Protein AF-0000000079782601 (afdb_homodimer)

InterPro domains:
  IPR001917 Aminotransferase, class-II, pyridoxal-phosphate binding site [PS00599] (278-287)
  IPR004839 Aminotransferase, class I/classII, large domain [PF00155] (82-426)
  IPR010961 Tetrapyrrole biosynthesis, 5-aminolevulinic acid synthase [TIGR01821] (34-437)
  IPR015421 Pyridoxal phosphate-dependent transferase, major domain [G3DSA:3.40.640.10] (96-330)
  IPR015422 Pyridoxal phosphate-dependent transferase, small domain [G3DSA:3.90.1150.10] (82-421)
  IPR015424 Pyridoxal phosphate-dependent transferase [SSF53383] (35-432)
  IPR050087 8-amino-7-oxononanoate synthase class-II [PTHR13693] (33-429)

Sequence (878 aa):
MVMGSSTPAACALYPCKSTVSPRPSLVNCSPGSFNYNAFFEEQIEKKRSTSTYRVFRQILRDAEHYPFAEDFSTGTRQIINVWCSNDYLGMSRHPMVRESARKAIERFGVGSGGTRNISGNTLLHEALEHELADLHNKEAGLLFTSCFVANEAVLYTLGTLIPGLKIFSDAGNHASIIHGIRTSRAPKFIYPESEITKLDELMTTKSSLDAPKLAACETVHSMNGSIGPIEEFLDVCEKHNALSFVDEVHAVGLYGDRGAGVAEERGCMHRIDAITGTLGKAFASIGGYLVGDRALVDMVRSYAGGLIFTTSLPPPVLAAARTSIAILKSNEGRQLREEQRRRVSIVRRRLQEAGFPAPDLQSHIIPILVGNPDICSSISEKLLSNHQIYLQSINYPTVAKGTERLRLAPSPFHTDEMTDHLVDALVKVWKSHKLPLEHMVMGSSTPAACALYPCKSTVSPRPSLVNCSPGSFNYNAFFEEQIEKKRSTSTYRVFRQILRDAEHYPFAEDFSTGTRQIINVWCSNDYLGMSRHPMVRESARKAIERFGVGSGGTRNISGNTLLHEALEHELADLHNKEAGLLFTSCFVANEAVLYTLGTLIPGLKIFSDAGNHASIIHGIRTSRAPKFIYPESEITKLDELMTTKSSLDAPKLAACETVHSMNGSIGPIEEFLDVCEKHNALSFVDEVHAVGLYGDRGAGVAEERGCMHRIDAITGTLGKAFASIGGYLVGDRALVDMVRSYAGGLIFTTSLPPPVLAAARTSIAILKSNEGRQLREEQRRRVSIVRRRLQEAGFPAPDLQSHIIPILVGNPDICSSISEKLLSNHQIYLQSINYPTVAKGTERLRLAPSPFHTDEMTDHLVDALVKVWKSHKLPLEH

Secondary structure (DSSP, 8-state):
-----------S------------------TTS--HHHHHHHHHHHHHHTT-PPPPP-EEE-TTSTTEEEE-TTSS-EEEEESS-S-TT-GGG-HHHHHHHHHHHHHH-S---SBIIIII-BHHHHHHHHHHHHHTT-SEEEEES-HHHHHHHHHHHHHHHSTT-EEEEETT--HHHHHHHHHHT--EEEE-TT-HHHHHHHHHHH--TTS-EEEEEESB-TTT-PBP-HHHHHHHHHHTTPEEEEE-TTTTTTSSTTS--HHHHTT-GGG-SEEEEESSSTT-SS-EEEEE-HHHHHHHHHH-HHHHTSBPPPHHHHHHHHHHHHHHHSHHHHHHHHHHHHHHHHHHHHHHHTT------SSS-EEEE---HHHHHHHHHHHHHHH-EE-EEE-TTTS-TT--EEEE---TT--HHHHHHHHHHHHHHHHHTT-----/-----------TTS----------------TTS--HHHHHHHHHHHHHHTT-------EEE-TTSTTEEEE-TTSS-EEEEESS-S-TT-GGG-HHHHHHHHHHHHHH-S---S-IIIII-BHHHHHHHHHHHHHTT-SEEEEES-HHHHHHHHHHHHHHHSTT-EEEEETT--HHHHHHHHHHT--EEEE-TT-HHHHHHHHHHH--TTS-EEEEEESB-TTT--B--HHHHHHHHHHTTPEEEEE-TTTTTTSSTTS--HHHHTT-GGG-SEEEEESSSTT-SS-EEEEE-HHHHHHHHHH-HHHHTSPPPPHHHHHHHHHHHHHHHSHHHHHHHHHHHHHHHHHHHHHHHTT------SSS-EEEE---HHHHHHHHHHHHHHH-EE-EEE-TTTS-TT--EEEE---TT--HHHHHHHHHHHHHHHHHTT-----

Radius of gyration: 26.86 Å; Cα contacts (8 Å, |Δi|>4): 1918; chains: 2; bounding box: 80×88×68 Å

Structure (mmCIF, N/CA/C/O backbone):
data_AF-0000000079782601-model_v1
#
loop_
_entity.id
_entity.type
_entity.pdbx_description
1 polymer '5-aminolevulinate synthase'
#
loop_
_atom_site.group_PDB
_atom_site.id
_atom_site.type_symbol
_atom_site.label_atom_id
_atom_site.label_alt_id
_atom_site.label_comp_id
_atom_site.label_asym_id
_atom_site.label_entity_id
_atom_site.label_seq_id
_atom_site.pdbx_PDB_ins_code
_atom_site.Cartn_x
_atom_site.Cartn_y
_atom_site.Cartn_z
_atom_site.occupancy
_atom_site.B_iso_or_equiv
_atom_site.auth_seq_id
_atom_site.auth_comp_id
_atom_site.auth_asym_id
_atom_site.auth_atom_id
_atom_site.pdbx_PDB_model_num
ATOM 1 N N . MET A 1 1 ? 49.188 -3.4 -18.781 1 21.83 1 MET A N 1
ATOM 2 C CA . MET A 1 1 ? 48.312 -2.812 -19.797 1 21.83 1 MET A CA 1
ATOM 3 C C . MET A 1 1 ? 46.844 -3.051 -19.469 1 21.83 1 MET A C 1
ATOM 5 O O . MET A 1 1 ? 46.312 -4.117 -19.766 1 21.83 1 MET A O 1
ATOM 9 N N . VAL A 1 2 ? 46.438 -2.686 -18.281 1 24.5 2 VAL A N 1
ATOM 10 C CA . VAL A 1 2 ? 45.344 -3.068 -17.391 1 24.5 2 VAL A CA 1
ATOM 11 C C . VAL A 1 2 ? 44.031 -2.574 -17.953 1 24.5 2 VAL A C 1
ATOM 13 O O . VAL A 1 2 ? 43.906 -1.412 -18.344 1 24.5 2 VAL A O 1
ATOM 16 N N . MET A 1 3 ? 43.188 -3.504 -18.594 1 23.62 3 MET A N 1
ATOM 17 C CA . MET A 1 3 ? 41.938 -3.398 -19.359 1 23.62 3 MET A CA 1
ATOM 18 C C . MET A 1 3 ? 40.906 -2.6 -18.578 1 23.62 3 MET A C 1
ATOM 20 O O . MET A 1 3 ? 40.688 -2.828 -17.391 1 23.62 3 MET A O 1
ATOM 24 N N . GLY A 1 4 ? 40.75 -1.316 -18.953 1 22.33 4 GLY A N 1
ATOM 25 C CA . GLY A 1 4 ? 39.969 -0.205 -18.484 1 22.33 4 GLY A CA 1
ATOM 26 C C . GLY A 1 4 ? 38.5 -0.554 -18.328 1 22.33 4 GLY A C 1
ATOM 27 O O . GLY A 1 4 ? 37.875 -1.079 -19.266 1 22.33 4 GLY A O 1
ATOM 28 N N . SER A 1 5 ? 38.031 -1.024 -17.125 1 23.8 5 SER A N 1
ATOM 29 C CA . SER A 1 5 ? 36.781 -1.533 -16.625 1 23.8 5 SER A CA 1
ATOM 30 C C . SER A 1 5 ? 35.656 -0.527 -16.859 1 23.8 5 SER A C 1
ATOM 32 O O . SER A 1 5 ? 35.656 0.574 -16.312 1 23.8 5 SER A O 1
ATOM 34 N N . SER A 1 6 ? 35.219 -0.315 -18.188 1 24.25 6 SER A N 1
ATOM 35 C CA . SER A 1 6 ? 34.188 0.639 -18.625 1 24.25 6 SER A CA 1
ATOM 36 C C . SER A 1 6 ? 32.906 0.492 -17.797 1 24.25 6 SER A C 1
ATOM 38 O O . SER A 1 6 ? 32.344 -0.592 -17.75 1 24.25 6 SER A O 1
ATOM 40 N N . THR A 1 7 ? 32.781 1.175 -16.734 1 23.38 7 THR A N 1
ATOM 41 C CA . THR A 1 7 ? 31.625 1.271 -15.859 1 23.38 7 THR A CA 1
ATOM 42 C C . THR A 1 7 ? 30.375 1.605 -16.656 1 23.38 7 THR A C 1
ATOM 44 O O . THR A 1 7 ? 30.359 2.562 -17.438 1 23.38 7 THR A O 1
ATOM 47 N N . PRO A 1 8 ? 29.484 0.658 -16.938 1 26.44 8 PRO A N 1
ATOM 48 C CA . PRO A 1 8 ? 28.297 0.945 -17.734 1 26.44 8 PRO A CA 1
ATOM 49 C C . PRO A 1 8 ? 27.578 2.211 -17.281 1 26.44 8 PRO A C 1
ATOM 51 O O . PRO A 1 8 ? 27.469 2.465 -16.078 1 26.44 8 PRO A O 1
ATOM 54 N N . ALA A 1 9 ? 27.609 3.291 -18.031 1 24.67 9 ALA A N 1
ATOM 55 C CA . ALA A 1 9 ? 27.094 4.656 -17.984 1 24.67 9 ALA A CA 1
ATOM 56 C C . ALA A 1 9 ? 25.594 4.664 -17.656 1 24.67 9 ALA A C 1
ATOM 58 O O . ALA A 1 9 ? 24.781 5.066 -18.484 1 24.67 9 ALA A O 1
ATOM 59 N N . ALA A 1 10 ? 24.953 3.643 -17.203 1 26.56 10 ALA A N 1
ATOM 60 C CA . ALA A 1 10 ? 23.531 3.836 -16.938 1 26.56 10 ALA A CA 1
ATOM 61 C C . ALA A 1 10 ? 23.312 4.965 -15.938 1 26.56 10 ALA A C 1
ATOM 63 O O . ALA A 1 10 ? 23.188 4.723 -14.734 1 26.56 10 ALA A O 1
ATOM 64 N N . CYS A 1 11 ? 24.047 6.035 -16.031 1 23.61 11 CYS A N 1
ATOM 65 C CA . CYS A 1 11 ? 23.703 7.16 -15.164 1 23.61 11 CYS A CA 1
ATOM 66 C C . CYS A 1 11 ? 22.219 7.48 -15.25 1 23.61 11 CYS A C 1
ATOM 68 O O . CYS A 1 11 ? 21.656 7.508 -16.344 1 23.61 11 CYS A O 1
ATOM 70 N N . ALA A 1 12 ? 21.5 7.578 -14.117 1 26.34 12 ALA A N 1
ATOM 71 C CA . ALA A 1 12 ? 20.156 7.914 -13.656 1 26.34 12 ALA A CA 1
ATOM 72 C C . ALA A 1 12 ? 19.641 9.164 -14.352 1 26.34 12 ALA A C 1
ATOM 74 O O . ALA A 1 12 ? 18.438 9.305 -14.562 1 26.34 12 ALA A O 1
ATOM 75 N N . LEU A 1 13 ? 20.406 10.367 -14.266 1 26.47 13 LEU A N 1
ATOM 76 C CA . LEU A 1 13 ? 19.844 11.711 -14.352 1 26.47 13 LEU A CA 1
ATOM 77 C C . LEU A 1 13 ? 19.625 12.117 -15.805 1 26.47 13 LEU A C 1
ATOM 79 O O . LEU A 1 13 ? 19.312 13.281 -16.094 1 26.47 13 LEU A O 1
ATOM 83 N N . TYR A 1 14 ? 20.203 11.445 -16.812 1 27.52 14 TYR A N 1
ATOM 84 C CA . TYR A 1 14 ? 20.172 12.242 -18.047 1 27.52 14 TYR A CA 1
ATOM 85 C C . TYR A 1 14 ? 18.812 12.172 -18.719 1 27.52 14 TYR A C 1
ATOM 87 O O . TYR A 1 14 ? 18.141 11.133 -18.672 1 27.52 14 TYR A O 1
ATOM 95 N N . PRO A 1 15 ? 18.266 13.367 -19.094 1 29.62 15 PRO A N 1
ATOM 96 C CA . PRO A 1 15 ? 16.984 13.625 -19.766 1 29.62 15 PRO A CA 1
ATOM 97 C C . PRO A 1 15 ? 16.797 12.781 -21.016 1 29.62 15 PRO A C 1
ATOM 99 O O . PRO A 1 15 ? 17.656 12.742 -21.891 1 29.62 15 PRO A O 1
ATOM 102 N N . CYS A 1 16 ? 16.344 11.656 -20.938 1 29.47 16 CYS A N 1
ATOM 103 C CA . CYS A 1 16 ? 16.078 10.984 -22.203 1 29.47 16 CYS A CA 1
ATOM 104 C C . CYS A 1 16 ? 15.102 11.797 -23.047 1 29.47 16 CYS A C 1
ATOM 106 O O . CYS A 1 16 ? 14 12.125 -22.594 1 29.47 16 CYS A O 1
ATOM 108 N N . LYS A 1 17 ? 15.508 12.617 -23.969 1 29.09 17 LYS A N 1
ATOM 109 C CA . LYS A 1 17 ? 14.656 13.219 -24.984 1 29.09 17 LYS A CA 1
ATOM 110 C C . LYS A 1 17 ? 13.805 12.164 -25.688 1 29.09 17 LYS A C 1
ATOM 112 O O . LYS A 1 17 ? 14.336 11.281 -26.359 1 29.09 17 LYS A O 1
ATOM 117 N N . SER A 1 18 ? 12.742 11.758 -25.047 1 30.86 18 SER A N 1
ATOM 118 C CA . SER A 1 18 ? 11.789 10.836 -25.641 1 30.86 18 SER A CA 1
ATOM 119 C C . SER A 1 18 ? 11.211 11.398 -26.938 1 30.86 18 SER A C 1
ATOM 121 O O . SER A 1 18 ? 10.523 12.422 -26.906 1 30.86 18 SER A O 1
ATOM 123 N N . THR A 1 19 ? 11.93 11.469 -28.016 1 28.77 19 THR A N 1
ATOM 124 C CA . THR A 1 19 ? 11.367 11.828 -29.312 1 28.77 19 THR A CA 1
ATOM 125 C C . THR A 1 19 ? 10.258 10.859 -29.719 1 28.77 19 THR A C 1
ATOM 127 O O . THR A 1 19 ? 10.094 10.547 -30.891 1 28.77 19 THR A O 1
ATOM 130 N N . VAL A 1 20 ? 9.75 10.07 -28.875 1 32.34 20 VAL A N 1
ATOM 131 C CA . VAL A 1 20 ? 8.805 9.211 -29.578 1 32.34 20 VAL A CA 1
ATOM 132 C C . VAL A 1 20 ? 7.676 10.055 -30.156 1 32.34 20 VAL A C 1
ATOM 134 O O . VAL A 1 20 ? 7.105 10.898 -29.469 1 32.34 20 VAL A O 1
ATOM 137 N N . SER A 1 21 ? 7.586 10.172 -31.453 1 30.14 21 SER A N 1
ATOM 138 C CA . SER A 1 21 ? 6.516 10.773 -32.25 1 30.14 21 SER A CA 1
ATOM 139 C C . SER A 1 21 ? 5.145 10.375 -31.719 1 30.14 21 SER A C 1
ATOM 141 O O . SER A 1 21 ? 4.941 9.227 -31.312 1 30.14 21 SER A O 1
ATOM 143 N N . PRO A 1 22 ? 4.285 11.273 -31.312 1 33.72 22 PRO A N 1
ATOM 144 C CA . PRO A 1 22 ? 2.893 10.984 -30.953 1 33.72 22 PRO A CA 1
ATOM 145 C C . PRO A 1 22 ? 2.242 9.977 -31.906 1 33.72 22 PRO A C 1
ATOM 147 O O . PRO A 1 22 ? 2.279 10.156 -33.125 1 33.72 22 PRO A O 1
ATOM 150 N N . ARG A 1 23 ? 2.422 8.781 -31.75 1 33.62 23 ARG A N 1
ATOM 151 C CA . ARG A 1 23 ? 1.577 7.996 -32.656 1 33.62 23 ARG A CA 1
ATOM 152 C C . ARG A 1 23 ? 0.14 8.508 -32.625 1 33.62 23 ARG A C 1
ATOM 154 O O . ARG A 1 23 ? -0.407 8.797 -31.562 1 33.62 23 ARG A O 1
ATOM 161 N N . PRO A 1 24 ? -0.387 8.938 -33.688 1 32.62 24 PRO A N 1
ATOM 162 C CA . PRO A 1 24 ? -1.81 9.281 -33.719 1 32.62 24 PRO A CA 1
ATOM 163 C C . PRO A 1 24 ? -2.693 8.219 -33.062 1 32.62 24 PRO A C 1
ATOM 165 O O . PRO A 1 24 ? -2.436 7.023 -33.219 1 32.62 24 PRO A O 1
ATOM 168 N N . SER A 1 25 ? -3.008 8.383 -31.812 1 36.97 25 SER A N 1
ATOM 169 C CA . SER A 1 25 ? -4.066 7.555 -31.25 1 36.97 25 SER A CA 1
ATOM 170 C C . SER A 1 25 ? -5.098 7.176 -32.312 1 36.97 25 SER A C 1
ATOM 172 O O . SER A 1 25 ? -5.867 8.023 -32.75 1 36.97 25 SER A O 1
ATOM 174 N N . LEU A 1 26 ? -4.684 6.488 -33.281 1 34.66 26 LEU A N 1
ATOM 175 C CA . LEU A 1 26 ? -5.656 6.02 -34.25 1 34.66 26 LEU A CA 1
ATOM 176 C C . LEU A 1 26 ? -6.883 5.426 -33.562 1 34.66 26 LEU A C 1
ATOM 178 O O . LEU A 1 26 ? -6.988 4.207 -33.438 1 34.66 26 LEU A O 1
ATOM 182 N N . VAL A 1 27 ? -7.16 5.652 -32.312 1 41 27 VAL A N 1
ATOM 183 C CA . VAL A 1 27 ? -8.438 4.98 -32.062 1 41 27 VAL A CA 1
ATOM 184 C C . VAL A 1 27 ? -9.469 5.441 -33.094 1 41 27 VAL A C 1
ATOM 186 O O . VAL A 1 27 ? -9.859 6.609 -33.125 1 41 27 VAL A O 1
ATOM 189 N N . ASN A 1 28 ? -9.336 5.023 -34.219 1 40.34 28 ASN A N 1
ATOM 190 C CA . ASN A 1 28 ? -10.43 5.074 -35.188 1 40.34 28 ASN A CA 1
ATOM 191 C C . ASN A 1 28 ? -11.773 4.82 -34.531 1 40.34 28 ASN A C 1
ATOM 193 O O . ASN A 1 28 ? -12.109 3.68 -34.219 1 40.34 28 ASN A O 1
ATOM 197 N N . CYS A 1 29 ? -12.188 5.762 -33.656 1 49.47 29 CYS A N 1
ATOM 198 C CA . CYS A 1 29 ? -13.539 5.621 -33.125 1 49.47 29 CYS A CA 1
ATOM 199 C C . CYS A 1 29 ? -14.547 5.43 -34.25 1 49.47 29 CYS A C 1
ATOM 201 O O . CYS A 1 29 ? -14.664 6.277 -35.125 1 49.47 29 CYS A O 1
ATOM 203 N N . SER A 1 30 ? -14.719 4.211 -34.594 1 57.91 30 SER A N 1
ATOM 204 C CA . SER A 1 30 ? -15.875 3.99 -35.438 1 57.91 30 SER A CA 1
ATOM 205 C C . SER A 1 30 ? -17.047 4.867 -35.031 1 57.91 30 SER A C 1
ATOM 207 O O . SER A 1 30 ? -17.219 5.16 -33.844 1 57.91 30 SER A O 1
ATOM 209 N N . PRO A 1 31 ? -17.703 5.523 -35.906 1 66.25 31 PRO A N 1
ATOM 210 C CA . PRO A 1 31 ? -18.891 6.316 -35.594 1 66.25 31 PRO A CA 1
ATOM 211 C C . PRO A 1 31 ? -19.875 5.566 -34.688 1 66.25 31 PRO A C 1
ATOM 213 O O . PRO A 1 31 ? -20.156 4.387 -34.938 1 66.25 31 PRO A O 1
ATOM 216 N N . GLY A 1 32 ? -20.125 5.988 -33.406 1 76.56 32 GLY A N 1
ATOM 217 C CA . GLY A 1 32 ? -21.094 5.418 -32.469 1 76.56 32 GLY A CA 1
ATOM 218 C C . GLY A 1 32 ? -20.453 4.746 -31.281 1 76.56 32 GLY A C 1
ATOM 219 O O . GLY A 1 32 ? -21.156 4.367 -30.344 1 76.56 32 GLY A O 1
ATOM 220 N N . SER A 1 33 ? -19.125 4.609 -31.281 1 87 33 SER A N 1
ATOM 221 C CA . SER A 1 33 ? -18.484 3.945 -30.141 1 87 33 SER A CA 1
ATOM 222 C C . SER A 1 33 ? -18.062 4.953 -29.078 1 87 33 SER A C 1
ATOM 224 O O . SER A 1 33 ? -17.844 6.129 -29.391 1 87 33 SER A O 1
ATOM 226 N N . PHE A 1 34 ? -18.094 4.551 -27.891 1 92.81 34 PHE A N 1
ATOM 227 C CA . PHE A 1 34 ? -17.656 5.398 -26.781 1 92.81 34 PHE A CA 1
ATOM 228 C C . PHE A 1 34 ? -16.203 5.805 -26.969 1 92.81 34 PHE A C 1
ATOM 230 O O . PHE A 1 34 ? -15.344 4.961 -27.266 1 92.81 34 PHE A O 1
ATOM 237 N N . ASN A 1 35 ? -15.898 7.047 -26.938 1 94.75 35 ASN A N 1
ATOM 238 C CA . ASN A 1 35 ? -14.547 7.566 -27.078 1 94.75 35 ASN A CA 1
ATOM 239 C C . ASN A 1 35 ? -13.859 7.738 -25.734 1 94.75 35 ASN A C 1
ATOM 241 O O . ASN A 1 35 ? -13.961 8.797 -25.109 1 94.75 35 ASN A O 1
ATOM 245 N N . TYR A 1 36 ? -13.102 6.781 -25.281 1 96.75 36 TYR A N 1
ATOM 246 C CA . TYR A 1 36 ? -12.477 6.75 -23.969 1 96.75 36 TYR A CA 1
ATOM 247 C C . TYR A 1 36 ? -11.484 7.895 -23.797 1 96.75 36 TYR A C 1
ATOM 249 O O . TYR A 1 36 ? -11.492 8.586 -22.781 1 96.75 36 TYR A O 1
ATOM 257 N N . ASN A 1 37 ? -10.609 8.125 -24.766 1 96.19 37 ASN A N 1
ATOM 258 C CA . ASN A 1 37 ? -9.594 9.172 -24.688 1 96.19 37 ASN A CA 1
ATOM 259 C C . ASN A 1 37 ? -10.227 10.555 -24.531 1 96.19 37 ASN A C 1
ATOM 261 O O . ASN A 1 37 ? -9.734 11.383 -23.766 1 96.19 37 ASN A O 1
ATOM 265 N N . ALA A 1 38 ? -11.281 10.766 -25.281 1 96.19 38 ALA A N 1
ATOM 266 C CA . ALA A 1 38 ? -11.992 12.039 -25.156 1 96.19 38 ALA A CA 1
ATOM 267 C C . ALA A 1 38 ? -12.547 12.211 -23.75 1 96.19 38 ALA A C 1
ATOM 269 O O . ALA A 1 38 ? -12.492 13.305 -23.188 1 96.19 38 ALA A O 1
ATOM 270 N N . PHE A 1 39 ? -13.141 11.172 -23.266 1 96.94 39 PHE A N 1
ATOM 271 C CA . PHE A 1 39 ? -13.664 11.227 -21.906 1 96.94 39 PHE A CA 1
ATOM 272 C C . PHE A 1 39 ? -12.555 11.539 -20.906 1 96.94 39 PHE A C 1
ATOM 274 O O . PHE A 1 39 ? -12.719 12.391 -20.031 1 96.94 39 PHE A O 1
ATOM 281 N N . PHE A 1 40 ? -11.398 10.828 -21 1 98.06 40 PHE A N 1
ATOM 282 C CA . PHE A 1 40 ? -10.273 11.055 -20.109 1 98.06 40 PHE A CA 1
ATOM 283 C C . PHE A 1 40 ? -9.812 12.508 -20.172 1 98.06 40 PHE A C 1
ATOM 285 O O . PHE A 1 40 ? -9.602 13.141 -19.141 1 98.06 40 PHE A O 1
ATOM 292 N N . GLU A 1 41 ? -9.625 13.023 -21.344 1 97.69 41 GLU A N 1
ATOM 293 C CA . GLU A 1 41 ? -9.195 14.406 -21.531 1 97.69 41 GLU A CA 1
ATOM 294 C C . GLU A 1 41 ? -10.195 15.383 -20.906 1 97.69 41 GLU A C 1
ATOM 296 O O . GLU A 1 41 ? -9.797 16.406 -20.344 1 97.69 41 GLU A O 1
ATOM 301 N N . GLU A 1 42 ? -11.477 15.062 -21.062 1 97.81 42 GLU A N 1
ATOM 302 C CA . GLU A 1 42 ? -12.516 15.898 -20.469 1 97.81 42 GLU A CA 1
ATOM 303 C C . GLU A 1 42 ? -12.398 15.938 -18.953 1 97.81 42 GLU A C 1
ATOM 305 O O . GLU A 1 42 ? -12.562 16.984 -18.344 1 97.81 42 GLU A O 1
ATOM 310 N N . GLN A 1 43 ? -12.156 14.773 -18.359 1 97.38 43 GLN A N 1
ATOM 311 C CA . GLN A 1 43 ? -12 14.703 -16.906 1 97.38 43 GLN A CA 1
ATOM 312 C C . GLN A 1 43 ? -10.789 15.516 -16.453 1 97.38 43 GLN A C 1
ATOM 314 O O . GLN A 1 43 ? -10.844 16.172 -15.414 1 97.38 43 GLN A O 1
ATOM 319 N N . ILE A 1 44 ? -9.688 15.453 -17.219 1 96.88 44 ILE A N 1
ATOM 320 C CA . ILE A 1 44 ? -8.477 16.203 -16.922 1 96.88 44 ILE A CA 1
ATOM 321 C C . ILE A 1 44 ? -8.758 17.703 -17.031 1 96.88 44 ILE A C 1
ATOM 323 O O . ILE A 1 44 ? -8.336 18.484 -16.172 1 96.88 44 ILE A O 1
ATOM 327 N N . GLU A 1 45 ? -9.445 18.078 -18.047 1 96.94 45 GLU A N 1
ATOM 328 C CA . GLU A 1 45 ? -9.781 19.484 -18.266 1 96.94 45 GLU A CA 1
ATOM 329 C C . GLU A 1 45 ? -10.641 20.031 -17.125 1 96.94 45 GLU A C 1
ATOM 331 O O . GLU A 1 45 ? -10.523 21.203 -16.75 1 96.94 45 GLU A O 1
ATOM 336 N N . LYS A 1 46 ? -11.531 19.219 -16.625 1 95.69 46 LYS A N 1
ATOM 337 C CA . LYS A 1 46 ? -12.328 19.625 -15.477 1 95.69 46 LYS A CA 1
ATOM 338 C C . LYS A 1 46 ? -11.43 20 -14.297 1 95.69 46 LYS A C 1
ATOM 340 O O . LYS A 1 46 ? -11.703 20.969 -13.586 1 95.69 46 LYS A O 1
ATOM 345 N N . LYS A 1 47 ? -10.375 19.219 -14.086 1 93.19 47 LYS A N 1
ATOM 346 C CA . LYS A 1 47 ? -9.43 19.516 -13.016 1 93.19 47 LYS A CA 1
ATOM 347 C C . LYS A 1 47 ? -8.68 20.812 -13.297 1 93.19 47 LYS A C 1
ATOM 349 O O . LYS A 1 47 ? -8.461 21.625 -12.391 1 93.19 47 LYS A O 1
ATOM 354 N N . ARG A 1 48 ? -8.281 21.031 -14.508 1 92.75 48 ARG A N 1
ATOM 355 C CA . ARG A 1 48 ? -7.543 22.234 -14.898 1 92.75 48 ARG A CA 1
ATOM 356 C C . ARG A 1 48 ? -8.414 23.469 -14.781 1 92.75 48 ARG A C 1
ATOM 358 O O . ARG A 1 48 ? -7.977 24.5 -14.242 1 92.75 48 ARG A O 1
ATOM 365 N N . SER A 1 49 ? -9.625 23.375 -15.211 1 92.88 49 SER A N 1
ATOM 366 C CA . SER A 1 49 ? -10.531 24.516 -15.258 1 92.88 49 SER A CA 1
ATOM 367 C C . SER A 1 49 ? -10.93 24.953 -13.852 1 92.88 49 SER A C 1
ATOM 369 O O . SER A 1 49 ? -11.281 26.125 -13.633 1 92.88 49 SER A O 1
ATOM 371 N N . THR A 1 50 ? -10.812 24.031 -12.906 1 87.56 50 THR A N 1
ATOM 372 C CA . THR A 1 50 ? -11.18 24.359 -11.531 1 87.56 50 THR A CA 1
ATOM 373 C C . THR A 1 50 ? -9.93 24.562 -10.672 1 87.56 50 THR A C 1
ATOM 375 O O . THR A 1 50 ? -10.016 24.594 -9.445 1 87.56 50 THR A O 1
ATOM 378 N N . SER A 1 51 ? -8.742 24.562 -11.242 1 87.44 51 SER A N 1
ATOM 379 C CA . SER A 1 51 ? -7.457 24.781 -10.594 1 87.44 51 SER A CA 1
ATOM 380 C C . SER A 1 51 ? -7.195 23.734 -9.516 1 87.44 51 SER A C 1
ATOM 382 O O . SER A 1 51 ? -6.711 24.062 -8.43 1 87.44 51 SER A O 1
ATOM 384 N N . THR A 1 52 ? -7.68 22.5 -9.852 1 88.12 52 THR A N 1
ATOM 385 C CA . THR A 1 52 ? -7.449 21.422 -8.906 1 88.12 52 THR A CA 1
ATOM 386 C C . THR A 1 52 ? -6.516 20.375 -9.5 1 88.12 52 THR A C 1
ATOM 388 O O . THR A 1 52 ? -6.277 19.328 -8.898 1 88.12 52 THR A O 1
ATOM 391 N N . TYR A 1 53 ? -6.062 20.688 -10.703 1 91.5 53 TYR A N 1
ATOM 392 C CA . TYR A 1 53 ? -5.043 19.828 -11.289 1 91.5 53 TYR A CA 1
ATOM 393 C C . TYR A 1 53 ? -3.73 19.938 -10.516 1 91.5 53 TYR A C 1
ATOM 395 O O . TYR A 1 53 ? -3.189 21.031 -10.352 1 91.5 53 TYR A O 1
ATOM 403 N N . ARG A 1 54 ? -3.197 18.812 -10.055 1 89.06 54 ARG A N 1
ATOM 404 C CA . ARG A 1 54 ? -2 18.812 -9.219 1 89.06 54 ARG A CA 1
ATOM 405 C C . ARG A 1 54 ? -0.743 18.656 -10.07 1 89.06 54 ARG A C 1
ATOM 407 O O . ARG A 1 54 ? -0.656 17.75 -10.898 1 89.06 54 ARG A O 1
ATOM 414 N N . VAL A 1 55 ? 0.145 19.562 -9.859 1 87.88 55 VAL A N 1
ATOM 415 C CA . VAL A 1 55 ? 1.447 19.5 -10.516 1 87.88 55 VAL A CA 1
ATOM 416 C C . VAL A 1 55 ? 2.502 19.016 -9.523 1 87.88 55 VAL A C 1
ATOM 418 O O . VAL A 1 55 ? 2.734 19.656 -8.5 1 87.88 55 VAL A O 1
ATOM 421 N N . PHE A 1 56 ? 3.094 17.891 -9.852 1 91.62 56 PHE A N 1
ATOM 422 C CA . PHE A 1 56 ? 4.102 17.328 -8.961 1 91.62 56 PHE A CA 1
ATOM 423 C C . PHE A 1 56 ? 5.426 18.078 -9.102 1 91.62 56 PHE A C 1
ATOM 425 O O . PHE A 1 56 ? 5.883 18.328 -10.219 1 91.62 56 PHE A O 1
ATOM 432 N N . ARG A 1 57 ? 6.008 18.391 -7.938 1 92.38 57 ARG A N 1
ATOM 433 C CA . ARG A 1 57 ? 7.336 19 -7.945 1 92.38 57 ARG A CA 1
ATOM 434 C C . ARG A 1 57 ? 8.422 17.938 -8.102 1 92.38 57 ARG A C 1
ATOM 436 O O . ARG A 1 57 ? 8.305 16.828 -7.574 1 92.38 57 ARG A O 1
ATOM 443 N N . GLN A 1 58 ? 9.422 18.312 -8.812 1 93.56 58 GLN A N 1
ATOM 444 C CA . GLN A 1 58 ? 10.547 17.422 -9.055 1 93.56 58 GLN A CA 1
ATOM 445 C C . GLN A 1 58 ? 11.711 17.734 -8.117 1 93.56 58 GLN A C 1
ATOM 447 O O . GLN A 1 58 ? 12.602 18.516 -8.469 1 93.56 58 GLN A O 1
ATOM 452 N N . ILE A 1 59 ? 11.742 17.062 -7.043 1 93.38 59 ILE A N 1
ATOM 453 C CA . ILE A 1 59 ? 12.766 17.422 -6.074 1 93.38 59 ILE A CA 1
ATOM 454 C C . ILE A 1 59 ? 13.625 16.203 -5.754 1 93.38 59 ILE A C 1
ATOM 456 O O . ILE A 1 59 ? 13.211 15.062 -5.996 1 93.38 59 ILE A O 1
ATOM 460 N N . LEU A 1 60 ? 14.82 16.422 -5.289 1 95 60 LEU A N 1
ATOM 461 C CA . LEU A 1 60 ? 15.719 15.43 -4.703 1 95 60 LEU A CA 1
ATOM 462 C C . LEU A 1 60 ? 16.172 15.859 -3.309 1 95 60 LEU A C 1
ATOM 464 O O . LEU A 1 60 ? 16.984 16.781 -3.17 1 95 60 LEU A O 1
ATOM 468 N N . ARG A 1 61 ? 15.656 15.18 -2.387 1 93.75 61 ARG A N 1
ATOM 469 C CA . ARG A 1 61 ? 16 15.508 -1.008 1 93.75 61 ARG A CA 1
ATOM 470 C C . ARG A 1 61 ? 17.484 15.305 -0.756 1 93.75 61 ARG A C 1
ATOM 472 O O . ARG A 1 61 ? 18.125 14.461 -1.39 1 93.75 61 ARG A O 1
ATOM 479 N N . ASP A 1 62 ? 18.031 16.047 0.132 1 92.94 62 ASP A N 1
ATOM 480 C CA . ASP A 1 62 ? 19.422 15.953 0.543 1 92.94 62 ASP A CA 1
ATOM 481 C C . ASP A 1 62 ? 19.547 15.453 1.98 1 92.94 62 ASP A C 1
ATOM 483 O O . ASP A 1 62 ? 19.391 16.219 2.928 1 92.94 62 ASP A O 1
ATOM 487 N N . ALA A 1 63 ? 19.922 14.219 2.105 1 93 63 ALA A N 1
ATOM 488 C CA . ALA A 1 63 ? 19.969 13.594 3.424 1 93 63 ALA A CA 1
ATOM 489 C C . ALA A 1 63 ? 21.031 14.25 4.305 1 93 63 ALA A C 1
ATOM 491 O O . ALA A 1 63 ? 20.938 14.211 5.535 1 93 63 ALA A O 1
ATOM 492 N N . GLU A 1 64 ? 21.953 14.898 3.748 1 94.62 64 GLU A N 1
ATOM 493 C CA . GLU A 1 64 ? 23.047 15.508 4.5 1 94.62 64 GLU A CA 1
ATOM 494 C C . GLU A 1 64 ? 22.688 16.922 4.945 1 94.62 64 GLU A C 1
ATOM 496 O O . GLU A 1 64 ? 23.219 17.422 5.941 1 94.62 64 GLU A O 1
ATOM 501 N N . HIS A 1 65 ? 21.828 17.562 4.207 1 95.81 65 HIS A N 1
ATOM 502 C CA . HIS A 1 65 ? 21.484 18.938 4.512 1 95.81 65 HIS A CA 1
ATOM 503 C C . HIS A 1 65 ? 19.984 19.125 4.684 1 95.81 65 HIS A C 1
ATOM 505 O O . HIS A 1 65 ? 19.406 20.047 4.113 1 95.81 65 HIS A O 1
ATOM 511 N N . TYR A 1 66 ? 19.375 18.266 5.391 1 94.19 66 TYR A N 1
ATOM 512 C CA . TYR A 1 66 ? 17.969 18.422 5.715 1 94.19 66 TYR A CA 1
ATOM 513 C C . TYR A 1 66 ? 17.703 19.734 6.445 1 94.19 66 TYR A C 1
ATOM 515 O O . TYR A 1 66 ? 18.469 20.125 7.332 1 94.19 66 TYR A O 1
ATOM 523 N N . PRO A 1 67 ? 16.688 20.484 5.988 1 96.94 67 PRO A N 1
ATOM 524 C CA . PRO A 1 67 ? 15.508 20.172 5.168 1 96.94 67 PRO A CA 1
ATOM 525 C C . PRO A 1 67 ? 15.648 20.656 3.729 1 96.94 67 PRO A C 1
ATOM 527 O O . PRO A 1 67 ? 14.648 20.906 3.059 1 96.94 67 PRO A O 1
ATOM 530 N N . PHE A 1 68 ? 16.891 20.797 3.244 1 97.38 68 PHE A N 1
ATOM 531 C CA . PHE A 1 68 ? 17.109 21.281 1.888 1 97.38 68 PHE A CA 1
ATOM 532 C C . PHE A 1 68 ? 16.953 20.141 0.875 1 97.38 68 PHE A C 1
ATOM 534 O O . PHE A 1 68 ? 17.078 18.969 1.226 1 97.38 68 PHE A O 1
ATOM 541 N N . ALA A 1 69 ? 16.609 20.516 -0.364 1 96.88 69 ALA A N 1
ATOM 542 C CA . ALA A 1 69 ? 16.516 19.609 -1.511 1 96.88 69 ALA A CA 1
ATOM 543 C C . ALA A 1 69 ? 16.922 20.312 -2.799 1 96.88 69 ALA A C 1
ATOM 545 O O . ALA A 1 69 ? 16.969 21.547 -2.85 1 96.88 69 ALA A O 1
ATOM 546 N N . GLU A 1 70 ? 17.281 19.578 -3.773 1 96.81 70 GLU A N 1
ATOM 547 C CA . GLU A 1 70 ? 17.422 20.094 -5.129 1 96.81 70 GLU A CA 1
ATOM 548 C C . GLU A 1 70 ? 16.078 20.094 -5.863 1 96.81 70 GLU A C 1
ATOM 550 O O . GLU A 1 70 ? 15.32 19.125 -5.766 1 96.81 70 GLU A O 1
ATOM 555 N N . ASP A 1 71 ? 15.758 21.125 -6.484 1 95.62 71 ASP A N 1
ATOM 556 C CA . ASP A 1 71 ? 14.516 21.25 -7.246 1 95.62 71 ASP A CA 1
ATOM 557 C C . ASP A 1 71 ? 14.805 21.406 -8.734 1 95.62 71 ASP A C 1
ATOM 559 O O . ASP A 1 71 ? 15.75 22.094 -9.125 1 95.62 71 ASP A O 1
ATOM 563 N N . PHE A 1 72 ? 14.047 20.719 -9.531 1 93.5 72 PHE A N 1
ATOM 564 C CA . PHE A 1 72 ? 14.18 20.75 -10.984 1 93.5 72 PHE A CA 1
ATOM 565 C C . PHE A 1 72 ? 12.867 21.141 -11.641 1 93.5 72 PHE A C 1
ATOM 567 O O . PHE A 1 72 ? 12.719 21.047 -12.859 1 93.5 72 PHE A O 1
ATOM 574 N N . SER A 1 73 ? 11.922 21.562 -10.93 1 89.12 73 SER A N 1
ATOM 575 C CA . SER A 1 73 ? 10.555 21.797 -11.391 1 89.12 73 SER A CA 1
ATOM 576 C C . SER A 1 73 ? 10.477 23.016 -12.305 1 89.12 73 SER A C 1
ATOM 578 O O . SER A 1 73 ? 9.555 23.125 -13.109 1 89.12 73 SER A O 1
ATOM 580 N N . THR A 1 74 ? 11.438 23.906 -12.211 1 83.94 74 THR A N 1
ATOM 581 C CA . THR A 1 74 ? 11.383 25.156 -12.961 1 83.94 74 THR A CA 1
ATOM 582 C C . THR A 1 74 ? 12.234 25.062 -14.227 1 83.94 74 THR A C 1
ATOM 584 O O . THR A 1 74 ? 12.383 26.047 -14.953 1 83.94 74 THR A O 1
ATOM 587 N N . GLY A 1 75 ? 12.773 23.938 -14.516 1 84.25 75 GLY A N 1
ATOM 588 C CA . GLY A 1 75 ? 13.648 23.766 -15.672 1 84.25 75 GLY A CA 1
ATOM 589 C C . GLY A 1 75 ? 15.117 23.984 -15.344 1 84.25 75 GLY A C 1
ATOM 590 O O . GLY A 1 75 ? 15.992 23.609 -16.125 1 84.25 75 GLY A O 1
ATOM 591 N N . THR A 1 76 ? 15.336 24.688 -14.234 1 89.19 76 THR A N 1
ATOM 592 C CA . THR A 1 76 ? 16.703 24.906 -13.766 1 89.19 76 THR A CA 1
ATOM 593 C C . THR A 1 76 ? 16.906 24.297 -12.375 1 89.19 76 THR A C 1
ATOM 595 O O . THR A 1 76 ? 16.016 24.391 -11.523 1 89.19 76 THR A O 1
ATOM 598 N N . ARG A 1 77 ? 18.062 23.797 -12.188 1 93.94 77 ARG A N 1
ATOM 599 C CA . ARG A 1 77 ? 18.406 23.234 -10.883 1 93.94 77 ARG A CA 1
ATOM 600 C C . ARG A 1 77 ? 18.562 24.328 -9.836 1 93.94 77 ARG A C 1
ATOM 602 O O . ARG A 1 77 ? 19.219 25.344 -10.094 1 93.94 77 ARG A O 1
ATOM 609 N N . GLN A 1 78 ? 17.969 24.188 -8.68 1 96.56 78 GLN A N 1
ATOM 610 C CA . GLN A 1 78 ? 18.141 25.094 -7.555 1 96.56 78 GLN A CA 1
ATOM 611 C C . GLN A 1 78 ? 18.031 24.344 -6.227 1 96.56 78 GLN A C 1
ATOM 613 O O . GLN A 1 78 ? 17.438 23.281 -6.156 1 96.56 78 GLN A O 1
ATOM 618 N N . ILE A 1 79 ? 18.703 24.891 -5.25 1 97.69 79 ILE A N 1
ATOM 619 C CA . ILE A 1 79 ? 18.562 24.375 -3.893 1 97.69 79 ILE A CA 1
ATOM 620 C C . ILE A 1 79 ? 17.406 25.062 -3.186 1 97.69 79 ILE A C 1
ATOM 622 O O . ILE A 1 79 ? 17.312 26.281 -3.172 1 97.69 79 ILE A O 1
ATOM 626 N N . ILE A 1 80 ? 16.516 24.281 -2.637 1 97.62 80 ILE A N 1
ATOM 627 C CA . ILE A 1 80 ? 15.328 24.859 -2.006 1 97.62 80 ILE A CA 1
ATOM 628 C C . ILE A 1 80 ? 15.242 24.391 -0.555 1 97.62 80 ILE A C 1
ATOM 630 O O . ILE A 1 80 ? 15.812 23.344 -0.195 1 97.62 80 ILE A O 1
ATOM 634 N N . ASN A 1 81 ? 14.578 25.172 0.265 1 98.25 81 ASN A N 1
ATOM 635 C CA . ASN A 1 81 ? 14.203 24.812 1.629 1 98.25 81 ASN A CA 1
ATOM 636 C C . ASN A 1 81 ? 12.781 24.266 1.696 1 98.25 81 ASN A C 1
ATOM 638 O O . ASN A 1 81 ? 11.828 24.969 1.359 1 98.25 81 ASN A O 1
ATOM 642 N N . VAL A 1 82 ? 12.617 23.016 2.143 1 97.88 82 VAL A N 1
ATOM 643 C CA . VAL A 1 82 ? 11.32 22.344 2.146 1 97.88 82 VAL A CA 1
ATOM 644 C C . VAL A 1 82 ? 10.633 22.562 3.496 1 97.88 82 VAL A C 1
ATOM 646 O O . VAL A 1 82 ? 11.164 22.141 4.535 1 97.88 82 VAL A O 1
ATOM 649 N N . TRP A 1 83 ? 9.438 23.141 3.475 1 98.19 83 TRP A N 1
ATOM 650 C CA . TRP A 1 83 ? 8.734 23.5 4.703 1 98.19 83 TRP A CA 1
ATOM 651 C C . TRP A 1 83 ? 7.465 22.672 4.867 1 98.19 83 TRP A C 1
ATOM 653 O O . TRP A 1 83 ? 6.699 22.891 5.812 1 98.19 83 TRP A O 1
ATOM 663 N N . CYS A 1 84 ? 7.227 21.688 3.965 1 96.56 84 CYS A N 1
ATOM 664 C CA . CYS A 1 84 ? 5.945 20.984 3.988 1 96.56 84 CYS A CA 1
ATOM 665 C C . CYS A 1 84 ? 6.148 19.484 4.098 1 96.56 84 CYS A C 1
ATOM 667 O O . CYS A 1 84 ? 5.199 18.703 3.928 1 96.56 84 CYS A O 1
ATOM 669 N N . SER A 1 85 ? 7.34 18.953 4.391 1 96.31 85 SER A N 1
ATOM 670 C CA . SER A 1 85 ? 7.617 17.531 4.469 1 96.31 85 SER A CA 1
ATOM 671 C C . SER A 1 85 ? 6.98 16.906 5.707 1 96.31 85 SER A C 1
ATOM 673 O O . SER A 1 85 ? 6.973 17.516 6.777 1 96.31 85 SER A O 1
ATOM 675 N N . ASN A 1 86 ? 6.5 15.602 5.535 1 97.06 86 ASN A N 1
ATOM 676 C CA . ASN A 1 86 ? 5.973 14.859 6.676 1 97.06 86 ASN A CA 1
ATOM 677 C C . ASN A 1 86 ? 7.078 14.102 7.406 1 97.06 86 ASN A C 1
ATOM 679 O O . ASN A 1 86 ? 6.809 13.383 8.367 1 97.06 86 ASN A O 1
ATOM 683 N N . ASP A 1 87 ? 8.312 14.203 6.902 1 97.31 87 ASP A N 1
ATOM 684 C CA . ASP A 1 87 ? 9.453 13.742 7.695 1 97.31 87 ASP A CA 1
ATOM 685 C C . ASP A 1 87 ? 9.695 14.664 8.891 1 97.31 87 ASP A C 1
ATOM 687 O O . ASP A 1 87 ? 10.742 15.312 8.977 1 97.31 87 ASP A O 1
ATOM 691 N N . TYR A 1 88 ? 8.805 14.609 9.812 1 97.81 88 TYR A N 1
ATOM 692 C CA . TYR A 1 88 ? 8.586 15.633 10.828 1 97.81 88 TYR A CA 1
ATOM 693 C C . TYR A 1 88 ? 9.82 15.812 11.703 1 97.81 88 TYR A C 1
ATOM 695 O O . TYR A 1 88 ? 10.094 16.906 12.18 1 97.81 88 TYR A O 1
ATOM 703 N N . LEU A 1 89 ? 10.508 14.734 11.945 1 98.5 89 LEU A N 1
ATOM 704 C CA . LEU A 1 89 ? 11.609 14.797 12.906 1 98.5 89 LEU A CA 1
ATOM 705 C C . LEU A 1 89 ? 12.945 14.508 12.227 1 98.5 89 LEU A C 1
ATOM 707 O O . LEU A 1 89 ? 13.969 14.359 12.898 1 98.5 89 LEU A O 1
ATOM 711 N N . GLY A 1 90 ? 12.922 14.375 10.898 1 97.88 90 GLY A N 1
ATOM 712 C CA . GLY A 1 90 ? 14.133 14.141 10.133 1 97.88 90 GLY A CA 1
ATOM 713 C C . GLY A 1 90 ? 14.711 12.758 10.336 1 97.88 90 GLY A C 1
ATOM 714 O O . GLY A 1 90 ? 15.922 12.555 10.195 1 97.88 90 GLY A O 1
ATOM 715 N N . MET A 1 91 ? 13.906 11.797 10.672 1 98.5 91 MET A N 1
ATOM 716 C CA . MET A 1 91 ? 14.406 10.453 10.969 1 98.5 91 MET A CA 1
ATOM 717 C C . MET A 1 91 ? 14.875 9.758 9.695 1 98.5 91 MET A C 1
ATOM 719 O O . MET A 1 91 ? 15.703 8.852 9.75 1 98.5 91 MET A O 1
ATOM 723 N N . SER A 1 92 ? 14.398 10.164 8.531 1 97.5 92 SER A N 1
ATOM 724 C CA . SER A 1 92 ? 14.781 9.531 7.277 1 97.5 92 SER A CA 1
ATOM 725 C C . SER A 1 92 ? 16.281 9.633 7.043 1 97.5 92 SER A C 1
ATOM 727 O O . SER A 1 92 ? 16.875 8.789 6.352 1 97.5 92 SER A O 1
ATOM 729 N N . ARG A 1 93 ? 16.906 10.633 7.594 1 97.12 93 ARG A N 1
ATOM 730 C CA . ARG A 1 93 ? 18.328 10.867 7.344 1 97.12 93 ARG A CA 1
ATOM 731 C C . ARG A 1 93 ? 19.156 10.516 8.57 1 97.12 93 ARG A C 1
ATOM 733 O O . ARG A 1 93 ? 20.375 10.711 8.578 1 97.12 93 ARG A O 1
ATOM 740 N N . HIS A 1 94 ? 18.484 10.141 9.656 1 98.38 94 HIS A N 1
ATOM 741 C CA . HIS A 1 94 ? 19.219 9.805 10.875 1 98.38 94 HIS A CA 1
ATOM 742 C C . HIS A 1 94 ? 20.266 8.727 10.617 1 98.38 94 HIS A C 1
ATOM 744 O O . HIS A 1 94 ? 19.969 7.703 10 1 98.38 94 HIS A O 1
ATOM 750 N N . PRO A 1 95 ? 21.484 8.922 11.102 1 98.19 95 PRO A N 1
ATOM 751 C CA . PRO A 1 95 ? 22.562 7.996 10.758 1 98.19 95 PRO A CA 1
ATOM 752 C C . PRO A 1 95 ? 22.266 6.559 11.164 1 98.19 95 PRO A C 1
ATOM 754 O O . PRO A 1 95 ? 22.516 5.629 10.398 1 98.19 95 PRO A O 1
ATOM 757 N N . MET A 1 96 ? 21.703 6.352 12.328 1 98.62 96 MET A N 1
ATOM 758 C CA . MET A 1 96 ? 21.422 5 12.812 1 98.62 96 MET A CA 1
ATOM 759 C C . MET A 1 96 ? 20.312 4.355 12 1 98.62 96 MET A C 1
ATOM 761 O O . MET A 1 96 ? 20.312 3.143 11.781 1 98.62 96 MET A O 1
ATOM 765 N N . VAL A 1 97 ? 19.297 5.129 11.586 1 98.75 97 VAL A N 1
ATOM 766 C CA . VAL A 1 97 ? 18.203 4.633 10.766 1 98.75 97 VAL A CA 1
ATOM 767 C C . VAL A 1 97 ? 18.719 4.215 9.391 1 98.75 97 VAL A C 1
ATOM 769 O O . VAL A 1 97 ? 18.406 3.127 8.906 1 98.75 97 VAL A O 1
ATOM 772 N N . ARG A 1 98 ? 19.547 5.066 8.789 1 98.56 98 ARG A N 1
ATOM 773 C CA . ARG A 1 98 ? 20.156 4.766 7.492 1 98.56 98 ARG A CA 1
ATOM 774 C C . ARG A 1 98 ? 21.016 3.514 7.566 1 98.56 98 ARG A C 1
ATOM 776 O O . ARG A 1 98 ? 20.969 2.66 6.68 1 98.56 98 ARG A O 1
ATOM 783 N N . GLU A 1 99 ? 21.781 3.439 8.602 1 98.69 99 GLU A N 1
ATOM 784 C CA . GLU A 1 99 ? 22.672 2.303 8.766 1 98.69 99 GLU A CA 1
ATOM 785 C C . GLU A 1 99 ? 21.906 0.997 8.898 1 98.69 99 GLU A C 1
ATOM 787 O O . GLU A 1 99 ? 22.281 -0.023 8.32 1 98.69 99 GLU A O 1
ATOM 792 N N . SER A 1 100 ? 20.859 1.015 9.68 1 98.62 100 SER A N 1
ATOM 793 C CA . SER A 1 100 ? 20.031 -0.182 9.859 1 98.62 100 SER A CA 1
ATOM 794 C C . SER A 1 100 ? 19.453 -0.654 8.531 1 98.62 100 SER A C 1
ATOM 796 O O . SER A 1 100 ? 19.391 -1.856 8.266 1 98.62 100 SER A O 1
ATOM 798 N N . ALA A 1 101 ? 19 0.26 7.746 1 98.62 101 ALA A N 1
ATOM 799 C CA . ALA A 1 101 ? 18.453 -0.075 6.43 1 98.62 101 ALA A CA 1
ATOM 800 C C . ALA A 1 101 ? 19.531 -0.666 5.527 1 98.62 101 ALA A C 1
ATOM 802 O O . ALA A 1 101 ? 19.297 -1.66 4.836 1 98.62 101 ALA A O 1
ATOM 803 N N . ARG A 1 102 ? 20.688 -0.038 5.504 1 98.56 102 ARG A N 1
ATOM 804 C CA . ARG A 1 102 ? 21.797 -0.505 4.668 1 98.56 102 ARG A CA 1
ATOM 805 C C . ARG A 1 102 ? 22.219 -1.913 5.062 1 98.56 102 ARG A C 1
ATOM 807 O O . ARG A 1 102 ? 22.453 -2.762 4.199 1 98.56 102 ARG A O 1
ATOM 814 N N . LYS A 1 103 ? 22.297 -2.15 6.348 1 98.56 103 LYS A N 1
ATOM 815 C CA . LYS A 1 103 ? 22.688 -3.473 6.832 1 98.56 103 LYS A CA 1
ATOM 816 C C . LYS A 1 103 ? 21.656 -4.527 6.441 1 98.56 103 LYS A C 1
ATOM 818 O O . LYS A 1 103 ? 22.016 -5.66 6.117 1 98.56 103 LYS A O 1
ATOM 823 N N . ALA A 1 104 ? 20.422 -4.176 6.516 1 98.31 104 ALA A N 1
ATOM 824 C CA . ALA A 1 104 ? 19.359 -5.102 6.117 1 98.31 104 ALA A CA 1
ATOM 825 C C . ALA A 1 104 ? 19.469 -5.453 4.637 1 98.31 104 ALA A C 1
ATOM 827 O O . ALA A 1 104 ? 19.25 -6.598 4.246 1 98.31 104 ALA A O 1
ATOM 828 N N . ILE A 1 105 ? 19.781 -4.418 3.818 1 98.38 105 ILE A N 1
ATOM 829 C CA . ILE A 1 105 ? 19.969 -4.664 2.395 1 98.38 105 ILE A CA 1
ATOM 830 C C . ILE A 1 105 ? 21.078 -5.684 2.191 1 98.38 105 ILE A C 1
ATOM 832 O O . ILE A 1 105 ? 20.953 -6.613 1.394 1 98.38 105 ILE A O 1
ATOM 836 N N . GLU A 1 106 ? 22.125 -5.523 2.893 1 97.81 106 GLU A N 1
ATOM 837 C CA . GLU A 1 106 ? 23.297 -6.391 2.752 1 97.81 106 GLU A CA 1
ATOM 838 C C . GLU A 1 106 ? 22.969 -7.824 3.166 1 97.81 106 GLU A C 1
ATOM 840 O O . GLU A 1 106 ? 23.391 -8.781 2.514 1 97.81 106 GLU A O 1
ATOM 845 N N . ARG A 1 107 ? 22.219 -7.941 4.152 1 97.44 107 ARG A N 1
ATOM 846 C CA . ARG A 1 107 ? 22 -9.258 4.734 1 97.44 107 ARG A CA 1
ATOM 847 C C . ARG A 1 107 ? 20.828 -9.961 4.07 1 97.44 107 ARG A C 1
ATOM 849 O O . ARG A 1 107 ? 20.859 -11.172 3.844 1 97.44 107 ARG A O 1
ATOM 856 N N . PHE A 1 108 ? 19.766 -9.227 3.775 1 97.19 108 PHE A N 1
ATOM 857 C CA . PHE A 1 108 ? 18.5 -9.883 3.449 1 97.19 108 PHE A CA 1
ATOM 858 C C . PHE A 1 108 ? 18.062 -9.516 2.037 1 97.19 108 PHE A C 1
ATOM 860 O O . PHE A 1 108 ? 17.125 -10.117 1.502 1 97.19 108 PHE A O 1
ATOM 867 N N . GLY A 1 109 ? 18.672 -8.531 1.396 1 97.62 109 GLY A N 1
ATOM 868 C CA . GLY A 1 109 ? 18.234 -8.078 0.085 1 97.62 109 GLY A CA 1
ATOM 869 C C . GLY A 1 109 ? 17.266 -6.914 0.148 1 97.62 109 GLY A C 1
ATOM 870 O O . GLY A 1 109 ? 17 -6.383 1.228 1 97.62 109 GLY A O 1
ATOM 871 N N . VAL A 1 110 ? 16.719 -6.492 -1.021 1 98.19 110 VAL A N 1
ATOM 872 C CA . VAL A 1 110 ? 15.961 -5.246 -1.112 1 98.19 110 VAL A CA 1
ATOM 873 C C . VAL A 1 110 ? 14.461 -5.547 -1.096 1 98.19 110 VAL A C 1
ATOM 875 O O . VAL A 1 110 ? 13.641 -4.629 -1.042 1 98.19 110 VAL A O 1
ATOM 878 N N . GLY A 1 111 ? 14.039 -6.809 -1.163 1 97 111 GLY A N 1
ATOM 879 C CA . GLY A 1 111 ? 12.633 -7.172 -1.208 1 97 111 GLY A CA 1
ATOM 880 C C . GLY A 1 111 ? 12.289 -8.344 -0.306 1 97 111 GLY A C 1
ATOM 881 O O . GLY A 1 111 ? 13.172 -9.094 0.111 1 97 111 GLY A O 1
ATOM 882 N N . SER A 1 112 ? 10.977 -8.461 -0.01 1 94.75 112 SER A N 1
ATOM 883 C CA . SER A 1 112 ? 10.523 -9.539 0.859 1 94.75 112 SER A CA 1
ATOM 884 C C . SER A 1 112 ? 10.32 -10.836 0.074 1 94.75 112 SER A C 1
ATOM 886 O O . SER A 1 112 ? 10.328 -11.922 0.649 1 94.75 112 SER A O 1
ATOM 888 N N . GLY A 1 113 ? 10 -10.672 -1.204 1 91.31 113 GLY A N 1
ATOM 889 C CA . GLY A 1 113 ? 9.883 -11.836 -2.068 1 91.31 113 GLY A CA 1
ATOM 890 C C . GLY A 1 113 ? 8.492 -12.43 -2.078 1 91.31 113 GLY A C 1
ATOM 891 O O . GLY A 1 113 ? 8.266 -13.5 -2.654 1 91.31 113 GLY A O 1
ATOM 892 N N . GLY A 1 114 ? 7.512 -11.805 -1.4 1 94.62 114 GLY A N 1
ATOM 893 C CA . GLY A 1 114 ? 6.16 -12.344 -1.441 1 94.62 114 GLY A CA 1
ATOM 894 C C . GLY A 1 114 ? 5.254 -11.758 -0.374 1 94.62 114 GLY A C 1
ATOM 895 O O . GLY A 1 114 ? 5.605 -10.766 0.274 1 94.62 114 GLY A O 1
ATOM 896 N N . THR A 1 115 ? 4.059 -12.344 -0.365 1 94.94 115 THR A N 1
ATOM 897 C CA . THR A 1 115 ? 3.113 -12 0.691 1 94.94 115 THR A CA 1
ATOM 898 C C . THR A 1 115 ? 3.557 -12.586 2.027 1 94.94 115 THR A C 1
ATOM 900 O O . THR A 1 115 ? 4.48 -13.406 2.076 1 94.94 115 THR A O 1
ATOM 903 N N . ARG A 1 116 ? 2.91 -12.188 3.096 1 95.31 116 ARG A N 1
ATOM 904 C CA . ARG A 1 116 ? 3.236 -12.75 4.402 1 95.31 116 ARG A CA 1
ATOM 905 C C . ARG A 1 116 ? 3.111 -14.266 4.395 1 95.31 116 ARG A C 1
ATOM 907 O O . ARG A 1 116 ? 3.809 -14.961 5.141 1 95.31 116 ARG A O 1
ATOM 914 N N . ASN A 1 117 ? 2.191 -14.758 3.572 1 90.56 117 ASN A N 1
ATOM 915 C CA . ASN A 1 117 ? 1.919 -16.188 3.557 1 90.56 117 ASN A CA 1
ATOM 916 C C . ASN A 1 117 ? 2.859 -16.922 2.609 1 90.56 117 ASN A C 1
ATOM 918 O O . ASN A 1 117 ? 3.031 -18.141 2.723 1 90.56 117 ASN A O 1
ATOM 922 N N . ILE A 1 118 ? 3.393 -16.266 1.637 1 90.81 118 ILE A N 1
ATOM 923 C CA . ILE A 1 118 ? 4.242 -16.906 0.638 1 90.81 118 ILE A CA 1
ATOM 924 C C . ILE A 1 118 ? 5.66 -16.344 0.73 1 90.81 118 ILE A C 1
ATOM 926 O O . ILE A 1 118 ? 6.059 -15.508 -0.092 1 90.81 118 ILE A O 1
ATOM 930 N N . SER A 1 119 ? 6.34 -16.734 1.697 1 90.06 119 SER A N 1
ATOM 931 C CA . SER A 1 119 ? 7.762 -16.516 1.925 1 90.06 119 SER A CA 1
ATOM 932 C C . SER A 1 119 ? 8.047 -15.039 2.193 1 90.06 119 SER A C 1
ATOM 934 O O . SER A 1 119 ? 9.195 -14.594 2.105 1 90.06 119 SER A O 1
ATOM 936 N N . GLY A 1 120 ? 7.055 -14.234 2.453 1 93.75 120 GLY A N 1
ATOM 937 C CA . GLY A 1 120 ? 7.266 -12.805 2.645 1 93.75 120 GLY A CA 1
ATOM 938 C C . GLY A 1 120 ? 7.238 -12.391 4.105 1 93.75 120 GLY A C 1
ATOM 939 O O . GLY A 1 120 ? 7.508 -11.234 4.43 1 93.75 120 GLY A O 1
ATOM 940 N N . ASN A 1 121 ? 6.875 -13.289 4.98 1 95 121 ASN A N 1
ATOM 941 C CA . ASN A 1 121 ? 6.965 -12.984 6.406 1 95 121 ASN A CA 1
ATOM 942 C C . ASN A 1 121 ? 8.352 -13.297 6.961 1 95 121 ASN A C 1
ATOM 944 O O . ASN A 1 121 ? 8.914 -14.359 6.688 1 95 121 ASN A O 1
ATOM 948 N N . THR A 1 122 ? 8.906 -12.367 7.703 1 95.56 122 THR A N 1
ATOM 949 C CA . THR A 1 122 ? 10.219 -12.547 8.32 1 95.56 122 THR A CA 1
ATOM 950 C C . THR A 1 122 ? 10.164 -12.18 9.805 1 95.56 122 THR A C 1
ATOM 952 O O . THR A 1 122 ? 9.188 -11.594 10.273 1 95.56 122 THR A O 1
ATOM 955 N N . LEU A 1 123 ? 11.234 -12.508 10.477 1 95.75 123 LEU A N 1
ATOM 956 C CA . LEU A 1 123 ? 11.367 -12.125 11.883 1 95.75 123 LEU A CA 1
ATOM 957 C C . LEU A 1 123 ? 11.383 -10.609 12.031 1 95.75 123 LEU A C 1
ATOM 959 O O . LEU A 1 123 ? 11 -10.086 13.078 1 95.75 123 LEU A O 1
ATOM 963 N N . LEU A 1 124 ? 11.812 -9.953 11 1 97.56 124 LEU A N 1
ATOM 964 C CA . LEU A 1 124 ? 11.812 -8.5 11.047 1 97.56 124 LEU A CA 1
ATOM 965 C C . LEU A 1 124 ? 10.391 -7.953 11.148 1 97.56 124 LEU A C 1
ATOM 967 O O . LEU A 1 124 ? 10.148 -6.961 11.836 1 97.56 124 LEU A O 1
ATOM 971 N N . HIS A 1 125 ? 9.453 -8.594 10.422 1 98.25 125 HIS A N 1
ATOM 972 C CA . HIS A 1 125 ? 8.047 -8.211 10.516 1 98.25 125 HIS A CA 1
ATOM 973 C C . HIS A 1 125 ? 7.527 -8.383 11.938 1 98.25 125 HIS A C 1
ATOM 975 O O . HIS A 1 125 ? 6.922 -7.465 12.5 1 98.25 125 HIS A O 1
ATOM 981 N N . GLU A 1 126 ? 7.777 -9.516 12.461 1 97.12 126 GLU A N 1
ATOM 982 C CA . GLU A 1 126 ? 7.266 -9.844 13.789 1 97.12 126 GLU A CA 1
ATOM 983 C C . GLU A 1 126 ? 7.879 -8.93 14.852 1 97.12 126 GLU A C 1
ATOM 985 O O . GLU A 1 126 ? 7.18 -8.477 15.766 1 97.12 126 GLU A O 1
ATOM 990 N N . ALA A 1 127 ? 9.156 -8.695 14.711 1 97.81 127 ALA A N 1
ATOM 991 C CA . ALA A 1 127 ? 9.828 -7.805 15.648 1 97.81 127 ALA A CA 1
ATOM 992 C C . ALA A 1 127 ? 9.227 -6.402 15.602 1 97.81 127 ALA A C 1
ATOM 994 O O . ALA A 1 127 ? 9.023 -5.773 16.641 1 97.81 127 ALA A O 1
ATOM 995 N N . LEU A 1 128 ? 8.969 -5.914 14.414 1 98.62 128 LEU A N 1
ATOM 996 C CA . LEU A 1 128 ? 8.391 -4.582 14.273 1 98.62 128 LEU A CA 1
ATOM 997 C C . LEU A 1 128 ? 6.965 -4.555 14.812 1 98.62 128 LEU A C 1
ATOM 999 O O . LEU A 1 128 ? 6.555 -3.58 15.453 1 98.62 128 LEU A O 1
ATOM 1003 N N . GLU A 1 129 ? 6.188 -5.59 14.516 1 98.69 129 GLU A N 1
ATOM 1004 C CA . GLU A 1 129 ? 4.832 -5.672 15.047 1 98.69 129 GLU A CA 1
ATOM 1005 C C . GLU A 1 129 ? 4.836 -5.676 16.578 1 98.69 129 GLU A C 1
ATOM 1007 O O . GLU A 1 129 ? 3.998 -5.027 17.203 1 98.69 129 GLU A O 1
ATOM 1012 N N . HIS A 1 130 ? 5.777 -6.359 17.141 1 98.38 130 HIS A N 1
ATOM 1013 C CA . HIS A 1 130 ? 5.926 -6.367 18.594 1 98.38 130 HIS A CA 1
ATOM 1014 C C . HIS A 1 130 ? 6.297 -4.984 19.125 1 98.38 130 HIS A C 1
ATOM 1016 O O . HIS A 1 130 ? 5.762 -4.535 20.141 1 98.38 130 HIS A O 1
ATOM 1022 N N . GLU A 1 131 ? 7.211 -4.352 18.453 1 98.56 131 GLU A N 1
ATOM 1023 C CA . GLU A 1 131 ? 7.641 -3.012 18.844 1 98.56 131 GLU A CA 1
ATOM 1024 C C . GLU A 1 131 ? 6.477 -2.025 18.797 1 98.56 131 GLU A C 1
ATOM 1026 O O . GLU A 1 131 ? 6.34 -1.176 19.672 1 98.56 131 GLU A O 1
ATOM 1031 N N . LEU A 1 132 ? 5.676 -2.156 17.812 1 98.88 132 LEU A N 1
ATOM 1032 C CA . LEU A 1 132 ? 4.527 -1.273 17.656 1 98.88 132 LEU A CA 1
ATOM 1033 C C . LEU A 1 132 ? 3.492 -1.529 18.75 1 98.88 132 LEU A C 1
ATOM 1035 O O . LEU A 1 132 ? 2.918 -0.587 19.297 1 98.88 132 LEU A O 1
ATOM 1039 N N . ALA A 1 133 ? 3.23 -2.797 19.016 1 98.81 133 ALA A N 1
ATOM 1040 C CA . ALA A 1 133 ? 2.324 -3.131 20.109 1 98.81 133 ALA A CA 1
ATOM 1041 C C . ALA A 1 133 ? 2.832 -2.57 21.438 1 98.81 133 ALA A C 1
ATOM 1043 O O . ALA A 1 133 ? 2.061 -2.008 22.219 1 98.81 133 ALA A O 1
ATOM 1044 N N . ASP A 1 134 ? 4.109 -2.697 21.641 1 98.69 134 ASP A N 1
ATOM 1045 C CA . ASP A 1 134 ? 4.738 -2.172 22.859 1 98.69 134 ASP A CA 1
ATOM 1046 C C . ASP A 1 134 ? 4.609 -0.652 22.922 1 98.69 134 ASP A C 1
ATOM 1048 O O . ASP A 1 134 ? 4.254 -0.1 23.969 1 98.69 134 ASP A O 1
ATOM 1052 N N . LEU A 1 135 ? 4.859 0.002 21.844 1 98.81 135 LEU A N 1
ATOM 1053 C CA . LEU A 1 135 ? 4.789 1.458 21.781 1 98.81 135 LEU A CA 1
ATOM 1054 C C . LEU A 1 135 ? 3.424 1.955 22.25 1 98.81 135 LEU A C 1
ATOM 1056 O O . LEU A 1 135 ? 3.338 2.949 22.969 1 98.81 135 LEU A O 1
ATOM 1060 N N . HIS A 1 136 ? 2.369 1.246 21.859 1 98.81 136 HIS A N 1
ATOM 1061 C CA . HIS A 1 136 ? 1.007 1.696 22.125 1 98.81 136 HIS A CA 1
ATOM 1062 C C . HIS A 1 136 ? 0.411 0.973 23.328 1 98.81 136 HIS A C 1
ATOM 1064 O O . HIS A 1 136 ? -0.77 1.146 23.625 1 98.81 136 HIS A O 1
ATOM 1070 N N . ASN A 1 137 ? 1.212 0.159 23.953 1 98.06 137 ASN A N 1
ATOM 1071 C CA . ASN A 1 137 ? 0.733 -0.648 25.062 1 98.06 137 ASN A CA 1
ATOM 1072 C C . ASN A 1 137 ? -0.499 -1.462 24.688 1 98.06 137 ASN A C 1
ATOM 1074 O O . ASN A 1 137 ? -1.531 -1.386 25.344 1 98.06 137 ASN A O 1
ATOM 1078 N N . LYS A 1 138 ? -0.418 -2.146 23.609 1 98.56 138 LYS A N 1
ATOM 1079 C CA . LYS A 1 138 ? -1.457 -3.045 23.109 1 98.56 138 LYS A CA 1
ATOM 1080 C C . LYS A 1 138 ? -0.946 -4.48 23.031 1 98.56 138 LYS A C 1
ATOM 1082 O O . LYS A 1 138 ? 0.255 -4.727 23.156 1 98.56 138 LYS A O 1
ATOM 1087 N N . GLU A 1 139 ? -1.825 -5.441 22.828 1 98.25 139 GLU A N 1
ATOM 1088 C CA . GLU A 1 139 ? -1.467 -6.855 22.859 1 98.25 139 GLU A CA 1
ATOM 1089 C C . GLU A 1 139 ? -0.785 -7.277 21.562 1 98.25 139 GLU A C 1
ATOM 1091 O O . GLU A 1 139 ? 0.077 -8.156 21.562 1 98.25 139 GLU A O 1
ATOM 1096 N N . ALA A 1 140 ? -1.188 -6.668 20.469 1 98.62 140 ALA A N 1
ATOM 1097 C CA . ALA A 1 140 ? -0.695 -7.145 19.172 1 98.62 140 ALA A CA 1
ATOM 1098 C C . ALA A 1 140 ? -0.662 -6.012 18.156 1 98.62 140 ALA A C 1
ATOM 1100 O O . ALA A 1 140 ? -1.387 -5.023 18.281 1 98.62 140 ALA A O 1
ATOM 1101 N N . GLY A 1 141 ? 0.203 -6.141 17.188 1 98.81 141 GLY A N 1
ATOM 1102 C CA . GLY A 1 141 ? 0.312 -5.254 16.031 1 98.81 141 GLY A CA 1
ATOM 1103 C C . GLY A 1 141 ? 0.295 -5.988 14.703 1 98.81 141 GLY A C 1
ATOM 1104 O O . GLY A 1 141 ? 0.595 -7.184 14.648 1 98.81 141 GLY A O 1
ATOM 1105 N N . LEU A 1 142 ? -0.108 -5.309 13.68 1 98.81 142 LEU A N 1
ATOM 1106 C CA . LEU A 1 142 ? -0.182 -5.84 12.328 1 98.81 142 LEU A CA 1
ATOM 1107 C C . LEU A 1 142 ? 0.287 -4.801 11.312 1 98.81 142 LEU A C 1
ATOM 1109 O O . LEU A 1 142 ? -0.205 -3.672 11.297 1 98.81 142 LEU A O 1
ATOM 1113 N N . LEU A 1 143 ? 1.181 -5.234 10.445 1 98.62 143 LEU A N 1
ATOM 1114 C CA . LEU A 1 143 ? 1.776 -4.328 9.477 1 98.62 143 LEU A CA 1
ATOM 1115 C C . LEU A 1 143 ? 1.006 -4.359 8.156 1 98.62 143 LEU A C 1
ATOM 1117 O O . LEU A 1 143 ? 0.511 -5.414 7.75 1 98.62 143 LEU A O 1
ATOM 1121 N N . PHE A 1 144 ? 0.896 -3.236 7.523 1 98.38 144 PHE A N 1
ATOM 1122 C CA . PHE A 1 144 ? 0.362 -3.045 6.18 1 98.38 144 PHE A CA 1
ATOM 1123 C C . PHE A 1 144 ? 1.338 -2.254 5.316 1 98.38 144 PHE A C 1
ATOM 1125 O O . PHE A 1 144 ? 2.32 -1.708 5.824 1 98.38 144 PHE A O 1
ATOM 1132 N N . THR A 1 145 ? 1.066 -2.127 4.035 1 97.25 145 THR A N 1
ATOM 1133 C CA . THR A 1 145 ? 1.988 -1.482 3.107 1 97.25 145 THR A CA 1
ATOM 1134 C C . THR A 1 145 ? 1.904 0.036 3.229 1 97.25 145 THR A C 1
ATOM 1136 O O . THR A 1 145 ? 2.807 0.75 2.789 1 97.25 145 THR A O 1
ATOM 1139 N N . SER A 1 146 ? 0.82 0.542 3.721 1 97.25 146 SER A N 1
ATOM 1140 C CA . SER A 1 146 ? 0.606 1.947 4.047 1 97.25 146 SER A CA 1
ATOM 1141 C C . SER A 1 146 ? -0.518 2.111 5.066 1 97.25 146 SER A C 1
ATOM 1143 O O . SER A 1 146 ? -1.261 1.167 5.336 1 97.25 146 SER A O 1
ATOM 1145 N N . CYS A 1 147 ? -0.557 3.273 5.633 1 96.56 147 CYS A N 1
ATOM 1146 C CA . CYS A 1 147 ? -1.69 3.484 6.527 1 96.56 147 CYS A CA 1
ATOM 1147 C C . CYS A 1 147 ? -2.984 3.645 5.738 1 96.56 147 CYS A C 1
ATOM 1149 O O . CYS A 1 147 ? -4.062 3.318 6.234 1 96.56 147 CYS A O 1
ATOM 1151 N N . PHE A 1 148 ? -2.898 4.152 4.496 1 97.75 148 PHE A N 1
ATOM 1152 C CA . PHE A 1 148 ? -4.086 4.133 3.652 1 97.75 148 PHE A CA 1
ATOM 1153 C C . PHE A 1 148 ? -4.688 2.734 3.59 1 97.75 148 PHE A C 1
ATOM 1155 O O . PHE A 1 148 ? -5.879 2.553 3.832 1 97.75 148 PHE A O 1
ATOM 1162 N N . VAL A 1 149 ? -3.814 1.754 3.326 1 98.19 149 VAL A N 1
ATOM 1163 C CA . VAL A 1 149 ? -4.258 0.368 3.207 1 98.19 149 VAL A CA 1
ATOM 1164 C C . VAL A 1 149 ? -4.715 -0.146 4.57 1 98.19 149 VAL A C 1
ATOM 1166 O O . VAL A 1 149 ? -5.703 -0.88 4.664 1 98.19 149 VAL A O 1
ATOM 1169 N N . ALA A 1 150 ? -3.994 0.194 5.633 1 98.62 150 ALA A N 1
ATOM 1170 C CA . ALA A 1 150 ? -4.398 -0.241 6.965 1 98.62 150 ALA A CA 1
ATOM 1171 C C . ALA A 1 150 ? -5.824 0.206 7.277 1 98.62 150 ALA A C 1
ATOM 1173 O O . ALA A 1 150 ? -6.68 -0.614 7.625 1 98.62 150 ALA A O 1
ATOM 1174 N N . ASN A 1 151 ? -6.113 1.511 7.117 1 98.75 151 ASN A N 1
ATOM 1175 C CA . ASN A 1 151 ? -7.438 2.055 7.398 1 98.75 151 ASN A CA 1
ATOM 1176 C C . ASN A 1 151 ? -8.508 1.411 6.516 1 98.75 151 ASN A C 1
ATOM 1178 O O . ASN A 1 151 ? -9.531 0.949 7.016 1 98.75 151 ASN A O 1
ATOM 1182 N N . GLU A 1 152 ? -8.211 1.401 5.242 1 98.31 152 GLU A N 1
ATOM 1183 C CA . GLU A 1 152 ? -9.18 0.864 4.289 1 98.31 152 GLU A CA 1
ATOM 1184 C C . GLU A 1 152 ? -9.469 -0.606 4.57 1 98.31 152 GLU A C 1
ATOM 1186 O O . GLU A 1 152 ? -10.633 -1.008 4.652 1 98.31 152 GLU A O 1
ATOM 1191 N N . ALA A 1 153 ? -8.461 -1.427 4.703 1 98.38 153 ALA A N 1
ATOM 1192 C CA . ALA A 1 153 ? -8.617 -2.871 4.859 1 98.38 153 ALA A CA 1
ATOM 1193 C C . ALA A 1 153 ? -9.312 -3.211 6.176 1 98.38 153 ALA A C 1
ATOM 1195 O O . ALA A 1 153 ? -10.18 -4.082 6.219 1 98.38 153 ALA A O 1
ATOM 1196 N N . VAL A 1 154 ? -8.953 -2.537 7.262 1 98.81 154 VAL A N 1
ATOM 1197 C CA . VAL A 1 154 ? -9.516 -2.838 8.57 1 98.81 154 VAL A CA 1
ATOM 1198 C C . VAL A 1 154 ? -11 -2.461 8.594 1 98.81 154 VAL A C 1
ATOM 1200 O O . VAL A 1 154 ? -11.844 -3.268 8.984 1 98.81 154 VAL A O 1
ATOM 1203 N N . LEU A 1 155 ? -11.328 -1.271 8.156 1 98.88 155 LEU A N 1
ATOM 1204 C CA . LEU A 1 155 ? -12.703 -0.79 8.234 1 98.88 155 LEU A CA 1
ATOM 1205 C C . LEU A 1 155 ? -13.594 -1.541 7.246 1 98.88 155 LEU A C 1
ATOM 1207 O O . LEU A 1 155 ? -14.75 -1.836 7.551 1 98.88 155 LEU A O 1
ATOM 1211 N N . TYR A 1 156 ? -13.07 -1.807 6.047 1 98.69 156 TYR A N 1
ATOM 1212 C CA . TYR A 1 156 ? -13.805 -2.637 5.098 1 98.69 156 TYR A CA 1
ATOM 1213 C C . TYR A 1 156 ? -14.117 -4 5.695 1 98.69 156 TYR A C 1
ATOM 1215 O O . TYR A 1 156 ? -15.258 -4.477 5.613 1 98.69 156 TYR A O 1
ATOM 1223 N N . THR A 1 157 ? -13.109 -4.645 6.285 1 98.69 157 THR A N 1
ATOM 1224 C CA . THR A 1 157 ? -13.242 -5.988 6.84 1 98.69 157 THR A CA 1
ATOM 1225 C C . THR A 1 157 ? -14.242 -5.996 7.996 1 98.69 157 THR A C 1
ATOM 1227 O O . THR A 1 157 ? -15.141 -6.836 8.047 1 98.69 157 THR A O 1
ATOM 1230 N N . LEU A 1 158 ? -14.117 -5.047 8.922 1 98.75 158 LEU A N 1
ATOM 1231 C CA . LEU A 1 158 ? -15.047 -4.965 10.039 1 98.75 158 LEU A CA 1
ATOM 1232 C C . LEU A 1 158 ? -16.469 -4.684 9.555 1 98.75 158 LEU A C 1
ATOM 1234 O O . LEU A 1 158 ? -17.422 -5.316 10.016 1 98.75 158 LEU A O 1
ATOM 1238 N N . GLY A 1 159 ? -16.594 -3.777 8.617 1 98.56 159 GLY A N 1
ATOM 1239 C CA . GLY A 1 159 ? -17.906 -3.396 8.109 1 98.56 159 GLY A CA 1
ATOM 1240 C C . GLY A 1 159 ? -18.609 -4.52 7.375 1 98.56 159 GLY A C 1
ATOM 1241 O O . GLY A 1 159 ? -19.844 -4.586 7.363 1 98.56 159 GLY A O 1
ATOM 1242 N N . THR A 1 160 ? -17.844 -5.367 6.789 1 97.88 160 THR A N 1
ATOM 1243 C CA . THR A 1 160 ? -18.438 -6.445 6.004 1 97.88 160 THR A CA 1
ATOM 1244 C C . THR A 1 160 ? -18.672 -7.68 6.871 1 97.88 160 THR A C 1
ATOM 1246 O O . THR A 1 160 ? -19.609 -8.445 6.621 1 97.88 160 THR A O 1
ATOM 1249 N N . LEU A 1 161 ? -17.922 -7.93 7.883 1 97.81 161 LEU A N 1
ATOM 1250 C CA . LEU A 1 161 ? -17.953 -9.188 8.617 1 97.81 161 LEU A CA 1
ATOM 1251 C C . LEU A 1 161 ? -18.922 -9.102 9.789 1 97.81 161 LEU A C 1
ATOM 1253 O O . LEU A 1 161 ? -19.609 -10.086 10.117 1 97.81 161 LEU A O 1
ATOM 1257 N N . ILE A 1 162 ? -18.906 -7.957 10.531 1 97.94 162 ILE A N 1
ATOM 1258 C CA . ILE A 1 162 ? -19.781 -7.824 11.695 1 97.94 162 ILE A CA 1
ATOM 1259 C C . ILE A 1 162 ? -21.203 -7.562 11.242 1 97.94 162 ILE A C 1
ATOM 1261 O O . ILE A 1 162 ? -21.5 -6.512 10.672 1 97.94 162 ILE A O 1
ATOM 1265 N N . PRO A 1 163 ? -22.078 -8.461 11.555 1 96.62 163 PRO A N 1
ATOM 1266 C CA . PRO A 1 163 ? -23.453 -8.297 11.086 1 96.62 163 PRO A CA 1
ATOM 1267 C C . PRO A 1 163 ? -24.141 -7.09 11.711 1 96.62 163 PRO A C 1
ATOM 1269 O O . PRO A 1 163 ? -24.156 -6.941 12.93 1 96.62 163 PRO A O 1
ATOM 1272 N N . GLY A 1 164 ? -24.656 -6.207 10.898 1 96.75 164 GLY A N 1
ATOM 1273 C CA . GLY A 1 164 ? -25.453 -5.09 11.375 1 96.75 164 GLY A CA 1
ATOM 1274 C C . GLY A 1 164 ? -24.609 -3.943 11.914 1 96.75 164 GLY A C 1
ATOM 1275 O O . GLY A 1 164 ? -25.141 -3.016 12.523 1 96.75 164 GLY A O 1
ATOM 1276 N N . LEU A 1 165 ? -23.328 -4 11.688 1 98.5 165 LEU A N 1
ATOM 1277 C CA . LEU A 1 165 ? -22.453 -2.957 12.203 1 98.5 165 LEU A CA 1
ATOM 1278 C C . LEU A 1 165 ? -22.859 -1.588 11.672 1 98.5 165 LEU A C 1
ATOM 1280 O O . LEU A 1 165 ? -23.047 -1.418 10.461 1 98.5 165 LEU A O 1
ATOM 1284 N N . LYS A 1 166 ? -23.047 -0.64 12.609 1 98.75 166 LYS A N 1
ATOM 1285 C CA . LYS A 1 166 ? -23.234 0.769 12.273 1 98.75 166 LYS A CA 1
ATOM 1286 C C . LYS A 1 166 ? -21.953 1.563 12.531 1 98.75 166 LYS A C 1
ATOM 1288 O O . LYS A 1 166 ? -21.375 1.476 13.617 1 98.75 166 LYS A O 1
ATOM 1293 N N . ILE A 1 167 ? -21.531 2.359 11.539 1 98.94 167 ILE A N 1
ATOM 1294 C CA . ILE A 1 167 ? -20.281 3.088 11.672 1 98.94 167 ILE A CA 1
ATOM 1295 C C . ILE A 1 167 ? -20.562 4.582 11.805 1 98.94 167 ILE A C 1
ATOM 1297 O O . ILE A 1 167 ? -21.266 5.16 10.977 1 98.94 167 ILE A O 1
ATOM 1301 N N . PHE A 1 168 ? -20.109 5.176 12.836 1 98.94 168 PHE A N 1
ATOM 1302 C CA . PHE A 1 168 ? -20.172 6.609 13.102 1 98.94 168 PHE A CA 1
ATOM 1303 C C . PHE A 1 168 ? -18.812 7.266 12.836 1 98.94 168 PHE A C 1
ATOM 1305 O O . PHE A 1 168 ? -17.828 6.961 13.516 1 98.94 168 PHE A O 1
ATOM 1312 N N . SER A 1 169 ? -18.766 8.141 11.867 1 98.81 169 SER A N 1
ATOM 1313 C CA . SER A 1 169 ? -17.5 8.664 11.375 1 98.81 169 SER A CA 1
ATOM 1314 C C . SER A 1 169 ? -17.438 10.18 11.477 1 98.81 169 SER A C 1
ATOM 1316 O O . SER A 1 169 ? -18.406 10.867 11.117 1 98.81 169 SER A O 1
ATOM 1318 N N . ASP A 1 170 ? -16.328 10.688 11.984 1 98.62 170 ASP A N 1
ATOM 1319 C CA . ASP A 1 170 ? -16.047 12.117 11.969 1 98.62 170 ASP A CA 1
ATOM 1320 C C . ASP A 1 170 ? -15.938 12.648 10.539 1 98.62 170 ASP A C 1
ATOM 1322 O O . ASP A 1 170 ? -15.336 12.008 9.68 1 98.62 170 ASP A O 1
ATOM 1326 N N . ALA A 1 171 ? -16.5 13.82 10.297 1 97.19 171 ALA A N 1
ATOM 1327 C CA . ALA A 1 171 ? -16.516 14.391 8.953 1 97.19 171 ALA A CA 1
ATOM 1328 C C . ALA A 1 171 ? -15.109 14.758 8.484 1 97.19 171 ALA A C 1
ATOM 1330 O O . ALA A 1 171 ? -14.844 14.812 7.281 1 97.19 171 ALA A O 1
ATOM 1331 N N . GLY A 1 172 ? -14.219 14.984 9.398 1 95.94 172 GLY A N 1
ATOM 1332 C CA . GLY A 1 172 ? -12.867 15.391 9.07 1 95.94 172 GLY A CA 1
ATOM 1333 C C . GLY A 1 172 ? -11.922 14.219 8.867 1 95.94 172 GLY A C 1
ATOM 1334 O O . GLY A 1 172 ? -10.727 14.406 8.648 1 95.94 172 GLY A O 1
ATOM 1335 N N . ASN A 1 173 ? -12.477 12.984 8.836 1 97.31 173 ASN A N 1
ATOM 1336 C CA . ASN A 1 173 ? -11.625 11.797 8.727 1 97.31 173 ASN A CA 1
ATOM 1337 C C . ASN A 1 173 ? -10.914 11.75 7.379 1 97.31 173 ASN A C 1
ATOM 1339 O O . ASN A 1 173 ? -11.453 12.203 6.367 1 97.31 173 ASN A O 1
ATOM 1343 N N . HIS A 1 174 ? -9.711 11.219 7.398 1 96.75 174 HIS A N 1
ATOM 1344 C CA . HIS A 1 174 ? -8.859 11.039 6.227 1 96.75 174 HIS A CA 1
ATOM 1345 C C . HIS A 1 174 ? -9.562 10.211 5.16 1 96.75 174 HIS A C 1
ATOM 1347 O O . HIS A 1 174 ? -10.383 9.344 5.48 1 96.75 174 HIS A O 1
ATOM 1353 N N . ALA A 1 175 ? -9.203 10.414 3.938 1 95.75 175 ALA A N 1
ATOM 1354 C CA . ALA A 1 175 ? -9.773 9.766 2.762 1 95.75 175 ALA A CA 1
ATOM 1355 C C . ALA A 1 175 ? -9.711 8.25 2.889 1 95.75 175 ALA A C 1
ATOM 1357 O O . ALA A 1 175 ? -10.602 7.539 2.418 1 95.75 175 ALA A O 1
ATOM 1358 N N . SER A 1 176 ? -8.656 7.684 3.467 1 97.62 176 SER A N 1
ATOM 1359 C CA . SER A 1 176 ? -8.492 6.242 3.609 1 97.62 176 SER A CA 1
ATOM 1360 C C . SER A 1 176 ? -9.562 5.656 4.527 1 97.62 176 SER A C 1
ATOM 1362 O O . SER A 1 176 ? -10.047 4.547 4.297 1 97.62 176 SER A O 1
ATOM 1364 N N . ILE A 1 177 ? -9.898 6.367 5.605 1 98.56 177 ILE A N 1
ATOM 1365 C CA . ILE A 1 177 ? -10.969 5.953 6.512 1 98.56 177 ILE A CA 1
ATOM 1366 C C . ILE A 1 177 ? -12.312 6.008 5.789 1 98.56 177 ILE A C 1
ATOM 1368 O O . ILE A 1 177 ? -13.078 5.043 5.812 1 98.56 177 ILE A O 1
ATOM 1372 N N . ILE A 1 178 ? -12.555 7.094 5.145 1 97.88 178 ILE A N 1
ATOM 1373 C CA . ILE A 1 178 ? -13.797 7.293 4.398 1 97.88 178 ILE A CA 1
ATOM 1374 C C . ILE A 1 178 ? -13.961 6.18 3.369 1 97.88 178 ILE A C 1
ATOM 1376 O O . ILE A 1 178 ? -15.047 5.598 3.246 1 97.88 178 ILE A O 1
ATOM 1380 N N . HIS A 1 179 ? -12.898 5.879 2.66 1 97.81 179 HIS A N 1
ATOM 1381 C CA . HIS A 1 179 ? -12.938 4.863 1.613 1 97.81 179 HIS A CA 1
ATOM 1382 C C . HIS A 1 179 ? -13.289 3.494 2.188 1 97.81 179 HIS A C 1
ATOM 1384 O O . HIS A 1 179 ? -14.109 2.771 1.618 1 97.81 179 HIS A O 1
ATOM 1390 N N . GLY A 1 180 ? -12.625 3.08 3.27 1 98.5 180 GLY A N 1
ATOM 1391 C CA . GLY A 1 180 ? -12.93 1.807 3.902 1 98.5 180 GLY A CA 1
ATOM 1392 C C . GLY A 1 180 ? -14.375 1.691 4.344 1 98.5 180 GLY A C 1
ATOM 1393 O O . GLY A 1 180 ? -15.016 0.658 4.137 1 98.5 180 GLY A O 1
ATOM 1394 N N . ILE A 1 181 ? -14.898 2.764 4.918 1 98.69 181 ILE A N 1
ATOM 1395 C CA . ILE A 1 181 ? -16.281 2.787 5.398 1 98.69 181 ILE A CA 1
ATOM 1396 C C . ILE A 1 181 ? -17.234 2.713 4.211 1 98.69 181 ILE A C 1
ATOM 1398 O O . ILE A 1 181 ? -18.156 1.887 4.195 1 98.69 181 ILE A O 1
ATOM 1402 N N . ARG A 1 182 ? -17 3.541 3.205 1 98 182 ARG A N 1
ATOM 1403 C CA . ARG A 1 182 ? -17.875 3.631 2.043 1 98 182 ARG A CA 1
ATOM 1404 C C . ARG A 1 182 ? -17.938 2.301 1.3 1 98 182 ARG A C 1
ATOM 1406 O O . ARG A 1 182 ? -19.016 1.856 0.904 1 98 182 ARG A O 1
ATOM 1413 N N . THR A 1 183 ? -16.875 1.657 1.12 1 97.81 183 THR A N 1
ATOM 1414 C CA . THR A 1 183 ? -16.812 0.456 0.294 1 97.81 183 THR A CA 1
ATOM 1415 C C . THR A 1 183 ? -17.328 -0.756 1.067 1 97.81 183 THR A C 1
ATOM 1417 O O . THR A 1 183 ? -17.703 -1.768 0.471 1 97.81 183 THR A O 1
ATOM 1420 N N . SER A 1 184 ? -17.344 -0.722 2.408 1 97.69 184 SER A N 1
ATOM 1421 C CA . SER A 1 184 ? -17.891 -1.814 3.205 1 97.69 184 SER A CA 1
ATOM 1422 C C . SER A 1 184 ? -19.406 -1.895 3.064 1 97.69 184 SER A C 1
ATOM 1424 O O . SER A 1 184 ? -20.016 -2.932 3.35 1 97.69 184 SER A O 1
ATOM 1426 N N . ARG A 1 185 ? -20 -0.734 2.775 1 96.69 185 ARG A N 1
ATOM 1427 C CA . ARG A 1 185 ? -21.438 -0.584 2.6 1 96.69 185 ARG A CA 1
ATOM 1428 C C . ARG A 1 185 ? -22.172 -0.727 3.93 1 96.69 185 ARG A C 1
ATOM 1430 O O . ARG A 1 185 ? -23.406 -0.8 3.963 1 96.69 185 ARG A O 1
ATOM 1437 N N . ALA A 1 186 ? -21.484 -0.826 5.039 1 98 186 ALA A N 1
ATOM 1438 C CA . ALA A 1 186 ? -22.141 -0.74 6.34 1 98 186 ALA A CA 1
ATOM 1439 C C . ALA A 1 186 ? -22.891 0.579 6.488 1 98 186 ALA A C 1
ATOM 1441 O O . ALA A 1 186 ? -22.484 1.603 5.941 1 98 186 ALA A O 1
ATOM 1442 N N . PRO A 1 187 ? -24.047 0.513 7.211 1 98.38 187 PRO A N 1
ATOM 1443 C CA . PRO A 1 187 ? -24.672 1.802 7.508 1 98.38 187 PRO A CA 1
ATOM 1444 C C . PRO A 1 187 ? -23.719 2.785 8.18 1 98.38 187 PRO A C 1
ATOM 1446 O O . PRO A 1 187 ? -22.953 2.398 9.062 1 98.38 187 PRO A O 1
ATOM 1449 N N . LYS A 1 188 ? -23.703 3.965 7.672 1 98.69 188 LYS A N 1
ATOM 1450 C CA . LYS A 1 188 ? -22.781 4.961 8.203 1 98.69 188 LYS A CA 1
ATOM 1451 C C . LYS A 1 188 ? -23.5 6.246 8.586 1 98.69 188 LYS A C 1
ATOM 1453 O O . LYS A 1 188 ? -24.484 6.625 7.934 1 98.69 188 LYS A O 1
ATOM 1458 N N . PHE A 1 189 ? -23.094 6.891 9.594 1 98.81 189 PHE A N 1
ATOM 1459 C CA . PHE A 1 189 ? -23.578 8.164 10.109 1 98.81 189 PHE A CA 1
ATOM 1460 C C . PHE A 1 189 ? -22.422 9.133 10.328 1 98.81 189 PHE A C 1
ATOM 1462 O O . PHE A 1 189 ? -21.516 8.852 11.102 1 98.81 189 PHE A O 1
ATOM 1469 N N . ILE A 1 190 ? -22.516 10.266 9.672 1 98.69 190 ILE A N 1
ATOM 1470 C CA . ILE A 1 190 ? -21.422 11.234 9.711 1 98.69 190 ILE A CA 1
ATOM 1471 C C . ILE A 1 190 ? -21.766 12.367 10.68 1 98.69 190 ILE A C 1
ATOM 1473 O O . ILE A 1 190 ? -22.844 12.961 10.594 1 98.69 190 ILE A O 1
ATOM 1477 N N . TYR A 1 191 ? -20.922 12.641 11.617 1 98.56 191 TYR A N 1
ATOM 1478 C CA . TYR A 1 191 ? -21.078 13.789 12.492 1 98.56 191 TYR A CA 1
ATOM 1479 C C . TYR A 1 191 ? -20.047 14.859 12.188 1 98.56 191 TYR A C 1
ATOM 1481 O O . TYR A 1 191 ? -18.969 14.547 11.672 1 98.56 191 TYR A O 1
ATOM 1489 N N . PRO A 1 192 ? -20.328 16.156 12.484 1 97.75 192 PRO A N 1
ATOM 1490 C CA . PRO A 1 192 ? -19.375 17.234 12.188 1 97.75 192 PRO A CA 1
ATOM 1491 C C . PRO A 1 192 ? -18.047 17.047 12.914 1 97.75 192 PRO A C 1
ATOM 1493 O O . PRO A 1 192 ? -18.016 16.516 14.023 1 97.75 192 PRO A O 1
ATOM 1496 N N . GLU A 1 193 ? -17 17.516 12.273 1 96.44 193 GLU A N 1
ATOM 1497 C CA . GLU A 1 193 ? -15.641 17.344 12.789 1 96.44 193 GLU A CA 1
ATOM 1498 C C . GLU A 1 193 ? -15.555 17.719 14.258 1 96.44 193 GLU A C 1
ATOM 1500 O O . GLU A 1 193 ? -15.867 18.859 14.633 1 96.44 193 GLU A O 1
ATOM 1505 N N . SER A 1 194 ? -15.203 16.797 15.062 1 96.38 194 SER A N 1
ATOM 1506 C CA . SER A 1 194 ? -14.867 16.969 16.469 1 96.38 194 SER A CA 1
ATOM 1507 C C . SER A 1 194 ? -16.094 17.359 17.281 1 96.38 194 SER A C 1
ATOM 1509 O O . SER A 1 194 ? -15.977 17.875 18.406 1 96.38 194 SER A O 1
ATOM 1511 N N . GLU A 1 195 ? -17.281 17.188 16.75 1 97.94 195 GLU A N 1
ATOM 1512 C CA . GLU A 1 195 ? -18.5 17.484 17.484 1 97.94 195 GLU A CA 1
ATOM 1513 C C . GLU A 1 195 ? -19.031 16.234 18.203 1 97.94 195 GLU A C 1
ATOM 1515 O O . GLU A 1 195 ? -20.031 15.648 17.766 1 97.94 195 GLU A O 1
ATOM 1520 N N . ILE A 1 196 ? -18.594 16.047 19.344 1 98.5 196 ILE A N 1
ATOM 1521 C CA . ILE A 1 196 ? -18.828 14.805 20.078 1 98.5 196 ILE A CA 1
ATOM 1522 C C . ILE A 1 196 ? -20.266 14.758 20.562 1 98.5 196 ILE A C 1
ATOM 1524 O O . ILE A 1 196 ? -20.875 13.68 20.641 1 98.5 196 ILE A O 1
ATOM 1528 N N . THR A 1 197 ? -20.812 15.938 20.891 1 98.5 197 THR A N 1
ATOM 1529 C CA . THR A 1 197 ? -22.219 15.969 21.297 1 98.5 197 THR A CA 1
ATOM 1530 C C . THR A 1 197 ? -23.109 15.414 20.203 1 98.5 197 THR A C 1
ATOM 1532 O O . THR A 1 197 ? -24.062 14.688 20.484 1 98.5 197 THR A O 1
ATOM 1535 N N . LYS A 1 198 ? -22.797 15.758 19 1 98.69 198 LYS A N 1
ATOM 1536 C CA . LYS A 1 198 ? -23.562 15.242 17.859 1 98.69 198 LYS A CA 1
ATOM 1537 C C . LYS A 1 198 ? -23.344 13.742 17.688 1 98.69 198 LYS A C 1
ATOM 1539 O O . LYS A 1 198 ? -24.25 13.016 17.281 1 98.69 198 LYS A O 1
ATOM 1544 N N . LEU A 1 199 ? -22.156 13.273 17.906 1 98.81 199 LEU A N 1
ATOM 1545 C CA . LEU A 1 199 ? -21.875 11.844 17.891 1 98.81 199 LEU A CA 1
ATOM 1546 C C . LEU A 1 199 ? -22.781 11.109 18.891 1 98.81 199 LEU A C 1
ATOM 1548 O O . LEU A 1 199 ? -23.406 10.102 18.547 1 98.81 199 LEU A O 1
ATOM 1552 N N . ASP A 1 200 ? -22.828 11.648 20.094 1 98.75 200 ASP A N 1
ATOM 1553 C CA . ASP A 1 200 ? -23.656 11.055 21.141 1 98.75 200 ASP A CA 1
ATOM 1554 C C . ASP A 1 200 ? -25.125 11.016 20.719 1 98.75 200 ASP A C 1
ATOM 1556 O O . ASP A 1 200 ? -25.797 10.008 20.922 1 98.75 200 ASP A O 1
ATOM 1560 N N . GLU A 1 201 ? -25.562 12.086 20.188 1 98.62 201 GLU A N 1
ATOM 1561 C CA . GLU A 1 201 ? -26.938 12.195 19.719 1 98.62 201 GLU A CA 1
ATOM 1562 C C . GLU A 1 201 ? -27.25 11.156 18.641 1 98.62 201 GLU A C 1
ATOM 1564 O O . GLU A 1 201 ? -28.281 10.492 18.688 1 98.62 201 GLU A O 1
ATOM 1569 N N . LEU A 1 202 ? -26.375 11.07 17.672 1 98.62 202 LEU A N 1
ATOM 1570 C CA . LEU A 1 202 ? -26.562 10.125 16.578 1 98.62 202 LEU A CA 1
ATOM 1571 C C . LEU A 1 202 ? -26.609 8.695 17.094 1 98.62 202 LEU A C 1
ATOM 1573 O O . LEU A 1 202 ? -27.438 7.898 16.656 1 98.62 202 LEU A O 1
ATOM 1577 N N . MET A 1 203 ? -25.719 8.305 18.031 1 98.12 203 MET A N 1
ATOM 1578 C CA . MET A 1 203 ? -25.719 6.945 18.562 1 98.12 203 MET A CA 1
ATOM 1579 C C . MET A 1 203 ? -26.984 6.652 19.328 1 98.12 203 MET A C 1
ATOM 1581 O O . MET A 1 203 ? -27.516 5.535 19.281 1 98.12 203 MET A O 1
ATOM 1585 N N . THR A 1 204 ? -27.469 7.668 20.031 1 97.94 204 THR A N 1
ATOM 1586 C CA . THR A 1 204 ? -28.672 7.516 20.828 1 97.94 204 THR A CA 1
ATOM 1587 C C . THR A 1 204 ? -29.891 7.309 19.938 1 97.94 204 THR A C 1
ATOM 1589 O O . THR A 1 204 ? -30.766 6.5 20.25 1 97.94 204 THR A O 1
ATOM 1592 N N . THR A 1 205 ? -29.922 7.977 18.812 1 98.12 205 THR A N 1
ATOM 1593 C CA . THR A 1 205 ? -31.141 8.008 18 1 98.12 205 THR A CA 1
ATOM 1594 C C . THR A 1 205 ? -31.078 6.949 16.906 1 98.12 205 THR A C 1
ATOM 1596 O O . THR A 1 205 ? -32.125 6.477 16.438 1 98.12 205 THR A O 1
ATOM 1599 N N . LYS A 1 206 ? -29.875 6.57 16.484 1 97.81 206 LYS A N 1
ATOM 1600 C CA . LYS A 1 206 ? -29.766 5.719 15.297 1 97.81 206 LYS A CA 1
ATOM 1601 C C . LYS A 1 206 ? -29.328 4.305 15.68 1 97.81 206 LYS A C 1
ATOM 1603 O O . LYS A 1 206 ? -29.188 3.439 14.812 1 97.81 206 LYS A O 1
ATOM 1608 N N . SER A 1 207 ? -29.125 4.012 16.938 1 95.5 207 SER A N 1
ATOM 1609 C CA . SER A 1 207 ? -28.656 2.688 17.344 1 95.5 207 SER A CA 1
ATOM 1610 C C . SER A 1 207 ? -29.141 2.33 18.734 1 95.5 207 SER A C 1
ATOM 1612 O O . SER A 1 207 ? -29.922 3.07 19.344 1 95.5 207 SER A O 1
ATOM 1614 N N . SER A 1 208 ? -28.859 1.088 19.188 1 92.5 208 SER A N 1
ATOM 1615 C CA . SER A 1 208 ? -29.141 0.577 20.531 1 92.5 208 SER A CA 1
ATOM 1616 C C . SER A 1 208 ? -27.906 -0.062 21.156 1 92.5 208 SER A C 1
ATOM 1618 O O . SER A 1 208 ? -26.906 -0.282 20.469 1 92.5 208 SER A O 1
ATOM 1620 N N . LEU A 1 209 ? -28 -0.263 22.406 1 87.69 209 LEU A N 1
ATOM 1621 C CA . LEU A 1 209 ? -26.844 -0.772 23.141 1 87.69 209 LEU A CA 1
ATOM 1622 C C . LEU A 1 209 ? -26.453 -2.158 22.641 1 87.69 209 LEU A C 1
ATOM 1624 O O . LEU A 1 209 ? -25.266 -2.51 22.656 1 87.69 209 LEU A O 1
ATOM 1628 N N . ASP A 1 210 ? -27.359 -2.885 22.203 1 90.81 210 ASP A N 1
ATOM 1629 C CA . ASP A 1 210 ? -27.125 -4.273 21.828 1 90.81 210 ASP A CA 1
ATOM 1630 C C . ASP A 1 210 ? -26.656 -4.375 20.375 1 90.81 210 ASP A C 1
ATOM 1632 O O . ASP A 1 210 ? -26.141 -5.414 19.953 1 90.81 210 ASP A O 1
ATOM 1636 N N . ALA A 1 211 ? -26.75 -3.361 19.625 1 95.31 211 ALA A N 1
ATOM 1637 C CA . ALA A 1 211 ? -26.312 -3.359 18.234 1 95.31 211 ALA A CA 1
ATOM 1638 C C . ALA A 1 211 ? -24.828 -3.045 18.125 1 95.31 211 ALA A C 1
ATOM 1640 O O . ALA A 1 211 ? -24.312 -2.184 18.844 1 95.31 211 ALA A O 1
ATOM 1641 N N . PRO A 1 212 ? -24.094 -3.803 17.312 1 97.81 212 PRO A N 1
ATOM 1642 C CA . PRO A 1 212 ? -22.688 -3.463 17.109 1 97.81 212 PRO A CA 1
ATOM 1643 C C . PRO A 1 212 ? -22.484 -2.094 16.469 1 97.81 212 PRO A C 1
ATOM 1645 O O . PRO A 1 212 ? -23.219 -1.732 15.547 1 97.81 212 PRO A O 1
ATOM 1648 N N . LYS A 1 213 ? -21.562 -1.308 17.016 1 98.31 213 LYS A N 1
ATOM 1649 C CA . LYS A 1 213 ? -21.234 0.04 16.562 1 98.31 213 LYS A CA 1
ATOM 1650 C C . LYS A 1 213 ? -19.719 0.243 16.531 1 98.31 213 LYS A C 1
ATOM 1652 O O . LYS A 1 213 ? -18.984 -0.37 17.312 1 98.31 213 LYS A O 1
ATOM 1657 N N . LEU A 1 214 ? -19.281 1.043 15.602 1 98.81 214 LEU A N 1
ATOM 1658 C CA . LEU A 1 214 ? -17.891 1.498 15.523 1 98.81 214 LEU A CA 1
ATOM 1659 C C . LEU A 1 214 ? -17.828 3.006 15.305 1 98.81 214 LEU A C 1
ATOM 1661 O O . LEU A 1 214 ? -18.578 3.555 14.5 1 98.81 214 LEU A O 1
ATOM 1665 N N . ALA A 1 215 ? -17.094 3.678 16.094 1 98.94 215 ALA A N 1
ATOM 1666 C CA . ALA A 1 215 ? -16.828 5.102 15.898 1 98.94 215 ALA A CA 1
ATOM 1667 C C . ALA A 1 215 ? -15.391 5.348 15.477 1 98.94 215 ALA A C 1
ATOM 1669 O O . ALA A 1 215 ? -14.461 4.805 16.078 1 98.94 215 ALA A O 1
ATOM 1670 N N . ALA A 1 216 ? -15.211 6.145 14.414 1 98.88 216 ALA A N 1
ATOM 1671 C CA . ALA A 1 216 ? -13.883 6.395 13.859 1 98.88 216 ALA A CA 1
ATOM 1672 C C . ALA A 1 216 ? -13.539 7.879 13.914 1 98.88 216 ALA A C 1
ATOM 1674 O O . ALA A 1 216 ? -14.359 8.727 13.562 1 98.88 216 ALA A O 1
ATOM 1675 N N . CYS A 1 217 ? -12.312 8.234 14.344 1 98.56 217 CYS A N 1
ATOM 1676 C CA . CYS A 1 217 ? -11.82 9.609 14.312 1 98.56 217 CYS A CA 1
ATOM 1677 C C . CYS A 1 217 ? -10.305 9.641 14.188 1 98.56 217 CYS A C 1
ATOM 1679 O O . CYS A 1 217 ? -9.641 8.609 14.328 1 98.56 217 CYS A O 1
ATOM 1681 N N . GLU A 1 218 ? -9.797 10.758 13.852 1 97.62 218 GLU A N 1
ATOM 1682 C CA . GLU A 1 218 ? -8.375 11.078 13.875 1 97.62 218 GLU A CA 1
ATOM 1683 C C . GLU A 1 218 ? -8.031 11.984 15.055 1 97.62 218 GLU A C 1
ATOM 1685 O O . GLU A 1 218 ? -8.852 12.812 15.461 1 97.62 218 GLU A O 1
ATOM 1690 N N . THR A 1 219 ? -6.848 11.797 15.547 1 98.12 219 THR A N 1
ATOM 1691 C CA . THR A 1 219 ? -6.484 12.672 16.656 1 98.12 219 THR A CA 1
ATOM 1692 C C . THR A 1 219 ? -6 14.023 16.141 1 98.12 219 THR A C 1
ATOM 1694 O O . THR A 1 219 ? -6.371 15.07 16.688 1 98.12 219 THR A O 1
ATOM 1697 N N . VAL A 1 220 ? -5.117 14.023 15.148 1 97.94 220 VAL A N 1
ATOM 1698 C CA . VAL A 1 220 ? -4.633 15.25 14.531 1 97.94 220 VAL A CA 1
ATOM 1699 C C . VAL A 1 220 ? -5.121 15.328 13.086 1 97.94 220 VAL A C 1
ATOM 1701 O O . VAL A 1 220 ? -4.816 14.453 12.273 1 97.94 220 VAL A O 1
ATOM 1704 N N . HIS A 1 221 ? -5.891 16.328 12.789 1 94.62 221 HIS A N 1
ATOM 1705 C CA . HIS A 1 221 ? -6.348 16.547 11.422 1 94.62 221 HIS A CA 1
ATOM 1706 C C . HIS A 1 221 ? -5.266 17.203 10.578 1 94.62 221 HIS A C 1
ATOM 1708 O O . HIS A 1 221 ? -4.836 18.312 10.867 1 94.62 221 HIS A O 1
ATOM 1714 N N . SER A 1 222 ? -4.887 16.625 9.5 1 89.88 222 SER A N 1
ATOM 1715 C CA . SER A 1 222 ? -3.68 16.938 8.734 1 89.88 222 SER A CA 1
ATOM 1716 C C . SER A 1 222 ? -3.809 18.266 8.008 1 89.88 222 SER A C 1
ATOM 1718 O O . SER A 1 222 ? -2.805 18.875 7.645 1 89.88 222 SER A O 1
ATOM 1720 N N . MET A 1 223 ? -5.027 18.703 7.734 1 88.69 223 MET A N 1
ATOM 1721 C CA . MET A 1 223 ? -5.152 19.844 6.836 1 88.69 223 MET A CA 1
ATOM 1722 C C . MET A 1 223 ? -5.473 21.109 7.617 1 88.69 223 MET A C 1
ATOM 1724 O O . MET A 1 223 ? -5.152 22.219 7.172 1 88.69 223 MET A O 1
ATOM 1728 N N . ASN A 1 224 ? -6.074 20.906 8.797 1 89.5 224 ASN A N 1
ATOM 1729 C CA . ASN A 1 224 ? -6.406 22.109 9.547 1 89.5 224 ASN A CA 1
ATOM 1730 C C . ASN A 1 224 ? -5.664 22.156 10.883 1 89.5 224 ASN A C 1
ATOM 1732 O O . ASN A 1 224 ? -5.723 23.172 11.594 1 89.5 224 ASN A O 1
ATOM 1736 N N . GLY A 1 225 ? -5.008 21.094 11.195 1 93.56 225 GLY A N 1
ATOM 1737 C CA . GLY A 1 225 ? -4.102 21.094 12.328 1 93.56 225 GLY A CA 1
ATOM 1738 C C . GLY A 1 225 ? -4.816 20.953 13.664 1 93.56 225 GLY A C 1
ATOM 1739 O O . GLY A 1 225 ? -4.18 20.953 14.719 1 93.56 225 GLY A O 1
ATOM 1740 N N . SER A 1 226 ? -6.062 20.75 13.703 1 94.56 226 SER A N 1
ATOM 1741 C CA . SER A 1 226 ? -6.801 20.625 14.961 1 94.56 226 SER A CA 1
ATOM 1742 C C . SER A 1 226 ? -6.547 19.266 15.609 1 94.56 226 SER A C 1
ATOM 1744 O O . SER A 1 226 ? -6.301 18.281 14.922 1 94.56 226 SER A O 1
ATOM 1746 N N . ILE A 1 227 ? -6.516 19.297 16.859 1 97.12 227 ILE A N 1
ATOM 1747 C CA . ILE A 1 227 ? -6.469 18.062 17.656 1 97.12 227 ILE A CA 1
ATOM 1748 C C . ILE A 1 227 ? -7.844 17.781 18.25 1 97.12 227 ILE A C 1
ATOM 1750 O O . ILE A 1 227 ? -8.398 18.609 18.953 1 97.12 227 ILE A O 1
ATOM 1754 N N . GLY A 1 228 ? -8.406 16.672 17.969 1 95.06 228 GLY A N 1
ATOM 1755 C CA . GLY A 1 228 ? -9.742 16.312 18.422 1 95.06 228 GLY A CA 1
ATOM 1756 C C . GLY A 1 228 ? -9.812 16.016 19.906 1 95.06 228 GLY A C 1
ATOM 1757 O O . GLY A 1 228 ? -8.805 15.695 20.531 1 95.06 228 GLY A O 1
ATOM 1758 N N . PRO A 1 229 ? -11.031 16.172 20.469 1 97.31 229 PRO A N 1
ATOM 1759 C CA . PRO A 1 229 ? -11.258 15.836 21.875 1 97.31 229 PRO A CA 1
ATOM 1760 C C . PRO A 1 229 ? -11.375 14.328 22.109 1 97.31 229 PRO A C 1
ATOM 1762 O O . PRO A 1 229 ? -12.477 13.82 22.312 1 97.31 229 PRO A O 1
ATOM 1765 N N . ILE A 1 230 ? -10.273 13.641 22.203 1 98.19 230 ILE A N 1
ATOM 1766 C CA . ILE A 1 230 ? -10.211 12.188 22.172 1 98.19 230 ILE A CA 1
ATOM 1767 C C . ILE A 1 230 ? -10.82 11.617 23.453 1 98.19 230 ILE A C 1
ATOM 1769 O O . ILE A 1 230 ? -11.453 10.555 23.422 1 98.19 230 ILE A O 1
ATOM 1773 N N . GLU A 1 231 ? -10.656 12.289 24.641 1 98.38 231 GLU A N 1
ATOM 1774 C CA . GLU A 1 231 ? -11.219 11.805 25.891 1 98.38 231 GLU A CA 1
ATOM 1775 C C . GLU A 1 231 ? -12.742 11.773 25.828 1 98.38 231 GLU A C 1
ATOM 1777 O O . GLU A 1 231 ? -13.367 10.766 26.188 1 98.38 231 GLU A O 1
ATOM 1782 N N . GLU A 1 232 ? -13.297 12.875 25.375 1 98.62 232 GLU A N 1
ATOM 1783 C CA . GLU A 1 232 ? -14.75 12.953 25.234 1 98.62 232 GLU A CA 1
ATOM 1784 C C . GLU A 1 232 ? -15.266 11.938 24.219 1 98.62 232 GLU A C 1
ATOM 1786 O O . GLU A 1 232 ? -16.312 11.328 24.422 1 98.62 232 GLU A O 1
ATOM 1791 N N . PHE A 1 233 ? -14.547 11.82 23.156 1 98.75 233 PHE A N 1
ATOM 1792 C CA . PHE A 1 233 ? -14.875 10.82 22.141 1 98.75 233 PHE A CA 1
ATOM 1793 C C . PHE A 1 233 ? -14.953 9.43 22.75 1 98.75 233 PHE A C 1
ATOM 1795 O O . PHE A 1 233 ? -15.922 8.703 22.531 1 98.75 233 PHE A O 1
ATOM 1802 N N . LEU A 1 234 ? -13.969 9.023 23.484 1 98.81 234 LEU A N 1
ATOM 1803 C CA . LEU A 1 234 ? -13.898 7.699 24.109 1 98.81 234 LEU A CA 1
ATOM 1804 C C . LEU A 1 234 ? -15 7.527 25.141 1 98.81 234 LEU A C 1
ATOM 1806 O O . LEU A 1 234 ? -15.539 6.43 25.312 1 98.81 234 LEU A O 1
ATOM 1810 N N . ASP A 1 235 ? -15.328 8.617 25.922 1 98.75 235 ASP A N 1
ATOM 1811 C CA . ASP A 1 235 ? -16.453 8.57 26.859 1 98.75 235 ASP A CA 1
ATOM 1812 C C . ASP A 1 235 ? -17.734 8.141 26.141 1 98.75 235 ASP A C 1
ATOM 1814 O O . ASP A 1 235 ? -18.469 7.285 26.641 1 98.75 235 ASP A O 1
ATOM 1818 N N . VAL A 1 236 ? -17.984 8.727 25.016 1 98.75 236 VAL A N 1
ATOM 1819 C CA . VAL A 1 236 ? -19.203 8.43 24.25 1 98.75 236 VAL A CA 1
ATOM 1820 C C . VAL A 1 236 ? -19.141 7.004 23.719 1 98.75 236 VAL A C 1
ATOM 1822 O O . VAL A 1 236 ? -20.156 6.289 23.734 1 98.75 236 VAL A O 1
ATOM 1825 N N . CYS A 1 237 ? -18 6.562 23.188 1 98.5 237 CYS A N 1
ATOM 1826 C CA . CYS A 1 237 ? -17.859 5.191 22.719 1 98.5 237 CYS A CA 1
ATOM 1827 C C . CYS A 1 237 ? -18.188 4.191 23.812 1 98.5 237 CYS A C 1
ATOM 1829 O O . CYS A 1 237 ? -18.922 3.232 23.578 1 98.5 237 CYS A O 1
ATOM 1831 N N . GLU A 1 238 ? -17.656 4.434 24.984 1 97.62 238 GLU A N 1
ATOM 1832 C CA . GLU A 1 238 ? -17.875 3.547 26.125 1 97.62 238 GLU A CA 1
ATOM 1833 C C . GLU A 1 238 ? -19.344 3.568 26.547 1 97.62 238 GLU A C 1
ATOM 1835 O O . GLU A 1 238 ? -19.938 2.52 26.828 1 97.62 238 GLU A O 1
ATOM 1840 N N . LYS A 1 239 ? -19.906 4.758 26.609 1 97.31 239 LYS A N 1
ATOM 1841 C CA . LYS A 1 239 ? -21.312 4.918 26.969 1 97.31 239 LYS A CA 1
ATOM 1842 C C . LYS A 1 239 ? -22.219 4.082 26.078 1 97.31 239 LYS A C 1
ATOM 1844 O O . LYS A 1 239 ? -23.203 3.5 26.547 1 97.31 239 LYS A O 1
ATOM 1849 N N . HIS A 1 240 ? -21.891 3.965 24.844 1 97.81 240 HIS A N 1
ATOM 1850 C CA . HIS A 1 240 ? -22.781 3.34 23.875 1 97.81 240 HIS A CA 1
ATOM 1851 C C . HIS A 1 240 ? -22.266 1.965 23.453 1 97.81 240 HIS A C 1
ATOM 1853 O O . HIS A 1 240 ? -22.797 1.348 22.531 1 97.81 240 HIS A O 1
ATOM 1859 N N . ASN A 1 241 ? -21.172 1.441 24.031 1 97.56 241 ASN A N 1
ATOM 1860 C CA . ASN A 1 241 ? -20.531 0.176 23.672 1 97.56 241 ASN A CA 1
ATOM 1861 C C . ASN A 1 241 ? -20.109 0.164 22.203 1 97.56 241 ASN A C 1
ATOM 1863 O O . ASN A 1 241 ? -20.391 -0.791 21.469 1 97.56 241 ASN A O 1
ATOM 1867 N N . ALA A 1 242 ? -19.516 1.21 21.734 1 98.44 242 ALA A N 1
ATOM 1868 C CA . ALA A 1 242 ? -19 1.307 20.375 1 98.44 242 ALA A CA 1
ATOM 1869 C C . ALA A 1 242 ? -17.516 0.951 20.344 1 98.44 242 ALA A C 1
ATOM 1871 O O . ALA A 1 242 ? -16.75 1.337 21.234 1 98.44 242 ALA A O 1
ATOM 1872 N N . LEU A 1 243 ? -17.094 0.143 19.375 1 98.38 243 LEU A N 1
ATOM 1873 C CA . LEU A 1 243 ? -15.68 -0.046 19.078 1 98.38 243 LEU A CA 1
ATOM 1874 C C . LEU A 1 243 ? -15.016 1.277 18.703 1 98.38 243 LEU A C 1
ATOM 1876 O O . LEU A 1 243 ? -15.484 1.972 17.797 1 98.38 243 LEU A O 1
ATOM 1880 N N . SER A 1 244 ? -14.031 1.642 19.453 1 98.81 244 SER A N 1
ATOM 1881 C CA . SER A 1 244 ? -13.312 2.873 19.141 1 98.81 244 SER A CA 1
ATOM 1882 C C . SER A 1 244 ? -12.188 2.623 18.141 1 98.81 244 SER A C 1
ATOM 1884 O O . SER A 1 244 ? -11.336 1.758 18.359 1 98.81 244 SER A O 1
ATOM 1886 N N . PHE A 1 245 ? -12.203 3.311 17.031 1 98.88 245 PHE A N 1
ATOM 1887 C CA . PHE A 1 245 ? -11.188 3.301 15.977 1 98.88 245 PHE A CA 1
ATOM 1888 C C . PHE A 1 245 ? -10.516 4.66 15.867 1 98.88 245 PHE A C 1
ATOM 1890 O O . PHE A 1 245 ? -11.133 5.629 15.414 1 98.88 245 PHE A O 1
ATOM 1897 N N . VAL A 1 246 ? -9.219 4.727 16.219 1 98.88 246 VAL A N 1
ATOM 1898 C CA . VAL A 1 246 ? -8.539 6.016 16.312 1 98.88 246 VAL A CA 1
ATOM 1899 C C . VAL A 1 246 ? -7.309 6.02 15.414 1 98.88 246 VAL A C 1
ATOM 1901 O O . VAL A 1 246 ? -6.406 5.199 15.586 1 98.88 246 VAL A O 1
ATOM 1904 N N . ASP A 1 247 ? -7.281 6.949 14.5 1 98.75 247 ASP A N 1
ATOM 1905 C CA . ASP A 1 247 ? -6.148 7.156 13.602 1 98.75 247 ASP A CA 1
ATOM 1906 C C . ASP A 1 247 ? -5.16 8.164 14.188 1 98.75 247 ASP A C 1
ATOM 1908 O O . ASP A 1 247 ? -5.488 9.344 14.352 1 98.75 247 ASP A O 1
ATOM 1912 N N . GLU A 1 248 ? -3.961 7.695 14.406 1 98.56 248 GLU A N 1
ATOM 1913 C CA . GLU A 1 248 ? -2.914 8.531 14.977 1 98.56 248 GLU A CA 1
ATOM 1914 C C . GLU A 1 248 ? -1.831 8.844 13.953 1 98.56 248 GLU A C 1
ATOM 1916 O O . GLU A 1 248 ? -0.698 9.164 14.312 1 98.56 248 GLU A O 1
ATOM 1921 N N . VAL A 1 249 ? -2.111 8.82 12.711 1 97.75 249 VAL A N 1
ATOM 1922 C CA . VAL A 1 249 ? -1.169 8.883 11.602 1 97.75 249 VAL A CA 1
ATOM 1923 C C . VAL A 1 249 ? -0.32 10.148 11.711 1 97.75 249 VAL A C 1
ATOM 1925 O O . VAL A 1 249 ? 0.897 10.109 11.516 1 97.75 249 VAL A O 1
ATOM 1928 N N . HIS A 1 250 ? -0.871 11.312 12.016 1 97.81 250 HIS A N 1
ATOM 1929 C CA . HIS A 1 250 ? -0.137 12.57 12.086 1 97.81 250 HIS A CA 1
ATOM 1930 C C . HIS A 1 250 ? 0.344 12.852 13.5 1 97.81 250 HIS A C 1
ATOM 1932 O O . HIS A 1 250 ? 0.901 13.922 13.766 1 97.81 250 HIS A O 1
ATOM 1938 N N . ALA A 1 251 ? 0.175 11.867 14.422 1 98.62 251 ALA A N 1
ATOM 1939 C CA . ALA A 1 251 ? 0.525 12.109 15.812 1 98.62 251 ALA A CA 1
ATOM 1940 C C . ALA A 1 251 ? 1.695 11.227 16.25 1 98.62 251 ALA A C 1
ATOM 1942 O O . ALA A 1 251 ? 2.488 11.617 17.109 1 98.62 251 ALA A O 1
ATOM 1943 N N . VAL A 1 252 ? 1.78 10.039 15.68 1 98.62 252 VAL A N 1
ATOM 1944 C CA . VAL A 1 252 ? 2.785 9.078 16.141 1 98.62 252 VAL A CA 1
ATOM 1945 C C . VAL A 1 252 ? 4.184 9.641 15.875 1 98.62 252 VAL A C 1
ATOM 1947 O O . VAL A 1 252 ? 4.418 10.305 14.867 1 98.62 252 VAL A O 1
ATOM 1950 N N . GLY A 1 253 ? 5.078 9.367 16.781 1 98.62 253 GLY A N 1
ATOM 1951 C CA . GLY A 1 253 ? 6.426 9.914 16.75 1 98.62 253 GLY A CA 1
ATOM 1952 C C . GLY A 1 253 ? 6.523 11.297 17.359 1 98.62 253 GLY A C 1
ATOM 1953 O O . GLY A 1 253 ? 7.602 11.727 17.766 1 98.62 253 GLY A O 1
ATOM 1954 N N . LEU A 1 254 ? 5.395 12.055 17.516 1 98.56 254 LEU A N 1
ATOM 1955 C CA . LEU A 1 254 ? 5.434 13.492 17.797 1 98.56 254 LEU A CA 1
ATOM 1956 C C . LEU A 1 254 ? 4.848 13.797 19.172 1 98.56 254 LEU A C 1
ATOM 1958 O O . LEU A 1 254 ? 5.168 14.82 19.766 1 98.56 254 LEU A O 1
ATOM 1962 N N . TYR A 1 255 ? 3.939 13.047 19.641 1 98.56 255 TYR A N 1
ATOM 1963 C CA . TYR A 1 255 ? 3.244 13.305 20.906 1 98.56 255 TYR A CA 1
ATOM 1964 C C . TYR A 1 255 ? 3.432 12.148 21.875 1 98.56 255 TYR A C 1
ATOM 1966 O O . TYR A 1 255 ? 3.52 10.992 21.469 1 98.56 255 TYR A O 1
ATOM 1974 N N . GLY A 1 256 ? 3.404 12.445 23.156 1 98.31 256 GLY A N 1
ATOM 1975 C CA . GLY A 1 256 ? 3.615 11.43 24.172 1 98.31 256 GLY A CA 1
ATOM 1976 C C . GLY A 1 256 ? 5.078 11.227 24.516 1 98.31 256 GLY A C 1
ATOM 1977 O O . GLY A 1 256 ? 5.957 11.508 23.703 1 98.31 256 GLY A O 1
ATOM 1978 N N . ASP A 1 257 ? 5.316 10.703 25.656 1 98 257 ASP A N 1
ATOM 1979 C CA . ASP A 1 257 ? 6.676 10.516 26.156 1 98 257 ASP A CA 1
ATOM 1980 C C . ASP A 1 257 ? 7.449 9.531 25.281 1 98 257 ASP A C 1
ATOM 1982 O O . ASP A 1 257 ? 8.641 9.727 25.016 1 98 257 ASP A O 1
ATOM 1986 N N . ARG A 1 258 ? 6.766 8.523 24.828 1 98.38 258 ARG A N 1
ATOM 1987 C CA . ARG A 1 258 ? 7.418 7.496 24.016 1 98.38 258 ARG A CA 1
ATOM 1988 C C . ARG A 1 258 ? 7.137 7.715 22.531 1 98.38 258 ARG A C 1
ATOM 1990 O O . ARG A 1 258 ? 7.598 6.941 21.688 1 98.38 258 ARG A O 1
ATOM 1997 N N . GLY A 1 259 ? 6.395 8.773 22.219 1 98.69 259 GLY A N 1
ATOM 1998 C CA . GLY A 1 259 ? 6.094 9.07 20.828 1 98.69 259 GLY A CA 1
ATOM 1999 C C . GLY A 1 259 ? 4.961 8.227 20.266 1 98.69 259 GLY A C 1
ATOM 2000 O O . GLY A 1 259 ? 4.906 7.98 19.062 1 98.69 259 GLY A O 1
ATOM 2001 N N . ALA A 1 260 ? 4.059 7.762 21.109 1 98.88 260 ALA A N 1
ATOM 2002 C CA . ALA A 1 260 ? 2.992 6.875 20.656 1 98.88 260 ALA A CA 1
ATOM 2003 C C . ALA A 1 260 ? 1.834 7.672 20.062 1 98.88 260 ALA A C 1
ATOM 2005 O O . ALA A 1 260 ? 0.988 7.117 19.359 1 98.88 260 ALA A O 1
ATOM 2006 N N . GLY A 1 261 ? 1.741 8.969 20.359 1 98.69 261 GLY A N 1
ATOM 2007 C CA . GLY A 1 261 ? 0.688 9.789 19.781 1 98.69 261 GLY A CA 1
ATOM 2008 C C . GLY A 1 261 ? -0.06 10.602 20.828 1 98.69 261 GLY A C 1
ATOM 2009 O O . GLY A 1 261 ? 0.366 10.688 21.984 1 98.69 261 GLY A O 1
ATOM 2010 N N . VAL A 1 262 ? -1.097 11.242 20.422 1 98.62 262 VAL A N 1
ATOM 2011 C CA . VAL A 1 262 ? -1.896 12.141 21.25 1 98.62 262 VAL A CA 1
ATOM 2012 C C . VAL A 1 262 ? -2.543 11.352 22.391 1 98.62 262 VAL A C 1
ATOM 2014 O O . VAL A 1 262 ? -2.635 11.836 23.516 1 98.62 262 VAL A O 1
ATOM 2017 N N . ALA A 1 263 ? -2.977 10.148 22.078 1 98.56 263 ALA A N 1
ATOM 2018 C CA . ALA A 1 263 ? -3.627 9.328 23.109 1 98.56 263 ALA A CA 1
ATOM 2019 C C . ALA A 1 263 ? -2.674 9.039 24.266 1 98.56 263 ALA A C 1
ATOM 2021 O O . ALA A 1 263 ? -3.094 8.969 25.422 1 98.56 263 ALA A O 1
ATOM 2022 N N . GLU A 1 264 ? -1.444 8.789 23.938 1 98.56 264 GLU A N 1
ATOM 2023 C CA . GLU A 1 264 ? -0.447 8.625 24.984 1 98.56 264 GLU A CA 1
ATOM 2024 C C . GLU A 1 264 ? -0.292 9.906 25.797 1 98.56 264 GLU A C 1
ATOM 2026 O O . GLU A 1 264 ? -0.291 9.859 27.031 1 98.56 264 GLU A O 1
ATOM 2031 N N . GLU A 1 265 ? -0.142 10.961 25.109 1 98.12 265 GLU A N 1
ATOM 2032 C CA . GLU A 1 265 ? 0.064 12.258 25.75 1 98.12 265 GLU A CA 1
ATOM 2033 C C . GLU A 1 265 ? -1.079 12.586 26.719 1 98.12 265 GLU A C 1
ATOM 2035 O O . GLU A 1 265 ? -0.859 13.18 27.766 1 98.12 265 GLU A O 1
ATOM 2040 N N . ARG A 1 266 ? -2.268 12.18 26.344 1 98 266 ARG A N 1
ATOM 2041 C CA . ARG A 1 266 ? -3.461 12.5 27.109 1 98 266 ARG A CA 1
ATOM 2042 C C . ARG A 1 266 ? -3.771 11.391 28.125 1 98 266 ARG A C 1
ATOM 2044 O O . ARG A 1 266 ? -4.75 11.477 28.859 1 98 266 ARG A O 1
ATOM 2051 N N . GLY A 1 267 ? -3.049 10.367 28.109 1 98 267 GLY A N 1
ATOM 2052 C CA . GLY A 1 267 ? -3.172 9.305 29.094 1 98 267 GLY A CA 1
ATOM 2053 C C . GLY A 1 267 ? -4.383 8.414 28.875 1 98 267 GLY A C 1
ATOM 2054 O O . GLY A 1 267 ? -4.906 7.82 29.812 1 98 267 GLY A O 1
ATOM 2055 N N . CYS A 1 268 ? -4.863 8.258 27.609 1 97.75 268 CYS A N 1
ATOM 2056 C CA . CYS A 1 268 ? -6.09 7.504 27.406 1 97.75 268 CYS A CA 1
ATOM 2057 C C . CYS A 1 268 ? -5.887 6.414 26.359 1 97.75 268 CYS A C 1
ATOM 2059 O O . CYS A 1 268 ? -6.855 5.855 25.828 1 97.75 268 CYS A O 1
ATOM 2061 N N . MET A 1 269 ? -4.684 6.125 26.031 1 97.5 269 MET A N 1
ATOM 2062 C CA . MET A 1 269 ? -4.34 5.141 25 1 97.5 269 MET A CA 1
ATOM 2063 C C . MET A 1 269 ? -4.914 3.771 25.359 1 97.5 269 MET A C 1
ATOM 2065 O O . MET A 1 269 ? -5.367 3.043 24.469 1 97.5 269 MET A O 1
ATOM 2069 N N . HIS A 1 270 ? -4.969 3.377 26.641 1 97.25 270 HIS A N 1
ATOM 2070 C CA . HIS A 1 270 ? -5.441 2.08 27.109 1 97.25 270 HIS A CA 1
ATOM 2071 C C . HIS A 1 270 ? -6.934 1.906 26.844 1 97.25 270 HIS A C 1
ATOM 2073 O O . HIS A 1 270 ? -7.438 0.78 26.812 1 97.25 270 HIS A O 1
ATOM 2079 N N . ARG A 1 271 ? -7.652 3.021 26.594 1 98.12 271 ARG A N 1
ATOM 2080 C CA . ARG A 1 271 ? -9.102 3.004 26.422 1 98.12 271 ARG A CA 1
ATOM 2081 C C . ARG A 1 271 ? -9.469 2.705 24.969 1 98.12 271 ARG A C 1
ATOM 2083 O O . ARG A 1 271 ? -10.625 2.398 24.672 1 98.12 271 ARG A O 1
ATOM 2090 N N . ILE A 1 272 ? -8.531 2.756 24.047 1 98.81 272 ILE A N 1
ATOM 2091 C CA . ILE A 1 272 ? -8.812 2.672 22.625 1 98.81 272 ILE A CA 1
ATOM 2092 C C . ILE A 1 272 ? -8.766 1.215 22.172 1 98.81 272 ILE A C 1
ATOM 2094 O O . ILE A 1 272 ? -7.824 0.487 22.5 1 98.81 272 ILE A O 1
ATOM 2098 N N . ASP A 1 273 ? -9.727 0.758 21.359 1 98.62 273 ASP A N 1
ATOM 2099 C CA . ASP A 1 273 ? -9.797 -0.626 20.906 1 98.62 273 ASP A CA 1
ATOM 2100 C C . ASP A 1 273 ? -8.852 -0.865 19.734 1 98.62 273 ASP A C 1
ATOM 2102 O O . ASP A 1 273 ? -8.148 -1.877 19.688 1 98.62 273 ASP A O 1
ATOM 2106 N N . ALA A 1 274 ? -8.898 0.019 18.75 1 98.81 274 ALA A N 1
ATOM 2107 C CA . ALA A 1 274 ? -8.094 -0.094 17.531 1 98.81 274 ALA A CA 1
ATOM 2108 C C . ALA A 1 274 ? -7.375 1.218 17.234 1 98.81 274 ALA A C 1
ATOM 2110 O O . ALA A 1 274 ? -8.016 2.266 17.109 1 98.81 274 ALA A O 1
ATOM 2111 N N . ILE A 1 275 ? -6.059 1.158 17.156 1 98.94 275 ILE A N 1
ATOM 2112 C CA . ILE A 1 275 ? -5.25 2.316 16.781 1 98.94 275 ILE A CA 1
ATOM 2113 C C . ILE A 1 275 ? -4.512 2.043 15.477 1 98.94 275 ILE A C 1
ATOM 2115 O O . ILE A 1 275 ? -3.883 0.995 15.32 1 98.94 275 ILE A O 1
ATOM 2119 N N . THR A 1 276 ? -4.664 2.945 14.5 1 98.88 276 THR A N 1
ATOM 2120 C CA . THR A 1 276 ? -3.836 2.871 13.305 1 98.88 276 THR A CA 1
ATOM 2121 C C . THR A 1 276 ? -2.783 3.977 13.305 1 98.88 276 THR A C 1
ATOM 2123 O O . THR A 1 276 ? -2.988 5.035 13.898 1 98.88 276 THR A O 1
ATOM 2126 N N . GLY A 1 277 ? -1.68 3.697 12.727 1 98.62 277 GLY A N 1
ATOM 2127 C CA . GLY A 1 277 ? -0.573 4.621 12.539 1 98.62 277 GLY A CA 1
ATOM 2128 C C . GLY A 1 277 ? 0.226 4.355 11.281 1 98.62 277 GLY A C 1
ATOM 2129 O O . GLY A 1 277 ? -0.055 3.402 10.547 1 98.62 277 GLY A O 1
ATOM 2130 N N . THR A 1 278 ? 1.183 5.266 11.023 1 98.31 278 THR A N 1
ATOM 2131 C CA . THR A 1 278 ? 1.969 5.16 9.805 1 98.31 278 THR A CA 1
ATOM 2132 C C . THR A 1 278 ? 3.455 5.031 10.125 1 98.31 278 THR A C 1
ATOM 2134 O O . THR A 1 278 ? 3.891 5.387 11.219 1 98.31 278 THR A O 1
ATOM 2137 N N . LEU A 1 279 ? 4.172 4.469 9.203 1 98.56 279 LEU A N 1
ATOM 2138 C CA . LEU A 1 279 ? 5.629 4.395 9.25 1 98.56 279 LEU A CA 1
ATOM 2139 C C . LEU A 1 279 ? 6.254 5.371 8.258 1 98.56 279 LEU A C 1
ATOM 2141 O O . LEU A 1 279 ? 7.48 5.469 8.164 1 98.56 279 LEU A O 1
ATOM 2145 N N . GLY A 1 280 ? 5.406 6.145 7.57 1 97.44 280 GLY A N 1
ATOM 2146 C CA . GLY A 1 280 ? 5.906 6.902 6.438 1 97.44 280 GLY A CA 1
ATOM 2147 C C . GLY A 1 280 ? 6.035 8.391 6.723 1 97.44 280 GLY A C 1
ATOM 2148 O O . GLY A 1 280 ? 6.277 9.18 5.812 1 97.44 280 GLY A O 1
ATOM 2149 N N . LYS A 1 281 ? 5.824 8.82 7.941 1 97.38 281 LYS A N 1
ATOM 2150 C CA . LYS A 1 281 ? 5.918 10.227 8.312 1 97.38 281 LYS A CA 1
ATOM 2151 C C . LYS A 1 281 ? 6.996 10.445 9.375 1 97.38 281 LYS A C 1
ATOM 2153 O O . LYS A 1 281 ? 8.188 10.328 9.086 1 97.38 281 LYS A O 1
ATOM 2158 N N . ALA A 1 282 ? 6.656 10.539 10.609 1 98.25 282 ALA A N 1
ATOM 2159 C CA . ALA A 1 282 ? 7.656 10.773 11.648 1 98.25 282 ALA A CA 1
ATOM 2160 C C . ALA A 1 282 ? 8.609 9.586 11.781 1 98.25 282 ALA A C 1
ATOM 2162 O O . ALA A 1 282 ? 9.789 9.758 12.102 1 98.25 282 ALA A O 1
ATOM 2163 N N . PHE A 1 283 ? 8.156 8.391 11.398 1 98.06 283 PHE A N 1
ATOM 2164 C CA . PHE A 1 283 ? 8.961 7.184 11.531 1 98.06 283 PHE A CA 1
ATOM 2165 C C . PHE A 1 283 ? 9.805 6.953 10.289 1 98.06 283 PHE A C 1
ATOM 2167 O O . PHE A 1 283 ? 10.633 6.039 10.258 1 98.06 283 PHE A O 1
ATOM 2174 N N . ALA A 1 284 ? 9.672 7.684 9.219 1 90.06 284 ALA A N 1
ATOM 2175 C CA . ALA A 1 284 ? 10.609 8.023 8.148 1 90.06 284 ALA A CA 1
ATOM 2176 C C . ALA A 1 284 ? 10.609 6.953 7.062 1 90.06 284 ALA A C 1
ATOM 2178 O O . ALA A 1 284 ? 11.312 7.082 6.059 1 90.06 284 ALA A O 1
ATOM 2179 N N . SER A 1 285 ? 9.883 5.887 7.094 1 92.31 285 SER A N 1
ATOM 2180 C CA . SER A 1 285 ? 9.953 4.844 6.078 1 92.31 285 SER A CA 1
ATOM 2181 C C . SER A 1 285 ? 8.688 4.801 5.23 1 92.31 285 SER A C 1
ATOM 2183 O O . SER A 1 285 ? 8.289 5.812 4.648 1 92.31 285 SER A O 1
ATOM 2185 N N . ILE A 1 286 ? 8.109 3.723 4.996 1 97.38 286 ILE A N 1
ATOM 2186 C CA . ILE A 1 286 ? 6.805 3.498 4.379 1 97.38 286 ILE A CA 1
ATOM 2187 C C . ILE A 1 286 ? 6.086 2.354 5.094 1 97.38 286 ILE A C 1
ATOM 2189 O O . ILE A 1 286 ? 6.73 1.467 5.66 1 97.38 286 ILE A O 1
ATOM 2193 N N . GLY A 1 287 ? 4.801 2.412 5.062 1 98.06 287 GLY A N 1
ATOM 2194 C CA . GLY A 1 287 ? 4.02 1.391 5.742 1 98.06 287 GLY A CA 1
ATOM 2195 C C . GLY A 1 287 ? 2.961 1.966 6.664 1 98.06 287 GLY A C 1
ATOM 2196 O O . GLY A 1 287 ? 2.879 3.184 6.84 1 98.06 287 GLY A O 1
ATOM 2197 N N . GLY A 1 288 ? 2.143 1.18 7.148 1 98.5 288 GLY A N 1
ATOM 2198 C CA . GLY A 1 288 ? 1.134 1.462 8.156 1 98.5 288 GLY A CA 1
ATOM 2199 C C . GLY A 1 288 ? 0.864 0.287 9.078 1 98.5 288 GLY A C 1
ATOM 2200 O O . GLY A 1 288 ? 1.457 -0.782 8.914 1 98.5 288 GLY A O 1
ATOM 2201 N N . TYR A 1 289 ? 0.088 0.538 10.086 1 98.88 289 TYR A N 1
ATOM 2202 C CA . TYR A 1 289 ? -0.134 -0.568 11.016 1 98.88 289 TYR A CA 1
ATOM 2203 C C . TYR A 1 289 ? -1.448 -0.394 11.766 1 98.88 289 TYR A C 1
ATOM 2205 O O . TYR A 1 289 ? -2.02 0.699 11.789 1 98.88 289 TYR A O 1
ATOM 2213 N N . LEU A 1 290 ? -1.896 -1.48 12.273 1 98.88 290 LEU A N 1
ATOM 2214 C CA . LEU A 1 290 ? -2.963 -1.606 13.258 1 98.88 290 LEU A CA 1
ATOM 2215 C C . LEU A 1 290 ? -2.436 -2.205 14.555 1 98.88 290 LEU A C 1
ATOM 2217 O O . LEU A 1 290 ? -1.673 -3.174 14.531 1 98.88 290 LEU A O 1
ATOM 2221 N N . VAL A 1 291 ? -2.75 -1.62 15.656 1 98.88 291 VAL A N 1
ATOM 2222 C CA . VAL A 1 291 ? -2.496 -2.248 16.953 1 98.88 291 VAL A CA 1
ATOM 2223 C C . VAL A 1 291 ? -3.793 -2.324 17.75 1 98.88 291 VAL A C 1
ATOM 2225 O O . VAL A 1 291 ? -4.668 -1.466 17.609 1 98.88 291 VAL A O 1
ATOM 2228 N N . GLY A 1 292 ? -3.98 -3.334 18.578 1 98.69 292 GLY A N 1
ATOM 2229 C CA . GLY A 1 292 ? -5.16 -3.596 19.375 1 98.69 292 GLY A CA 1
ATOM 2230 C C . GLY A 1 292 ? -5.082 -4.902 20.141 1 98.69 292 GLY A C 1
ATOM 2231 O O . GLY A 1 292 ? -3.99 -5.426 20.375 1 98.69 292 GLY A O 1
ATOM 2232 N N . ASP A 1 293 ? -6.234 -5.316 20.578 1 97.5 293 ASP A N 1
ATOM 2233 C CA . ASP A 1 293 ? -6.301 -6.617 21.234 1 97.5 293 ASP A CA 1
ATOM 2234 C C . ASP A 1 293 ? -5.965 -7.746 20.266 1 97.5 293 ASP A C 1
ATOM 2236 O O . ASP A 1 293 ? -6.18 -7.617 19.062 1 97.5 293 ASP A O 1
ATOM 2240 N N . ARG A 1 294 ? -5.477 -8.781 20.844 1 97.81 294 ARG A N 1
ATOM 2241 C CA . ARG A 1 294 ? -5.012 -9.922 20.062 1 97.81 294 ARG A CA 1
ATOM 2242 C C . ARG A 1 294 ? -6.125 -10.453 19.172 1 97.81 294 ARG A C 1
ATOM 2244 O O . ARG A 1 294 ? -5.883 -10.781 18 1 97.81 294 ARG A O 1
ATOM 2251 N N . ALA A 1 295 ? -7.316 -10.57 19.656 1 98 295 ALA A N 1
ATOM 2252 C CA . ALA A 1 295 ? -8.43 -11.141 18.891 1 98 295 ALA A CA 1
ATOM 2253 C C . ALA A 1 295 ? -8.766 -10.281 17.688 1 98 295 ALA A C 1
ATOM 2255 O O . ALA A 1 295 ? -9 -10.797 16.594 1 98 295 ALA A O 1
ATOM 2256 N N . LEU A 1 296 ? -8.828 -8.969 17.844 1 98.44 296 LEU A N 1
ATOM 2257 C CA . LEU A 1 296 ? -9.086 -8.047 16.75 1 98.44 296 LEU A CA 1
ATOM 2258 C C . LEU A 1 296 ? -8 -8.156 15.672 1 98.44 296 LEU A C 1
ATOM 2260 O O . LEU A 1 296 ? -8.305 -8.305 14.492 1 98.44 296 LEU A O 1
ATOM 2264 N N . VAL A 1 297 ? -6.766 -8.086 16.109 1 98.69 297 VAL A N 1
ATOM 2265 C CA . VAL A 1 297 ? -5.629 -8.086 15.188 1 98.69 297 VAL A CA 1
ATOM 2266 C C . VAL A 1 297 ? -5.578 -9.406 14.422 1 98.69 297 VAL A C 1
ATOM 2268 O O . VAL A 1 297 ? -5.367 -9.414 13.211 1 98.69 297 VAL A O 1
ATOM 2271 N N . ASP A 1 298 ? -5.809 -10.484 15.109 1 98.25 298 ASP A N 1
ATOM 2272 C CA . ASP A 1 298 ? -5.77 -11.797 14.469 1 98.25 298 ASP A CA 1
ATOM 2273 C C . ASP A 1 298 ? -6.93 -11.961 13.492 1 98.25 298 ASP A C 1
ATOM 2275 O O . ASP A 1 298 ? -6.773 -12.578 12.43 1 98.25 298 ASP A O 1
ATOM 2279 N N . MET A 1 299 ? -8.07 -11.469 13.883 1 97.94 299 MET A N 1
ATOM 2280 C CA . MET A 1 299 ? -9.211 -11.516 12.977 1 97.94 299 MET A CA 1
ATOM 2281 C C . MET A 1 299 ? -8.93 -10.727 11.703 1 97.94 299 MET A C 1
ATOM 2283 O O . MET A 1 299 ? -9.141 -11.227 10.594 1 97.94 299 MET A O 1
ATOM 2287 N N . VAL A 1 300 ? -8.391 -9.516 11.828 1 98.31 300 VAL A N 1
ATOM 2288 C CA . VAL A 1 300 ? -8.078 -8.68 10.672 1 98.31 300 VAL A CA 1
ATOM 2289 C C . VAL A 1 300 ? -7.02 -9.367 9.812 1 98.31 300 VAL A C 1
ATOM 2291 O O . VAL A 1 300 ? -7.137 -9.414 8.586 1 98.31 300 VAL A O 1
ATOM 2294 N N . ARG A 1 301 ? -6.027 -9.883 10.414 1 97 301 ARG A N 1
ATOM 2295 C CA . ARG A 1 301 ? -4.953 -10.609 9.742 1 97 301 ARG A CA 1
ATOM 2296 C C . ARG A 1 301 ? -5.512 -11.742 8.891 1 97 301 ARG A C 1
ATOM 2298 O O . ARG A 1 301 ? -4.984 -12.039 7.816 1 97 301 ARG A O 1
ATOM 2305 N N . SER A 1 302 ? -6.562 -12.367 9.32 1 96.06 302 SER A N 1
ATOM 2306 C CA . SER A 1 302 ? -7.113 -13.578 8.727 1 96.06 302 SER A CA 1
ATOM 2307 C C . SER A 1 302 ? -8.07 -13.242 7.582 1 96.06 302 SER A C 1
ATOM 2309 O O . SER A 1 302 ? -8.312 -14.078 6.707 1 96.06 302 SER A O 1
ATOM 2311 N N . TYR A 1 303 ? -8.555 -11.953 7.586 1 96.81 303 TYR A N 1
ATOM 2312 C CA . TYR A 1 303 ? -9.664 -11.727 6.672 1 96.81 303 TYR A CA 1
ATOM 2313 C C . TYR A 1 303 ? -9.398 -10.516 5.781 1 96.81 303 TYR A C 1
ATOM 2315 O O . TYR A 1 303 ? -10.062 -10.336 4.758 1 96.81 303 TYR A O 1
ATOM 2323 N N . ALA A 1 304 ? -8.477 -9.68 6.109 1 96.94 304 ALA A N 1
ATOM 2324 C CA . ALA A 1 304 ? -8.266 -8.438 5.375 1 96.94 304 ALA A CA 1
ATOM 2325 C C . ALA A 1 304 ? -7.512 -8.695 4.074 1 96.94 304 ALA A C 1
ATOM 2327 O O . ALA A 1 304 ? -6.309 -8.953 4.086 1 96.94 304 ALA A O 1
ATOM 2328 N N . GLY A 1 305 ? -8.164 -8.547 2.957 1 93.94 305 GLY A N 1
ATOM 2329 C CA . GLY A 1 305 ? -7.578 -8.789 1.65 1 93.94 305 GLY A CA 1
ATOM 2330 C C . GLY A 1 305 ? -6.363 -7.918 1.375 1 93.94 305 GLY A C 1
ATOM 2331 O O . GLY A 1 305 ? -5.391 -8.375 0.766 1 93.94 305 GLY A O 1
ATOM 2332 N N . GLY A 1 306 ? -6.434 -6.637 1.816 1 93 306 GLY A N 1
ATOM 2333 C CA . GLY A 1 306 ? -5.34 -5.703 1.6 1 93 306 GLY A CA 1
ATOM 2334 C C . GLY A 1 306 ? -4.043 -6.137 2.252 1 93 306 GLY A C 1
ATOM 2335 O O . GLY A 1 306 ? -2.975 -5.617 1.929 1 93 306 GLY A O 1
ATOM 2336 N N . LEU A 1 307 ? -4.121 -7.121 3.113 1 94 307 LEU A N 1
ATOM 2337 C CA . LEU A 1 307 ? -2.951 -7.715 3.748 1 94 307 LEU A CA 1
ATOM 2338 C C . LEU A 1 307 ? -2.627 -9.07 3.129 1 94 307 LEU A C 1
ATOM 2340 O O . LEU A 1 307 ? -1.476 -9.344 2.781 1 94 307 LEU A O 1
ATOM 2344 N N . ILE A 1 308 ? -3.576 -9.875 2.934 1 92.88 308 ILE A N 1
ATOM 2345 C CA . ILE A 1 308 ? -3.426 -11.273 2.545 1 92.88 308 ILE A CA 1
ATOM 2346 C C . ILE A 1 308 ? -2.848 -11.359 1.135 1 92.88 308 ILE A C 1
ATOM 2348 O O . ILE A 1 308 ? -2.006 -12.219 0.854 1 92.88 308 ILE A O 1
ATOM 2352 N N . PHE A 1 309 ? -3.182 -10.43 0.26 1 93.31 309 PHE A N 1
ATOM 2353 C CA . PHE A 1 309 ? -2.912 -10.617 -1.161 1 93.31 309 PHE A CA 1
ATOM 2354 C C . PHE A 1 309 ? -1.921 -9.57 -1.662 1 93.31 309 PHE A C 1
ATOM 2356 O O . PHE A 1 309 ? -1.943 -9.195 -2.838 1 93.31 309 PHE A O 1
ATOM 2363 N N . THR A 1 310 ? -1.136 -9.039 -0.765 1 95.06 310 THR A N 1
ATOM 2364 C CA . THR A 1 310 ? -0.165 -8.016 -1.155 1 95.06 310 THR A CA 1
ATOM 2365 C C . THR A 1 310 ? 1.235 -8.398 -0.682 1 95.06 310 THR A C 1
ATOM 2367 O O . THR A 1 310 ? 1.404 -8.914 0.425 1 95.06 310 THR A O 1
ATOM 2370 N N . THR A 1 311 ? 2.178 -8.133 -1.565 1 95.56 311 THR A N 1
ATOM 2371 C CA . THR A 1 311 ? 3.57 -8.297 -1.163 1 95.56 311 THR A CA 1
ATOM 2372 C C . THR A 1 311 ? 3.859 -7.508 0.112 1 95.56 311 THR A C 1
ATOM 2374 O O . THR A 1 311 ? 3.41 -6.367 0.26 1 95.56 311 THR A O 1
ATOM 2377 N N . SER A 1 312 ? 4.551 -8.188 1.033 1 97.06 312 SER A N 1
ATOM 2378 C CA . SER A 1 312 ? 4.805 -7.559 2.324 1 97.06 312 SER A CA 1
ATOM 2379 C C . SER A 1 312 ? 5.949 -6.555 2.234 1 97.06 312 SER A C 1
ATOM 2381 O O . SER A 1 312 ? 6.613 -6.453 1.201 1 97.06 312 SER A O 1
ATOM 2383 N N . LEU A 1 313 ? 6.145 -5.746 3.287 1 98 313 LEU A N 1
ATOM 2384 C CA . LEU A 1 313 ? 7.172 -4.715 3.344 1 98 313 LEU A CA 1
ATOM 2385 C C . LEU A 1 313 ? 8.562 -5.328 3.238 1 98 313 LEU A C 1
ATOM 2387 O O . LEU A 1 313 ? 8.828 -6.391 3.803 1 98 313 LEU A O 1
ATOM 2391 N N . PRO A 1 314 ? 9.5 -4.645 2.59 1 97.81 314 PRO A N 1
ATOM 2392 C CA . PRO A 1 314 ? 10.859 -5.164 2.447 1 97.81 314 PRO A CA 1
ATOM 2393 C C . PRO A 1 314 ? 11.672 -5.059 3.736 1 97.81 314 PRO A C 1
ATOM 2395 O O . PRO A 1 314 ? 11.438 -4.152 4.539 1 97.81 314 PRO A O 1
ATOM 2398 N N . PRO A 1 315 ? 12.711 -5.875 3.869 1 97.5 315 PRO A N 1
ATOM 2399 C CA . PRO A 1 315 ? 13.547 -5.895 5.07 1 97.5 315 PRO A CA 1
ATOM 2400 C C . PRO A 1 315 ? 14.164 -4.531 5.379 1 97.5 315 PRO A C 1
ATOM 2402 O O . PRO A 1 315 ? 14.188 -4.109 6.539 1 97.5 315 PRO A O 1
ATOM 2405 N N . PRO A 1 316 ? 14.703 -3.758 4.406 1 98.19 316 PRO A N 1
ATOM 2406 C CA . PRO A 1 316 ? 15.289 -2.465 4.766 1 98.19 316 PRO A CA 1
ATOM 2407 C C . PRO A 1 316 ? 14.273 -1.493 5.355 1 98.19 316 PRO A C 1
ATOM 2409 O O . PRO A 1 316 ? 14.609 -0.702 6.238 1 98.19 316 PRO A O 1
ATOM 2412 N N . VAL A 1 317 ? 13.031 -1.514 4.863 1 98.31 317 VAL A N 1
ATOM 2413 C CA . VAL A 1 317 ? 11.953 -0.668 5.367 1 98.31 317 VAL A CA 1
ATOM 2414 C C . VAL A 1 317 ? 11.648 -1.034 6.816 1 98.31 317 VAL A C 1
ATOM 2416 O O . VAL A 1 317 ? 11.523 -0.155 7.672 1 98.31 317 VAL A O 1
ATOM 2419 N N . LEU A 1 318 ? 11.562 -2.342 7.062 1 98.5 318 LEU A N 1
ATOM 2420 C CA . LEU A 1 318 ? 11.266 -2.842 8.398 1 98.5 318 LEU A CA 1
ATOM 2421 C C . LEU A 1 318 ? 12.359 -2.443 9.383 1 98.5 318 LEU A C 1
ATOM 2423 O O . LEU A 1 318 ? 12.062 -1.991 10.492 1 98.5 318 LEU A O 1
ATOM 2427 N N . ALA A 1 319 ? 13.586 -2.621 8.969 1 98.56 319 ALA A N 1
ATOM 2428 C CA . ALA A 1 319 ? 14.727 -2.299 9.82 1 98.56 319 ALA A CA 1
ATOM 2429 C C . ALA A 1 319 ? 14.773 -0.806 10.133 1 98.56 319 ALA A C 1
ATOM 2431 O O . ALA A 1 319 ? 15 -0.412 11.281 1 98.56 319 ALA A O 1
ATOM 2432 N N . ALA A 1 320 ? 14.578 -0.008 9.125 1 98.75 320 ALA A N 1
ATOM 2433 C CA . ALA A 1 320 ? 14.594 1.442 9.305 1 98.75 320 ALA A CA 1
ATOM 2434 C C . ALA A 1 320 ? 13.5 1.891 10.266 1 98.75 320 ALA A C 1
ATOM 2436 O O . ALA A 1 320 ? 13.75 2.684 11.172 1 98.75 320 ALA A O 1
ATOM 2437 N N . ALA A 1 321 ? 12.305 1.392 10.062 1 98.69 321 ALA A N 1
ATOM 2438 C CA . ALA A 1 321 ? 11.164 1.778 10.891 1 98.69 321 ALA A CA 1
ATOM 2439 C C . ALA A 1 321 ? 11.383 1.382 12.344 1 98.69 321 ALA A C 1
ATOM 2441 O O . ALA A 1 321 ? 11.109 2.166 13.258 1 98.69 321 ALA A O 1
ATOM 2442 N N . ARG A 1 322 ? 11.844 0.2 12.562 1 98.69 322 ARG A N 1
ATOM 2443 C CA . ARG A 1 322 ? 12.055 -0.274 13.93 1 98.69 322 ARG A CA 1
ATOM 2444 C C . ARG A 1 322 ? 13.094 0.582 14.648 1 98.69 322 ARG A C 1
ATOM 2446 O O . ARG A 1 322 ? 12.914 0.934 15.812 1 98.69 322 ARG A O 1
ATOM 2453 N N . THR A 1 323 ? 14.172 0.863 13.945 1 98.81 323 THR A N 1
ATOM 2454 C CA . THR A 1 323 ? 15.219 1.7 14.523 1 98.81 323 THR A CA 1
ATOM 2455 C C . THR A 1 323 ? 14.688 3.102 14.82 1 98.81 323 THR A C 1
ATOM 2457 O O . THR A 1 323 ? 14.977 3.672 15.875 1 98.81 323 THR A O 1
ATOM 2460 N N . SER A 1 324 ? 13.938 3.643 13.898 1 98.81 324 SER A N 1
ATOM 2461 C CA . SER A 1 324 ? 13.344 4.965 14.094 1 98.81 324 SER A CA 1
ATOM 2462 C C . SER A 1 324 ? 12.461 5 15.336 1 98.81 324 SER A C 1
ATOM 2464 O O . SER A 1 324 ? 12.555 5.926 16.141 1 98.81 324 SER A O 1
ATOM 2466 N N . ILE A 1 325 ? 11.625 4 15.5 1 98.81 325 ILE A N 1
ATOM 2467 C CA . ILE A 1 325 ? 10.719 3.92 16.641 1 98.81 325 ILE A CA 1
ATOM 2468 C C . ILE A 1 325 ? 11.523 3.822 17.938 1 98.81 325 ILE A C 1
ATOM 2470 O O . ILE A 1 325 ? 11.211 4.492 18.922 1 98.81 325 ILE A O 1
ATOM 2474 N N . ALA A 1 326 ? 12.547 2.998 17.906 1 98.62 326 ALA A N 1
ATOM 2475 C CA . ALA A 1 326 ? 13.391 2.838 19.094 1 98.62 326 ALA A CA 1
ATOM 2476 C C . ALA A 1 326 ? 14.023 4.164 19.484 1 98.62 326 ALA A C 1
ATOM 2478 O O . ALA A 1 326 ? 14.062 4.508 20.672 1 98.62 326 ALA A O 1
ATOM 2479 N N . ILE A 1 327 ? 14.531 4.906 18.562 1 98.75 327 ILE A N 1
ATOM 2480 C CA . ILE A 1 327 ? 15.172 6.191 18.828 1 98.75 327 ILE A CA 1
ATOM 2481 C C . ILE A 1 327 ? 14.141 7.176 19.375 1 98.75 327 ILE A C 1
ATOM 2483 O O . ILE A 1 327 ? 14.398 7.867 20.359 1 98.75 327 ILE A O 1
ATOM 2487 N N . LEU A 1 328 ? 12.961 7.203 18.781 1 98.75 328 LEU A N 1
ATOM 2488 C CA . LEU A 1 328 ? 11.953 8.18 19.156 1 98.75 328 LEU A CA 1
ATOM 2489 C C . LEU A 1 328 ? 11.359 7.859 20.531 1 98.75 328 LEU A C 1
ATOM 2491 O O . LEU A 1 328 ? 10.805 8.734 21.203 1 98.75 328 LEU A O 1
ATOM 2495 N N . LYS A 1 329 ? 11.469 6.605 20.969 1 98.56 329 LYS A N 1
ATOM 2496 C CA . LYS A 1 329 ? 11.055 6.211 22.312 1 98.56 329 LYS A CA 1
ATOM 2497 C C . LYS A 1 329 ? 12.07 6.66 23.359 1 98.56 329 LYS A C 1
ATOM 2499 O O . LYS A 1 329 ? 11.758 6.711 24.547 1 98.56 329 LYS A O 1
ATOM 2504 N N . SER A 1 330 ? 13.219 7.031 22.938 1 98.5 330 SER A N 1
ATOM 2505 C CA . SER A 1 330 ? 14.328 7.297 23.844 1 98.5 330 SER A CA 1
ATOM 2506 C C . SER A 1 330 ? 14.406 8.773 24.203 1 98.5 330 SER A C 1
ATOM 2508 O O . SER A 1 330 ? 13.523 9.555 23.844 1 98.5 330 SER A O 1
ATOM 2510 N N . ASN A 1 331 ? 15.492 9.148 24.969 1 98.5 331 ASN A N 1
ATOM 2511 C CA . ASN A 1 331 ? 15.758 10.539 25.328 1 98.5 331 ASN A CA 1
ATOM 2512 C C . ASN A 1 331 ? 15.984 11.406 24.094 1 98.5 331 ASN A C 1
ATOM 2514 O O . ASN A 1 331 ? 15.555 12.562 24.047 1 98.5 331 ASN A O 1
ATOM 2518 N N . GLU A 1 332 ? 16.625 10.867 23.141 1 98.62 332 GLU A N 1
ATOM 2519 C CA . GLU A 1 332 ? 16.828 11.609 21.906 1 98.62 332 GLU A CA 1
ATOM 2520 C C . GLU A 1 332 ? 15.508 11.969 21.25 1 98.62 332 GLU A C 1
ATOM 2522 O O . GLU A 1 332 ? 15.344 13.078 20.734 1 98.62 332 GLU A O 1
ATOM 2527 N N . GLY A 1 333 ? 14.594 10.969 21.25 1 98.62 333 GLY A N 1
ATOM 2528 C CA . GLY A 1 333 ? 13.273 11.25 20.719 1 98.62 333 GLY A CA 1
ATOM 2529 C C . GLY A 1 333 ? 12.562 12.367 21.453 1 98.62 333 GLY A C 1
ATOM 2530 O O . GLY A 1 333 ? 11.922 13.219 20.828 1 98.62 333 GLY A O 1
ATOM 2531 N N . ARG A 1 334 ? 12.68 12.398 22.75 1 98.69 334 ARG A N 1
ATOM 2532 C CA . ARG A 1 334 ? 12.078 13.461 23.547 1 98.69 334 ARG A CA 1
ATOM 2533 C C . ARG A 1 334 ? 12.695 14.812 23.234 1 98.69 334 ARG A C 1
ATOM 2535 O O . ARG A 1 334 ? 11.984 15.82 23.141 1 98.69 334 ARG A O 1
ATOM 2542 N N . GLN A 1 335 ? 13.969 14.852 23.031 1 98.69 335 GLN A N 1
ATOM 2543 C CA . GLN A 1 335 ? 14.664 16.094 22.688 1 98.69 335 GLN A CA 1
ATOM 2544 C C . GLN A 1 335 ? 14.242 16.594 21.312 1 98.69 335 GLN A C 1
ATOM 2546 O O . GLN A 1 335 ? 14.031 17.781 21.125 1 98.69 335 GLN A O 1
ATOM 2551 N N . LEU A 1 336 ? 14.164 15.656 20.406 1 98.69 336 LEU A N 1
ATOM 2552 C CA . LEU A 1 336 ? 13.711 16.016 19.062 1 98.69 336 LEU A CA 1
ATOM 2553 C C . LEU A 1 336 ? 12.305 16.609 19.094 1 98.69 336 LEU A C 1
ATOM 2555 O O . LEU A 1 336 ? 12.031 17.609 18.438 1 98.69 336 LEU A O 1
ATOM 2559 N N . ARG A 1 337 ? 11.406 15.984 19.844 1 98.56 337 ARG A N 1
ATOM 2560 C CA . ARG A 1 337 ? 10.031 16.469 19.969 1 98.56 337 ARG A CA 1
ATOM 2561 C C . ARG A 1 337 ? 9.992 17.844 20.625 1 98.56 337 ARG A C 1
ATOM 2563 O O . ARG A 1 337 ? 9.211 18.703 20.219 1 98.56 337 ARG A O 1
ATOM 2570 N N . GLU A 1 338 ? 10.781 18.031 21.625 1 98.5 338 GLU A N 1
ATOM 2571 C CA . GLU A 1 338 ? 10.852 19.328 22.297 1 98.5 338 GLU A CA 1
ATOM 2572 C C . GLU A 1 338 ? 11.312 20.422 21.328 1 98.5 338 GLU A C 1
ATOM 2574 O O . GLU A 1 338 ? 10.727 21.516 21.297 1 98.5 338 GLU A O 1
ATOM 2579 N N . GLU A 1 339 ? 12.344 20.125 20.625 1 98.56 339 GLU A N 1
ATOM 2580 C CA . GLU A 1 339 ? 12.852 21.109 19.672 1 98.56 339 GLU A CA 1
ATOM 2581 C C . GLU A 1 339 ? 11.828 21.375 18.562 1 98.56 339 GLU A C 1
ATOM 2583 O O . GLU A 1 339 ? 11.68 22.516 18.125 1 98.56 339 GLU A O 1
ATOM 2588 N N . GLN A 1 340 ? 11.219 20.359 18.094 1 98.5 340 GLN A N 1
ATOM 2589 C CA . GLN A 1 340 ? 10.188 20.516 17.078 1 98.5 340 GLN A CA 1
ATOM 2590 C C . GLN A 1 340 ? 9.078 21.438 17.562 1 98.5 340 GLN A C 1
ATOM 2592 O O . GLN A 1 340 ? 8.633 22.328 16.844 1 98.5 340 GLN A O 1
ATOM 2597 N N . ARG A 1 341 ? 8.625 21.25 18.781 1 97.81 341 ARG A N 1
ATOM 2598 C CA . ARG A 1 341 ? 7.582 22.078 19.359 1 97.81 341 ARG A CA 1
ATOM 2599 C C . ARG A 1 341 ? 8.039 23.531 19.469 1 97.81 341 ARG A C 1
ATOM 2601 O O . ARG A 1 341 ? 7.266 24.453 19.203 1 97.81 341 ARG A O 1
ATOM 2608 N N . ARG A 1 342 ? 9.227 23.688 19.859 1 98.19 342 ARG A N 1
ATOM 2609 C CA . ARG A 1 342 ? 9.797 25.031 19.953 1 98.19 342 ARG A CA 1
ATOM 2610 C C . ARG A 1 342 ? 9.805 25.703 18.578 1 98.19 342 ARG A C 1
ATOM 2612 O O . ARG A 1 342 ? 9.422 26.875 18.453 1 98.19 342 ARG A O 1
ATOM 2619 N N . ARG A 1 343 ? 10.25 24.953 17.562 1 98.5 343 ARG A N 1
ATOM 2620 C CA . ARG A 1 343 ? 10.312 25.484 16.203 1 98.5 343 ARG A CA 1
ATOM 2621 C C . ARG A 1 343 ? 8.922 25.859 15.703 1 98.5 343 ARG A C 1
ATOM 2623 O O . ARG A 1 343 ? 8.734 26.922 15.102 1 98.5 343 ARG A O 1
ATOM 2630 N N . VAL A 1 344 ? 7.977 25.016 15.953 1 98.31 344 VAL A N 1
ATOM 2631 C CA . VAL A 1 344 ? 6.598 25.266 15.547 1 98.31 344 VAL A CA 1
ATOM 2632 C C . VAL A 1 344 ? 6.086 26.547 16.188 1 98.31 344 VAL A C 1
ATOM 2634 O O . VAL A 1 344 ? 5.469 27.391 15.531 1 98.31 344 VAL A O 1
ATOM 2637 N N . SER A 1 345 ? 6.336 26.672 17.438 1 97.88 345 SER A N 1
ATOM 2638 C CA . SER A 1 345 ? 5.898 27.859 18.188 1 97.88 345 SER A CA 1
ATOM 2639 C C . SER A 1 345 ? 6.531 29.125 17.625 1 97.88 345 SER A C 1
ATOM 2641 O O . SER A 1 345 ? 5.852 30.141 17.453 1 97.88 345 SER A O 1
ATOM 2643 N N . ILE A 1 346 ? 7.789 29.094 17.344 1 98.25 346 ILE A N 1
ATOM 2644 C CA . ILE A 1 346 ? 8.516 30.25 16.828 1 98.25 346 ILE A CA 1
ATOM 2645 C C . ILE A 1 346 ? 7.961 30.641 15.461 1 98.25 346 ILE A C 1
ATOM 2647 O O . ILE A 1 346 ? 7.676 31.812 15.211 1 98.25 346 ILE A O 1
ATOM 2651 N N . VAL A 1 347 ? 7.836 29.672 14.578 1 98.44 347 VAL A N 1
ATOM 2652 C CA . VAL A 1 347 ? 7.367 29.938 13.227 1 98.44 347 VAL A CA 1
ATOM 2653 C C . VAL A 1 347 ? 5.945 30.5 13.266 1 98.44 347 VAL A C 1
ATOM 2655 O O . VAL A 1 347 ? 5.637 31.484 12.586 1 98.44 347 VAL A O 1
ATOM 2658 N N . ARG A 1 348 ? 5.07 29.906 14.062 1 97.69 348 ARG A N 1
ATOM 2659 C CA . ARG A 1 348 ? 3.695 30.375 14.188 1 97.69 348 ARG A CA 1
ATOM 2660 C C . ARG A 1 348 ? 3.646 31.812 14.688 1 97.69 348 ARG A C 1
ATOM 2662 O O . ARG A 1 348 ? 2.93 32.625 14.125 1 97.69 348 ARG A O 1
ATOM 2669 N N . ARG A 1 349 ? 4.379 32.062 15.727 1 97.25 349 ARG A N 1
ATOM 2670 C CA . ARG A 1 349 ? 4.418 33.406 16.297 1 97.25 349 ARG A CA 1
ATOM 2671 C C . ARG A 1 349 ? 4.887 34.438 15.273 1 97.25 349 ARG A C 1
ATOM 2673 O O . ARG A 1 349 ? 4.293 35.5 15.141 1 97.25 349 ARG A O 1
ATOM 2680 N N . ARG A 1 350 ? 5.914 34.094 14.578 1 97.94 350 ARG A N 1
ATOM 2681 C CA . ARG A 1 350 ? 6.465 35 13.586 1 97.94 350 ARG A CA 1
ATOM 2682 C C . ARG A 1 350 ? 5.465 35.25 12.461 1 97.94 350 ARG A C 1
ATOM 2684 O O . ARG A 1 350 ? 5.371 36.375 11.945 1 97.94 350 ARG A O 1
ATOM 2691 N N . LEU A 1 351 ? 4.789 34.25 12.023 1 98.06 351 LEU A N 1
ATOM 2692 C CA . LEU A 1 351 ? 3.756 34.406 11.008 1 98.06 351 LEU A CA 1
ATOM 2693 C C . LEU A 1 351 ? 2.627 35.312 11.508 1 98.06 351 LEU A C 1
ATOM 2695 O O . LEU A 1 351 ? 2.15 36.188 10.773 1 98.06 351 LEU A O 1
ATOM 2699 N N . GLN A 1 352 ? 2.217 35.094 12.711 1 96.94 352 GLN A N 1
ATOM 2700 C CA . GLN A 1 352 ? 1.146 35.906 13.305 1 96.94 352 GLN A CA 1
ATOM 2701 C C . GLN A 1 352 ? 1.567 37.344 13.469 1 96.94 352 GLN A C 1
ATOM 2703 O O . GLN A 1 352 ? 0.785 38.25 13.203 1 96.94 352 GLN A O 1
ATOM 2708 N N . GLU A 1 353 ? 2.754 37.5 13.922 1 97.12 353 GLU A N 1
ATOM 2709 C CA . GLU A 1 353 ? 3.295 38.844 14.07 1 97.12 353 GLU A CA 1
ATOM 2710 C C . GLU A 1 353 ? 3.314 39.594 12.734 1 97.12 353 GLU A C 1
ATOM 2712 O O . GLU A 1 353 ? 3.129 40.812 12.695 1 97.12 353 GLU A O 1
ATOM 2717 N N . ALA A 1 354 ? 3.525 38.844 11.695 1 97.69 354 ALA A N 1
ATOM 2718 C CA . ALA A 1 354 ? 3.58 39.406 10.359 1 97.69 354 ALA A CA 1
ATOM 2719 C C . ALA A 1 354 ? 2.176 39.625 9.797 1 97.69 354 ALA A C 1
ATOM 2721 O O . ALA A 1 354 ? 2.014 40.219 8.734 1 97.69 354 ALA A O 1
ATOM 2722 N N . GLY A 1 355 ? 1.146 39.094 10.5 1 97.25 355 GLY A N 1
ATOM 2723 C CA . GLY A 1 355 ? -0.233 39.375 10.141 1 97.25 355 GLY A CA 1
ATOM 2724 C C . GLY A 1 355 ? -0.888 38.281 9.336 1 97.25 355 GLY A C 1
ATOM 2725 O O . GLY A 1 355 ? -2.014 38.438 8.852 1 97.25 355 GLY A O 1
ATOM 2726 N N . PHE A 1 356 ? -0.257 37.156 9.156 1 97.69 356 PHE A N 1
ATOM 2727 C CA . PHE A 1 356 ? -0.803 36.062 8.352 1 97.69 356 PHE A CA 1
ATOM 2728 C C . PHE A 1 356 ? -1.951 35.375 9.07 1 97.69 356 PHE A C 1
ATOM 2730 O O . PHE A 1 356 ? -1.98 35.344 10.305 1 97.69 356 PHE A O 1
ATOM 2737 N N . PRO A 1 357 ? -2.926 34.844 8.32 1 95.75 357 PRO A N 1
ATOM 2738 C CA . PRO A 1 357 ? -4.004 34.062 8.906 1 95.75 357 PRO A CA 1
ATOM 2739 C C . PRO A 1 357 ? -3.555 32.656 9.297 1 95.75 357 PRO A C 1
ATOM 2741 O O . PRO A 1 357 ? -4.039 31.672 8.742 1 95.75 357 PRO A O 1
ATOM 2744 N N . ALA A 1 358 ? -2.713 32.594 10.242 1 95.12 358 ALA A N 1
ATOM 2745 C CA . ALA A 1 358 ? -2.215 31.359 10.844 1 95.12 358 ALA A CA 1
ATOM 2746 C C . ALA A 1 358 ? -2.797 31.156 12.242 1 95.12 358 ALA A C 1
ATOM 2748 O O . ALA A 1 358 ? -2.242 31.641 13.234 1 95.12 358 ALA A O 1
ATOM 2749 N N . PRO A 1 359 ? -3.846 30.391 12.336 1 91.75 359 PRO A N 1
ATOM 2750 C CA . PRO A 1 359 ? -4.535 30.266 13.617 1 91.75 359 PRO A CA 1
ATOM 2751 C C . PRO A 1 359 ? -3.658 29.641 14.703 1 91.75 359 PRO A C 1
ATOM 2753 O O . PRO A 1 359 ? -2.711 28.922 14.398 1 91.75 359 PRO A O 1
ATOM 2756 N N . ASP A 1 360 ? -4.059 29.984 15.914 1 90.81 360 ASP A N 1
ATOM 2757 C CA . ASP A 1 360 ? -3.404 29.375 17.078 1 90.81 360 ASP A CA 1
ATOM 2758 C C . ASP A 1 360 ? -3.936 27.969 17.312 1 90.81 360 ASP A C 1
ATOM 2760 O O . ASP A 1 360 ? -5.09 27.797 17.719 1 90.81 360 ASP A O 1
ATOM 2764 N N . LEU A 1 361 ? -3.131 27.031 16.969 1 89.88 361 LEU A N 1
ATOM 2765 C CA . LEU A 1 361 ? -3.479 25.625 17.125 1 89.88 361 LEU A CA 1
ATOM 2766 C C . LEU A 1 361 ? -2.471 24.906 18.016 1 89.88 361 LEU A C 1
ATOM 2768 O O . LEU A 1 361 ? -1.372 25.422 18.25 1 89.88 361 LEU A O 1
ATOM 2772 N N . GLN A 1 362 ? -2.893 23.828 18.469 1 88.69 362 GLN A N 1
ATOM 2773 C CA . GLN A 1 362 ? -2.025 23.094 19.375 1 88.69 362 GLN A CA 1
ATOM 2774 C C . GLN A 1 362 ? -1.123 22.125 18.609 1 88.69 362 GLN A C 1
ATOM 2776 O O . GLN A 1 362 ? -0.108 21.672 19.141 1 88.69 362 GLN A O 1
ATOM 2781 N N . SER A 1 363 ? -1.425 21.828 17.406 1 96 363 SER A N 1
ATOM 2782 C CA . SER A 1 363 ? -0.66 20.812 16.703 1 96 363 SER A CA 1
ATOM 2783 C C . SER A 1 363 ? 0.578 21.406 16.031 1 96 363 SER A C 1
ATOM 2785 O O . SER A 1 363 ? 0.813 22.609 16.125 1 96 363 SER A O 1
ATOM 2787 N N . HIS A 1 364 ? 1.35 20.531 15.461 1 97.69 364 HIS A N 1
ATOM 2788 C CA . HIS A 1 364 ? 2.6 20.906 14.812 1 97.69 364 HIS A CA 1
ATOM 2789 C C . HIS A 1 364 ? 2.354 21.406 13.391 1 97.69 364 HIS A C 1
ATOM 2791 O O . HIS A 1 364 ? 3.273 21.906 12.734 1 97.69 364 HIS A O 1
ATOM 2797 N N . ILE A 1 365 ? 1.172 21.281 12.883 1 96.75 365 ILE A N 1
ATOM 2798 C CA . ILE A 1 365 ? 0.806 21.719 11.539 1 96.75 365 ILE A CA 1
ATOM 2799 C C . ILE A 1 365 ? 0.364 23.188 11.578 1 96.75 365 ILE A C 1
ATOM 2801 O O . ILE A 1 365 ? -0.463 23.562 12.406 1 96.75 365 ILE A O 1
ATOM 2805 N N . ILE A 1 366 ? 0.896 23.984 10.695 1 97.44 366 ILE A N 1
ATOM 2806 C CA . ILE A 1 366 ? 0.544 25.406 10.617 1 97.44 366 ILE A CA 1
ATOM 2807 C C . ILE A 1 366 ? -0.118 25.703 9.273 1 97.44 366 ILE A C 1
ATOM 2809 O O . ILE A 1 366 ? 0.565 25.969 8.281 1 97.44 366 ILE A O 1
ATOM 2813 N N . PRO A 1 367 ? -1.404 25.719 9.242 1 96.5 367 PRO A N 1
ATOM 2814 C CA . PRO A 1 367 ? -2.092 26.141 8.016 1 96.5 367 PRO A CA 1
ATOM 2815 C C . PRO A 1 367 ? -2.131 27.672 7.859 1 96.5 367 PRO A C 1
ATOM 2817 O O . PRO A 1 367 ? -2.275 28.391 8.844 1 96.5 367 PRO A O 1
ATOM 2820 N N . ILE A 1 368 ? -1.915 28.156 6.695 1 97 368 ILE A N 1
ATOM 2821 C CA . ILE A 1 368 ? -2.146 29.547 6.336 1 97 368 ILE A CA 1
ATOM 2822 C C . ILE A 1 368 ? -3.299 29.641 5.336 1 97 368 ILE A C 1
ATOM 2824 O O . ILE A 1 368 ? -3.148 29.266 4.172 1 97 368 ILE A O 1
ATOM 2828 N N . LEU A 1 369 ? -4.375 30.172 5.746 1 95.62 369 LEU A N 1
ATOM 2829 C CA . LEU A 1 369 ? -5.59 30.188 4.941 1 95.62 369 LEU A CA 1
ATOM 2830 C C . LEU A 1 369 ? -5.477 31.203 3.811 1 95.62 369 LEU A C 1
ATOM 2832 O O . LEU A 1 369 ? -5.082 32.344 4.039 1 95.62 369 LEU A O 1
ATOM 2836 N N . VAL A 1 370 ? -5.789 30.781 2.568 1 95.75 370 VAL A N 1
ATOM 2837 C CA . VAL A 1 370 ? -5.805 31.656 1.397 1 95.75 370 VAL A CA 1
ATOM 2838 C C . VAL A 1 370 ? -7.227 31.75 0.848 1 95.75 370 VAL A C 1
ATOM 2840 O O . VAL A 1 370 ? -7.699 32.844 0.532 1 95.75 370 VAL A O 1
ATOM 2843 N N . GLY A 1 371 ? -7.914 30.609 0.61 1 94.44 371 GLY A N 1
ATOM 2844 C CA . GLY A 1 371 ? -9.336 30.562 0.286 1 94.44 371 GLY A CA 1
ATOM 2845 C C . GLY A 1 371 ? -9.602 30.609 -1.205 1 94.44 371 GLY A C 1
ATOM 2846 O O . GLY A 1 371 ? -10.766 30.594 -1.631 1 94.44 371 GLY A O 1
ATOM 2847 N N . ASN A 1 372 ? -8.547 30.703 -1.967 1 94.06 372 ASN A N 1
ATOM 2848 C CA . ASN A 1 372 ? -8.641 30.703 -3.424 1 94.06 372 ASN A CA 1
ATOM 2849 C C . ASN A 1 372 ? -7.586 29.797 -4.055 1 94.06 372 ASN A C 1
ATOM 2851 O O . ASN A 1 372 ? -6.387 30 -3.859 1 94.06 372 ASN A O 1
ATOM 2855 N N . PRO A 1 373 ? -8.062 28.828 -4.867 1 93.38 373 PRO A N 1
ATOM 2856 C CA . PRO A 1 373 ? -7.113 27.828 -5.375 1 93.38 373 PRO A CA 1
ATOM 2857 C C . PRO A 1 373 ? -6.07 28.438 -6.309 1 93.38 373 PRO A C 1
ATOM 2859 O O . PRO A 1 373 ? -4.898 28.047 -6.27 1 93.38 373 PRO A O 1
ATOM 2862 N N . ASP A 1 374 ? -6.445 29.359 -7.168 1 94.06 374 ASP A N 1
ATOM 2863 C CA . ASP A 1 374 ? -5.516 29.969 -8.109 1 94.06 374 ASP A CA 1
ATOM 2864 C C . ASP A 1 374 ? -4.449 30.781 -7.371 1 94.06 374 ASP A C 1
ATOM 2866 O O . ASP A 1 374 ? -3.26 30.672 -7.68 1 94.06 374 ASP A O 1
ATOM 2870 N N . ILE A 1 375 ? -4.898 31.547 -6.43 1 95.75 375 ILE A N 1
ATOM 2871 C CA . ILE A 1 375 ? -3.988 32.406 -5.668 1 95.75 375 ILE A CA 1
ATOM 2872 C C . ILE A 1 375 ? -3.066 31.516 -4.816 1 95.75 375 ILE A C 1
ATOM 2874 O O . ILE A 1 375 ? -1.862 31.781 -4.738 1 95.75 375 ILE A O 1
ATOM 2878 N N . CYS A 1 376 ? -3.621 30.516 -4.18 1 95.81 376 CYS A N 1
ATOM 2879 C CA . CYS A 1 376 ? -2.85 29.609 -3.336 1 95.81 376 CYS A CA 1
ATOM 2880 C C . CYS A 1 376 ? -1.727 28.953 -4.125 1 95.81 376 CYS A C 1
ATOM 2882 O O . CYS A 1 376 ? -0.581 28.906 -3.676 1 95.81 376 CYS A O 1
ATOM 2884 N N . SER A 1 377 ? -2.074 28.453 -5.293 1 94.5 377 SER A N 1
ATOM 2885 C CA . SER A 1 377 ? -1.087 27.812 -6.164 1 94.5 377 SER A CA 1
ATOM 2886 C C . SER A 1 377 ? -0.027 28.812 -6.613 1 94.5 377 SER A C 1
ATOM 2888 O O . SER A 1 377 ? 1.16 28.484 -6.668 1 94.5 377 SER A O 1
ATOM 2890 N N . SER A 1 378 ? -0.469 29.969 -6.945 1 96.19 378 SER A N 1
ATOM 2891 C CA . SER A 1 378 ? 0.448 31.016 -7.402 1 96.19 378 SER A CA 1
ATOM 2892 C C . SER A 1 378 ? 1.441 31.391 -6.309 1 96.19 378 SER A C 1
ATOM 2894 O O . SER A 1 378 ? 2.623 31.609 -6.586 1 96.19 378 SER A O 1
ATOM 2896 N N . ILE A 1 379 ? 0.96 31.484 -5.105 1 97.62 379 ILE A N 1
ATOM 2897 C CA . ILE A 1 379 ? 1.838 31.812 -3.984 1 97.62 379 ILE A CA 1
ATOM 2898 C C . ILE A 1 379 ? 2.91 30.734 -3.842 1 97.62 379 ILE A C 1
ATOM 2900 O O . ILE A 1 379 ? 4.098 31.047 -3.717 1 97.62 379 ILE A O 1
ATOM 2904 N N . SER A 1 380 ? 2.484 29.5 -3.834 1 96.31 380 SER A N 1
ATOM 2905 C CA . SER A 1 380 ? 3.418 28.375 -3.74 1 96.31 380 SER A CA 1
ATOM 2906 C C . SER A 1 380 ? 4.457 28.422 -4.852 1 96.31 380 SER A C 1
ATOM 2908 O O . SER A 1 380 ? 5.652 28.234 -4.605 1 96.31 380 SER A O 1
ATOM 2910 N N . GLU A 1 381 ? 4.02 28.703 -6.07 1 94.94 381 GLU A N 1
ATOM 2911 C CA . GLU A 1 381 ? 4.902 28.766 -7.23 1 94.94 381 GLU A CA 1
ATOM 2912 C C . GLU A 1 381 ? 5.914 29.906 -7.102 1 94.94 381 GLU A C 1
ATOM 2914 O O . GLU A 1 381 ? 7.094 29.734 -7.414 1 94.94 381 GLU A O 1
ATOM 2919 N N . LYS A 1 382 ? 5.465 31.031 -6.684 1 97.19 382 LYS A N 1
ATOM 2920 C CA . LYS A 1 382 ? 6.34 32.188 -6.559 1 97.19 382 LYS A CA 1
ATOM 2921 C C . LYS A 1 382 ? 7.352 31.984 -5.434 1 97.19 382 LYS A C 1
ATOM 2923 O O . LYS A 1 382 ? 8.5 32.438 -5.539 1 97.19 382 LYS A O 1
ATOM 2928 N N . LEU A 1 383 ? 6.891 31.406 -4.371 1 97.81 383 LEU A N 1
ATOM 2929 C CA . LEU A 1 383 ? 7.82 31.094 -3.293 1 97.81 383 LEU A CA 1
ATOM 2930 C C . LEU A 1 383 ? 8.938 30.172 -3.789 1 97.81 383 LEU A C 1
ATOM 2932 O O . LEU A 1 383 ? 10.102 30.359 -3.445 1 97.81 383 LEU A O 1
ATOM 2936 N N . LEU A 1 384 ? 8.586 29.219 -4.578 1 96 384 LEU A N 1
ATOM 2937 C CA . LEU A 1 384 ? 9.547 28.25 -5.098 1 96 384 LEU A CA 1
ATOM 2938 C C . LEU A 1 384 ? 10.492 28.906 -6.094 1 96 384 LEU A C 1
ATOM 2940 O O . LEU A 1 384 ? 11.719 28.781 -5.965 1 96 384 LEU A O 1
ATOM 2944 N N . SER A 1 385 ? 9.938 29.609 -7.074 1 95.56 385 SER A N 1
ATOM 2945 C CA . SER A 1 385 ? 10.711 30.125 -8.203 1 95.56 385 SER A CA 1
ATOM 2946 C C . SER A 1 385 ? 11.555 31.328 -7.793 1 95.56 385 SER A C 1
ATOM 2948 O O . SER A 1 385 ? 12.672 31.516 -8.281 1 95.56 385 SER A O 1
ATOM 2950 N N . ASN A 1 386 ? 11.008 32.156 -6.844 1 96.5 386 ASN A N 1
ATOM 2951 C CA . ASN A 1 386 ? 11.656 33.438 -6.559 1 96.5 386 ASN A CA 1
ATOM 2952 C C . ASN A 1 386 ? 12.438 33.375 -5.25 1 96.5 386 ASN A C 1
ATOM 2954 O O . ASN A 1 386 ? 13.352 34.188 -5.039 1 96.5 386 ASN A O 1
ATOM 2958 N N . HIS A 1 387 ? 12.062 32.438 -4.422 1 97.81 387 HIS A N 1
ATOM 2959 C CA . HIS A 1 387 ? 12.648 32.531 -3.09 1 97.81 387 HIS A CA 1
ATOM 2960 C C . HIS A 1 387 ? 13.219 31.188 -2.645 1 97.81 387 HIS A C 1
ATOM 2962 O O . HIS A 1 387 ? 13.742 31.078 -1.537 1 97.81 387 HIS A O 1
ATOM 2968 N N . GLN A 1 388 ? 13.148 30.109 -3.449 1 97.62 388 GLN A N 1
ATOM 2969 C CA . GLN A 1 388 ? 13.695 28.781 -3.168 1 97.62 388 GLN A CA 1
ATOM 2970 C C . GLN A 1 388 ? 13.078 28.188 -1.905 1 97.62 388 GLN A C 1
ATOM 2972 O O . GLN A 1 388 ? 13.773 27.578 -1.097 1 97.62 388 GLN A O 1
ATOM 2977 N N . ILE A 1 389 ? 11.812 28.469 -1.749 1 98.06 389 ILE A N 1
ATOM 2978 C CA . ILE A 1 389 ? 11.039 27.922 -0.642 1 98.06 389 ILE A CA 1
ATOM 2979 C C . ILE A 1 389 ? 9.938 27.016 -1.183 1 98.06 389 ILE A C 1
ATOM 2981 O O . ILE A 1 389 ? 9.156 27.422 -2.049 1 98.06 389 ILE A O 1
ATOM 2985 N N . TYR A 1 390 ? 9.938 25.828 -0.703 1 97.06 390 TYR A N 1
ATOM 2986 C CA . TYR A 1 390 ? 8.875 24.922 -1.111 1 97.06 390 TYR A CA 1
ATOM 2987 C C . TYR A 1 390 ? 7.82 24.781 -0.021 1 97.06 390 TYR A C 1
ATOM 2989 O O . TYR A 1 390 ? 8.086 24.219 1.045 1 97.06 390 TYR A O 1
ATOM 2997 N N . LEU A 1 391 ? 6.715 25.281 -0.288 1 95.81 391 LEU A N 1
ATOM 2998 C CA . LEU A 1 391 ? 5.477 25.188 0.479 1 95.81 391 LEU A CA 1
ATOM 2999 C C . LEU A 1 391 ? 4.32 24.75 -0.408 1 95.81 391 LEU A C 1
ATOM 3001 O O . LEU A 1 391 ? 4.031 25.391 -1.426 1 95.81 391 LEU A O 1
ATOM 3005 N N . GLN A 1 392 ? 3.641 23.734 0.042 1 91.75 392 GLN A N 1
ATOM 3006 C CA . GLN A 1 392 ? 2.641 23.141 -0.838 1 91.75 392 GLN A CA 1
ATOM 3007 C C . GLN A 1 392 ? 1.298 23.844 -0.708 1 91.75 392 GLN A C 1
ATOM 3009 O O . GLN A 1 392 ? 0.879 24.203 0.397 1 91.75 392 GLN A O 1
ATOM 3014 N N . SER A 1 393 ? 0.736 24.125 -1.856 1 93.75 393 SER A N 1
ATOM 3015 C CA . SER A 1 393 ? -0.655 24.562 -1.91 1 93.75 393 SER A CA 1
ATOM 3016 C C . SER A 1 393 ? -1.609 23.391 -1.795 1 93.75 393 SER A C 1
ATOM 3018 O O . SER A 1 393 ? -1.468 22.391 -2.516 1 93.75 393 SER A O 1
ATOM 3020 N N . ILE A 1 394 ? -2.484 23.422 -0.868 1 93.06 394 ILE A N 1
ATOM 3021 C CA . ILE A 1 394 ? -3.471 22.359 -0.653 1 93.06 394 ILE A CA 1
ATOM 3022 C C . ILE A 1 394 ? -4.82 22.797 -1.213 1 93.06 394 ILE A C 1
ATOM 3024 O O . ILE A 1 394 ? -5.371 23.828 -0.8 1 93.06 394 ILE A O 1
ATOM 3028 N N . ASN A 1 395 ? -5.293 22.016 -2.146 1 89 395 ASN A N 1
ATOM 3029 C CA . ASN A 1 395 ? -6.539 22.344 -2.828 1 89 395 ASN A CA 1
ATOM 3030 C C . ASN A 1 395 ? -7.527 21.188 -2.777 1 89 395 ASN A C 1
ATOM 3032 O O . ASN A 1 395 ? -7.234 20.141 -2.195 1 89 395 ASN A O 1
ATOM 3036 N N . TYR A 1 396 ? -8.75 21.484 -3.225 1 84.06 396 TYR A N 1
ATOM 3037 C CA . TYR A 1 396 ? -9.75 20.438 -3.371 1 84.06 396 TYR A CA 1
ATOM 3038 C C . TYR A 1 396 ? -9.203 19.281 -4.211 1 84.06 396 TYR A C 1
ATOM 3040 O O . TYR A 1 396 ? -8.5 19.516 -5.199 1 84.06 396 TYR A O 1
ATOM 3048 N N . PRO A 1 397 ? -9.445 18 -3.768 1 80.38 397 PRO A N 1
ATOM 3049 C CA . PRO A 1 397 ? -10.406 17.531 -2.771 1 80.38 397 PRO A CA 1
ATOM 3050 C C . PRO A 1 397 ? -9.789 17.344 -1.39 1 80.38 397 PRO A C 1
ATOM 3052 O O . PRO A 1 397 ? -10.461 16.922 -0.456 1 80.38 397 PRO A O 1
ATOM 3055 N N . THR A 1 398 ? -8.578 17.688 -1.249 1 83.06 398 THR A N 1
ATOM 3056 C CA . THR A 1 398 ? -7.945 17.5 0.052 1 83.06 398 THR A CA 1
ATOM 3057 C C . THR A 1 398 ? -8.602 18.391 1.105 1 83.06 398 THR A C 1
ATOM 3059 O O . THR A 1 398 ? -8.758 17.969 2.258 1 83.06 398 THR A O 1
ATOM 3062 N N . VAL A 1 399 ? -8.93 19.609 0.691 1 88.44 399 VAL A N 1
ATOM 3063 C CA . VAL A 1 399 ? -9.734 20.5 1.529 1 88.44 399 VAL A CA 1
ATOM 3064 C C . VAL A 1 399 ? -10.945 21 0.743 1 88.44 399 VAL A C 1
ATOM 3066 O O . VAL A 1 399 ? -10.969 20.906 -0.487 1 88.44 399 VAL A O 1
ATOM 3069 N N . ALA A 1 400 ? -11.906 21.5 1.454 1 88.75 400 ALA A N 1
ATOM 3070 C CA . ALA A 1 400 ? -13.117 22 0.807 1 88.75 400 ALA A CA 1
ATOM 3071 C C . ALA A 1 400 ? -12.82 23.25 -0.025 1 88.75 400 ALA A C 1
ATOM 3073 O O . ALA A 1 400 ? -11.906 24.016 0.297 1 88.75 400 ALA A O 1
ATOM 3074 N N . LYS A 1 401 ? -13.602 23.453 -1.136 1 90.56 401 LYS A N 1
ATOM 3075 C CA . LYS A 1 401 ? -13.484 24.641 -1.961 1 90.56 401 LYS A CA 1
ATOM 3076 C C . LYS A 1 401 ? -13.672 25.906 -1.126 1 90.56 401 LYS A C 1
ATOM 3078 O O . LYS A 1 401 ? -14.555 25.969 -0.263 1 90.56 401 LYS A O 1
ATOM 3083 N N . GLY A 1 402 ? -12.844 26.797 -1.315 1 92.44 402 GLY A N 1
ATOM 3084 C CA . GLY A 1 402 ? -12.945 28.062 -0.585 1 92.44 402 GLY A CA 1
ATOM 3085 C C . GLY A 1 402 ? -12.109 28.078 0.68 1 92.44 402 GLY A C 1
ATOM 3086 O O . GLY A 1 402 ? -11.992 29.109 1.337 1 92.44 402 GLY A O 1
ATOM 3087 N N . THR A 1 403 ? -11.477 26.891 1.008 1 93.56 403 THR A N 1
ATOM 3088 C CA . THR A 1 403 ? -10.664 26.828 2.213 1 93.56 403 THR A CA 1
ATOM 3089 C C . THR A 1 403 ? -9.227 26.438 1.871 1 93.56 403 THR A C 1
ATOM 3091 O O . THR A 1 403 ? -8.516 25.875 2.705 1 93.56 403 THR A O 1
ATOM 3094 N N . GLU A 1 404 ? -8.859 26.688 0.607 1 94.75 404 GLU A N 1
ATOM 3095 C CA . GLU A 1 404 ? -7.5 26.375 0.169 1 94.75 404 GLU A CA 1
ATOM 3096 C C . GLU A 1 404 ? -6.465 27.047 1.071 1 94.75 404 GLU A C 1
ATOM 3098 O O . GLU A 1 404 ? -6.68 28.156 1.56 1 94.75 404 GLU A O 1
ATOM 3103 N N . ARG A 1 405 ? -5.367 26.375 1.269 1 96.44 405 ARG A N 1
ATOM 3104 C CA . ARG A 1 405 ? -4.402 26.859 2.254 1 96.44 405 ARG A CA 1
ATOM 3105 C C . ARG A 1 405 ? -2.996 26.359 1.931 1 96.44 405 ARG A C 1
ATOM 3107 O O . ARG A 1 405 ? -2.828 25.422 1.141 1 96.44 405 ARG A O 1
ATOM 3114 N N . LEU A 1 406 ? -2.094 27.078 2.438 1 96.69 406 LEU A N 1
ATOM 3115 C CA . LEU A 1 406 ? -0.735 26.562 2.539 1 96.69 406 LEU A CA 1
ATOM 3116 C C . LEU A 1 406 ? -0.551 25.766 3.828 1 96.69 406 LEU A C 1
ATOM 3118 O O . LEU A 1 406 ? -1.203 26.047 4.836 1 96.69 406 LEU A O 1
ATOM 3122 N N . ARG A 1 407 ? 0.24 24.734 3.803 1 95.38 407 ARG A N 1
ATOM 3123 C CA . ARG A 1 407 ? 0.445 23.906 4.984 1 95.38 407 ARG A CA 1
ATOM 3124 C C . ARG A 1 407 ? 1.928 23.797 5.324 1 95.38 407 ARG A C 1
ATOM 3126 O O . ARG A 1 407 ? 2.707 23.234 4.551 1 95.38 407 ARG A O 1
ATOM 3133 N N . LEU A 1 408 ? 2.26 24.328 6.473 1 96.69 408 LEU A N 1
ATOM 3134 C CA . LEU A 1 408 ? 3.627 24.266 6.977 1 96.69 408 LEU A CA 1
ATOM 3135 C C . LEU A 1 408 ? 3.762 23.156 8.023 1 96.69 408 LEU A C 1
ATOM 3137 O O . LEU A 1 408 ? 2.852 22.938 8.828 1 96.69 408 LEU A O 1
ATOM 3141 N N . ALA A 1 409 ? 4.895 22.516 7.969 1 96.69 409 ALA A N 1
ATOM 3142 C CA . ALA A 1 409 ? 5.266 21.516 8.969 1 96.69 409 ALA A CA 1
ATOM 3143 C C . ALA A 1 409 ? 6.715 21.688 9.406 1 96.69 409 ALA A C 1
ATOM 3145 O O . ALA A 1 409 ? 7.602 20.984 8.922 1 96.69 409 ALA A O 1
ATOM 3146 N N . PRO A 1 410 ? 6.992 22.609 10.328 1 98 410 PRO A N 1
ATOM 3147 C CA . PRO A 1 410 ? 8.375 22.844 10.766 1 98 410 PRO A CA 1
ATOM 3148 C C . PRO A 1 410 ? 8.984 21.609 11.422 1 98 410 PRO A C 1
ATOM 3150 O O . PRO A 1 410 ? 8.305 20.891 12.148 1 98 410 PRO A O 1
ATOM 3153 N N . SER A 1 411 ? 10.211 21.375 11.164 1 97.81 411 SER A N 1
ATOM 3154 C CA . SER A 1 411 ? 11 20.328 11.797 1 97.81 411 SER A CA 1
ATOM 3155 C C . SER A 1 411 ? 12.031 20.906 12.758 1 97.81 411 SER A C 1
ATOM 3157 O O . SER A 1 411 ? 12.258 22.125 12.773 1 97.81 411 SER A O 1
ATOM 3159 N N . PRO A 1 412 ? 12.688 20.016 13.555 1 98.31 412 PRO A N 1
ATOM 3160 C CA . PRO A 1 412 ? 13.734 20.5 14.453 1 98.31 412 PRO A CA 1
ATOM 3161 C C . PRO A 1 412 ? 14.922 21.094 13.703 1 98.31 412 PRO A C 1
ATOM 3163 O O . PRO A 1 412 ? 15.781 21.734 14.312 1 98.31 412 PRO A O 1
ATOM 3166 N N . PHE A 1 413 ? 14.938 21.016 12.445 1 98 413 PHE A N 1
ATOM 3167 C CA . PHE A 1 413 ? 16.125 21.391 11.68 1 98 413 PHE A CA 1
ATOM 3168 C C . PHE A 1 413 ? 15.906 22.703 10.945 1 98 413 PHE A C 1
ATOM 3170 O O . PHE A 1 413 ? 16.828 23.203 10.297 1 98 413 PHE A O 1
ATOM 3177 N N . HIS A 1 414 ? 14.75 23.234 11.031 1 98.5 414 HIS A N 1
ATOM 3178 C CA . HIS A 1 414 ? 14.516 24.594 10.547 1 98.5 414 HIS A CA 1
ATOM 3179 C C . HIS A 1 414 ? 15.062 25.625 11.531 1 98.5 414 HIS A C 1
ATOM 3181 O O . HIS A 1 414 ? 14.695 25.625 12.703 1 98.5 414 HIS A O 1
ATOM 3187 N N . THR A 1 415 ? 15.875 26.516 11.023 1 98.12 415 THR A N 1
ATOM 3188 C CA . THR A 1 415 ? 16.578 27.453 11.891 1 98.12 415 THR A CA 1
ATOM 3189 C C . THR A 1 415 ? 15.859 28.797 11.938 1 98.12 415 THR A C 1
ATOM 3191 O O . THR A 1 415 ? 14.898 29.016 11.195 1 98.12 415 THR A O 1
ATOM 3194 N N . ASP A 1 416 ? 16.391 29.641 12.852 1 98.12 416 ASP A N 1
ATOM 3195 C CA . ASP A 1 416 ? 15.844 30.984 12.953 1 98.12 416 ASP A CA 1
ATOM 3196 C C . ASP A 1 416 ? 16.047 31.766 11.656 1 98.12 416 ASP A C 1
ATOM 3198 O O . ASP A 1 416 ? 15.164 32.5 11.219 1 98.12 416 ASP A O 1
ATOM 3202 N N . GLU A 1 417 ? 17.203 31.578 11.062 1 98.44 417 GLU A N 1
ATOM 3203 C CA . GLU A 1 417 ? 17.5 32.25 9.797 1 98.44 417 GLU A CA 1
ATOM 3204 C C . GLU A 1 417 ? 16.562 31.797 8.695 1 98.44 417 GLU A C 1
ATOM 3206 O O . GLU A 1 417 ? 16.094 32.625 7.898 1 98.44 417 GLU A O 1
ATOM 3211 N N . MET A 1 418 ? 16.328 30.516 8.672 1 98.5 418 MET A N 1
ATOM 3212 C CA . MET A 1 418 ? 15.391 29.969 7.691 1 98.5 418 MET A CA 1
ATOM 3213 C C . MET A 1 418 ? 13.984 30.516 7.914 1 98.5 418 MET A C 1
ATOM 3215 O O . MET A 1 418 ? 13.266 30.812 6.957 1 98.5 418 MET A O 1
ATOM 3219 N N . THR A 1 419 ? 13.602 30.641 9.148 1 98.56 419 THR A N 1
ATOM 3220 C CA . THR A 1 419 ? 12.297 31.172 9.516 1 98.56 419 THR A CA 1
ATOM 3221 C C . THR A 1 419 ? 12.156 32.625 9.07 1 98.56 419 THR A C 1
ATOM 3223 O O . THR A 1 419 ? 11.125 33.031 8.523 1 98.56 419 THR A O 1
ATOM 3226 N N . ASP A 1 420 ? 13.18 33.406 9.336 1 98.5 420 ASP A N 1
ATOM 3227 C CA . ASP A 1 420 ? 13.18 34.781 8.898 1 98.5 420 ASP A CA 1
ATOM 3228 C C . ASP A 1 420 ? 13 34.906 7.387 1 98.5 420 ASP A C 1
ATOM 3230 O O . ASP A 1 420 ? 12.203 35.688 6.902 1 98.5 420 ASP A O 1
ATOM 3234 N N . HIS A 1 421 ? 13.742 34.094 6.711 1 98.69 421 HIS A N 1
ATOM 3235 C CA . HIS A 1 421 ? 13.664 34.094 5.254 1 98.69 421 HIS A CA 1
ATOM 3236 C C . HIS A 1 421 ? 12.258 33.688 4.785 1 98.69 421 HIS A C 1
ATOM 3238 O O . HIS A 1 421 ? 11.727 34.312 3.852 1 98.69 421 HIS A O 1
ATOM 3244 N N . LEU A 1 422 ? 11.68 32.719 5.367 1 98.69 422 LEU A N 1
ATOM 3245 C CA . LEU A 1 422 ? 10.336 32.25 5.043 1 98.69 422 LEU A CA 1
ATOM 3246 C C . LEU A 1 422 ? 9.32 33.375 5.211 1 98.69 422 LEU A C 1
ATOM 3248 O O . LEU A 1 422 ? 8.531 33.656 4.309 1 98.69 422 LEU A O 1
ATOM 3252 N N . VAL A 1 423 ? 9.336 34.031 6.348 1 98.5 423 VAL A N 1
ATOM 3253 C CA . VAL A 1 423 ? 8.344 35.031 6.68 1 98.5 423 VAL A CA 1
ATOM 3254 C C . VAL A 1 423 ? 8.508 36.25 5.742 1 98.5 423 VAL A C 1
ATOM 3256 O O . VAL A 1 423 ? 7.523 36.75 5.215 1 98.5 423 VAL A O 1
ATOM 3259 N N . ASP A 1 424 ? 9.758 36.656 5.527 1 98.56 424 ASP A N 1
ATOM 3260 C CA . ASP A 1 424 ? 10.023 37.781 4.633 1 98.56 424 ASP A CA 1
ATOM 3261 C C . ASP A 1 424 ? 9.516 37.469 3.221 1 98.56 424 ASP A C 1
ATOM 3263 O O . ASP A 1 424 ? 8.898 38.344 2.592 1 98.56 424 ASP A O 1
ATOM 3267 N N . ALA A 1 425 ? 9.852 36.312 2.744 1 98.69 425 ALA A N 1
ATOM 3268 C CA . ALA A 1 425 ? 9.43 35.906 1.406 1 98.69 425 ALA A CA 1
ATOM 3269 C C . ALA A 1 425 ? 7.906 35.844 1.309 1 98.69 425 ALA A C 1
ATOM 3271 O O . ALA A 1 425 ? 7.32 36.281 0.313 1 98.69 425 ALA A O 1
ATOM 3272 N N . LEU A 1 426 ? 7.234 35.281 2.289 1 98.56 426 LEU A N 1
ATOM 3273 C CA . LEU A 1 426 ? 5.777 35.156 2.318 1 98.56 426 LEU A CA 1
ATOM 3274 C C . LEU A 1 426 ? 5.125 36.531 2.291 1 98.56 426 LEU A C 1
ATOM 3276 O O . LEU A 1 426 ? 4.117 36.75 1.608 1 98.56 426 LEU A O 1
ATOM 3280 N N . VAL A 1 427 ? 5.688 37.469 3.064 1 98.31 427 VAL A N 1
ATOM 3281 C CA . VAL A 1 427 ? 5.152 38.812 3.094 1 98.31 427 VAL A CA 1
ATOM 3282 C C . VAL A 1 427 ? 5.215 39.438 1.695 1 98.31 427 VAL A C 1
ATOM 3284 O O . VAL A 1 427 ? 4.242 40 1.223 1 98.31 427 VAL A O 1
ATOM 3287 N N . LYS A 1 428 ? 6.328 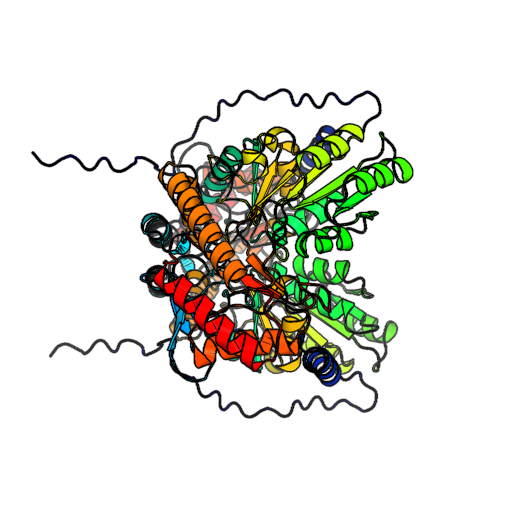39.281 1.064 1 98.31 428 LYS A N 1
ATOM 3288 C CA . LYS A 1 428 ? 6.523 39.844 -0.271 1 98.31 428 LYS A CA 1
ATOM 3289 C C . LYS A 1 428 ? 5.527 39.25 -1.264 1 98.31 428 LYS A C 1
ATOM 3291 O O . LYS A 1 428 ? 4.879 40 -2.014 1 98.31 428 LYS A O 1
ATOM 3296 N N . VAL A 1 429 ? 5.418 37.938 -1.261 1 98.31 429 VAL A N 1
ATOM 3297 C CA . VAL A 1 429 ? 4.551 37.25 -2.215 1 98.31 429 VAL A CA 1
ATOM 3298 C C . VAL A 1 429 ? 3.088 37.562 -1.889 1 98.31 429 VAL A C 1
ATOM 3300 O O . VAL A 1 429 ? 2.271 37.75 -2.793 1 98.31 429 VAL A O 1
ATOM 3303 N N . TRP A 1 430 ? 2.762 37.562 -0.648 1 97.56 430 TRP A N 1
ATOM 3304 C CA . TRP A 1 430 ? 1.412 37.875 -0.179 1 97.56 430 TRP A CA 1
ATOM 3305 C C . TRP A 1 430 ? 0.958 39.25 -0.647 1 97.56 430 TRP A C 1
ATOM 3307 O O . TRP A 1 430 ? -0.155 39.406 -1.154 1 97.56 430 TRP A O 1
ATOM 3317 N N . LYS A 1 431 ? 1.761 40.219 -0.499 1 97 431 LYS A N 1
ATOM 3318 C CA . LYS A 1 431 ? 1.468 41.594 -0.899 1 97 431 LYS A CA 1
ATOM 3319 C C . LYS A 1 431 ? 1.327 41.719 -2.414 1 97 431 LYS A C 1
ATOM 3321 O O . LYS A 1 431 ? 0.485 42.469 -2.912 1 97 431 LYS A O 1
ATOM 3326 N N . SER A 1 432 ? 2.131 40.969 -3.07 1 97.19 432 SER A N 1
ATOM 3327 C CA . SER A 1 432 ? 2.072 41.031 -4.527 1 97.19 432 SER A CA 1
ATOM 3328 C C . SER A 1 432 ? 0.74 40.5 -5.043 1 97.19 432 SER A C 1
ATOM 3330 O O . SER A 1 432 ? 0.332 40.812 -6.164 1 97.19 432 SER A O 1
ATOM 3332 N N . HIS A 1 433 ? 0.083 39.688 -4.277 1 97 433 HIS A N 1
ATOM 3333 C CA . HIS A 1 433 ? -1.226 39.156 -4.645 1 97 433 HIS A CA 1
ATOM 3334 C C . HIS A 1 433 ? -2.348 39.969 -4.035 1 97 433 HIS A C 1
ATOM 3336 O O . HIS A 1 433 ? -3.518 39.594 -4.098 1 97 433 HIS A O 1
ATOM 3342 N N . LYS A 1 434 ? -2.047 41.062 -3.373 1 95.69 434 LYS A N 1
ATOM 3343 C CA . LYS A 1 434 ? -2.979 42 -2.773 1 95.69 434 LYS A CA 1
ATOM 3344 C C . LYS A 1 434 ? -3.832 41.344 -1.699 1 95.69 434 LYS A C 1
ATOM 3346 O O . LYS A 1 434 ? -5.027 41.594 -1.592 1 95.69 434 LYS A O 1
ATOM 3351 N N . LEU A 1 435 ? -3.227 40.406 -1.039 1 95.75 435 LEU A N 1
ATOM 3352 C CA . LEU A 1 435 ? -3.895 39.75 0.093 1 95.75 435 LEU A CA 1
ATOM 3353 C C . LEU A 1 435 ? -3.674 40.562 1.371 1 95.75 435 LEU A C 1
ATOM 3355 O O . LEU A 1 435 ? -2.605 41.156 1.566 1 95.75 435 LEU A O 1
ATOM 3359 N N . PRO A 1 436 ? -4.633 40.594 2.242 1 93.62 436 PRO A N 1
ATOM 3360 C CA . PRO A 1 436 ? -4.508 41.406 3.461 1 93.62 436 PRO A CA 1
ATOM 3361 C C . PRO A 1 436 ? -3.619 40.75 4.512 1 93.62 436 PRO A C 1
ATOM 3363 O O . PRO A 1 436 ? -3.596 39.5 4.621 1 93.62 436 PRO A O 1
ATOM 3366 N N . LEU A 1 437 ? -2.881 41.5 5.207 1 94.06 437 LEU A N 1
ATOM 3367 C CA . LEU A 1 437 ? -2.172 41.125 6.426 1 94.06 437 LEU A CA 1
ATOM 3368 C C . LEU A 1 437 ? -2.773 41.812 7.641 1 94.06 437 LEU A C 1
ATOM 3370 O O . LEU A 1 437 ? -3.088 43 7.59 1 94.06 437 LEU A O 1
ATOM 3374 N N . GLU A 1 438 ? -3.209 41 8.594 1 83.31 438 GLU A N 1
ATOM 3375 C CA . GLU A 1 438 ? -3.854 41.594 9.758 1 83.31 438 GLU A CA 1
ATOM 3376 C C . GLU A 1 438 ? -2.83 41.938 10.844 1 83.31 438 GLU A C 1
ATOM 3378 O O . GLU A 1 438 ? -2.119 41.062 11.328 1 83.31 438 GLU A O 1
ATOM 3383 N N . HIS A 1 439 ? -2.475 43.281 11.023 1 67.88 439 HIS A N 1
ATOM 3384 C CA . HIS A 1 439 ? -1.571 43.75 12.07 1 67.88 439 HIS A CA 1
ATOM 3385 C C . HIS A 1 439 ? -2.346 44.344 13.234 1 67.88 439 HIS A C 1
ATOM 3387 O O . HIS A 1 439 ? -3.432 44.906 13.047 1 67.88 439 HIS A O 1
ATOM 3393 N N . MET B 1 1 ? 43.969 3.988 28.031 1 21.3 1 MET B N 1
ATOM 3394 C CA . MET B 1 1 ? 42.906 3.518 28.906 1 21.3 1 MET B CA 1
ATOM 3395 C C . MET B 1 1 ? 41.531 3.744 28.281 1 21.3 1 MET B C 1
ATOM 3397 O O . MET B 1 1 ? 40.938 4.809 28.438 1 21.3 1 MET B O 1
ATOM 3401 N N . VAL B 1 2 ? 41.438 3.414 27.031 1 24.14 2 VAL B N 1
ATOM 3402 C CA . VAL B 1 2 ? 40.531 3.801 25.953 1 24.14 2 VAL B CA 1
ATOM 3403 C C . VAL B 1 2 ? 39.125 3.279 26.25 1 24.14 2 VAL B C 1
ATOM 3405 O O . VAL B 1 2 ? 38.969 2.115 26.625 1 24.14 2 VAL B O 1
ATOM 3408 N N . MET B 1 3 ? 38.156 4.199 26.656 1 23.5 3 MET B N 1
ATOM 3409 C CA . MET B 1 3 ? 36.781 4.105 27.125 1 23.5 3 MET B CA 1
ATOM 3410 C C . MET B 1 3 ? 35.906 3.258 26.188 1 23.5 3 MET B C 1
ATOM 3412 O O . MET B 1 3 ? 36 3.428 24.969 1 23.5 3 MET B O 1
ATOM 3416 N N . GLY B 1 4 ? 35.688 1.982 26.562 1 22.58 4 GLY B N 1
ATOM 3417 C CA . GLY B 1 4 ? 35 0.861 25.953 1 22.58 4 GLY B CA 1
ATOM 3418 C C . GLY B 1 4 ? 33.594 1.217 25.469 1 22.58 4 GLY B C 1
ATOM 3419 O O . GLY B 1 4 ? 32.812 1.771 26.203 1 22.58 4 GLY B O 1
ATOM 3420 N N . SER B 1 5 ? 33.469 1.648 24.156 1 23.97 5 SER B N 1
ATOM 3421 C CA . SER B 1 5 ? 32.344 2.152 23.391 1 23.97 5 SER B CA 1
ATOM 3422 C C . SER B 1 5 ? 31.141 1.194 23.453 1 23.97 5 SER B C 1
ATOM 3424 O O . SER B 1 5 ? 31.25 0.035 23.047 1 23.97 5 SER B O 1
ATOM 3426 N N . SER B 1 6 ? 30.375 1.172 24.625 1 24.5 6 SER B N 1
ATOM 3427 C CA . SER B 1 6 ? 29.234 0.326 24.922 1 24.5 6 SER B CA 1
ATOM 3428 C C . SER B 1 6 ? 28.203 0.357 23.797 1 24.5 6 SER B C 1
ATOM 3430 O O . SER B 1 6 ? 27.719 1.427 23.422 1 24.5 6 SER B O 1
ATOM 3432 N N . THR B 1 7 ? 28.344 -0.483 22.812 1 23.39 7 THR B N 1
ATOM 3433 C CA . THR B 1 7 ? 27.438 -0.696 21.688 1 23.39 7 THR B CA 1
ATOM 3434 C C . THR B 1 7 ? 26.016 -0.883 22.172 1 23.39 7 THR B C 1
ATOM 3436 O O . THR B 1 7 ? 25.75 -1.714 23.047 1 23.39 7 THR B O 1
ATOM 3439 N N . PRO B 1 8 ? 25.141 0.103 22.078 1 26.42 8 PRO B N 1
ATOM 3440 C CA . PRO B 1 8 ? 23.766 -0.027 22.578 1 26.42 8 PRO B CA 1
ATOM 3441 C C . PRO B 1 8 ? 23.109 -1.337 22.141 1 26.42 8 PRO B C 1
ATOM 3443 O O . PRO B 1 8 ? 23.328 -1.801 21.031 1 26.42 8 PRO B O 1
ATOM 3446 N N . ALA B 1 9 ? 22.828 -2.277 23.047 1 25.09 9 ALA B N 1
ATOM 3447 C CA . ALA B 1 9 ? 22.234 -3.607 23.078 1 25.09 9 ALA B CA 1
ATOM 3448 C C . ALA B 1 9 ? 20.922 -3.641 22.281 1 25.09 9 ALA B C 1
ATOM 3450 O O . ALA B 1 9 ? 20.078 -4.496 22.531 1 25.09 9 ALA B O 1
ATOM 3451 N N . ALA B 1 10 ? 20.5 -2.617 21.641 1 26.05 10 ALA B N 1
ATOM 3452 C CA . ALA B 1 10 ? 19.188 -2.791 21.031 1 26.05 10 ALA B CA 1
ATOM 3453 C C . ALA B 1 10 ? 19.219 -3.885 19.969 1 26.05 10 ALA B C 1
ATOM 3455 O O . ALA B 1 10 ? 19.25 -3.592 18.781 1 26.05 10 ALA B O 1
ATOM 3456 N N . CYS B 1 11 ? 20.078 -4.852 20.109 1 24.02 11 CYS B N 1
ATOM 3457 C CA . CYS B 1 11 ? 20 -5.918 19.125 1 24.02 11 CYS B CA 1
ATOM 3458 C C . CYS B 1 11 ? 18.578 -6.461 19.016 1 24.02 11 CYS B C 1
ATOM 3460 O O . CYS B 1 11 ? 17.922 -6.688 20.031 1 24.02 11 CYS B O 1
ATOM 3462 N N . ALA B 1 12 ? 18.047 -6.504 17.812 1 26.62 12 ALA B N 1
ATOM 3463 C CA . ALA B 1 12 ? 16.781 -6.949 17.234 1 26.62 12 ALA B CA 1
ATOM 3464 C C . ALA B 1 12 ? 16.391 -8.328 17.766 1 26.62 12 ALA B C 1
ATOM 3466 O O . ALA B 1 12 ? 15.211 -8.711 17.688 1 26.62 12 ALA B O 1
ATOM 3467 N N . LEU B 1 13 ? 17.359 -9.344 17.828 1 26.81 13 LEU B N 1
ATOM 3468 C CA . LEU B 1 13 ? 16.984 -10.75 17.828 1 26.81 13 LEU B CA 1
ATOM 3469 C C . LEU B 1 13 ? 16.547 -11.195 19.219 1 26.81 13 LEU B C 1
ATOM 3471 O O . LEU B 1 13 ? 16.344 -12.391 19.453 1 26.81 13 LEU B O 1
ATOM 3475 N N . TYR B 1 14 ? 16.844 -10.453 20.297 1 27.44 14 TYR B N 1
ATOM 3476 C CA . TYR B 1 14 ? 16.656 -11.234 21.516 1 27.44 14 TYR B CA 1
ATOM 3477 C C . TYR B 1 14 ? 15.18 -11.289 21.891 1 27.44 14 TYR B C 1
ATOM 3479 O O . TYR B 1 14 ? 14.445 -10.32 21.688 1 27.44 14 TYR B O 1
ATOM 3487 N N . PRO B 1 15 ? 14.656 -12.484 22.219 1 29.31 15 PRO B N 1
ATOM 3488 C CA . PRO B 1 15 ? 13.289 -12.852 22.609 1 29.31 15 PRO B CA 1
ATOM 3489 C C . PRO B 1 15 ? 12.758 -11.977 23.75 1 29.31 15 PRO B C 1
ATOM 3491 O O . PRO B 1 15 ? 13.414 -11.828 24.781 1 29.31 15 PRO B O 1
ATOM 3494 N N . CYS B 1 16 ? 12.273 -10.883 23.484 1 28.84 16 CYS B N 1
ATOM 3495 C CA . CYS B 1 16 ? 11.68 -10.195 24.625 1 28.84 16 CYS B CA 1
ATOM 3496 C C . CYS B 1 16 ? 10.594 -11.062 25.281 1 28.84 16 CYS B C 1
ATOM 3498 O O . CYS B 1 16 ? 9.641 -11.469 24.609 1 28.84 16 CYS B O 1
ATOM 3500 N N . LYS B 1 17 ? 10.844 -11.844 26.266 1 28.38 17 LYS B N 1
ATOM 3501 C CA . LYS B 1 17 ? 9.828 -12.484 27.094 1 28.38 17 LYS B CA 1
ATOM 3502 C C . LYS B 1 17 ? 8.789 -11.469 27.562 1 28.38 17 LYS B C 1
ATOM 3504 O O . LYS B 1 17 ? 9.102 -10.547 28.312 1 28.38 17 LYS B O 1
ATOM 3509 N N . SER B 1 18 ? 7.867 -11.117 26.703 1 30.22 18 SER B N 1
ATOM 3510 C CA . SER B 1 18 ? 6.758 -10.242 27.047 1 30.22 18 SER B CA 1
ATOM 3511 C C . SER B 1 18 ? 5.926 -10.82 28.188 1 30.22 18 SER B C 1
ATOM 3513 O O . SER B 1 18 ? 5.324 -11.883 28.047 1 30.22 18 SER B O 1
ATOM 3515 N N . THR B 1 19 ? 6.359 -10.836 29.391 1 28.53 19 THR B N 1
ATOM 3516 C CA . THR B 1 19 ? 5.531 -11.211 30.531 1 28.53 19 THR B CA 1
ATOM 3517 C C . THR B 1 19 ? 4.312 -10.305 30.641 1 28.53 19 THR B C 1
ATOM 3519 O O . THR B 1 19 ? 3.887 -9.953 31.734 1 28.53 19 THR B O 1
ATOM 3522 N N . VAL B 1 20 ? 3.93 -9.609 29.656 1 31.27 20 VAL B N 1
ATOM 3523 C CA . VAL B 1 20 ? 2.818 -8.781 30.109 1 31.27 20 VAL B CA 1
ATOM 3524 C C . VAL B 1 20 ? 1.633 -9.664 30.484 1 31.27 20 VAL B C 1
ATOM 3526 O O . VAL B 1 20 ? 1.254 -10.562 29.719 1 31.27 20 VAL B O 1
ATOM 3529 N N . SER B 1 21 ? 1.299 -9.766 31.688 1 28.8 21 SER B N 1
ATOM 3530 C CA . SER B 1 21 ? 0.111 -10.406 32.25 1 28.8 21 SER B CA 1
ATOM 3531 C C . SER B 1 21 ? -1.136 -10.055 31.438 1 28.8 21 SER B C 1
ATOM 3533 O O . SER B 1 21 ? -1.286 -8.922 30.984 1 28.8 21 SER B O 1
ATOM 3535 N N . PRO B 1 22 ? -1.865 -10.945 30.844 1 32.72 22 PRO B N 1
ATOM 3536 C CA . PRO B 1 22 ? -3.156 -10.672 30.203 1 32.72 22 PRO B CA 1
ATOM 3537 C C . PRO B 1 22 ? -4.023 -9.711 31.016 1 32.72 22 PRO B C 1
ATOM 3539 O O . PRO B 1 22 ? -4.234 -9.93 32.219 1 32.72 22 PRO B O 1
ATOM 3542 N N . ARG B 1 23 ? -3.967 -8.484 30.844 1 32.09 23 ARG B N 1
ATOM 3543 C CA . ARG B 1 23 ? -5.039 -7.773 31.531 1 32.09 23 ARG B CA 1
ATOM 3544 C C . ARG B 1 23 ? -6.395 -8.422 31.266 1 32.09 23 ARG B C 1
ATOM 3546 O O . ARG B 1 23 ? -6.668 -8.844 30.141 1 32.09 23 ARG B O 1
ATOM 3553 N N . PRO B 1 24 ? -7.043 -8.875 32.219 1 31.27 24 PRO B N 1
ATOM 3554 C CA . PRO B 1 24 ? -8.406 -9.352 32 1 31.27 24 PRO B CA 1
ATOM 3555 C C . PRO B 1 24 ? -9.211 -8.43 31.078 1 31.27 24 PRO B C 1
ATOM 3557 O O . PRO B 1 24 ? -9.109 -7.203 31.203 1 31.27 24 PRO B O 1
ATOM 3560 N N . SER B 1 25 ? -9.242 -8.703 29.797 1 36.88 25 SER B N 1
ATOM 3561 C CA . SER B 1 25 ? -10.227 -8.008 28.969 1 36.88 25 SER B CA 1
ATOM 3562 C C . SER B 1 25 ? -11.484 -7.684 29.766 1 36.88 25 SER B C 1
ATOM 3564 O O . SER B 1 25 ? -12.273 -8.578 30.078 1 36.88 25 SER B O 1
ATOM 3566 N N . LEU B 1 26 ? -11.352 -6.992 30.812 1 34.62 26 LEU B N 1
ATOM 3567 C CA . LEU B 1 26 ? -12.547 -6.578 31.547 1 34.62 26 LEU B CA 1
ATOM 3568 C C . LEU B 1 26 ? -13.609 -6.039 30.594 1 34.62 26 LEU B C 1
ATOM 3570 O O . LEU B 1 26 ? -13.719 -4.824 30.406 1 34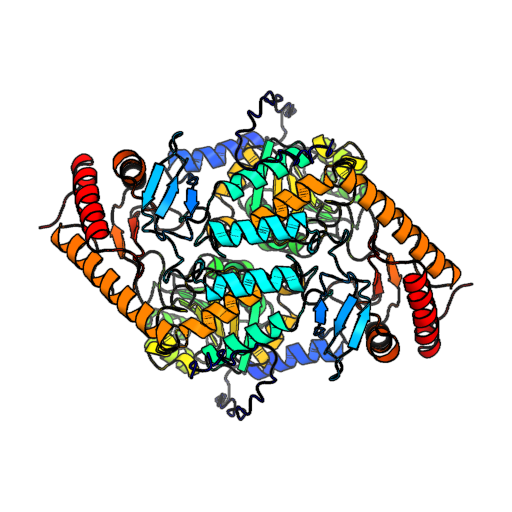.62 26 LEU B O 1
ATOM 3574 N N . VAL B 1 27 ? -13.57 -6.312 29.297 1 40.5 27 VAL B N 1
ATOM 3575 C CA . VAL B 1 27 ? -14.812 -5.758 28.766 1 40.5 27 VAL B CA 1
ATOM 3576 C C . VAL B 1 27 ? -16 -6.285 29.562 1 40.5 27 VAL B C 1
ATOM 3578 O O . VAL B 1 27 ? -16.297 -7.48 29.531 1 40.5 27 VAL B O 1
ATOM 3581 N N . ASN B 1 28 ? -16.125 -5.898 30.703 1 40.53 28 ASN B N 1
ATOM 3582 C CA . ASN B 1 28 ? -17.391 -6.031 31.406 1 40.53 28 ASN B CA 1
ATOM 3583 C C . ASN B 1 28 ? -18.578 -5.852 30.484 1 40.53 28 ASN B C 1
ATOM 3585 O O . ASN B 1 28 ? -18.922 -4.723 30.109 1 40.53 28 ASN B O 1
ATOM 3589 N N . CYS B 1 29 ? -18.703 -6.805 29.516 1 49.5 29 CYS B N 1
ATOM 3590 C CA . CYS B 1 29 ? -19.906 -6.73 28.719 1 49.5 29 CYS B CA 1
ATOM 3591 C C . CYS B 1 29 ? -21.156 -6.609 29.594 1 49.5 29 CYS B C 1
ATOM 3593 O O . CYS B 1 29 ? -21.406 -7.473 30.438 1 49.5 29 CYS B O 1
ATOM 3595 N N . SER B 1 30 ? -21.5 -5.434 29.891 1 57.75 30 SER B N 1
ATOM 3596 C CA . SER B 1 30 ? -22.828 -5.297 30.484 1 57.75 30 SER B CA 1
ATOM 3597 C C . SER B 1 30 ? -23.812 -6.25 29.828 1 57.75 30 SER B C 1
ATOM 3599 O O . SER B 1 30 ? -23.719 -6.543 28.641 1 57.75 30 SER B O 1
ATOM 3601 N N . PRO B 1 31 ? -24.578 -6.965 30.578 1 66.12 31 PRO B N 1
ATOM 3602 C CA . PRO B 1 31 ? -25.625 -7.828 30.016 1 66.12 31 PRO B CA 1
ATOM 3603 C C . PRO B 1 31 ? -26.453 -7.133 28.922 1 66.12 31 PRO B C 1
ATOM 3605 O O . PRO B 1 31 ? -26.844 -5.977 29.094 1 66.12 31 PRO B O 1
ATOM 3608 N N . GLY B 1 32 ? -26.391 -7.555 27.594 1 77.06 32 GLY B N 1
ATOM 3609 C CA . GLY B 1 32 ? -27.172 -7.035 26.484 1 77.06 32 GLY B CA 1
ATOM 3610 C C . GLY B 1 32 ? -26.328 -6.316 25.438 1 77.06 32 GLY B C 1
ATOM 3611 O O . GLY B 1 32 ? -26.828 -5.969 24.375 1 77.06 32 GLY B O 1
ATOM 3612 N N . SER B 1 33 ? -25.031 -6.113 25.719 1 87.06 33 SER B N 1
ATOM 3613 C CA . SER B 1 33 ? -24.219 -5.41 24.734 1 87.06 33 SER B CA 1
ATOM 3614 C C . SER B 1 33 ? -23.516 -6.383 23.797 1 87.06 33 SER B C 1
ATOM 3616 O O . SER B 1 33 ? -23.297 -7.543 24.156 1 87.06 33 SER B O 1
ATOM 3618 N N . PHE B 1 34 ? -23.297 -5.984 22.609 1 93.06 34 PHE B N 1
ATOM 3619 C CA . PHE B 1 34 ? -22.578 -6.797 21.641 1 93.06 34 PHE B CA 1
ATOM 3620 C C . PHE B 1 34 ? -21.172 -7.117 22.141 1 93.06 34 PHE B C 1
ATOM 3622 O O . PHE B 1 34 ? -20.453 -6.223 22.594 1 93.06 34 PHE B O 1
ATOM 3629 N N . ASN B 1 35 ? -20.797 -8.344 22.172 1 94.88 35 ASN B N 1
ATOM 3630 C CA . ASN B 1 35 ? -19.484 -8.781 22.609 1 94.88 35 ASN B CA 1
ATOM 3631 C C . ASN B 1 35 ? -18.516 -8.898 21.438 1 94.88 35 ASN B C 1
ATOM 3633 O O . ASN B 1 35 ? -18.406 -9.953 20.812 1 94.88 35 ASN B O 1
ATOM 3637 N N . TYR B 1 36 ? -17.75 -7.887 21.156 1 96.88 36 TYR B N 1
ATOM 3638 C CA . TYR B 1 36 ? -16.859 -7.809 20.016 1 96.88 36 TYR B CA 1
ATOM 3639 C C . TYR B 1 36 ? -15.781 -8.891 20.078 1 96.88 36 TYR B C 1
ATOM 3641 O O . TYR B 1 36 ? -15.516 -9.57 19.078 1 96.88 36 TYR B O 1
ATOM 3649 N N . ASN B 1 37 ? -15.133 -9.078 21.219 1 96.25 37 ASN B N 1
ATOM 3650 C CA . ASN B 1 37 ? -14.062 -10.055 21.359 1 96.25 37 ASN B CA 1
ATOM 3651 C C . ASN B 1 37 ? -14.555 -11.477 21.078 1 96.25 37 ASN B C 1
ATOM 3653 O O . ASN B 1 37 ? -13.852 -12.266 20.453 1 96.25 37 ASN B O 1
ATOM 3657 N N . ALA B 1 38 ? -15.727 -11.758 21.594 1 96.38 38 ALA B N 1
ATOM 3658 C CA . ALA B 1 38 ? -16.312 -13.07 21.312 1 96.38 38 ALA B CA 1
ATOM 3659 C C . ALA B 1 38 ? -16.531 -13.273 19.812 1 96.38 38 ALA B C 1
ATOM 3661 O O . ALA B 1 38 ? -16.281 -14.352 19.281 1 96.38 38 ALA B O 1
ATOM 3662 N N . PHE B 1 39 ? -17.062 -12.266 19.203 1 97 39 PHE B N 1
ATOM 3663 C CA . PHE B 1 39 ? -17.281 -12.352 17.766 1 97 39 PHE B CA 1
ATOM 3664 C C . PHE B 1 39 ? -15.961 -12.586 17.031 1 97 39 PHE B C 1
ATOM 3666 O O . PHE B 1 39 ? -15.875 -13.438 16.156 1 97 39 PHE B O 1
ATOM 3673 N N . PHE B 1 40 ? -14.898 -11.797 17.391 1 98.19 40 PHE B N 1
ATOM 3674 C CA . PHE B 1 40 ? -13.594 -11.945 16.75 1 98.19 40 PHE B CA 1
ATOM 3675 C C . PHE B 1 40 ? -13.07 -13.367 16.938 1 98.19 40 PHE B C 1
ATOM 3677 O O . PHE B 1 40 ? -12.594 -13.984 15.977 1 98.19 40 PHE B O 1
ATOM 3684 N N . GLU B 1 41 ? -13.117 -13.883 18.125 1 97.75 41 GLU B N 1
ATOM 3685 C CA . GLU B 1 41 ? -12.656 -15.234 18.406 1 97.75 41 GLU B CA 1
ATOM 3686 C C . GLU B 1 41 ? -13.43 -16.266 17.594 1 97.75 41 GLU B C 1
ATOM 3688 O O . GLU B 1 41 ? -12.859 -17.25 17.125 1 97.75 41 GLU B O 1
ATOM 3693 N N . GLU B 1 42 ? -14.727 -16.031 17.453 1 97.88 42 GLU B N 1
ATOM 3694 C CA . GLU B 1 42 ? -15.562 -16.922 16.656 1 97.88 42 GLU B CA 1
ATOM 3695 C C . GLU B 1 42 ? -15.109 -16.938 15.195 1 97.88 42 GLU B C 1
ATOM 3697 O O . GLU B 1 42 ? -15.078 -18 14.57 1 97.88 42 GLU B O 1
ATOM 3702 N N . GLN B 1 43 ? -14.828 -15.758 14.664 1 97.44 43 GLN B N 1
ATOM 3703 C CA . GLN B 1 43 ? -14.359 -15.672 13.281 1 97.44 43 GLN B CA 1
ATOM 3704 C C . GLN B 1 43 ? -13.031 -16.406 13.102 1 97.44 43 GLN B C 1
ATOM 3706 O O . GLN B 1 43 ? -12.812 -17.062 12.086 1 97.44 43 GLN B O 1
ATOM 3711 N N . ILE B 1 44 ? -12.133 -16.281 14.094 1 97 44 ILE B N 1
ATOM 3712 C CA . ILE B 1 44 ? -10.844 -16.953 14.062 1 97 44 ILE B CA 1
ATOM 3713 C C . ILE B 1 44 ? -11.047 -18.469 14.125 1 97 44 ILE B C 1
ATOM 3715 O O . ILE B 1 44 ? -10.398 -19.219 13.391 1 97 44 ILE B O 1
ATOM 3719 N N . GLU B 1 45 ? -11.914 -18.906 14.961 1 97.06 45 GLU B N 1
ATOM 3720 C CA . GLU B 1 45 ? -12.203 -20.328 15.109 1 97.06 45 GLU B CA 1
ATOM 3721 C C . GLU B 1 45 ? -12.766 -20.906 13.82 1 97.06 45 GLU B C 1
ATOM 3723 O O . GLU B 1 45 ? -12.5 -22.062 13.484 1 97.06 45 GLU B O 1
ATOM 3728 N N . LYS B 1 46 ? -13.562 -20.141 13.141 1 95.81 46 LYS B N 1
ATOM 3729 C CA . LYS B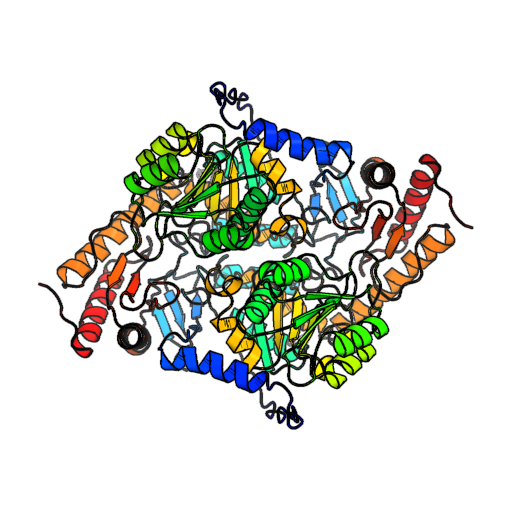 1 46 ? -14.062 -20.594 11.844 1 95.81 46 LYS B CA 1
ATOM 3730 C C . LYS B 1 46 ? -12.914 -20.906 10.883 1 95.81 46 LYS B C 1
ATOM 3732 O O . LYS B 1 46 ? -12.969 -21.891 10.148 1 95.81 46 LYS B O 1
ATOM 3737 N N . LYS B 1 47 ? -11.891 -20.062 10.906 1 93.44 47 LYS B N 1
ATOM 3738 C CA . LYS B 1 47 ? -10.719 -20.297 10.07 1 93.44 47 LYS B CA 1
ATOM 3739 C C . LYS B 1 47 ? -9.969 -21.562 10.516 1 93.44 47 LYS B C 1
ATOM 3741 O O . LYS B 1 47 ? -9.508 -22.344 9.68 1 93.44 47 LYS B O 1
ATOM 3746 N N . ARG B 1 48 ? -9.836 -21.75 11.797 1 92.94 48 ARG B N 1
ATOM 3747 C CA . ARG B 1 48 ? -9.125 -22.906 12.344 1 92.94 48 ARG B CA 1
ATOM 3748 C C . ARG B 1 48 ? -9.867 -24.203 12.047 1 92.94 48 ARG B C 1
ATOM 3750 O O . ARG B 1 48 ? -9.266 -25.188 11.633 1 92.94 48 ARG B O 1
ATOM 3757 N N . SER B 1 49 ? -11.156 -24.172 12.203 1 92.94 49 SER B N 1
ATOM 3758 C CA . SER B 1 49 ? -11.977 -25.375 12.055 1 92.94 49 SER B CA 1
ATOM 3759 C C . SER B 1 49 ? -12.031 -25.828 10.602 1 92.94 49 SER B C 1
ATOM 3761 O O . SER B 1 49 ? -12.266 -27.016 10.328 1 92.94 49 SER B O 1
ATOM 3763 N N . THR B 1 50 ? -11.766 -24.891 9.703 1 87.88 50 THR B N 1
ATOM 3764 C CA . THR B 1 50 ? -11.797 -25.25 8.281 1 87.88 50 THR B CA 1
ATOM 3765 C C . THR B 1 50 ? -10.391 -25.344 7.719 1 87.88 50 THR B C 1
ATOM 3767 O O . THR B 1 50 ? -10.203 -25.391 6.5 1 87.88 50 THR B O 1
ATOM 3770 N N . SER B 1 51 ? -9.352 -25.297 8.539 1 87.81 51 SER B N 1
ATOM 3771 C CA . SER B 1 51 ? -7.945 -25.422 8.18 1 87.81 51 SER B CA 1
ATOM 3772 C C . SER B 1 51 ? -7.52 -24.359 7.184 1 87.81 51 SER B C 1
ATOM 3774 O O . SER B 1 51 ? -6.789 -24.641 6.234 1 87.81 51 SER B O 1
ATOM 3776 N N . THR B 1 52 ? -8.141 -23.156 7.391 1 88.44 52 THR B N 1
ATOM 3777 C CA . THR B 1 52 ? -7.777 -22.062 6.512 1 88.44 52 THR B CA 1
ATOM 3778 C C . THR B 1 52 ? -7.062 -20.953 7.289 1 88.44 52 THR B C 1
ATOM 3780 O O . THR B 1 52 ? -6.766 -19.891 6.742 1 88.44 52 THR B O 1
ATOM 3783 N N . TYR B 1 53 ? -6.852 -21.266 8.562 1 91.75 53 TYR B N 1
ATOM 3784 C CA . TYR B 1 53 ? -6.039 -20.344 9.352 1 91.75 53 TYR B CA 1
ATOM 3785 C C . TYR B 1 53 ? -4.59 -20.359 8.891 1 91.75 53 TYR B C 1
ATOM 3787 O O . TYR B 1 53 ? -3.953 -21.422 8.852 1 91.75 53 TYR B O 1
ATOM 3795 N N . ARG B 1 54 ? -4.043 -19.203 8.539 1 89.44 54 ARG B N 1
ATOM 3796 C CA . ARG B 1 54 ? -2.693 -19.109 7.984 1 89.44 54 ARG B CA 1
ATOM 3797 C C . ARG B 1 54 ? -1.664 -18.891 9.086 1 89.44 54 ARG B C 1
ATOM 3799 O O . ARG B 1 54 ? -1.817 -17.984 9.906 1 89.44 54 ARG B O 1
ATOM 3806 N N . VAL B 1 55 ? -0.693 -19.719 9.086 1 88.19 55 VAL B N 1
ATOM 3807 C CA . VAL B 1 55 ? 0.428 -19.578 10.008 1 88.19 55 VAL B CA 1
ATOM 3808 C C . VAL B 1 55 ? 1.644 -19.031 9.266 1 88.19 55 VAL B C 1
ATOM 3810 O O . VAL B 1 55 ? 2.133 -19.656 8.32 1 88.19 55 VAL B O 1
ATOM 3813 N N . PHE B 1 56 ? 2.076 -17.891 9.695 1 91.88 56 PHE B N 1
ATOM 3814 C CA . PHE B 1 56 ? 3.213 -17.266 9.039 1 91.88 56 PHE B CA 1
ATOM 3815 C C . PHE B 1 56 ? 4.52 -17.922 9.461 1 91.88 56 PHE B C 1
ATOM 3817 O O . PHE B 1 56 ? 4.742 -18.156 10.648 1 91.88 56 PHE B O 1
ATOM 3824 N N . ARG B 1 57 ? 5.359 -18.172 8.469 1 92.69 57 ARG B N 1
ATOM 3825 C CA . ARG B 1 57 ? 6.688 -18.703 8.766 1 92.69 57 ARG B CA 1
ATOM 3826 C C . ARG B 1 57 ? 7.648 -17.578 9.148 1 92.69 57 ARG B C 1
ATOM 3828 O O . ARG B 1 57 ? 7.578 -16.484 8.602 1 92.69 57 ARG B O 1
ATOM 3835 N N . GLN B 1 58 ? 8.484 -17.891 10.062 1 93.81 58 GLN B N 1
ATOM 3836 C CA . GLN B 1 58 ? 9.469 -16.922 10.547 1 93.81 58 GLN B CA 1
ATOM 3837 C C . GLN B 1 58 ? 10.828 -17.156 9.891 1 93.81 58 GLN B C 1
ATOM 3839 O O . GLN B 1 58 ? 11.672 -17.875 10.43 1 93.81 58 GLN B O 1
ATOM 3844 N N . ILE B 1 59 ? 11.047 -16.484 8.836 1 93.56 59 ILE B N 1
ATOM 3845 C CA . ILE B 1 59 ? 12.281 -16.781 8.117 1 93.56 59 ILE B CA 1
ATOM 3846 C C . ILE B 1 59 ? 13.109 -15.5 7.98 1 93.56 59 ILE B C 1
ATOM 3848 O O . ILE B 1 59 ? 12.586 -14.398 8.125 1 93.56 59 ILE B O 1
ATOM 3852 N N . LEU B 1 60 ? 14.391 -15.633 7.781 1 95.19 60 LEU B N 1
ATOM 3853 C CA . LEU B 1 60 ? 15.336 -14.586 7.398 1 95.19 60 LEU B CA 1
ATOM 3854 C C . LEU B 1 60 ? 16.094 -14.984 6.141 1 95.19 60 LEU B C 1
ATOM 3856 O O . LEU B 1 60 ? 16.969 -15.852 6.188 1 95.19 60 LEU B O 1
ATOM 3860 N N . ARG B 1 61 ? 15.75 -14.336 5.117 1 93.94 61 ARG B N 1
ATOM 3861 C CA . ARG B 1 61 ? 16.406 -14.633 3.85 1 93.94 61 ARG B CA 1
ATOM 3862 C C . ARG B 1 61 ? 17.906 -14.352 3.928 1 93.94 61 ARG B C 1
ATOM 3864 O O . ARG B 1 61 ? 18.328 -13.469 4.676 1 93.94 61 ARG B O 1
ATOM 3871 N N . ASP B 1 62 ? 18.656 -15.039 3.182 1 93.19 62 ASP B N 1
ATOM 3872 C CA . ASP B 1 62 ? 20.109 -14.875 3.084 1 93.19 62 ASP B CA 1
ATOM 3873 C C . ASP B 1 62 ? 20.5 -14.359 1.703 1 93.19 62 ASP B C 1
ATOM 3875 O O . ASP B 1 62 ? 20.609 -15.133 0.75 1 93.19 62 ASP B O 1
ATOM 3879 N N . ALA B 1 63 ? 20.828 -13.102 1.658 1 93.12 63 ALA B N 1
ATOM 3880 C CA . ALA B 1 63 ? 21.125 -12.469 0.377 1 93.12 63 ALA B CA 1
ATOM 3881 C C . ALA B 1 63 ? 22.391 -13.055 -0.245 1 93.12 63 ALA B C 1
ATOM 3883 O O . ALA B 1 63 ? 22.562 -13.008 -1.465 1 93.12 63 ALA B O 1
ATOM 3884 N N . GLU B 1 64 ? 23.203 -13.648 0.502 1 94.75 64 GLU B N 1
ATOM 3885 C CA . GLU B 1 64 ? 24.469 -14.188 0.012 1 94.75 64 GLU B CA 1
ATOM 3886 C C . GLU B 1 64 ? 24.312 -15.617 -0.495 1 94.75 64 GLU B C 1
ATOM 3888 O O . GLU B 1 64 ? 25.078 -16.062 -1.345 1 94.75 64 GLU B O 1
ATOM 3893 N N . HIS B 1 65 ? 23.344 -16.312 0.042 1 95.94 65 HIS B N 1
ATOM 3894 C CA . HIS B 1 65 ? 23.172 -17.703 -0.323 1 95.94 65 HIS B CA 1
ATOM 3895 C C . HIS B 1 65 ? 21.75 -17.984 -0.815 1 95.94 65 HIS B C 1
ATOM 3897 O O . HIS B 1 65 ? 21.109 -18.938 -0.379 1 95.94 65 HIS B O 1
ATOM 3903 N N . TYR B 1 66 ? 21.266 -17.172 -1.653 1 94.31 66 TYR B N 1
ATOM 3904 C CA . TYR B 1 66 ? 19.969 -17.391 -2.271 1 94.31 66 TYR B CA 1
ATOM 3905 C C . TYR B 1 66 ? 19.953 -18.719 -3.033 1 94.31 66 TYR B C 1
ATOM 3907 O O . TYR B 1 66 ? 20.906 -19.047 -3.734 1 94.31 66 TYR B O 1
ATOM 3915 N N . PRO B 1 67 ? 18.906 -19.531 -2.812 1 97 67 PRO B N 1
ATOM 3916 C CA . PRO B 1 67 ? 17.562 -19.281 -2.266 1 97 67 PRO B CA 1
ATOM 3917 C C . PRO B 1 67 ? 17.422 -19.766 -0.826 1 97 67 PRO B C 1
ATOM 3919 O O . PRO B 1 67 ? 16.312 -20.109 -0.391 1 97 67 PRO B O 1
ATOM 3922 N N . PHE B 1 68 ? 18.516 -19.828 -0.076 1 97.5 68 PHE B N 1
ATOM 3923 C CA . PHE B 1 68 ? 18.469 -20.312 1.3 1 97.5 68 PHE B CA 1
ATOM 3924 C C . PHE B 1 68 ? 18.031 -19.203 2.246 1 97.5 68 PHE B C 1
ATOM 3926 O O . PHE B 1 68 ? 18.156 -18.016 1.924 1 97.5 68 PHE B O 1
ATOM 3933 N N . ALA B 1 69 ? 17.469 -19.578 3.387 1 97 69 ALA B N 1
ATOM 3934 C CA . ALA B 1 69 ? 17.062 -18.703 4.48 1 97 69 ALA B CA 1
ATOM 3935 C C . ALA B 1 69 ? 17.219 -19.391 5.832 1 97 69 ALA B C 1
ATOM 3937 O O . ALA B 1 69 ? 17.328 -20.609 5.898 1 97 69 ALA B O 1
ATOM 3938 N N . GLU B 1 70 ? 17.312 -18.641 6.859 1 96.94 70 GLU B N 1
ATOM 3939 C CA . GLU B 1 70 ? 17.188 -19.156 8.219 1 96.94 70 GLU B CA 1
ATOM 3940 C C . GLU B 1 70 ? 15.719 -19.234 8.633 1 96.94 70 GLU B C 1
ATOM 3942 O O . GLU B 1 70 ? 14.938 -18.328 8.359 1 96.94 70 GLU B O 1
ATOM 3947 N N . ASP B 1 71 ? 15.336 -20.297 9.188 1 95.81 71 ASP B N 1
ATOM 3948 C CA . ASP B 1 71 ? 13.977 -20.5 9.664 1 95.81 71 ASP B CA 1
ATOM 3949 C C . ASP B 1 71 ? 13.93 -20.656 11.18 1 95.81 71 ASP B C 1
ATOM 3951 O O . ASP B 1 71 ? 14.812 -21.281 11.766 1 95.81 71 ASP B O 1
ATOM 3955 N N . PHE B 1 72 ? 12.984 -20.016 11.789 1 93.81 72 PHE B N 1
ATOM 3956 C CA . PHE B 1 72 ? 12.805 -20.047 13.234 1 93.81 72 PHE B CA 1
ATOM 3957 C C . PHE B 1 72 ? 11.398 -20.531 13.594 1 93.81 72 PHE B C 1
ATOM 3959 O O . PHE B 1 72 ? 10.984 -20.453 14.75 1 93.81 72 PHE B O 1
ATOM 3966 N N . SER B 1 73 ? 10.656 -21 12.695 1 89.5 73 SER B N 1
ATOM 3967 C CA . SER B 1 73 ? 9.242 -21.328 12.844 1 89.5 73 SER B CA 1
ATOM 3968 C C . SER B 1 73 ? 9.047 -22.547 13.734 1 89.5 73 SER B C 1
ATOM 3970 O O . SER B 1 73 ? 7.984 -22.734 14.328 1 89.5 73 SER B O 1
ATOM 3972 N N . THR B 1 74 ? 10.07 -23.375 13.859 1 84.56 74 THR B N 1
ATOM 3973 C CA . THR B 1 74 ? 9.93 -24.641 14.586 1 84.56 74 THR B CA 1
ATOM 3974 C C . THR B 1 74 ? 10.477 -24.5 16 1 84.56 74 THR B C 1
ATOM 3976 O O . THR B 1 74 ? 10.531 -25.484 16.75 1 84.56 74 THR B O 1
ATOM 3979 N N . GLY B 1 75 ? 10.859 -23.359 16.391 1 84.5 75 GLY B N 1
ATOM 3980 C CA . GLY B 1 75 ? 11.453 -23.141 17.703 1 84.5 75 GLY B CA 1
ATOM 3981 C C . GLY B 1 75 ? 12.969 -23.25 17.703 1 84.5 75 GLY B C 1
ATOM 3982 O O . GLY B 1 75 ? 13.625 -22.812 18.656 1 84.5 75 GLY B O 1
ATOM 3983 N N . THR B 1 76 ? 13.477 -23.922 16.688 1 89.44 76 THR B N 1
ATOM 3984 C CA . THR B 1 76 ? 14.922 -24.047 16.531 1 89.44 76 THR B CA 1
ATOM 3985 C C . THR B 1 76 ? 15.375 -23.422 15.203 1 89.44 76 THR B C 1
ATOM 3987 O O . THR B 1 76 ? 14.703 -23.578 14.18 1 89.44 76 THR B O 1
ATOM 3990 N N . ARG B 1 77 ? 16.5 -22.859 15.266 1 94.06 77 ARG B N 1
ATOM 3991 C CA . ARG B 1 77 ? 17.078 -22.266 14.062 1 94.06 77 ARG B CA 1
ATOM 3992 C C . ARG B 1 77 ? 17.547 -23.344 13.086 1 94.06 77 ARG B C 1
ATOM 3994 O O . ARG B 1 77 ? 18.188 -24.312 13.484 1 94.06 77 ARG B O 1
ATOM 4001 N N . GLN B 1 78 ? 17.203 -23.234 11.836 1 96.62 78 GLN B N 1
ATOM 4002 C CA . GLN B 1 78 ? 17.672 -24.125 10.773 1 96.62 78 GLN B CA 1
ATOM 4003 C C . GLN B 1 78 ? 17.812 -23.375 9.453 1 96.62 78 GLN B C 1
ATOM 4005 O O . GLN B 1 78 ? 17.188 -22.328 9.25 1 96.62 78 GLN B O 1
ATOM 4010 N N . ILE B 1 79 ? 18.703 -23.859 8.633 1 97.75 79 ILE B N 1
ATOM 4011 C CA . ILE B 1 79 ? 18.828 -23.344 7.277 1 97.75 79 ILE B CA 1
ATOM 4012 C C . ILE B 1 79 ? 17.891 -24.094 6.34 1 97.75 79 ILE B C 1
ATOM 4014 O O . ILE B 1 79 ? 17.891 -25.328 6.316 1 97.75 79 ILE B O 1
ATOM 4018 N N . ILE B 1 80 ? 17.094 -23.359 5.609 1 97.69 80 ILE B N 1
ATOM 4019 C CA . ILE B 1 80 ? 16.125 -24.016 4.742 1 97.69 80 ILE B CA 1
ATOM 4020 C C . ILE B 1 80 ? 16.312 -23.531 3.301 1 97.69 80 ILE B C 1
ATOM 4022 O O . ILE B 1 80 ? 16.891 -22.469 3.064 1 97.69 80 ILE B O 1
ATOM 4026 N N . ASN B 1 81 ? 15.891 -24.359 2.363 1 98.31 81 ASN B N 1
ATOM 4027 C CA . ASN B 1 81 ? 15.805 -24.031 0.947 1 98.31 81 ASN B CA 1
ATOM 4028 C C . ASN B 1 81 ? 14.398 -23.562 0.568 1 98.31 81 ASN B C 1
ATOM 4030 O O . ASN B 1 81 ? 13.438 -24.328 0.694 1 98.31 81 ASN B O 1
ATOM 4034 N N . VAL B 1 82 ? 14.273 -22.312 0.085 1 97.94 82 VAL B N 1
ATOM 4035 C CA . VAL B 1 82 ? 12.961 -21.734 -0.206 1 97.94 82 VAL B CA 1
ATOM 4036 C C . VAL B 1 82 ? 12.602 -21.984 -1.67 1 97.94 82 VAL B C 1
ATOM 4038 O O . VAL B 1 82 ? 13.32 -21.547 -2.572 1 97.94 82 VAL B O 1
ATOM 4041 N N . TRP B 1 83 ? 11.461 -22.641 -1.91 1 98.25 83 TRP B N 1
ATOM 4042 C CA . TRP B 1 83 ? 11.07 -23.031 -3.26 1 98.25 83 TRP B CA 1
ATOM 4043 C C . TRP B 1 83 ? 9.812 -22.281 -3.701 1 98.25 83 TRP B C 1
ATOM 4045 O O . TRP B 1 83 ? 9.281 -22.531 -4.785 1 98.25 83 TRP B O 1
ATOM 4055 N N . CYS B 1 84 ? 9.32 -21.312 -2.881 1 96.69 84 CYS B N 1
ATOM 4056 C CA . CYS B 1 84 ? 8.039 -20.703 -3.188 1 96.69 84 CYS B CA 1
ATOM 4057 C C . CYS B 1 84 ? 8.164 -19.172 -3.26 1 96.69 84 CYS B C 1
ATOM 4059 O O . CYS B 1 84 ? 7.16 -18.469 -3.311 1 96.69 84 CYS B O 1
ATOM 4061 N N . SER B 1 85 ? 9.359 -18.578 -3.279 1 96.38 85 SER B N 1
ATOM 4062 C CA . SER B 1 85 ? 9.562 -17.125 -3.307 1 96.38 85 SER B CA 1
ATOM 4063 C C . SER B 1 85 ? 9.172 -16.547 -4.66 1 96.38 85 SER B C 1
ATOM 4065 O O . SER B 1 85 ? 9.438 -17.141 -5.703 1 96.38 85 SER B O 1
ATOM 4067 N N . ASN B 1 86 ? 8.594 -15.289 -4.617 1 97.12 86 ASN B N 1
ATOM 4068 C CA . ASN B 1 86 ? 8.281 -14.57 -5.848 1 97.12 86 ASN B CA 1
ATOM 4069 C C . ASN B 1 86 ? 9.469 -13.742 -6.328 1 97.12 86 ASN B C 1
ATOM 4071 O O . ASN B 1 86 ? 9.375 -13.039 -7.336 1 97.12 86 ASN B O 1
ATOM 4075 N N . ASP B 1 87 ? 10.562 -13.758 -5.562 1 97.38 87 ASP B N 1
ATOM 4076 C CA . ASP B 1 87 ? 11.812 -13.219 -6.09 1 97.38 87 ASP B CA 1
ATOM 4077 C C . ASP B 1 87 ? 12.375 -14.109 -7.199 1 97.38 87 ASP B C 1
ATOM 4079 O O . ASP B 1 87 ? 13.453 -14.688 -7.055 1 97.38 87 ASP B O 1
ATOM 4083 N N . TYR B 1 88 ? 11.703 -14.109 -8.305 1 97.81 88 TYR B N 1
ATOM 4084 C CA . TYR B 1 88 ? 11.773 -15.141 -9.336 1 97.81 88 TYR B CA 1
ATOM 4085 C C . TYR B 1 88 ? 13.18 -15.227 -9.922 1 97.81 88 TYR B C 1
ATOM 4087 O O . TYR B 1 88 ? 13.617 -16.312 -10.328 1 97.81 88 TYR B O 1
ATOM 4095 N N . LEU B 1 89 ? 13.836 -14.109 -10 1 98.5 89 LEU B N 1
ATOM 4096 C CA . LEU B 1 89 ? 15.117 -14.102 -10.703 1 98.5 89 LEU B CA 1
ATOM 4097 C C . LEU B 1 89 ? 16.25 -13.734 -9.75 1 98.5 89 LEU B C 1
ATOM 4099 O O . LEU B 1 89 ? 17.391 -13.508 -10.188 1 98.5 89 LEU B O 1
ATOM 4103 N N . GLY B 1 90 ? 15.938 -13.609 -8.461 1 97.88 90 GLY B N 1
ATOM 4104 C CA . GLY B 1 90 ? 16.938 -13.312 -7.453 1 97.88 90 GLY B CA 1
ATOM 4105 C C . GLY B 1 90 ? 17.469 -11.891 -7.531 1 97.88 90 GLY B C 1
ATOM 4106 O O . GLY B 1 90 ? 18.594 -11.617 -7.133 1 97.88 90 GLY B O 1
ATOM 4107 N N . MET B 1 91 ? 16.688 -10.977 -8.039 1 98.5 91 MET B N 1
ATOM 4108 C CA . MET B 1 91 ? 17.141 -9.602 -8.227 1 98.5 91 MET B CA 1
ATOM 4109 C C . MET B 1 91 ? 17.281 -8.891 -6.883 1 98.5 91 MET B C 1
ATOM 4111 O O . MET B 1 91 ? 18.047 -7.93 -6.762 1 98.5 91 MET B O 1
ATOM 4115 N N . SER B 1 92 ? 16.609 -9.344 -5.848 1 97.5 92 SER B N 1
ATOM 4116 C CA . SER B 1 92 ? 16.656 -8.695 -4.543 1 97.5 92 SER B CA 1
ATOM 4117 C C . SER B 1 92 ? 18.078 -8.703 -3.984 1 97.5 92 SER B C 1
ATOM 4119 O O . SER B 1 92 ? 18.438 -7.836 -3.188 1 97.5 92 SER B O 1
ATOM 4121 N N . ARG B 1 93 ? 18.859 -9.656 -4.387 1 97.19 93 ARG B N 1
ATOM 4122 C CA . ARG B 1 93 ? 20.203 -9.805 -3.834 1 97.19 93 ARG B CA 1
ATOM 4123 C C . ARG B 1 93 ? 21.266 -9.391 -4.852 1 97.19 93 ARG B C 1
ATOM 4125 O O . ARG B 1 93 ? 22.469 -9.516 -4.594 1 97.19 93 ARG B O 1
ATOM 4132 N N . HIS B 1 94 ? 20.828 -9.062 -6.062 1 98.38 94 HIS B N 1
ATOM 4133 C CA . HIS B 1 94 ? 21.781 -8.68 -7.094 1 98.38 94 HIS B CA 1
ATOM 4134 C C . HIS B 1 94 ? 22.688 -7.539 -6.613 1 98.38 94 HIS B C 1
ATOM 4136 O O . HIS B 1 94 ? 22.188 -6.535 -6.09 1 98.38 94 HIS B O 1
ATOM 4142 N N . PRO B 1 95 ? 23.984 -7.645 -6.824 1 98.19 95 PRO B N 1
ATOM 4143 C CA . PRO B 1 95 ? 24.906 -6.66 -6.258 1 98.19 95 PRO B CA 1
ATOM 4144 C C . PRO B 1 95 ? 24.609 -5.238 -6.73 1 98.19 95 PRO B C 1
ATOM 4146 O O . PRO B 1 95 ? 24.641 -4.301 -5.93 1 98.19 95 PRO B O 1
ATOM 4149 N N . MET B 1 96 ? 24.312 -5.059 -7.988 1 98.62 96 MET B N 1
ATOM 4150 C CA . MET B 1 96 ? 24.062 -3.725 -8.523 1 98.62 96 MET B CA 1
ATOM 4151 C C . MET B 1 96 ? 22.75 -3.154 -7.984 1 98.62 96 MET B C 1
ATOM 4153 O O . MET B 1 96 ? 22.641 -1.945 -7.777 1 98.62 96 MET B O 1
ATOM 4157 N N . VAL B 1 97 ? 21.719 -3.99 -7.801 1 98.75 97 VAL B N 1
ATOM 4158 C CA . VAL B 1 97 ? 20.438 -3.566 -7.246 1 98.75 97 VAL B CA 1
ATOM 4159 C C . VAL B 1 97 ? 20.625 -3.131 -5.793 1 98.75 97 VAL B C 1
ATOM 4161 O O . VAL B 1 97 ? 20.141 -2.066 -5.395 1 98.75 97 VAL B O 1
ATOM 4164 N N . ARG B 1 98 ? 21.344 -3.932 -5.012 1 98.5 98 ARG B N 1
ATOM 4165 C CA . ARG B 1 98 ? 21.641 -3.604 -3.619 1 98.5 98 ARG B CA 1
ATOM 4166 C C . ARG B 1 98 ? 22.422 -2.301 -3.514 1 98.5 98 ARG B C 1
ATOM 4168 O O . ARG B 1 98 ? 22.125 -1.457 -2.666 1 98.5 98 ARG B O 1
ATOM 4175 N N . GLU B 1 99 ? 23.391 -2.176 -4.352 1 98.69 99 GLU B N 1
ATOM 4176 C CA . GLU B 1 99 ? 24.234 -0.985 -4.324 1 98.69 99 GLU B CA 1
ATOM 4177 C C . GLU B 1 99 ? 23.422 0.272 -4.633 1 98.69 99 GLU B C 1
ATOM 4179 O O . GLU B 1 99 ? 23.609 1.309 -3.994 1 98.69 99 GLU B O 1
ATOM 4184 N N . SER B 1 100 ? 22.578 0.187 -5.625 1 98.62 100 SER B N 1
ATOM 4185 C CA . SER B 1 100 ? 21.75 1.333 -5.988 1 98.62 100 SER B CA 1
ATOM 4186 C C . SER B 1 100 ? 20.844 1.76 -4.828 1 98.62 100 SER B C 1
ATOM 4188 O O . SER B 1 100 ? 20.656 2.955 -4.586 1 98.62 100 SER B O 1
ATOM 4190 N N . ALA B 1 101 ? 20.297 0.826 -4.152 1 98.62 101 ALA B N 1
ATOM 4191 C CA . ALA B 1 101 ? 19.453 1.118 -2.99 1 98.62 101 ALA B CA 1
ATOM 4192 C C . ALA B 1 101 ? 20.266 1.767 -1.876 1 98.62 101 ALA B C 1
ATOM 4194 O O . ALA B 1 101 ? 19.828 2.74 -1.261 1 98.62 101 ALA B O 1
ATOM 4195 N N . ARG B 1 102 ? 21.438 1.207 -1.594 1 98.56 102 ARG B N 1
ATOM 4196 C CA . ARG B 1 102 ? 22.297 1.733 -0.54 1 98.56 102 ARG B CA 1
ATOM 4197 C C . ARG B 1 102 ? 22.719 3.168 -0.841 1 98.56 102 ARG B C 1
ATOM 4199 O O . ARG B 1 102 ? 22.703 4.023 0.048 1 98.56 102 ARG B O 1
ATOM 4206 N N . LYS B 1 103 ? 23.062 3.42 -2.078 1 98.56 103 LYS B N 1
ATOM 4207 C CA . LYS B 1 103 ? 23.453 4.766 -2.479 1 98.56 103 LYS B CA 1
ATOM 4208 C C . LYS B 1 103 ? 22.297 5.754 -2.326 1 98.56 103 LYS B C 1
ATOM 4210 O O . LYS B 1 103 ? 22.516 6.906 -1.94 1 98.56 103 LYS B O 1
ATOM 4215 N N . ALA B 1 104 ? 21.141 5.328 -2.67 1 98.31 104 ALA B N 1
ATOM 4216 C CA . ALA B 1 104 ? 19.969 6.184 -2.518 1 98.31 104 ALA B CA 1
ATOM 4217 C C . ALA B 1 104 ? 19.734 6.527 -1.05 1 98.31 104 ALA B C 1
ATOM 4219 O O . ALA B 1 104 ? 19.359 7.656 -0.725 1 98.31 104 ALA B O 1
ATOM 4220 N N . ILE B 1 105 ? 19.906 5.504 -0.18 1 98.44 105 ILE B N 1
ATOM 4221 C CA . ILE B 1 105 ? 19.766 5.754 1.251 1 98.44 105 ILE B CA 1
ATOM 4222 C C . ILE B 1 105 ? 20.75 6.836 1.688 1 98.44 105 ILE B C 1
ATOM 4224 O O . ILE B 1 105 ? 20.391 7.75 2.434 1 98.44 105 ILE B O 1
ATOM 4228 N N . GLU B 1 106 ? 21.922 6.75 1.23 1 97.81 106 GLU B N 1
ATOM 4229 C CA . GLU B 1 106 ? 22.984 7.688 1.617 1 97.81 106 GLU B CA 1
ATOM 4230 C C . GLU B 1 106 ? 22.672 9.102 1.134 1 97.81 106 GLU B C 1
ATOM 4232 O O . GLU B 1 106 ? 22.875 10.07 1.861 1 97.81 106 GLU B O 1
ATOM 4237 N N . ARG B 1 107 ? 22.141 9.18 0.011 1 97.38 107 ARG B N 1
ATOM 4238 C CA . ARG B 1 107 ? 21.984 10.484 -0.614 1 97.38 107 ARG B CA 1
ATOM 4239 C C . ARG B 1 107 ? 20.641 11.109 -0.227 1 97.38 107 ARG B C 1
ATOM 4241 O O . ARG B 1 107 ? 20.562 12.32 -0.01 1 97.38 107 ARG B O 1
ATOM 4248 N N . PHE B 1 108 ? 19.594 10.312 -0.177 1 97.19 108 PHE B N 1
ATOM 4249 C CA . PHE B 1 108 ? 18.25 10.883 -0.136 1 97.19 108 PHE B CA 1
ATOM 4250 C C . PHE B 1 108 ? 17.531 10.484 1.146 1 97.19 108 PHE B C 1
ATOM 4252 O O . PHE B 1 108 ? 16.469 11.023 1.461 1 97.19 108 PHE B O 1
ATOM 4259 N N . GLY B 1 109 ? 18.031 9.539 1.916 1 97.62 109 GLY B N 1
ATOM 4260 C CA . GLY B 1 109 ? 17.359 9.047 3.104 1 97.62 109 GLY B CA 1
ATOM 4261 C C . GLY B 1 109 ? 16.5 7.824 2.838 1 97.62 109 GLY B C 1
ATOM 4262 O O . GLY B 1 109 ? 16.5 7.289 1.729 1 97.62 109 GLY B O 1
ATOM 4263 N N . VAL B 1 110 ? 15.734 7.363 3.869 1 98.19 110 VAL B N 1
ATOM 4264 C CA . VAL B 1 110 ? 15.062 6.07 3.801 1 98.19 110 VAL B CA 1
ATOM 4265 C C . VAL B 1 110 ? 13.586 6.273 3.455 1 98.19 110 VAL B C 1
ATOM 4267 O O . VAL B 1 110 ? 12.859 5.309 3.227 1 98.19 110 VAL B O 1
ATOM 4270 N N . GLY B 1 111 ? 13.07 7.5 3.422 1 97 111 GLY B N 1
ATOM 4271 C CA . GLY B 1 111 ? 11.672 7.766 3.154 1 97 111 GLY B CA 1
ATOM 4272 C C . GLY B 1 111 ? 11.453 8.922 2.191 1 97 111 GLY B C 1
ATOM 4273 O O . GLY B 1 111 ? 12.359 9.727 1.966 1 97 111 GLY B O 1
ATOM 4274 N N . SER B 1 112 ? 10.234 8.969 1.621 1 94.88 112 SER B N 1
ATOM 4275 C CA . SER B 1 112 ? 9.914 10.031 0.674 1 94.88 112 SER B CA 1
ATOM 4276 C C . SER B 1 112 ? 9.461 11.297 1.394 1 94.88 112 SER B C 1
ATOM 4278 O O . SER B 1 112 ? 9.523 12.398 0.833 1 94.88 112 SER B O 1
ATOM 4280 N N . GLY B 1 113 ? 8.891 11.102 2.57 1 91.5 113 GLY B N 1
ATOM 4281 C CA . GLY B 1 113 ? 8.508 12.242 3.385 1 91.5 113 GLY B CA 1
ATOM 4282 C C . GLY B 1 113 ? 7.117 12.766 3.072 1 91.5 113 GLY B C 1
ATOM 4283 O O . GLY B 1 113 ? 6.715 13.82 3.562 1 91.5 113 GLY B O 1
ATOM 4284 N N . GLY B 1 114 ? 6.352 12.078 2.211 1 94.62 114 GLY B N 1
ATOM 4285 C CA . GLY B 1 114 ? 5 12.539 1.94 1 94.62 114 GLY B CA 1
ATOM 4286 C C . GLY B 1 114 ? 4.387 11.906 0.708 1 94.62 114 GLY B C 1
ATOM 4287 O O . GLY B 1 114 ? 4.934 10.945 0.161 1 94.62 114 GLY B O 1
ATOM 4288 N N . THR B 1 115 ? 3.18 12.422 0.427 1 94.94 115 THR B N 1
ATOM 4289 C CA . THR B 1 115 ? 2.512 12.031 -0.809 1 94.94 115 THR B CA 1
ATOM 4290 C C . THR B 1 115 ? 3.199 12.656 -2.02 1 94.94 115 THR B C 1
ATOM 4292 O O . THR B 1 115 ? 4.062 13.523 -1.87 1 94.94 115 THR B O 1
ATOM 4295 N N . ARG B 1 116 ? 2.832 12.227 -3.195 1 95.25 116 ARG B N 1
ATOM 4296 C CA . ARG B 1 116 ? 3.402 12.812 -4.402 1 95.25 116 ARG B CA 1
ATOM 4297 C C . ARG B 1 116 ? 3.184 14.328 -4.434 1 95.25 116 ARG B C 1
ATOM 4299 O O . ARG B 1 116 ? 3.984 15.062 -5.016 1 95.25 116 ARG B O 1
ATOM 4306 N N . ASN B 1 117 ? 2.084 14.75 -3.832 1 90.31 117 ASN B N 1
ATOM 4307 C CA . ASN B 1 117 ? 1.725 16.156 -3.883 1 90.31 117 ASN B CA 1
ATOM 4308 C C . ASN B 1 117 ? 2.389 16.953 -2.758 1 90.31 117 ASN B C 1
ATOM 4310 O O . ASN B 1 117 ? 2.506 18.172 -2.836 1 90.31 117 ASN B O 1
ATOM 4314 N N . ILE B 1 118 ? 2.738 16.312 -1.688 1 90.56 118 ILE B N 1
ATOM 4315 C CA . ILE B 1 118 ? 3.309 16.984 -0.528 1 90.56 118 ILE B CA 1
ATOM 4316 C C . ILE B 1 118 ? 4.742 16.516 -0.307 1 90.56 118 ILE B C 1
ATOM 4318 O O . ILE B 1 118 ? 5.008 15.711 0.592 1 90.56 118 ILE B O 1
ATOM 4322 N N . SER B 1 119 ? 5.59 16.969 -1.104 1 90.12 119 SER B N 1
ATOM 4323 C CA . SER B 1 119 ? 7.039 16.828 -1.013 1 90.12 119 SER B CA 1
ATOM 4324 C C . SER B 1 119 ? 7.469 15.375 -1.21 1 90.12 119 SER B C 1
ATOM 4326 O O . SER B 1 119 ? 8.594 15.008 -0.873 1 90.12 119 SER B O 1
ATOM 4328 N N . GLY B 1 120 ? 6.609 14.508 -1.677 1 93.81 120 GLY B N 1
ATOM 4329 C CA . GLY B 1 120 ? 6.941 13.102 -1.812 1 93.81 120 GLY B CA 1
ATOM 4330 C C . GLY B 1 120 ? 7.258 12.695 -3.238 1 93.81 120 GLY B C 1
ATOM 4331 O O . GLY B 1 120 ? 7.66 11.555 -3.49 1 93.81 120 GLY B O 1
ATOM 4332 N N . ASN B 1 121 ? 7.031 13.578 -4.172 1 95 121 ASN B N 1
ATOM 4333 C CA . ASN B 1 121 ? 7.445 13.297 -5.543 1 95 121 ASN B CA 1
ATOM 4334 C C . ASN B 1 121 ? 8.898 13.695 -5.789 1 95 121 ASN B C 1
ATOM 4336 O O . ASN B 1 121 ? 9.312 14.789 -5.406 1 95 121 ASN B O 1
ATOM 4340 N N . THR B 1 122 ? 9.664 12.82 -6.398 1 95.5 122 THR B N 1
ATOM 4341 C CA . THR B 1 122 ? 11.062 13.086 -6.719 1 95.5 122 THR B CA 1
ATOM 4342 C C . THR B 1 122 ? 11.367 12.727 -8.172 1 95.5 122 THR B C 1
ATOM 4344 O O . THR B 1 122 ? 10.547 12.086 -8.836 1 95.5 122 THR B O 1
ATOM 4347 N N . LEU B 1 123 ? 12.531 13.117 -8.594 1 95.69 123 LEU B N 1
ATOM 4348 C CA . LEU B 1 123 ? 12.992 12.758 -9.93 1 95.69 123 LEU B CA 1
ATOM 4349 C C . LEU B 1 123 ? 13.133 11.242 -10.062 1 95.69 123 LEU B C 1
ATOM 4351 O O . LEU B 1 123 ? 13.016 10.703 -11.172 1 95.69 123 LEU B O 1
ATOM 4355 N N . LEU B 1 124 ? 13.367 10.602 -8.961 1 97.5 124 LEU B N 1
ATOM 4356 C CA . LEU B 1 124 ? 13.469 9.148 -9 1 97.5 124 LEU B CA 1
ATOM 4357 C C . LEU B 1 124 ? 12.133 8.523 -9.398 1 97.5 124 LEU B C 1
ATOM 4359 O O . LEU B 1 124 ? 12.109 7.52 -10.117 1 97.5 124 LEU B O 1
ATOM 4363 N N . HIS B 1 125 ? 11.023 9.102 -8.891 1 98.25 125 HIS B N 1
ATOM 4364 C CA . HIS B 1 125 ? 9.703 8.633 -9.289 1 98.25 125 HIS B CA 1
ATOM 4365 C C . HIS B 1 125 ? 9.492 8.781 -10.789 1 98.25 125 HIS B C 1
ATOM 4367 O O . HIS B 1 125 ? 9.078 7.832 -11.461 1 98.25 125 HIS B O 1
ATOM 4373 N N . GLU B 1 126 ? 9.773 9.93 -11.258 1 97.12 126 GLU B N 1
ATOM 4374 C CA . GLU B 1 126 ? 9.547 10.234 -12.664 1 97.12 126 GLU B CA 1
ATOM 4375 C C . GLU B 1 126 ? 10.43 9.375 -13.562 1 97.12 126 GLU B C 1
ATOM 4377 O O . GLU B 1 126 ? 9.977 8.883 -14.602 1 97.12 126 GLU B O 1
ATOM 4382 N N . ALA B 1 127 ? 11.664 9.211 -13.148 1 97.75 127 ALA B N 1
ATOM 4383 C CA . ALA B 1 127 ? 12.578 8.375 -13.914 1 97.75 127 ALA B CA 1
ATOM 4384 C C . ALA B 1 127 ? 12.07 6.938 -13.984 1 97.75 127 ALA B C 1
ATOM 4386 O O . ALA B 1 127 ? 12.133 6.301 -15.047 1 97.75 127 ALA B O 1
ATOM 4387 N N . LEU B 1 128 ? 11.594 6.418 -12.875 1 98.62 128 LEU B N 1
ATOM 4388 C CA . LEU B 1 128 ? 11.078 5.055 -12.867 1 98.62 128 LEU B CA 1
ATOM 4389 C C . LEU B 1 128 ? 9.812 4.941 -13.695 1 98.62 128 LEU B C 1
ATOM 4391 O O . LEU B 1 128 ? 9.609 3.949 -14.406 1 98.62 128 LEU B O 1
ATOM 4395 N N . GLU B 1 129 ? 8.914 5.926 -13.57 1 98.69 129 GLU B N 1
ATOM 4396 C CA . GLU B 1 129 ? 7.707 5.926 -14.391 1 98.69 129 GLU B CA 1
ATOM 4397 C C . GLU B 1 129 ? 8.039 5.941 -15.875 1 98.69 129 GLU B C 1
ATOM 4399 O O . GLU B 1 129 ? 7.402 5.25 -16.672 1 98.69 129 GLU B O 1
ATOM 4404 N N . HIS B 1 130 ? 9.039 6.691 -16.234 1 98.38 130 HIS B N 1
ATOM 4405 C CA . HIS B 1 130 ? 9.5 6.719 -17.625 1 98.38 130 HIS B CA 1
ATOM 4406 C C . HIS B 1 130 ? 10.062 5.367 -18.047 1 98.38 130 HIS B C 1
ATOM 4408 O O . HIS B 1 130 ? 9.789 4.895 -19.156 1 98.38 130 HIS B O 1
ATOM 4414 N N . GLU B 1 131 ? 10.844 4.785 -17.203 1 98.5 131 GLU B N 1
ATOM 4415 C CA . GLU B 1 131 ? 11.43 3.479 -17.469 1 98.5 131 GLU B CA 1
ATOM 4416 C C . GLU B 1 131 ? 10.352 2.42 -17.672 1 98.5 131 GLU B C 1
ATOM 4418 O O . GLU B 1 131 ? 10.461 1.57 -18.562 1 98.5 131 GLU B O 1
ATOM 4423 N N . LEU B 1 132 ? 9.352 2.492 -16.891 1 98.81 132 LEU B N 1
ATOM 4424 C CA . LEU B 1 132 ? 8.25 1.538 -16.969 1 98.81 132 LEU B CA 1
ATOM 4425 C C . LEU B 1 132 ? 7.465 1.735 -18.266 1 98.81 132 LEU B C 1
ATOM 4427 O O . LEU B 1 132 ? 7.082 0.761 -18.922 1 98.81 132 LEU B O 1
ATOM 4431 N N . ALA B 1 133 ? 7.188 2.992 -18.578 1 98.81 133 ALA B N 1
ATOM 4432 C CA . ALA B 1 133 ? 6.52 3.275 -19.859 1 98.81 133 ALA B CA 1
ATOM 4433 C C . ALA B 1 133 ? 7.34 2.752 -21.031 1 98.81 133 ALA B C 1
ATOM 4435 O O . ALA B 1 133 ? 6.789 2.146 -21.953 1 98.81 133 ALA B O 1
ATOM 4436 N N . ASP B 1 134 ? 8.625 2.959 -20.969 1 98.69 134 ASP B N 1
ATOM 4437 C CA . ASP B 1 134 ? 9.531 2.482 -22.016 1 98.69 134 ASP B CA 1
ATOM 4438 C C . ASP B 1 134 ? 9.516 0.958 -22.094 1 98.69 134 ASP B C 1
ATOM 4440 O O . ASP B 1 134 ? 9.43 0.391 -23.188 1 98.69 134 ASP B O 1
ATOM 4444 N N . LEU B 1 135 ? 9.562 0.313 -20.984 1 98.81 135 LEU B N 1
ATOM 4445 C CA . LEU B 1 135 ? 9.562 -1.145 -20.922 1 98.81 135 LEU B CA 1
ATOM 4446 C C . LEU B 1 135 ? 8.375 -1.723 -21.672 1 98.81 135 LEU B C 1
ATOM 4448 O O . LEU B 1 135 ? 8.508 -2.715 -22.391 1 98.81 135 LEU B O 1
ATOM 4452 N N . HIS B 1 136 ? 7.215 -1.082 -21.531 1 98.81 136 HIS B N 1
ATOM 4453 C CA . HIS B 1 136 ? 5.973 -1.613 -22.078 1 98.81 136 HIS B CA 1
ATOM 4454 C C . HIS B 1 136 ? 5.613 -0.921 -23.391 1 98.81 136 HIS B C 1
ATOM 4456 O O . HIS B 1 136 ? 4.543 -1.165 -23.953 1 98.81 136 HIS B O 1
ATOM 4462 N N . ASN B 1 137 ? 6.48 -0.057 -23.828 1 98.12 137 ASN B N 1
ATOM 4463 C CA . ASN B 1 137 ? 6.207 0.728 -25.031 1 98.12 137 ASN B CA 1
ATOM 4464 C C . ASN B 1 137 ? 4.871 1.459 -24.938 1 98.12 137 ASN B C 1
ATOM 4466 O O . ASN B 1 137 ? 4.02 1.324 -25.812 1 98.12 137 ASN B O 1
ATOM 4470 N N . LYS B 1 138 ? 4.668 2.135 -23.875 1 98.62 138 LYS B N 1
ATOM 4471 C CA . LYS B 1 138 ? 3.49 2.963 -23.625 1 98.62 138 LYS B CA 1
ATOM 4472 C C . LYS B 1 138 ? 3.877 4.426 -23.438 1 98.62 138 LYS B C 1
ATOM 4474 O O . LYS B 1 138 ? 5.059 4.746 -23.297 1 98.62 138 LYS B O 1
ATOM 4479 N N . GLU B 1 139 ? 2.922 5.328 -23.438 1 98.25 139 GLU B N 1
ATOM 4480 C CA . GLU B 1 139 ? 3.189 6.762 -23.391 1 98.25 139 GLU B CA 1
ATOM 4481 C C . GLU B 1 139 ? 3.547 7.215 -21.984 1 98.25 139 GLU B C 1
ATOM 4483 O O . GLU B 1 139 ? 4.332 8.148 -21.812 1 98.25 139 GLU B O 1
ATOM 4488 N N . ALA B 1 140 ? 2.961 6.574 -21 1 98.62 140 ALA B N 1
ATOM 4489 C CA . ALA B 1 140 ? 3.129 7.066 -19.625 1 98.62 140 ALA B CA 1
ATOM 4490 C C . ALA B 1 140 ? 3.01 5.934 -18.609 1 98.62 140 ALA B C 1
ATOM 4492 O O . ALA B 1 140 ? 2.389 4.906 -18.891 1 98.62 140 ALA B O 1
ATOM 4493 N N . GLY B 1 141 ? 3.639 6.117 -17.484 1 98.81 141 GLY B N 1
ATOM 4494 C CA . GLY B 1 141 ? 3.549 5.23 -16.328 1 98.81 141 GLY B CA 1
ATOM 4495 C C . GLY B 1 141 ? 3.197 5.957 -15.047 1 98.81 141 GLY B C 1
ATOM 4496 O O . GLY B 1 141 ? 3.4 7.168 -14.938 1 98.81 141 GLY B O 1
ATOM 4497 N N . LEU B 1 142 ? 2.629 5.242 -14.125 1 98.81 142 LEU B N 1
ATOM 4498 C CA . LEU B 1 142 ? 2.229 5.762 -12.82 1 98.81 142 LEU B CA 1
ATOM 4499 C C . LEU B 1 142 ? 2.529 4.75 -11.719 1 98.81 142 LEU B C 1
ATOM 4501 O O . LEU B 1 142 ? 2.117 3.59 -11.805 1 98.81 142 LEU B O 1
ATOM 4505 N N . LEU B 1 143 ? 3.182 5.23 -10.688 1 98.62 143 LEU B N 1
ATOM 4506 C CA . LEU B 1 143 ? 3.607 4.355 -9.602 1 98.62 143 LEU B CA 1
ATOM 4507 C C . LEU B 1 143 ? 2.568 4.328 -8.484 1 98.62 143 LEU B C 1
ATOM 4509 O O . LEU B 1 143 ? 1.936 5.348 -8.203 1 98.62 143 LEU B O 1
ATOM 4513 N N . PHE B 1 144 ? 2.398 3.186 -7.887 1 98.38 144 PHE B N 1
ATOM 4514 C CA . PHE B 1 144 ? 1.599 2.953 -6.691 1 98.38 144 PHE B CA 1
ATOM 4515 C C . PHE B 1 144 ? 2.41 2.217 -5.633 1 98.38 144 PHE B C 1
ATOM 4517 O O . PHE B 1 144 ? 3.512 1.735 -5.91 1 98.38 144 PHE B O 1
ATOM 4524 N N . THR B 1 145 ? 1.876 2.064 -4.438 1 97.25 145 THR B N 1
ATOM 4525 C CA . THR B 1 145 ? 2.611 1.472 -3.328 1 97.25 145 THR B CA 1
ATOM 4526 C C . THR B 1 145 ? 2.645 -0.049 -3.453 1 97.25 145 THR B C 1
ATOM 4528 O O . THR B 1 145 ? 3.463 -0.712 -2.812 1 97.25 145 THR B O 1
ATOM 4531 N N . SER B 1 146 ? 1.734 -0.612 -4.172 1 97.25 146 SER B N 1
ATOM 4532 C CA . SER B 1 146 ? 1.681 -2.025 -4.527 1 97.25 146 SER B CA 1
ATOM 4533 C C . SER B 1 146 ? 0.816 -2.252 -5.762 1 97.25 146 SER B C 1
ATOM 4535 O O . SER B 1 146 ? 0.095 -1.352 -6.195 1 97.25 146 SER B O 1
ATOM 4537 N N . CYS B 1 147 ? 0.963 -3.412 -6.316 1 96.56 147 CYS B N 1
ATOM 4538 C CA . CYS B 1 147 ? 0.068 -3.688 -7.438 1 96.56 147 CYS B CA 1
ATOM 4539 C C . CYS B 1 147 ? -1.355 -3.932 -6.949 1 96.56 147 CYS B C 1
ATOM 4541 O O . CYS B 1 147 ? -2.318 -3.664 -7.672 1 96.56 147 CYS B O 1
ATOM 4543 N N . PHE B 1 148 ? -1.5 -4.438 -5.703 1 97.81 148 PHE B N 1
ATOM 4544 C CA . PHE B 1 148 ? -2.842 -4.5 -5.137 1 97.81 148 PHE B CA 1
ATOM 4545 C C . PHE B 1 148 ? -3.525 -3.139 -5.215 1 97.81 148 PHE B C 1
ATOM 4547 O O . PHE B 1 148 ? -4.648 -3.029 -5.711 1 97.81 148 PHE B O 1
ATOM 4554 N N . VAL B 1 149 ? -2.797 -2.109 -4.777 1 98.19 149 VAL B N 1
ATOM 4555 C CA . VAL B 1 149 ? -3.336 -0.753 -4.766 1 98.19 149 VAL B CA 1
ATOM 4556 C C . VAL B 1 149 ? -3.521 -0.261 -6.199 1 98.19 149 VAL B C 1
ATOM 4558 O O . VAL B 1 149 ? -4.508 0.41 -6.512 1 98.19 149 VAL B O 1
ATOM 4561 N N . ALA B 1 150 ? -2.572 -0.551 -7.082 1 98.62 150 ALA B N 1
ATOM 4562 C CA . ALA B 1 150 ? -2.705 -0.133 -8.477 1 98.62 150 ALA B CA 1
ATOM 4563 C C . ALA B 1 150 ? -3.996 -0.667 -9.094 1 98.62 150 ALA B C 1
ATOM 4565 O O . ALA B 1 150 ? -4.801 0.1 -9.625 1 98.62 150 ALA B O 1
ATOM 4566 N N . ASN B 1 151 ? -4.23 -1.982 -8.977 1 98.75 151 ASN B N 1
ATOM 4567 C CA . ASN B 1 151 ? -5.426 -2.607 -9.531 1 98.75 151 ASN B CA 1
ATOM 4568 C C . ASN B 1 151 ? -6.695 -2.037 -8.914 1 98.75 151 ASN B C 1
ATOM 4570 O O . ASN B 1 151 ? -7.617 -1.638 -9.625 1 98.75 151 ASN B O 1
ATOM 4574 N N . GLU B 1 152 ? -6.688 -2.025 -7.605 1 98.31 152 GLU B N 1
ATOM 4575 C CA . GLU B 1 152 ? -7.867 -1.554 -6.891 1 98.31 152 GLU B CA 1
ATOM 4576 C C . GLU B 1 152 ? -8.18 -0.102 -7.238 1 98.31 152 GLU B C 1
ATOM 4578 O O . GLU B 1 152 ? -9.32 0.229 -7.578 1 98.31 152 GLU B O 1
ATOM 4583 N N . ALA B 1 153 ? -7.223 0.783 -7.148 1 98.38 153 ALA B N 1
ATOM 4584 C CA . ALA B 1 153 ? -7.422 2.217 -7.344 1 98.38 153 ALA B CA 1
ATOM 4585 C C . ALA B 1 153 ? -7.836 2.52 -8.781 1 98.38 153 ALA B C 1
ATOM 4587 O O . ALA B 1 153 ? -8.727 3.34 -9.016 1 98.38 153 ALA B O 1
ATOM 4588 N N . VAL B 1 154 ? -7.215 1.881 -9.758 1 98.81 154 VAL B N 1
ATOM 4589 C CA . VAL B 1 154 ? -7.5 2.156 -11.164 1 98.81 154 VAL B CA 1
ATOM 4590 C C . VAL B 1 154 ? -8.914 1.689 -11.508 1 98.81 154 VAL B C 1
ATOM 4592 O O . VAL B 1 154 ? -9.703 2.445 -12.086 1 98.81 154 VAL B O 1
ATOM 4595 N N . LEU B 1 155 ? -9.25 0.459 -11.148 1 98.88 155 LEU B N 1
ATOM 4596 C CA . LEU B 1 155 ? -10.539 -0.105 -11.516 1 98.88 155 LEU B CA 1
ATOM 4597 C C . LEU B 1 155 ? -11.672 0.583 -10.758 1 98.88 155 LEU B C 1
ATOM 4599 O O . LEU B 1 155 ? -12.75 0.814 -11.312 1 98.88 155 LEU B O 1
ATOM 4603 N N . TYR B 1 156 ? -11.453 0.899 -9.5 1 98.69 156 TYR B N 1
ATOM 4604 C CA . TYR B 1 156 ? -12.43 1.674 -8.734 1 98.69 156 TYR B CA 1
ATOM 4605 C C . TYR B 1 156 ? -12.688 3.023 -9.398 1 98.69 156 TYR B C 1
ATOM 4607 O O . TYR B 1 156 ? -13.844 3.43 -9.562 1 98.69 156 TYR B O 1
ATOM 4615 N N . THR B 1 157 ? -11.609 3.723 -9.734 1 98.69 157 THR B N 1
ATOM 4616 C CA . THR B 1 157 ? -11.703 5.059 -10.312 1 98.69 157 THR B CA 1
ATOM 4617 C C . THR B 1 157 ? -12.422 5.016 -11.656 1 98.69 157 THR B C 1
ATOM 4619 O O . THR B 1 157 ? -13.344 5.801 -11.898 1 98.69 157 THR B O 1
ATOM 4622 N N . LEU B 1 158 ? -12.055 4.082 -12.531 1 98.75 158 LEU B N 1
ATOM 4623 C CA . LEU B 1 158 ? -12.711 3.953 -13.828 1 98.75 158 LEU B CA 1
ATOM 4624 C C . LEU B 1 158 ? -14.18 3.582 -13.656 1 98.75 158 LEU B C 1
ATOM 4626 O O . LEU B 1 158 ? -15.047 4.156 -14.32 1 98.75 158 LEU B O 1
ATOM 4630 N N . GLY B 1 159 ? -14.438 2.666 -12.758 1 98.62 159 GLY B N 1
ATOM 4631 C CA . GLY B 1 159 ? -15.805 2.203 -12.539 1 98.62 159 GLY B CA 1
ATOM 4632 C C . GLY B 1 159 ? -16.719 3.275 -11.984 1 98.62 159 GLY B C 1
ATOM 4633 O O . GLY B 1 159 ? -17.922 3.266 -12.242 1 98.62 159 GLY B O 1
ATOM 4634 N N . THR B 1 160 ? -16.156 4.152 -11.258 1 97.88 160 THR B N 1
ATOM 4635 C CA . THR B 1 160 ? -16.969 5.188 -10.625 1 97.88 160 THR B CA 1
ATOM 4636 C C . THR B 1 160 ? -17.094 6.41 -11.531 1 97.88 160 THR B C 1
ATOM 4638 O O . THR B 1 160 ? -18.109 7.113 -11.5 1 97.88 160 THR B O 1
ATOM 4641 N N . LEU B 1 161 ? -16.156 6.715 -12.359 1 97.81 161 LEU B N 1
ATOM 4642 C CA . LEU B 1 161 ? -16.109 7.973 -13.094 1 97.81 161 LEU B CA 1
ATOM 4643 C C . LEU B 1 161 ? -16.797 7.836 -14.453 1 97.81 161 LEU B C 1
ATOM 4645 O O . LEU B 1 161 ? -17.453 8.773 -14.922 1 97.81 161 LEU B O 1
ATOM 4649 N N . ILE B 1 162 ? -16.547 6.695 -15.156 1 97.94 162 ILE B N 1
ATOM 4650 C CA . ILE B 1 162 ? -17.141 6.516 -16.484 1 97.94 162 ILE B CA 1
ATOM 4651 C C . ILE B 1 162 ? -18.625 6.156 -16.344 1 97.94 162 ILE B C 1
ATOM 4653 O O . ILE B 1 162 ? -18.953 5.086 -15.836 1 97.94 162 ILE B O 1
ATOM 4657 N N . PRO B 1 163 ? -19.438 7.016 -16.844 1 96.62 163 PRO B N 1
ATOM 4658 C CA . PRO B 1 163 ? -20.875 6.758 -16.672 1 96.62 163 PRO B CA 1
ATOM 4659 C C . PRO B 1 163 ? -21.344 5.516 -17.438 1 96.62 163 PRO B C 1
ATOM 4661 O O . PRO B 1 163 ? -21.078 5.379 -18.625 1 96.62 163 PRO B O 1
ATOM 4664 N N . GLY B 1 164 ? -21.953 4.598 -16.734 1 96.75 164 GLY B N 1
ATOM 4665 C CA . GLY B 1 164 ? -22.562 3.434 -17.375 1 96.75 164 GLY B CA 1
ATOM 4666 C C . GLY B 1 164 ? -21.547 2.348 -17.703 1 96.75 164 GLY B C 1
ATOM 4667 O O . GLY B 1 164 ? -21.875 1.392 -18.406 1 96.75 164 GLY B O 1
ATOM 4668 N N . LEU B 1 165 ? -20.359 2.48 -17.219 1 98.5 165 LEU B N 1
ATOM 4669 C CA . LEU B 1 165 ? -19.328 1.499 -17.516 1 98.5 165 LEU B CA 1
ATOM 4670 C C . LEU B 1 165 ? -19.75 0.104 -17.078 1 98.5 165 LEU B C 1
ATOM 4672 O O . LEU B 1 165 ? -20.188 -0.084 -15.938 1 98.5 165 LEU B O 1
ATOM 4676 N N . LYS B 1 166 ? -19.672 -0.84 -18.031 1 98.75 166 LYS B N 1
ATOM 4677 C CA . LYS B 1 166 ? -19.828 -2.26 -17.734 1 98.75 166 LYS B CA 1
ATOM 4678 C C . LYS B 1 166 ? -18.484 -2.971 -17.703 1 98.75 166 LYS B C 1
ATOM 4680 O O . LYS B 1 166 ? -17.688 -2.834 -18.625 1 98.75 166 LYS B O 1
ATOM 4685 N N . ILE B 1 167 ? -18.234 -3.754 -16.641 1 98.94 167 ILE B N 1
ATOM 4686 C CA . ILE B 1 167 ? -16.938 -4.402 -16.5 1 98.94 167 ILE B CA 1
ATOM 4687 C C . ILE B 1 167 ? -17.094 -5.914 -16.672 1 98.94 167 ILE B C 1
ATOM 4689 O O . ILE B 1 167 ? -17.938 -6.535 -16.016 1 98.94 167 ILE B O 1
ATOM 4693 N N . PHE B 1 168 ? -16.391 -6.461 -17.578 1 98.94 168 PHE B N 1
ATOM 4694 C CA . PHE B 1 168 ? -16.312 -7.895 -17.828 1 98.94 168 PHE B CA 1
ATOM 4695 C C . PHE B 1 168 ? -15.008 -8.469 -17.281 1 98.94 168 PHE B C 1
ATOM 4697 O O . PHE B 1 168 ? -13.922 -8.094 -17.734 1 98.94 168 PHE B O 1
ATOM 4704 N N . SER B 1 169 ? -15.109 -9.352 -16.328 1 98.81 169 SER B N 1
ATOM 4705 C CA . SER B 1 169 ? -13.945 -9.797 -15.562 1 98.81 169 SER B CA 1
ATOM 4706 C C . SER B 1 169 ? -13.781 -11.312 -15.641 1 98.81 169 SER B C 1
ATOM 4708 O O . SER B 1 169 ? -14.75 -12.055 -15.492 1 98.81 169 SER B O 1
ATOM 4710 N N . ASP B 1 170 ? -12.539 -11.734 -15.891 1 98.62 170 ASP B N 1
ATOM 4711 C CA . ASP B 1 170 ? -12.188 -13.148 -15.805 1 98.62 170 ASP B CA 1
ATOM 4712 C C . ASP B 1 170 ? -12.367 -13.68 -14.391 1 98.62 170 ASP B C 1
ATOM 4714 O O . ASP B 1 170 ? -12.016 -13.008 -13.414 1 98.62 170 ASP B O 1
ATOM 4718 N N . ALA B 1 171 ? -12.875 -14.898 -14.266 1 97.25 171 ALA B N 1
ATOM 4719 C CA . ALA B 1 171 ? -13.156 -15.477 -12.953 1 97.25 171 ALA B CA 1
ATOM 4720 C C . ALA B 1 171 ? -11.867 -15.758 -12.188 1 97.25 171 ALA B C 1
ATOM 4722 O O . ALA B 1 171 ? -11.867 -15.797 -10.953 1 97.25 171 ALA B O 1
ATOM 4723 N N . GLY B 1 172 ? -10.797 -15.922 -12.883 1 96 172 GLY B N 1
ATOM 4724 C CA . GLY B 1 172 ? -9.523 -16.25 -12.266 1 96 172 GLY B CA 1
ATOM 4725 C C . GLY B 1 172 ? -8.727 -15.023 -11.867 1 96 172 GLY B C 1
ATOM 47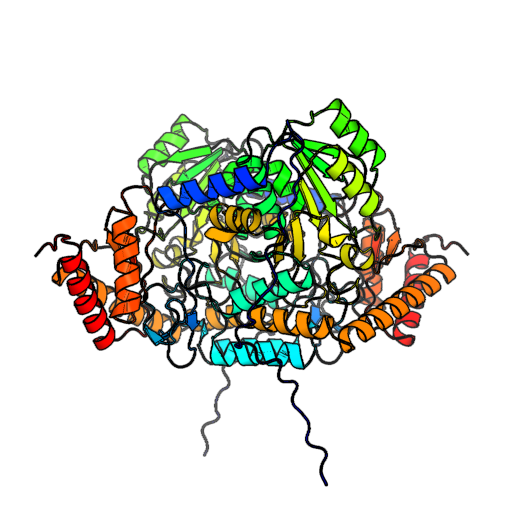26 O O . GLY B 1 172 ? -7.59 -15.141 -11.398 1 96 172 GLY B O 1
ATOM 4727 N N . ASN B 1 173 ? -9.344 -13.82 -11.969 1 97.31 173 ASN B N 1
ATOM 4728 C CA . ASN B 1 173 ? -8.609 -12.586 -11.688 1 97.31 173 ASN B CA 1
ATOM 4729 C C . ASN B 1 173 ? -8.203 -12.508 -10.219 1 97.31 173 ASN B C 1
ATOM 4731 O O . ASN B 1 173 ? -8.914 -13 -9.344 1 97.31 173 ASN B O 1
ATOM 4735 N N . HIS B 1 174 ? -7.066 -11.898 -9.977 1 96.81 174 HIS B N 1
ATOM 4736 C CA . HIS B 1 174 ? -6.5 -11.672 -8.648 1 96.81 174 HIS B CA 1
ATOM 4737 C C . HIS B 1 174 ? -7.469 -10.898 -7.762 1 96.81 174 HIS B C 1
ATOM 4739 O O . HIS B 1 174 ? -8.25 -10.078 -8.258 1 96.81 174 HIS B O 1
ATOM 4745 N N . ALA B 1 175 ? -7.371 -11.086 -6.488 1 95.81 175 ALA B N 1
ATOM 4746 C CA . ALA B 1 175 ? -8.219 -10.484 -5.469 1 95.81 175 ALA B CA 1
ATOM 4747 C C . ALA B 1 175 ? -8.227 -8.961 -5.586 1 95.81 175 ALA B C 1
ATOM 4749 O O . ALA B 1 175 ? -9.242 -8.312 -5.32 1 95.81 175 ALA B O 1
ATOM 4750 N N . SER B 1 176 ? -7.109 -8.328 -5.93 1 97.69 176 SER B N 1
ATOM 4751 C CA . SER B 1 176 ? -7.02 -6.879 -6.043 1 97.69 176 SER B CA 1
ATOM 4752 C C . SER B 1 176 ? -7.895 -6.355 -7.176 1 97.69 176 SER B C 1
ATOM 4754 O O . SER B 1 176 ? -8.484 -5.281 -7.066 1 97.69 176 SER B O 1
ATOM 4756 N N . ILE B 1 177 ? -7.945 -7.074 -8.297 1 98.56 177 ILE B N 1
ATOM 4757 C CA . ILE B 1 177 ? -8.812 -6.723 -9.414 1 98.56 177 ILE B CA 1
ATOM 4758 C C . ILE B 1 177 ? -10.273 -6.867 -9 1 98.56 177 ILE B C 1
ATOM 4760 O O . ILE B 1 177 ? -11.078 -5.949 -9.195 1 98.56 177 ILE B O 1
ATOM 4764 N N . ILE B 1 178 ? -10.586 -7.973 -8.414 1 97.94 178 ILE B N 1
ATOM 4765 C CA . ILE B 1 178 ? -11.945 -8.258 -7.957 1 97.94 178 ILE B CA 1
ATOM 4766 C C . ILE B 1 178 ? -12.398 -7.164 -6.992 1 97.94 178 ILE B C 1
ATOM 4768 O O . ILE B 1 178 ? -13.516 -6.652 -7.105 1 97.94 178 ILE B O 1
ATOM 4772 N N . HIS B 1 179 ? -11.523 -6.801 -6.074 1 97.75 179 HIS B N 1
ATOM 4773 C CA . HIS B 1 179 ? -11.852 -5.797 -5.07 1 97.75 179 HIS B CA 1
ATOM 4774 C C . HIS B 1 179 ? -12.156 -4.449 -5.715 1 97.75 179 HIS B C 1
ATOM 4776 O O . HIS B 1 179 ? -13.125 -3.779 -5.34 1 97.75 179 HIS B O 1
ATOM 4782 N N . GLY B 1 180 ? -11.305 -3.986 -6.633 1 98.5 180 GLY B N 1
ATOM 4783 C CA . GLY B 1 180 ? -11.539 -2.729 -7.324 1 98.5 180 GLY B CA 1
ATOM 4784 C C . GLY B 1 180 ? -12.859 -2.699 -8.07 1 98.5 180 GLY B C 1
ATOM 4785 O O . GLY B 1 180 ? -13.594 -1.708 -8.016 1 98.5 180 GLY B O 1
ATOM 4786 N N . ILE B 1 181 ? -13.188 -3.799 -8.734 1 98.69 181 ILE B N 1
ATOM 4787 C CA . ILE B 1 181 ? -14.43 -3.902 -9.492 1 98.69 181 ILE B CA 1
ATOM 4788 C C . ILE B 1 181 ? -15.625 -3.896 -8.547 1 98.69 181 ILE B C 1
ATOM 4790 O O . ILE B 1 181 ? -16.562 -3.129 -8.734 1 98.69 181 ILE B O 1
ATOM 4794 N N . ARG B 1 182 ? -15.555 -4.719 -7.512 1 98 182 ARG B N 1
ATOM 4795 C CA . ARG B 1 182 ? -16.656 -4.871 -6.566 1 98 182 ARG B CA 1
ATOM 4796 C C . ARG B 1 182 ? -16.953 -3.555 -5.863 1 98 182 ARG B C 1
ATOM 4798 O O . ARG B 1 182 ? -18.125 -3.184 -5.711 1 98 182 ARG B O 1
ATOM 4805 N N . THR B 1 183 ? -16 -2.842 -5.457 1 97.75 183 THR B N 1
ATOM 4806 C CA . THR B 1 183 ? -16.203 -1.646 -4.648 1 97.75 183 THR B CA 1
ATOM 4807 C C . THR B 1 183 ? -16.609 -0.463 -5.52 1 97.75 183 THR B C 1
ATOM 4809 O O . THR B 1 183 ? -17.188 0.512 -5.027 1 97.75 183 THR B O 1
ATOM 4812 N N . SER B 1 184 ? -16.344 -0.489 -6.836 1 97.75 184 SER B N 1
ATOM 4813 C CA . SER B 1 184 ? -16.766 0.573 -7.738 1 97.75 184 SER B CA 1
ATOM 4814 C C . SER B 1 184 ? -18.281 0.56 -7.93 1 97.75 184 SER B C 1
ATOM 4816 O O . SER B 1 184 ? -18.859 1.562 -8.344 1 97.75 184 SER B O 1
ATOM 4818 N N . ARG B 1 185 ? -18.828 -0.639 -7.77 1 96.69 185 ARG B N 1
ATOM 4819 C CA . ARG B 1 185 ? -20.266 -0.878 -7.906 1 96.69 185 ARG B CA 1
ATOM 4820 C C . ARG B 1 185 ? -20.703 -0.773 -9.367 1 96.69 185 ARG B C 1
ATOM 4822 O O . ARG B 1 185 ? -21.891 -0.774 -9.664 1 96.69 185 ARG B O 1
ATOM 4829 N N . ALA B 1 186 ? -19.797 -0.612 -10.305 1 98 186 ALA B N 1
ATOM 4830 C CA . ALA B 1 186 ? -20.156 -0.73 -11.711 1 98 186 ALA B CA 1
ATOM 4831 C C . ALA B 1 186 ? -20.781 -2.092 -12.008 1 98 186 ALA B C 1
ATOM 4833 O O . ALA B 1 186 ? -20.422 -3.092 -11.375 1 98 186 ALA B O 1
ATOM 4834 N N . PRO B 1 187 ? -21.734 -2.086 -12.961 1 98.31 187 PRO B N 1
ATOM 4835 C CA . PRO B 1 187 ? -22.203 -3.41 -13.383 1 98.31 187 PRO B CA 1
ATOM 4836 C C . PRO B 1 187 ? -21.062 -4.324 -13.828 1 98.31 187 PRO B C 1
ATOM 4838 O O . PRO B 1 187 ? -20.156 -3.885 -14.531 1 98.31 187 PRO B O 1
ATOM 4841 N N . LYS B 1 188 ? -21.094 -5.52 -13.32 1 98.69 188 LYS B N 1
ATOM 4842 C CA . LYS B 1 188 ? -20.016 -6.449 -13.641 1 98.69 188 LYS B CA 1
ATOM 4843 C C . LYS B 1 188 ? -20.562 -7.773 -14.156 1 98.69 188 LYS B C 1
ATOM 4845 O O . LYS B 1 188 ? -21.641 -8.211 -13.742 1 98.69 188 LYS B O 1
ATOM 4850 N N . PHE B 1 189 ? -19.906 -8.375 -15.055 1 98.81 189 PHE B N 1
ATOM 4851 C CA . PHE B 1 189 ? -20.188 -9.68 -15.648 1 98.81 189 PHE B CA 1
ATOM 4852 C C . PHE B 1 189 ? -18.953 -10.57 -15.602 1 98.81 189 PHE B C 1
ATOM 4854 O O . PHE B 1 189 ? -17.906 -10.219 -16.156 1 98.81 189 PHE B O 1
ATOM 4861 N N . ILE B 1 190 ? -19.094 -11.719 -14.984 1 98.69 190 ILE B N 1
ATOM 4862 C CA . ILE B 1 190 ? -17.969 -12.625 -14.781 1 98.69 190 ILE B CA 1
ATOM 4863 C C . ILE B 1 190 ? -18.031 -13.758 -15.797 1 98.69 190 ILE B C 1
ATOM 4865 O O . ILE B 1 190 ? -19.062 -14.422 -15.938 1 98.69 190 ILE B O 1
ATOM 4869 N N . TYR B 1 191 ? -16.984 -13.969 -16.531 1 98.56 191 TYR B N 1
ATOM 4870 C CA . TYR B 1 191 ? -16.875 -15.125 -17.406 1 98.56 191 TYR B CA 1
ATOM 4871 C C . TYR B 1 191 ? -15.859 -16.125 -16.875 1 98.56 191 TYR B C 1
ATOM 4873 O O . TYR B 1 191 ? -14.945 -15.758 -16.141 1 98.56 191 TYR B O 1
ATOM 4881 N N . PRO B 1 192 ? -15.992 -17.453 -17.203 1 97.75 192 PRO B N 1
ATOM 4882 C CA . PRO B 1 192 ? -15.062 -18.453 -16.703 1 97.75 192 PRO B CA 1
ATOM 4883 C C . PRO B 1 192 ? -13.617 -18.188 -17.125 1 97.75 192 PRO B C 1
ATOM 4885 O O . PRO B 1 192 ? -13.383 -17.656 -18.203 1 97.75 192 PRO B O 1
ATOM 4888 N N . GLU B 1 193 ? -12.711 -18.594 -16.281 1 96.44 193 GLU B N 1
ATOM 4889 C CA . GLU B 1 193 ? -11.289 -18.328 -16.484 1 96.44 193 GLU B CA 1
ATOM 4890 C C . GLU B 1 193 ? -10.859 -18.688 -17.891 1 96.44 193 GLU B C 1
ATOM 4892 O O . GLU B 1 193 ? -11.016 -19.844 -18.328 1 96.44 193 GLU B O 1
ATOM 4897 N N . SER B 1 194 ? -10.398 -17.75 -18.609 1 96.44 194 SER B N 1
ATOM 4898 C CA . SER B 1 194 ? -9.758 -17.891 -19.922 1 96.44 194 SER B CA 1
ATOM 4899 C C . SER B 1 194 ? -10.758 -18.344 -20.969 1 96.44 194 SER B C 1
ATOM 4901 O O . SER B 1 194 ? -10.359 -18.828 -22.031 1 96.44 194 SER B O 1
ATOM 4903 N N . GLU B 1 195 ? -12.039 -18.234 -20.703 1 97.94 195 GLU B N 1
ATOM 4904 C CA . GLU B 1 195 ? -13.055 -18.609 -21.688 1 97.94 195 GLU B CA 1
ATOM 4905 C C . GLU B 1 195 ? -13.492 -17.391 -22.516 1 97.94 195 GLU B C 1
ATOM 4907 O O . GLU B 1 195 ? -14.594 -16.875 -22.312 1 97.94 195 GLU B O 1
ATOM 4912 N N . ILE B 1 196 ? -12.82 -17.172 -23.547 1 98.5 196 ILE B N 1
ATOM 4913 C CA . ILE B 1 196 ? -12.969 -15.945 -24.312 1 98.5 196 ILE B CA 1
ATOM 4914 C C . ILE B 1 196 ? -14.273 -15.984 -25.094 1 98.5 196 ILE B C 1
ATOM 4916 O O . ILE B 1 196 ? -14.914 -14.953 -25.312 1 98.5 196 ILE B O 1
ATOM 4920 N N . THR B 1 197 ? -14.664 -17.188 -25.531 1 98.5 197 THR B N 1
ATOM 4921 C CA . THR B 1 197 ? -15.938 -17.312 -26.219 1 98.5 197 THR B CA 1
ATOM 4922 C C . THR B 1 197 ? -17.078 -16.812 -25.344 1 98.5 197 THR B C 1
ATOM 4924 O O . THR B 1 197 ? -18 -16.141 -25.828 1 98.5 197 THR B O 1
ATOM 4927 N N . LYS B 1 198 ? -17.016 -17.156 -24.109 1 98.69 198 LYS B N 1
ATOM 4928 C CA . LYS B 1 198 ? -18.047 -16.688 -23.172 1 98.69 198 LYS B CA 1
ATOM 4929 C C . LYS B 1 198 ? -17.953 -15.188 -22.953 1 98.69 198 LYS B C 1
ATOM 4931 O O . LYS B 1 198 ? -18.984 -14.523 -22.766 1 98.69 198 LYS B O 1
ATOM 4936 N N . LEU B 1 199 ? -16.797 -14.641 -22.906 1 98.81 199 LEU B N 1
ATOM 4937 C CA . LEU B 1 199 ? -16.609 -13.195 -22.844 1 98.81 199 LEU B CA 1
ATOM 4938 C C . LEU B 1 199 ? -17.312 -12.516 -24.016 1 98.81 199 LEU B C 1
ATOM 4940 O O . LEU B 1 199 ? -18.062 -11.555 -23.828 1 98.81 199 LEU B O 1
ATOM 4944 N N . ASP B 1 200 ? -17.062 -13.039 -25.203 1 98.75 200 ASP B N 1
ATOM 4945 C CA . ASP B 1 200 ? -17.672 -12.492 -26.406 1 98.75 200 ASP B CA 1
ATOM 4946 C C . ASP B 1 200 ? -19.188 -12.547 -26.328 1 98.75 200 ASP B C 1
ATOM 4948 O O . ASP B 1 200 ? -19.875 -11.578 -26.672 1 98.75 200 ASP B O 1
ATOM 4952 N N . GLU B 1 201 ? -19.672 -13.648 -25.891 1 98.62 201 GLU B N 1
ATOM 4953 C CA . GLU B 1 201 ? -21.109 -13.844 -25.75 1 98.62 201 GLU B CA 1
ATOM 4954 C C . GLU B 1 201 ? -21.703 -12.836 -24.766 1 98.62 201 GLU B C 1
ATOM 4956 O O . GLU B 1 201 ? -22.75 -12.234 -25.047 1 98.62 201 GLU B O 1
ATOM 4961 N N . LEU B 1 202 ? -21.078 -12.703 -23.625 1 98.62 202 LEU B N 1
ATOM 4962 C CA . LEU B 1 202 ? -21.562 -11.781 -22.609 1 98.62 202 LEU B CA 1
ATOM 4963 C C . LEU B 1 202 ? -21.578 -10.352 -23.125 1 98.62 202 LEU B C 1
ATOM 4965 O O . LEU B 1 202 ? -22.547 -9.609 -22.875 1 98.62 202 LEU B O 1
ATOM 4969 N N . MET B 1 203 ? -20.547 -9.906 -23.844 1 98.12 203 MET B N 1
ATOM 4970 C CA . MET B 1 203 ? -20.516 -8.539 -24.375 1 98.12 203 MET B CA 1
ATOM 4971 C C . MET B 1 203 ? -21.609 -8.328 -25.406 1 98.12 203 MET B C 1
ATOM 4973 O O . MET B 1 203 ? -22.188 -7.242 -25.484 1 98.12 203 MET B O 1
ATOM 4977 N N . THR B 1 204 ? -21.844 -9.359 -26.172 1 97.94 204 THR B N 1
ATOM 4978 C CA . THR B 1 204 ? -22.859 -9.281 -27.219 1 97.94 204 THR B CA 1
ATOM 4979 C C . THR B 1 204 ? -24.25 -9.156 -26.625 1 97.94 204 THR B C 1
ATOM 4981 O O . THR B 1 204 ? -25.094 -8.398 -27.125 1 97.94 204 THR B O 1
ATOM 4984 N N . THR B 1 205 ? -24.5 -9.836 -25.531 1 98.12 205 THR B N 1
ATOM 4985 C CA . THR B 1 205 ? -25.844 -9.945 -25 1 98.12 205 THR B CA 1
ATOM 4986 C C . THR B 1 205 ? -26.094 -8.891 -23.938 1 98.12 205 THR B C 1
ATOM 4988 O O . THR B 1 205 ? -27.234 -8.492 -23.703 1 98.12 205 THR B O 1
ATOM 4991 N N . LYS B 1 206 ? -25.031 -8.445 -23.266 1 97.75 206 LYS B N 1
ATOM 4992 C CA . LYS B 1 206 ? -25.234 -7.594 -22.094 1 97.75 206 LYS B CA 1
ATOM 4993 C C . LYS B 1 206 ? -24.828 -6.152 -22.375 1 97.75 206 LYS B C 1
ATOM 4995 O O . LYS B 1 206 ? -24.922 -5.289 -21.5 1 97.75 206 LYS B O 1
ATOM 5000 N N . SER B 1 207 ? -24.359 -5.832 -23.547 1 95.38 207 SER B N 1
ATOM 5001 C CA . SER B 1 207 ? -23.891 -4.48 -23.844 1 95.38 207 SER B CA 1
ATOM 5002 C C . SER B 1 207 ? -24.094 -4.141 -25.312 1 95.38 207 SER B C 1
ATOM 5004 O O . SER B 1 207 ? -24.656 -4.93 -26.078 1 95.38 207 SER B O 1
ATOM 5006 N N . SER B 1 208 ? -23.797 -2.887 -25.703 1 92.44 208 SER B N 1
ATOM 5007 C CA . SER B 1 208 ? -23.812 -2.385 -27.062 1 92.44 208 SER B CA 1
ATOM 5008 C C . SER B 1 208 ? -22.516 -1.668 -27.406 1 92.44 208 SER B C 1
ATOM 5010 O O . SER B 1 208 ? -21.703 -1.388 -26.531 1 92.44 208 SER B O 1
ATOM 5012 N N . LEU B 1 209 ? -22.344 -1.469 -28.656 1 87.56 209 LEU B N 1
ATOM 5013 C CA . LEU B 1 209 ? -21.094 -0.886 -29.125 1 87.56 209 LEU B CA 1
ATOM 5014 C C . LEU B 1 209 ? -20.906 0.522 -28.578 1 87.56 209 LEU B C 1
ATOM 5016 O O . LEU B 1 209 ? -19.781 0.951 -28.328 1 87.56 209 LEU B O 1
ATOM 5020 N N . ASP B 1 210 ? -21.953 1.183 -28.344 1 90.62 210 ASP B N 1
ATOM 5021 C CA . ASP B 1 210 ? -21.891 2.582 -27.938 1 90.62 210 ASP B CA 1
ATOM 5022 C C . ASP B 1 210 ? -21.75 2.707 -26.422 1 90.62 210 ASP B C 1
ATOM 5024 O O . ASP B 1 210 ? -21.406 3.775 -25.906 1 90.62 210 ASP B O 1
ATOM 5028 N N . ALA B 1 211 ? -21.922 1.691 -25.703 1 95.19 211 ALA B N 1
ATOM 5029 C CA . ALA B 1 211 ? -21.797 1.71 -24.25 1 95.19 211 ALA B CA 1
ATOM 5030 C C . ALA B 1 211 ? -20.359 1.485 -23.812 1 95.19 211 ALA B C 1
ATOM 5032 O O . ALA B 1 211 ? -19.656 0.659 -24.391 1 95.19 211 ALA B O 1
ATOM 5033 N N . PRO B 1 212 ? -19.875 2.279 -22.859 1 97.81 212 PRO B N 1
ATOM 5034 C CA . PRO B 1 212 ? -18.516 2.027 -22.359 1 97.81 212 PRO B CA 1
ATOM 5035 C C . PRO B 1 212 ? -18.391 0.67 -21.672 1 97.81 212 PRO B C 1
ATOM 5037 O O . PRO B 1 212 ? -19.281 0.259 -20.938 1 97.81 212 PRO B O 1
ATOM 5040 N N . LYS B 1 213 ? -17.312 -0.047 -22.016 1 98.25 213 LYS B N 1
ATOM 5041 C CA . LYS B 1 213 ? -17 -1.374 -21.5 1 98.25 213 LYS B CA 1
ATOM 5042 C C . LYS B 1 213 ? -15.523 -1.486 -21.141 1 98.25 213 LYS B C 1
ATOM 5044 O O . LYS B 1 213 ? -14.68 -0.827 -21.75 1 98.25 213 LYS B O 1
ATOM 5049 N N . LEU B 1 214 ? -15.242 -2.27 -20.125 1 98.81 214 LEU B N 1
ATOM 5050 C CA . LEU B 1 214 ? -13.883 -2.639 -19.75 1 98.81 214 LEU B CA 1
ATOM 5051 C C . LEU B 1 214 ? -13.773 -4.141 -19.516 1 98.81 214 LEU B C 1
ATOM 5053 O O . LEU B 1 214 ? -14.648 -4.738 -18.875 1 98.81 214 LEU B O 1
ATOM 5057 N N . ALA B 1 215 ? -12.836 -4.758 -20.109 1 98.94 215 ALA B N 1
ATOM 5058 C CA . ALA B 1 215 ? -12.547 -6.164 -19.859 1 98.94 215 ALA B CA 1
ATOM 5059 C C . ALA B 1 215 ? -11.211 -6.32 -19.125 1 98.94 215 ALA B C 1
ATOM 5061 O O . ALA B 1 215 ? -10.211 -5.715 -19.516 1 98.94 215 ALA B O 1
ATOM 5062 N N . ALA B 1 216 ? -11.227 -7.113 -18.047 1 98.81 216 ALA B N 1
ATOM 5063 C CA . ALA B 1 216 ? -10.039 -7.285 -17.219 1 98.81 216 ALA B CA 1
ATOM 5064 C C . ALA B 1 216 ? -9.594 -8.742 -17.188 1 98.81 216 ALA B C 1
ATOM 5066 O O . ALA B 1 216 ? -10.422 -9.648 -17.016 1 98.81 216 ALA B O 1
ATOM 5067 N N . CYS B 1 217 ? -8.289 -9.008 -17.344 1 98.56 217 CYS B N 1
ATOM 5068 C CA . CYS B 1 217 ? -7.73 -10.352 -17.188 1 98.56 217 CYS B CA 1
ATOM 5069 C C . CYS B 1 217 ? -6.277 -10.289 -16.734 1 98.56 217 CYS B C 1
ATOM 5071 O O . CYS B 1 217 ? -5.668 -9.219 -16.75 1 98.56 217 CYS B O 1
ATOM 5073 N N . GLU B 1 218 ? -5.789 -11.383 -16.297 1 97.62 218 GLU B N 1
ATOM 5074 C CA . GLU B 1 218 ? -4.379 -11.617 -16.016 1 97.62 218 GLU B CA 1
ATOM 5075 C C . GLU B 1 218 ? -3.734 -12.5 -17.078 1 97.62 218 GLU B C 1
ATOM 5077 O O . GLU B 1 218 ? -4.391 -13.375 -17.641 1 97.62 218 GLU B O 1
ATOM 5082 N N . THR B 1 219 ? -2.473 -12.227 -17.312 1 98.12 219 THR B N 1
ATOM 5083 C CA . THR B 1 219 ? -1.828 -13.078 -18.312 1 98.12 219 THR B CA 1
ATOM 5084 C C . THR B 1 219 ? -1.382 -14.398 -17.688 1 98.12 219 THR B C 1
ATOM 5086 O O . THR B 1 219 ? -1.567 -15.461 -18.281 1 98.12 219 THR B O 1
ATOM 5089 N N . VAL B 1 220 ? -0.735 -14.352 -16.531 1 97.94 220 VAL B N 1
ATOM 5090 C CA . VAL B 1 220 ? -0.325 -15.555 -15.812 1 97.94 220 VAL B CA 1
ATOM 5091 C C . VAL B 1 220 ? -1.114 -15.672 -14.508 1 97.94 220 VAL B C 1
ATOM 5093 O O . VAL B 1 220 ? -1.047 -14.781 -13.656 1 97.94 220 VAL B O 1
ATOM 5096 N N . HIS B 1 221 ? -1.871 -16.719 -14.383 1 94.62 221 HIS B N 1
ATOM 5097 C CA . HIS B 1 221 ? -2.6 -16.953 -13.148 1 94.62 221 HIS B CA 1
ATOM 5098 C C . HIS B 1 221 ? -1.69 -17.562 -12.078 1 94.62 221 HIS B C 1
ATOM 5100 O O . HIS B 1 221 ? -1.133 -18.641 -12.266 1 94.62 221 HIS B O 1
ATOM 5106 N N . SER B 1 222 ? -1.596 -16.969 -10.938 1 89.81 222 SER B N 1
ATOM 5107 C CA . SER B 1 222 ? -0.563 -17.203 -9.938 1 89.81 222 SER B CA 1
ATOM 5108 C C . SER B 1 222 ? -0.759 -18.547 -9.242 1 89.81 222 SER B C 1
ATOM 5110 O O . SER B 1 222 ? 0.18 -19.094 -8.664 1 89.81 222 SER B O 1
ATOM 5112 N N . MET B 1 223 ? -1.98 -19.062 -9.234 1 88.44 223 MET B N 1
ATOM 5113 C CA . MET B 1 223 ? -2.221 -20.219 -8.375 1 88.44 223 MET B CA 1
ATOM 5114 C C . MET B 1 223 ? -2.287 -21.516 -9.203 1 88.44 223 MET B C 1
ATOM 5116 O O . MET B 1 223 ? -1.997 -22.594 -8.688 1 88.44 223 MET B O 1
ATOM 5120 N N . ASN B 1 224 ? -2.635 -21.328 -10.477 1 89.5 224 ASN B N 1
ATOM 5121 C CA . ASN B 1 224 ? -2.719 -22.531 -11.281 1 89.5 224 ASN B CA 1
ATOM 5122 C C . ASN B 1 224 ? -1.702 -22.531 -12.422 1 89.5 224 ASN B C 1
ATOM 5124 O O . ASN B 1 224 ? -1.539 -23.531 -13.117 1 89.5 224 ASN B O 1
ATOM 5128 N N . GLY B 1 225 ? -1.061 -21.422 -12.594 1 93.56 225 GLY B N 1
ATOM 5129 C CA . GLY B 1 225 ? 0.07 -21.359 -13.508 1 93.56 225 GLY B CA 1
ATOM 5130 C C . GLY B 1 225 ? -0.344 -21.266 -14.961 1 93.56 225 GLY B C 1
ATOM 5131 O O . GLY B 1 225 ? 0.506 -21.219 -15.852 1 93.56 225 GLY B O 1
ATOM 5132 N N . SER B 1 226 ? -1.558 -21.141 -15.281 1 94.62 226 SER B N 1
ATOM 5133 C CA . SER B 1 226 ? -2.012 -21.047 -16.656 1 94.62 226 SER B CA 1
ATOM 5134 C C . SER B 1 226 ? -1.703 -19.672 -17.25 1 94.62 226 SER B C 1
ATOM 5136 O O . SER B 1 226 ? -1.678 -18.672 -16.531 1 94.62 226 SER B O 1
ATOM 5138 N N . ILE B 1 227 ? -1.405 -19.688 -18.469 1 97.12 227 ILE B N 1
ATOM 5139 C CA . ILE B 1 227 ? -1.265 -18.438 -19.234 1 97.12 227 ILE B CA 1
ATOM 5140 C C . ILE B 1 227 ? -2.492 -18.25 -20.125 1 97.12 227 ILE B C 1
ATOM 5142 O O . ILE B 1 227 ? -2.826 -19.109 -20.922 1 97.12 227 ILE B O 1
ATOM 5146 N N . GLY B 1 228 ? -3.17 -17.156 -19.969 1 95.06 228 GLY B N 1
ATOM 5147 C CA . GLY B 1 228 ? -4.398 -16.906 -20.703 1 95.06 228 GLY B CA 1
ATOM 5148 C C . GLY B 1 228 ? -4.164 -16.594 -22.172 1 95.06 228 GLY B C 1
ATOM 5149 O O . GLY B 1 228 ? -3.061 -16.203 -22.562 1 95.06 228 GLY B O 1
ATOM 5150 N N . PRO B 1 229 ? -5.215 -16.828 -22.969 1 97.31 229 PRO B N 1
ATOM 5151 C CA . PRO B 1 229 ? -5.145 -16.5 -24.406 1 97.31 229 PRO B CA 1
ATOM 5152 C C . PRO B 1 229 ? -5.301 -15 -24.656 1 97.31 229 PRO B C 1
ATOM 5154 O O . PRO B 1 229 ? -6.363 -14.555 -25.109 1 97.31 229 PRO B O 1
ATOM 5157 N N . ILE B 1 230 ? -4.258 -14.25 -24.516 1 98.19 230 ILE B N 1
ATOM 5158 C CA . ILE B 1 230 ? -4.297 -12.789 -24.484 1 98.19 230 ILE B CA 1
ATOM 5159 C C . ILE B 1 230 ? -4.648 -12.25 -25.875 1 98.19 230 ILE B C 1
ATOM 5161 O O . ILE B 1 230 ? -5.332 -11.227 -25.984 1 98.19 230 ILE B O 1
ATOM 5165 N N . GLU B 1 231 ? -4.184 -12.898 -26.984 1 98.38 231 GLU B N 1
ATOM 5166 C CA . GLU B 1 231 ? -4.492 -12.438 -28.344 1 98.38 231 GLU B CA 1
ATOM 5167 C C . GLU B 1 231 ? -5.992 -12.5 -28.625 1 98.38 231 GLU B C 1
ATOM 5169 O O . GLU B 1 231 ? -6.578 -11.531 -29.094 1 98.38 231 GLU B O 1
ATOM 5174 N N . GLU B 1 232 ? -6.566 -13.641 -28.281 1 98.62 232 GLU B N 1
ATOM 5175 C CA . GLU B 1 232 ? -8.008 -13.805 -28.469 1 98.62 232 GLU B CA 1
ATOM 5176 C C . GLU B 1 232 ? -8.789 -12.836 -27.578 1 98.62 232 GLU B C 1
ATOM 5178 O O . GLU B 1 232 ? -9.812 -12.289 -28 1 98.62 232 GLU B O 1
ATOM 5183 N N . PHE B 1 233 ? -8.336 -12.68 -26.391 1 98.69 233 PHE B N 1
ATOM 5184 C CA . PHE B 1 233 ? -8.938 -11.711 -25.469 1 98.69 233 PHE B CA 1
ATOM 5185 C C . PHE B 1 233 ? -8.969 -10.328 -26.094 1 98.69 233 PHE B C 1
ATOM 5187 O O . PHE B 1 233 ? -10 -9.656 -26.094 1 98.69 233 PHE B O 1
ATOM 5194 N N . LEU B 1 234 ? -7.863 -9.852 -26.609 1 98.88 234 LEU B N 1
ATOM 5195 C CA . LEU B 1 234 ? -7.75 -8.523 -27.203 1 98.88 234 LEU B CA 1
ATOM 5196 C C . LEU B 1 234 ? -8.602 -8.414 -28.469 1 98.88 234 LEU B C 1
ATOM 5198 O O . LEU B 1 234 ? -9.156 -7.348 -28.75 1 98.88 234 LEU B O 1
ATOM 5202 N N . ASP B 1 235 ? -8.688 -9.508 -29.297 1 98.75 235 ASP B N 1
ATOM 5203 C CA . ASP B 1 235 ? -9.586 -9.523 -30.438 1 98.75 235 ASP B CA 1
ATOM 5204 C C . ASP B 1 235 ? -11.016 -9.18 -30.031 1 98.75 235 ASP B C 1
ATOM 5206 O O . ASP B 1 235 ? -11.68 -8.375 -30.688 1 98.75 235 ASP B O 1
ATOM 5210 N N . VAL B 1 236 ? -11.477 -9.789 -28.969 1 98.69 236 VAL B N 1
ATOM 5211 C CA . VAL B 1 236 ? -12.836 -9.578 -28.5 1 98.69 236 VAL B CA 1
ATOM 5212 C C . VAL B 1 236 ? -12.984 -8.148 -27.984 1 98.69 236 VAL B C 1
ATOM 5214 O O . VAL B 1 236 ? -14.008 -7.5 -28.219 1 98.69 236 VAL B O 1
ATOM 5217 N N . CYS B 1 237 ? -12.008 -7.645 -27.219 1 98.5 237 CYS B N 1
ATOM 5218 C CA . CYS B 1 237 ? -12.062 -6.273 -26.719 1 98.5 237 CYS B CA 1
ATOM 5219 C C . CYS B 1 237 ? -12.211 -5.289 -27.875 1 98.5 237 CYS B C 1
ATOM 5221 O O . CYS B 1 237 ? -13.039 -4.379 -27.828 1 98.5 237 CYS B O 1
ATOM 5223 N N . GLU B 1 238 ? -11.414 -5.48 -28.906 1 97.62 238 GLU B N 1
ATOM 5224 C CA . GLU B 1 238 ? -11.445 -4.602 -30.078 1 97.62 238 GLU B CA 1
ATOM 5225 C C . GLU B 1 238 ? -12.781 -4.715 -30.812 1 97.62 238 GLU B C 1
ATOM 5227 O O . GLU B 1 238 ? -13.359 -3.703 -31.219 1 97.62 238 GLU B O 1
ATOM 5232 N N . LYS B 1 239 ? -13.242 -5.941 -30.984 1 97.31 239 LYS B N 1
ATOM 5233 C CA . LYS B 1 239 ? -14.516 -6.188 -31.641 1 97.31 239 LYS B CA 1
ATOM 5234 C C . LYS B 1 239 ? -15.648 -5.41 -30.969 1 97.31 239 LYS B C 1
ATOM 5236 O O . LYS B 1 239 ? -16.531 -4.891 -31.641 1 97.31 239 LYS B O 1
ATOM 5241 N N . HIS B 1 240 ? -15.617 -5.281 -29.688 1 97.81 240 HIS B N 1
ATOM 5242 C CA . HIS B 1 240 ? -16.734 -4.719 -28.938 1 97.81 240 HIS B CA 1
ATOM 5243 C C . HIS B 1 240 ? -16.406 -3.318 -28.438 1 97.81 240 HIS B C 1
ATOM 5245 O O . HIS B 1 240 ? -17.156 -2.742 -27.656 1 97.81 240 HIS B O 1
ATOM 5251 N N . ASN B 1 241 ? -15.234 -2.729 -28.766 1 97.5 241 ASN B N 1
ATOM 5252 C CA . ASN B 1 241 ? -14.781 -1.428 -28.281 1 97.5 241 ASN B CA 1
ATOM 5253 C C . ASN B 1 241 ? -14.672 -1.398 -26.766 1 97.5 241 ASN B C 1
ATOM 5255 O O . ASN B 1 241 ? -15.164 -0.469 -26.109 1 97.5 241 ASN B O 1
ATOM 5259 N N . ALA B 1 242 ? -14.133 -2.404 -26.172 1 98.38 242 ALA B N 1
ATOM 5260 C CA . ALA B 1 242 ? -13.906 -2.477 -24.734 1 98.38 242 ALA B CA 1
ATOM 5261 C C . ALA B 1 242 ? -12.492 -2.031 -24.359 1 98.38 242 ALA B C 1
ATOM 5263 O O . ALA B 1 242 ? -11.531 -2.363 -25.062 1 98.38 242 ALA B O 1
ATOM 5264 N N . LEU B 1 243 ? -12.352 -1.207 -23.344 1 98.38 243 LEU B N 1
ATOM 5265 C CA . LEU B 1 243 ? -11.039 -0.935 -22.75 1 98.38 243 LEU B CA 1
ATOM 5266 C C . LEU B 1 243 ? -10.406 -2.217 -22.234 1 98.38 243 LEU B C 1
ATOM 5268 O O . LEU B 1 243 ? -11.008 -2.941 -21.438 1 98.38 243 LEU B O 1
ATOM 5272 N N . SER B 1 244 ? -9.25 -2.51 -22.75 1 98.81 244 SER B N 1
ATOM 5273 C CA . SER B 1 244 ? -8.547 -3.697 -22.281 1 98.81 244 SER B CA 1
ATOM 5274 C C . SER B 1 244 ? -7.688 -3.383 -21.062 1 98.81 244 SER B C 1
ATOM 5276 O O . SER B 1 244 ? -6.867 -2.461 -21.094 1 98.81 244 SER B O 1
ATOM 5278 N N . PHE B 1 245 ? -7.898 -4.086 -19.969 1 98.88 245 PHE B N 1
ATOM 5279 C CA . PHE B 1 245 ? -7.137 -4.023 -18.719 1 98.88 245 PHE B CA 1
ATOM 5280 C C . PHE B 1 245 ? -6.422 -5.34 -18.453 1 98.88 245 PHE B C 1
ATOM 5282 O O . PHE B 1 245 ? -7.062 -6.348 -18.141 1 98.88 245 PHE B O 1
ATOM 5289 N N . VAL B 1 246 ? -5.086 -5.324 -18.516 1 98.88 246 VAL B N 1
ATOM 5290 C CA . VAL B 1 246 ? -4.324 -6.566 -18.453 1 98.88 246 VAL B CA 1
ATOM 5291 C C . VAL B 1 246 ? -3.318 -6.5 -17.312 1 98.88 246 VAL B C 1
ATOM 5293 O O . VAL B 1 246 ? -2.453 -5.621 -17.297 1 98.88 246 VAL B O 1
ATOM 5296 N N . ASP B 1 247 ? -3.432 -7.438 -16.406 1 98.75 247 ASP B N 1
ATOM 5297 C CA . ASP B 1 247 ? -2.514 -7.578 -15.273 1 98.75 247 ASP B CA 1
ATOM 5298 C C . ASP B 1 247 ? -1.359 -8.516 -15.617 1 98.75 247 ASP B C 1
ATOM 5300 O O . ASP B 1 247 ? -1.565 -9.711 -15.836 1 98.75 247 ASP B O 1
ATOM 5304 N N . GLU B 1 248 ? -0.171 -7.961 -15.594 1 98.56 248 GLU B N 1
ATOM 5305 C CA . GLU B 1 248 ? 1.028 -8.727 -15.914 1 98.56 248 GLU B CA 1
ATOM 5306 C C . GLU B 1 248 ? 1.878 -8.977 -14.672 1 98.56 248 GLU B C 1
ATOM 5308 O O . GLU B 1 248 ? 3.082 -9.219 -14.781 1 98.56 248 GLU B O 1
ATOM 5313 N N . VAL B 1 249 ? 1.337 -8.984 -13.523 1 97.81 249 VAL B N 1
ATOM 5314 C CA . VAL B 1 249 ? 2.018 -9 -12.234 1 97.81 249 VAL B CA 1
ATOM 5315 C C . VAL B 1 249 ? 2.947 -10.203 -12.148 1 97.81 249 VAL B C 1
ATOM 5317 O O . VAL B 1 249 ? 4.086 -10.094 -11.688 1 97.81 249 VAL B O 1
ATOM 5320 N N . HIS B 1 250 ? 2.549 -11.391 -12.562 1 97.81 250 HIS B N 1
ATOM 5321 C CA . HIS B 1 250 ? 3.357 -12.602 -12.453 1 97.81 250 HIS B CA 1
ATOM 5322 C C . HIS B 1 250 ? 4.156 -12.844 -13.734 1 97.81 250 HIS B C 1
ATOM 5324 O O . HIS B 1 250 ? 4.832 -13.867 -13.859 1 97.81 250 HIS B O 1
ATOM 5330 N N . ALA B 1 251 ? 4.129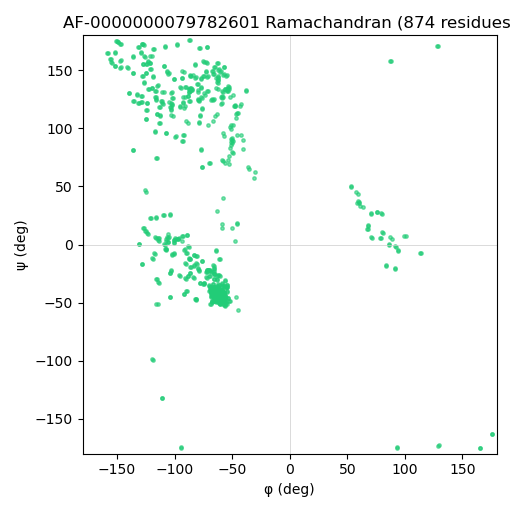 -11.875 -14.68 1 98.62 251 ALA B N 1
ATOM 5331 C CA . ALA B 1 251 ? 4.789 -12.078 -15.961 1 98.62 251 ALA B CA 1
ATOM 5332 C C . ALA B 1 251 ? 5.969 -11.125 -16.125 1 98.62 251 ALA B C 1
ATOM 5334 O O . ALA B 1 251 ? 6.949 -11.453 -16.797 1 98.62 251 ALA B O 1
ATOM 5335 N N . VAL B 1 252 ? 5.848 -9.938 -15.57 1 98.62 252 VAL B N 1
ATOM 5336 C CA . VAL B 1 252 ? 6.863 -8.914 -15.805 1 98.62 252 VAL B CA 1
ATOM 5337 C C . VAL B 1 252 ? 8.211 -9.383 -15.25 1 98.62 252 VAL B C 1
ATOM 5339 O O . VAL B 1 252 ? 8.258 -10.047 -14.203 1 98.62 252 VAL B O 1
ATOM 5342 N N . GLY B 1 253 ? 9.258 -9.047 -15.938 1 98.62 253 GLY B N 1
ATOM 5343 C CA . GLY B 1 253 ? 10.594 -9.508 -15.609 1 98.62 253 GLY B CA 1
ATOM 5344 C C . GLY B 1 253 ? 10.906 -10.883 -16.156 1 98.62 253 GLY B C 1
ATOM 5345 O O . GLY B 1 253 ? 12.07 -11.242 -16.344 1 98.62 253 GLY B O 1
ATOM 5346 N N . LEU B 1 254 ? 9.898 -11.711 -16.562 1 98.56 254 LEU B N 1
ATOM 5347 C CA . LEU B 1 254 ? 10.086 -13.133 -16.812 1 98.56 254 LEU B CA 1
ATOM 5348 C C . LEU B 1 254 ? 9.828 -13.469 -18.281 1 98.56 254 LEU B C 1
ATOM 5350 O O . LEU B 1 254 ? 10.336 -14.469 -18.797 1 98.56 254 LEU B O 1
ATOM 5354 N N . TYR B 1 255 ? 9 -12.773 -18.953 1 98.56 255 TYR B N 1
ATOM 5355 C CA . TYR B 1 255 ? 8.609 -13.07 -20.328 1 98.56 255 TYR B CA 1
ATOM 5356 C C . TYR B 1 255 ? 8.93 -11.898 -21.234 1 98.56 255 TYR B C 1
ATOM 5358 O O . TYR B 1 255 ? 8.852 -10.742 -20.828 1 98.56 255 TYR B O 1
ATOM 5366 N N . GLY B 1 256 ? 9.195 -12.188 -22.5 1 98.31 256 GLY B N 1
ATOM 5367 C CA . GLY B 1 256 ? 9.562 -11.156 -23.453 1 98.31 256 GLY B CA 1
ATOM 5368 C C . GLY B 1 256 ? 11.047 -10.859 -23.469 1 98.31 256 GLY B C 1
ATOM 5369 O O . GLY B 1 256 ? 11.742 -11.094 -22.484 1 98.31 256 GLY B O 1
ATOM 5370 N N . ASP B 1 257 ? 11.5 -10.312 -24.531 1 98 257 ASP B N 1
ATOM 5371 C CA . ASP B 1 257 ? 12.914 -10.039 -24.719 1 98 257 ASP B CA 1
ATOM 5372 C C . ASP B 1 257 ? 13.422 -9.008 -23.703 1 98 257 ASP B C 1
ATOM 5374 O O . ASP B 1 257 ? 14.531 -9.133 -23.188 1 98 257 ASP B O 1
ATOM 5378 N N . ARG B 1 258 ? 12.594 -8.047 -23.422 1 98.38 258 ARG B N 1
ATOM 5379 C CA . ARG B 1 258 ? 12.992 -6.992 -22.5 1 98.38 258 ARG B CA 1
ATOM 5380 C C . ARG B 1 258 ? 12.406 -7.234 -21.109 1 98.38 258 ARG B C 1
ATOM 5382 O O . ARG B 1 258 ? 12.617 -6.438 -20.188 1 98.38 258 ARG B O 1
ATOM 5389 N N . GLY B 1 259 ? 11.688 -8.344 -20.953 1 98.69 259 GLY B N 1
ATOM 5390 C CA . GLY B 1 259 ? 11.109 -8.672 -19.672 1 98.69 259 GLY B CA 1
ATOM 5391 C C . GLY B 1 259 ? 9.836 -7.906 -19.375 1 98.69 259 GLY B C 1
ATOM 5392 O O . GLY B 1 259 ? 9.5 -7.668 -18.203 1 98.69 259 GLY B O 1
ATOM 5393 N N . ALA B 1 260 ? 9.109 -7.488 -20.391 1 98.88 260 ALA B N 1
ATOM 5394 C CA . ALA B 1 260 ? 7.918 -6.672 -20.188 1 98.88 260 ALA B CA 1
ATOM 5395 C C . ALA B 1 260 ? 6.707 -7.539 -19.859 1 98.88 260 ALA B C 1
ATOM 5397 O O . ALA B 1 260 ? 5.695 -7.039 -19.359 1 98.88 260 ALA B O 1
ATOM 5398 N N . GLY B 1 261 ? 6.762 -8.836 -20.141 1 98.69 261 GLY B N 1
ATOM 5399 C CA . GLY B 1 261 ? 5.664 -9.727 -19.812 1 98.69 261 GLY B CA 1
ATOM 5400 C C . GLY B 1 261 ? 5.211 -10.578 -20.984 1 98.69 261 GLY B C 1
ATOM 5401 O O . GLY B 1 261 ? 5.883 -10.625 -22.016 1 98.69 261 GLY B O 1
ATOM 5402 N N . VAL B 1 262 ? 4.16 -11.289 -20.812 1 98.62 262 VAL B N 1
ATOM 5403 C CA . VAL B 1 262 ? 3.617 -12.227 -21.797 1 98.62 262 VAL B CA 1
ATOM 5404 C C . VAL B 1 262 ? 3.184 -11.469 -23.047 1 98.62 262 VAL B C 1
ATOM 5406 O O . VAL B 1 262 ? 3.367 -11.953 -24.156 1 98.62 262 VAL B O 1
ATOM 5409 N N . ALA B 1 263 ? 2.605 -10.297 -22.844 1 98.56 263 ALA B N 1
ATOM 5410 C CA . ALA B 1 263 ? 2.143 -9.523 -24 1 98.56 263 ALA B CA 1
ATOM 5411 C C . ALA B 1 263 ? 3.303 -9.164 -24.922 1 98.56 263 ALA B C 1
ATOM 5413 O O . ALA B 1 263 ? 3.141 -9.109 -26.141 1 98.56 263 ALA B O 1
ATOM 5414 N N . GLU B 1 264 ? 4.41 -8.828 -24.328 1 98.62 264 GLU B N 1
ATOM 5415 C CA . GLU B 1 264 ? 5.598 -8.594 -25.141 1 98.62 264 GLU B CA 1
ATOM 5416 C C . GLU B 1 264 ? 6.008 -9.852 -25.891 1 98.62 264 GLU B C 1
ATOM 5418 O O . GLU B 1 264 ? 6.27 -9.805 -27.094 1 98.62 264 GLU B O 1
ATOM 5423 N N . GLU B 1 265 ? 6.074 -10.898 -25.188 1 98.12 265 GLU B N 1
ATOM 5424 C CA . GLU B 1 265 ? 6.496 -12.172 -25.766 1 98.12 265 GLU B CA 1
ATOM 5425 C C . GLU B 1 265 ? 5.613 -12.57 -26.938 1 98.12 265 GLU B C 1
ATOM 5427 O O . GLU B 1 265 ? 6.094 -13.141 -27.922 1 98.12 265 GLU B O 1
ATOM 5432 N N . ARG B 1 266 ? 4.355 -12.258 -26.828 1 98 266 ARG B N 1
ATOM 5433 C CA . ARG B 1 266 ? 3.381 -12.641 -27.844 1 98 266 ARG B CA 1
ATOM 5434 C C . ARG B 1 266 ? 3.23 -11.547 -28.906 1 98 266 ARG B C 1
ATOM 5436 O O . ARG B 1 266 ? 2.445 -11.695 -29.844 1 98 266 ARG B O 1
ATOM 5443 N N . GLY B 1 267 ? 3.861 -10.484 -28.75 1 98 267 GLY B N 1
ATOM 5444 C CA . GLY B 1 267 ? 3.889 -9.422 -29.734 1 98 267 GLY B CA 1
ATOM 5445 C C . GLY B 1 267 ? 2.605 -8.609 -29.781 1 98 267 GLY B C 1
ATOM 5446 O O . GLY B 1 267 ? 2.262 -8.039 -30.828 1 98 267 GLY B O 1
ATOM 5447 N N . CYS B 1 268 ? 1.852 -8.508 -28.672 1 97.75 268 CYS B N 1
ATOM 5448 C CA . CYS B 1 268 ? 0.561 -7.828 -28.75 1 97.75 268 CYS B CA 1
ATOM 5449 C C . CYS B 1 268 ? 0.465 -6.738 -27.688 1 97.75 268 CYS B C 1
ATOM 5451 O O . CYS B 1 268 ? -0.624 -6.238 -27.406 1 97.75 268 CYS B O 1
ATOM 5453 N N . MET B 1 269 ? 1.545 -6.367 -27.094 1 97.56 269 MET B N 1
ATOM 5454 C CA . MET B 1 269 ? 1.595 -5.371 -26.031 1 97.56 269 MET B CA 1
ATOM 5455 C C . MET B 1 269 ? 1.024 -4.039 -26.5 1 97.56 269 MET B C 1
ATOM 5457 O O . MET B 1 269 ? 0.345 -3.344 -25.75 1 97.56 269 MET B O 1
ATOM 5461 N N . HIS B 1 270 ? 1.225 -3.641 -27.781 1 97.25 270 HIS B N 1
ATOM 5462 C CA . HIS B 1 270 ? 0.784 -2.373 -28.359 1 97.25 270 HIS B CA 1
ATOM 5463 C C . HIS B 1 270 ? -0.737 -2.293 -28.406 1 97.25 270 HIS B C 1
ATOM 5465 O O . HIS B 1 270 ? -1.304 -1.202 -28.5 1 97.25 270 HIS B O 1
ATOM 5471 N N . ARG B 1 271 ? -1.415 -3.447 -28.312 1 98.19 271 ARG B N 1
ATOM 5472 C CA . ARG B 1 271 ? -2.865 -3.521 -28.453 1 98.19 271 ARG B CA 1
ATOM 5473 C C . ARG B 1 271 ? -3.559 -3.258 -27.125 1 98.19 271 ARG B C 1
ATOM 5475 O O . ARG B 1 271 ? -4.766 -3.021 -27.078 1 98.19 271 ARG B O 1
ATOM 5482 N N . ILE B 1 272 ? -2.842 -3.252 -26.016 1 98.81 272 ILE B N 1
ATOM 5483 C CA . ILE B 1 272 ? -3.432 -3.195 -24.688 1 98.81 272 ILE B CA 1
ATOM 5484 C C . ILE B 1 272 ? -3.578 -1.74 -24.25 1 98.81 272 ILE B C 1
ATOM 5486 O O . ILE B 1 272 ? -2.639 -0.951 -24.375 1 98.81 272 ILE B O 1
ATOM 5490 N N . ASP B 1 273 ? -4.711 -1.356 -23.672 1 98.62 273 ASP B N 1
ATOM 5491 C CA . ASP B 1 273 ? -4.969 0.019 -23.266 1 98.62 273 ASP B CA 1
ATOM 5492 C C . ASP B 1 273 ? -4.32 0.311 -21.906 1 98.62 273 ASP B C 1
ATOM 5494 O O . ASP B 1 273 ? -3.709 1.365 -21.719 1 98.62 273 ASP B O 1
ATOM 5498 N N . ALA B 1 274 ? -4.516 -0.583 -20.953 1 98.81 274 ALA B N 1
ATOM 5499 C CA . ALA B 1 274 ? -4 -0.426 -19.594 1 98.81 274 ALA B CA 1
ATOM 5500 C C . ALA B 1 274 ? -3.291 -1.692 -19.125 1 98.81 274 ALA B C 1
ATOM 5502 O O . ALA B 1 274 ? -3.875 -2.779 -19.125 1 98.81 274 ALA B O 1
ATOM 5503 N N . ILE B 1 275 ? -2.025 -1.546 -18.766 1 98.94 275 ILE B N 1
ATOM 5504 C CA . ILE B 1 275 ? -1.246 -2.656 -18.219 1 98.94 275 ILE B CA 1
ATOM 5505 C C . ILE B 1 275 ? -0.83 -2.346 -16.781 1 98.94 275 ILE B C 1
ATOM 5507 O O . ILE B 1 275 ? -0.316 -1.262 -16.5 1 98.94 275 ILE B O 1
ATOM 5511 N N . THR B 1 276 ? -1.133 -3.277 -15.867 1 98.88 276 THR B N 1
ATOM 5512 C CA . THR B 1 276 ? -0.588 -3.16 -14.516 1 98.88 276 THR B CA 1
ATOM 5513 C C . THR B 1 276 ? 0.508 -4.195 -14.289 1 98.88 276 THR B C 1
ATOM 5515 O O . THR B 1 276 ? 0.505 -5.262 -14.906 1 98.88 276 THR B O 1
ATOM 5518 N N . GLY B 1 277 ? 1.438 -3.85 -13.477 1 98.62 277 GLY B N 1
ATOM 5519 C CA . GLY B 1 277 ? 2.535 -4.707 -13.055 1 98.62 277 GLY B CA 1
ATOM 5520 C C . GLY B 1 277 ? 3.023 -4.398 -11.648 1 98.62 277 GLY B C 1
ATOM 5521 O O . GLY B 1 277 ? 2.529 -3.473 -11 1 98.62 277 GLY B O 1
ATOM 5522 N N . THR B 1 278 ? 3.959 -5.246 -11.188 1 98.31 278 THR B N 1
ATOM 5523 C CA . THR B 1 278 ? 4.453 -5.102 -9.828 1 98.31 278 THR B CA 1
ATOM 5524 C C . THR B 1 278 ? 5.961 -4.875 -9.82 1 98.31 278 THR B C 1
ATOM 5526 O O . THR B 1 278 ? 6.648 -5.191 -10.797 1 98.31 278 THR B O 1
ATOM 5529 N N . LEU B 1 279 ? 6.422 -4.273 -8.766 1 98.5 279 LEU B N 1
ATOM 5530 C CA . LEU B 1 279 ? 7.848 -4.113 -8.5 1 98.5 279 LEU B CA 1
ATOM 5531 C C . LEU B 1 279 ? 8.305 -5.059 -7.395 1 98.5 279 LEU B C 1
ATOM 5533 O O . LEU B 1 279 ? 9.484 -5.09 -7.047 1 98.5 279 LEU B O 1
ATOM 5537 N N . GLY B 1 280 ? 7.383 -5.887 -6.891 1 97.44 280 GLY B N 1
ATOM 5538 C CA . GLY B 1 280 ? 7.676 -6.625 -5.672 1 97.44 280 GLY B CA 1
ATOM 5539 C C . GLY B 1 280 ? 7.957 -8.094 -5.914 1 97.44 280 GLY B C 1
ATOM 5540 O O . GLY B 1 280 ? 8.039 -8.883 -4.969 1 97.44 280 GLY B O 1
ATOM 5541 N N . LYS B 1 281 ? 8.031 -8.531 -7.145 1 97.38 281 LYS B N 1
ATOM 5542 C CA . LYS B 1 281 ? 8.297 -9.93 -7.484 1 97.38 281 LYS B CA 1
ATOM 5543 C C . LYS B 1 281 ? 9.586 -10.062 -8.281 1 97.38 281 LYS B C 1
ATOM 5545 O O . LYS B 1 281 ? 10.68 -9.867 -7.742 1 97.38 281 LYS B O 1
ATOM 5550 N N . ALA B 1 282 ? 9.539 -10.172 -9.562 1 98.25 282 ALA B N 1
ATOM 5551 C CA . ALA B 1 282 ? 10.75 -10.328 -10.359 1 98.25 282 ALA B CA 1
ATOM 5552 C C . ALA B 1 282 ? 11.625 -9.086 -10.289 1 98.25 282 ALA B C 1
ATOM 5554 O O . ALA B 1 282 ? 12.859 -9.172 -10.352 1 98.25 282 ALA B O 1
ATOM 5555 N N . PHE B 1 283 ? 11.031 -7.922 -10.016 1 98 283 PHE B N 1
ATOM 5556 C CA . PHE B 1 283 ? 11.766 -6.664 -9.977 1 98 283 PHE B CA 1
ATOM 5557 C C . PHE B 1 283 ? 12.305 -6.387 -8.586 1 98 283 PHE B C 1
ATOM 5559 O O . PHE B 1 283 ? 13.047 -5.426 -8.375 1 98 283 PHE B O 1
ATOM 5566 N N . ALA B 1 284 ? 11.984 -7.133 -7.57 1 89.81 284 ALA B N 1
ATOM 5567 C CA . ALA B 1 284 ? 12.688 -7.422 -6.324 1 89.81 284 ALA B CA 1
ATOM 5568 C C . ALA B 1 284 ? 12.391 -6.359 -5.266 1 89.81 284 ALA B C 1
ATOM 5570 O O . ALA B 1 284 ? 12.891 -6.438 -4.141 1 89.81 284 ALA B O 1
ATOM 5571 N N . SER B 1 285 ? 11.617 -5.352 -5.453 1 91.94 285 SER B N 1
ATOM 5572 C CA . SER B 1 285 ? 11.406 -4.309 -4.453 1 91.94 285 SER B CA 1
ATOM 5573 C C . SER B 1 285 ? 9.992 -4.355 -3.896 1 91.94 285 SER B C 1
ATOM 5575 O O . SER B 1 285 ? 9.539 -5.395 -3.404 1 91.94 285 SER B O 1
ATOM 5577 N N . ILE B 1 286 ? 9.297 -3.322 -3.807 1 97.31 286 ILE B N 1
ATOM 5578 C CA . ILE B 1 286 ? 7.879 -3.186 -3.49 1 97.31 286 ILE B CA 1
ATOM 5579 C C . ILE B 1 286 ? 7.262 -2.084 -4.348 1 97.31 286 ILE B C 1
ATOM 5581 O O . ILE B 1 286 ? 7.957 -1.157 -4.773 1 97.31 286 ILE B O 1
ATOM 5585 N N . GLY B 1 287 ? 6 -2.221 -4.59 1 98 287 GLY B N 1
ATOM 5586 C CA . GLY B 1 287 ? 5.32 -1.248 -5.43 1 98 287 GLY B CA 1
ATOM 5587 C C . GLY B 1 287 ? 4.539 -1.881 -6.562 1 98 287 GLY B C 1
ATOM 5588 O O . GLY B 1 287 ? 4.582 -3.1 -6.75 1 98 287 GLY B O 1
ATOM 5589 N N . GLY B 1 288 ? 3.799 -1.139 -7.219 1 98.5 288 GLY B N 1
ATOM 5590 C CA . GLY B 1 288 ? 3.057 -1.479 -8.422 1 98.5 288 GLY B CA 1
ATOM 5591 C C . GLY B 1 288 ? 2.918 -0.315 -9.383 1 98.5 288 GLY B C 1
ATOM 5592 O O . GLY B 1 288 ? 3.393 0.788 -9.109 1 98.5 288 GLY B O 1
ATOM 5593 N N . TYR B 1 289 ? 2.391 -0.599 -10.539 1 98.88 289 TYR B N 1
ATOM 5594 C CA . TYR B 1 289 ? 2.307 0.496 -11.5 1 98.88 289 TYR B CA 1
ATOM 5595 C C . TYR B 1 289 ? 1.201 0.244 -12.523 1 98.88 289 TYR B C 1
ATOM 5597 O O . TYR B 1 289 ? 0.721 -0.884 -12.656 1 98.88 289 TYR B O 1
ATOM 5605 N N . LEU B 1 290 ? 0.804 1.301 -13.109 1 98.88 290 LEU B N 1
ATOM 5606 C CA . LEU B 1 290 ? -0.028 1.366 -14.305 1 98.88 290 LEU B CA 1
ATOM 5607 C C . LEU B 1 290 ? 0.734 2.002 -15.469 1 98.88 290 LEU B C 1
ATOM 5609 O O . LEU B 1 290 ? 1.415 3.014 -15.289 1 98.88 290 LEU B O 1
ATOM 5613 N N . VAL B 1 291 ? 0.703 1.406 -16.609 1 98.88 291 VAL B N 1
ATOM 5614 C CA . VAL B 1 291 ? 1.191 2.057 -17.828 1 98.88 291 VAL B CA 1
ATOM 5615 C C . VAL B 1 291 ? 0.097 2.057 -18.891 1 98.88 291 VAL B C 1
ATOM 5617 O O . VAL B 1 291 ? -0.734 1.146 -18.938 1 98.88 291 VAL B O 1
ATOM 5620 N N . GLY B 1 292 ? 0.029 3.055 -19.734 1 98.69 292 GLY B N 1
ATOM 5621 C CA . GLY B 1 292 ? -0.961 3.25 -20.781 1 98.69 292 GLY B CA 1
ATOM 5622 C C . GLY B 1 292 ? -0.799 4.566 -21.516 1 98.69 292 GLY B C 1
ATOM 5623 O O . GLY B 1 292 ? 0.282 5.16 -21.516 1 98.69 292 GLY B O 1
ATOM 5624 N N . ASP B 1 293 ? -1.85 4.914 -22.188 1 97.5 293 ASP B N 1
ATOM 5625 C CA . ASP B 1 293 ? -1.85 6.211 -22.859 1 97.5 293 ASP B CA 1
ATOM 5626 C C . ASP B 1 293 ? -1.803 7.352 -21.844 1 97.5 293 ASP B C 1
ATOM 5628 O O . ASP B 1 293 ? -2.262 7.199 -20.719 1 97.5 293 ASP B O 1
ATOM 5632 N N . ARG B 1 294 ? -1.267 8.422 -22.312 1 97.81 294 ARG B N 1
ATOM 5633 C CA . ARG B 1 294 ? -1.058 9.578 -21.453 1 97.81 294 ARG B CA 1
ATOM 5634 C C . ARG B 1 294 ? -2.369 10.039 -20.812 1 97.81 294 ARG B C 1
ATOM 5636 O O . ARG B 1 294 ? -2.412 10.375 -19.641 1 97.81 294 ARG B O 1
ATOM 5643 N N . ALA B 1 295 ? -3.432 10.086 -21.562 1 97.94 295 ALA B N 1
ATOM 5644 C CA . ALA B 1 295 ? -4.715 10.578 -21.062 1 97.94 295 ALA B CA 1
ATOM 5645 C C . ALA B 1 295 ? -5.254 9.695 -19.953 1 97.94 295 ALA B C 1
ATOM 5647 O O . ALA B 1 295 ? -5.754 10.188 -18.938 1 97.94 295 ALA B O 1
ATOM 5648 N N . LEU B 1 296 ? -5.199 8.383 -20.109 1 98.38 296 LEU B N 1
ATOM 5649 C CA . LEU B 1 296 ? -5.633 7.438 -19.094 1 98.38 296 LEU B CA 1
ATOM 5650 C C . LEU B 1 296 ? -4.816 7.605 -17.812 1 98.38 296 LEU B C 1
ATOM 5652 O O . LEU B 1 296 ? -5.379 7.727 -16.719 1 98.38 296 LEU B O 1
ATOM 5656 N N . VAL B 1 297 ? -3.52 7.613 -17.953 1 98.69 297 VAL B N 1
ATOM 5657 C CA . VAL B 1 297 ? -2.609 7.672 -16.812 1 98.69 297 VAL B CA 1
ATOM 5658 C C . VAL B 1 297 ? -2.809 8.984 -16.062 1 98.69 297 VAL B C 1
ATOM 5660 O O . VAL B 1 297 ? -2.867 9 -14.836 1 98.69 297 VAL B O 1
ATOM 5663 N N . ASP B 1 298 ? -2.945 10.07 -16.797 1 98.25 298 ASP B N 1
ATOM 5664 C CA . ASP B 1 298 ? -3.129 11.375 -16.172 1 98.25 298 ASP B CA 1
ATOM 5665 C C . ASP B 1 298 ? -4.48 11.461 -15.469 1 98.25 298 ASP B C 1
ATOM 5667 O O . ASP B 1 298 ? -4.598 12.07 -14.406 1 98.25 298 ASP B O 1
ATOM 5671 N N . MET B 1 299 ? -5.48 10.891 -16.094 1 97.94 299 MET B N 1
ATOM 5672 C CA . MET B 1 299 ? -6.793 10.867 -15.453 1 97.94 299 MET B CA 1
ATOM 5673 C C . MET B 1 299 ? -6.746 10.086 -14.141 1 97.94 299 MET B C 1
ATOM 5675 O O . MET B 1 299 ? -7.223 10.562 -13.109 1 97.94 299 MET B O 1
ATOM 5679 N N . VAL B 1 300 ? -6.113 8.914 -14.141 1 98.31 300 VAL B N 1
ATOM 5680 C CA . VAL B 1 300 ? -6.008 8.094 -12.938 1 98.31 300 VAL B CA 1
ATOM 5681 C C . VAL B 1 300 ? -5.199 8.836 -11.875 1 98.31 300 VAL B C 1
ATOM 5683 O O . VAL B 1 300 ? -5.586 8.867 -10.703 1 98.31 300 VAL B O 1
ATOM 5686 N N . ARG B 1 301 ? -4.137 9.414 -12.25 1 97 301 ARG B N 1
ATOM 5687 C CA . ARG B 1 301 ? -3.283 10.203 -11.367 1 97 301 ARG B CA 1
ATOM 5688 C C . ARG B 1 301 ? -4.082 11.297 -10.664 1 97 301 ARG B C 1
ATOM 5690 O O . ARG B 1 301 ? -3.82 11.609 -9.5 1 97 301 ARG B O 1
ATOM 5697 N N . SER B 1 302 ? -5.055 11.852 -11.32 1 96 302 SER B N 1
ATOM 5698 C CA . SER B 1 302 ? -5.797 13.023 -10.859 1 96 302 SER B CA 1
ATOM 5699 C C . SER B 1 302 ? -6.953 12.617 -9.953 1 96 302 SER B C 1
ATOM 5701 O O . SER B 1 302 ? -7.438 13.43 -9.156 1 96 302 SER B O 1
ATOM 5703 N N . TYR B 1 303 ? -7.348 11.305 -10.055 1 96.75 303 TYR B N 1
ATOM 5704 C CA . TYR B 1 303 ? -8.617 11 -9.398 1 96.75 303 TYR B CA 1
ATOM 5705 C C . TYR B 1 303 ? -8.469 9.805 -8.461 1 96.75 303 TYR B C 1
ATOM 5707 O O . TYR B 1 303 ? -9.328 9.57 -7.609 1 96.75 303 TYR B O 1
ATOM 5715 N N . ALA B 1 304 ? -7.441 9.031 -8.586 1 96.88 304 ALA B N 1
ATOM 5716 C CA . ALA B 1 304 ? -7.32 7.797 -7.816 1 96.88 304 ALA B CA 1
ATOM 5717 C C . ALA B 1 304 ? -6.887 8.094 -6.383 1 96.88 304 ALA B C 1
ATOM 5719 O O . ALA B 1 304 ? -5.727 8.43 -6.133 1 96.88 304 ALA B O 1
ATOM 5720 N N . GLY B 1 305 ? -7.762 7.887 -5.434 1 94 305 GLY B N 1
ATOM 5721 C CA . GLY B 1 305 ? -7.492 8.156 -4.031 1 94 305 GLY B CA 1
ATOM 5722 C C . GLY B 1 305 ? -6.312 7.371 -3.488 1 94 305 GLY B C 1
ATOM 5723 O O . GLY B 1 305 ? -5.535 7.883 -2.684 1 94 305 GLY B O 1
ATOM 5724 N N . GLY B 1 306 ? -6.207 6.094 -3.928 1 93 306 GLY B N 1
ATOM 5725 C CA . GLY B 1 306 ? -5.133 5.23 -3.467 1 93 306 GLY B CA 1
ATOM 5726 C C . GLY B 1 306 ? -3.754 5.75 -3.824 1 93 306 GLY B C 1
ATOM 5727 O O . GLY B 1 306 ? -2.75 5.293 -3.27 1 93 306 GLY B O 1
ATOM 5728 N N . LEU B 1 307 ? -3.701 6.723 -4.691 1 94 307 LEU B N 1
ATOM 5729 C CA . LEU B 1 307 ? -2.459 7.391 -5.062 1 94 307 LEU B CA 1
ATOM 5730 C C . LEU B 1 307 ? -2.361 8.766 -4.398 1 94 307 LEU B C 1
ATOM 5732 O O . LEU B 1 307 ? -1.334 9.102 -3.805 1 94 307 LEU B O 1
ATOM 5736 N N . ILE B 1 308 ? -3.375 9.516 -4.422 1 92.88 308 ILE B N 1
ATOM 5737 C CA . ILE B 1 308 ? -3.4 10.914 -4.023 1 92.88 308 ILE B CA 1
ATOM 5738 C C . ILE B 1 308 ? -3.152 11.031 -2.52 1 92.88 308 ILE B C 1
ATOM 5740 O O . ILE B 1 308 ? -2.447 11.938 -2.068 1 92.88 308 ILE B O 1
ATOM 5744 N N . PHE B 1 309 ? -3.607 10.078 -1.735 1 93.31 309 PHE B N 1
ATOM 5745 C CA . PHE B 1 309 ? -3.666 10.266 -0.29 1 93.31 309 PHE B CA 1
ATOM 5746 C C . PHE B 1 309 ? -2.744 9.281 0.42 1 93.31 309 PHE B C 1
ATOM 5748 O O . PHE B 1 309 ? -2.994 8.898 1.567 1 93.31 309 PHE B O 1
ATOM 5755 N N . THR B 1 310 ? -1.754 8.789 -0.281 1 95.12 310 THR B N 1
ATOM 5756 C CA . THR B 1 310 ? -0.831 7.832 0.315 1 95.12 310 THR B CA 1
ATOM 5757 C C . THR B 1 310 ? 0.613 8.297 0.157 1 95.12 310 THR B C 1
ATOM 5759 O O . THR B 1 310 ? 0.986 8.836 -0.888 1 95.12 310 THR B O 1
ATOM 5762 N N . THR B 1 311 ? 1.362 8.094 1.225 1 95.69 311 THR B N 1
ATOM 5763 C CA . THR B 1 311 ? 2.797 8.344 1.134 1 95.69 311 THR B CA 1
ATOM 5764 C C . THR B 1 311 ? 3.4 7.586 -0.046 1 95.69 311 THR B C 1
ATOM 5766 O O . THR B 1 311 ? 3.064 6.422 -0.284 1 95.69 311 THR B O 1
ATOM 5769 N N . SER B 1 312 ? 4.23 8.312 -0.803 1 97.12 312 SER B N 1
ATOM 5770 C CA . SER B 1 312 ? 4.797 7.711 -2.004 1 97.12 312 SER B CA 1
ATOM 5771 C C . SER B 1 312 ? 5.953 6.777 -1.662 1 97.12 312 SER B C 1
ATOM 5773 O O . SER B 1 312 ? 6.383 6.711 -0.508 1 97.12 312 SER B O 1
ATOM 5775 N N . LEU B 1 313 ? 6.426 5.992 -2.633 1 98.06 313 LEU B N 1
ATOM 5776 C CA . LEU B 1 313 ? 7.504 5.023 -2.459 1 98.06 313 LEU B CA 1
ATOM 5777 C C . LEU B 1 313 ? 8.805 5.719 -2.059 1 98.06 313 LEU B C 1
ATOM 5779 O O . LEU B 1 313 ? 9.109 6.805 -2.559 1 98.06 313 LEU B O 1
ATOM 5783 N N . PRO B 1 314 ? 9.609 5.094 -1.218 1 97.81 314 PRO B N 1
ATOM 5784 C CA . PRO B 1 314 ? 10.875 5.691 -0.784 1 97.81 314 PRO B CA 1
ATOM 5785 C C . PRO B 1 314 ? 11.953 5.645 -1.863 1 97.81 314 PRO B C 1
ATOM 5787 O O . PRO B 1 314 ? 11.961 4.73 -2.691 1 97.81 314 PRO B O 1
ATOM 5790 N N . PRO B 1 315 ? 12.938 6.527 -1.771 1 97.56 315 PRO B N 1
ATOM 5791 C CA . PRO B 1 315 ? 14.016 6.609 -2.762 1 97.56 315 PRO B CA 1
ATOM 5792 C C . PRO B 1 315 ? 14.773 5.293 -2.922 1 97.56 315 PRO B C 1
ATOM 5794 O O . PRO B 1 315 ? 15.07 4.879 -4.047 1 97.56 315 PRO B O 1
ATOM 5797 N N . PRO B 1 316 ? 15.133 4.551 -1.848 1 98.19 316 PRO B N 1
ATOM 5798 C CA . PRO B 1 316 ? 15.867 3.303 -2.064 1 98.19 316 PRO B CA 1
ATOM 5799 C C . PRO B 1 316 ? 15.062 2.273 -2.854 1 98.19 316 PRO B C 1
ATOM 5801 O O . PRO B 1 316 ? 15.633 1.512 -3.641 1 98.19 316 PRO B O 1
ATOM 5804 N N . VAL B 1 317 ? 13.75 2.211 -2.641 1 98.31 317 VAL B N 1
ATOM 5805 C CA . VAL B 1 317 ? 12.859 1.304 -3.363 1 98.31 317 VAL B CA 1
ATOM 5806 C C . VAL B 1 317 ? 12.859 1.662 -4.848 1 98.31 317 VAL B C 1
ATOM 5808 O O . VAL B 1 317 ? 12.977 0.783 -5.707 1 98.31 317 VAL B O 1
ATOM 5811 N N . LEU B 1 318 ? 12.742 2.965 -5.113 1 98.5 318 LEU B N 1
ATOM 5812 C CA . LEU B 1 318 ? 12.711 3.455 -6.484 1 98.5 318 LEU B CA 1
ATOM 5813 C C . LEU B 1 318 ? 14.016 3.127 -7.207 1 98.5 318 LEU B C 1
ATOM 5815 O O . LEU B 1 318 ? 13.992 2.664 -8.352 1 98.5 318 LEU B O 1
ATOM 5819 N N . ALA B 1 319 ? 15.109 3.381 -6.539 1 98.56 319 ALA B N 1
ATOM 5820 C CA . ALA B 1 319 ? 16.422 3.137 -7.121 1 98.56 319 ALA B CA 1
ATOM 5821 C C . ALA B 1 319 ? 16.641 1.65 -7.402 1 98.56 319 ALA B C 1
ATOM 5823 O O . ALA B 1 319 ? 17.125 1.278 -8.469 1 98.56 319 ALA B O 1
ATOM 5824 N N . ALA B 1 320 ? 16.281 0.831 -6.461 1 98.75 320 ALA B N 1
ATOM 5825 C CA . ALA B 1 320 ? 16.422 -0.614 -6.617 1 98.75 320 ALA B CA 1
ATOM 5826 C C . ALA B 1 320 ? 15.586 -1.121 -7.793 1 98.75 320 ALA B C 1
ATOM 5828 O O . ALA B 1 320 ? 16.078 -1.895 -8.617 1 98.75 320 ALA B O 1
ATOM 5829 N N . ALA B 1 321 ? 14.344 -0.696 -7.855 1 98.69 321 ALA B N 1
ATOM 5830 C CA . ALA B 1 321 ? 13.438 -1.147 -8.906 1 98.69 321 ALA B CA 1
ATOM 5831 C C . ALA B 1 321 ? 13.945 -0.729 -10.289 1 98.69 321 ALA B C 1
ATOM 5833 O O . ALA B 1 321 ? 13.922 -1.522 -11.227 1 98.69 321 ALA B O 1
ATOM 5834 N N . ARG B 1 322 ? 14.359 0.482 -10.406 1 98.69 322 ARG B N 1
ATOM 5835 C CA . ARG B 1 322 ? 14.836 0.979 -11.688 1 98.69 322 ARG B CA 1
ATOM 5836 C C . ARG B 1 322 ? 16.062 0.192 -12.164 1 98.69 322 ARG B C 1
ATOM 5838 O O . ARG B 1 322 ? 16.156 -0.163 -13.336 1 98.69 322 ARG B O 1
ATOM 5845 N N . THR B 1 323 ? 16.984 -0.022 -11.242 1 98.81 323 THR B N 1
ATOM 5846 C CA . THR B 1 323 ? 18.172 -0.789 -11.57 1 98.81 323 THR B CA 1
ATOM 5847 C C . THR B 1 323 ? 17.812 -2.217 -11.961 1 98.81 323 THR B C 1
ATOM 5849 O O . THR B 1 323 ? 18.359 -2.764 -12.922 1 98.81 323 THR B O 1
ATOM 5852 N N . SER B 1 324 ? 16.906 -2.814 -11.234 1 98.81 324 SER B N 1
ATOM 5853 C CA . SER B 1 324 ? 16.469 -4.168 -11.547 1 98.81 324 SER B CA 1
ATOM 5854 C C . SER B 1 324 ? 15.875 -4.25 -12.945 1 98.81 324 SER B C 1
ATOM 5856 O O . SER B 1 324 ? 16.203 -5.164 -13.711 1 98.81 324 SER B O 1
ATOM 5858 N N . ILE B 1 325 ? 15.023 -3.305 -13.289 1 98.81 325 ILE B N 1
ATOM 5859 C CA . ILE B 1 325 ? 14.383 -3.271 -14.602 1 98.81 325 ILE B CA 1
ATOM 5860 C C . ILE B 1 325 ? 15.445 -3.115 -15.688 1 98.81 325 ILE B C 1
ATOM 5862 O O . ILE B 1 325 ? 15.398 -3.799 -16.719 1 98.81 325 ILE B O 1
ATOM 5866 N N . ALA B 1 326 ? 16.391 -2.229 -15.453 1 98.62 326 ALA B N 1
ATOM 5867 C CA . ALA B 1 326 ? 17.453 -2.01 -16.422 1 98.62 326 ALA B CA 1
ATOM 5868 C C . ALA B 1 326 ? 18.234 -3.293 -16.672 1 98.62 326 ALA B C 1
ATOM 5870 O O . ALA B 1 326 ? 18.562 -3.623 -17.812 1 98.62 326 ALA B O 1
ATOM 5871 N N . ILE B 1 327 ? 18.578 -4.004 -15.648 1 98.75 327 ILE B N 1
ATOM 5872 C CA . ILE B 1 327 ? 19.344 -5.25 -15.75 1 98.75 327 ILE B CA 1
ATOM 5873 C C . ILE B 1 327 ? 18.516 -6.289 -16.5 1 98.75 327 ILE B C 1
ATOM 5875 O O . ILE B 1 327 ? 19.031 -6.957 -17.406 1 98.75 327 ILE B O 1
ATOM 5879 N N . LEU B 1 328 ? 17.25 -6.395 -16.188 1 98.75 328 LEU B N 1
ATOM 5880 C CA . LEU B 1 328 ? 16.406 -7.434 -16.766 1 98.75 328 LEU B CA 1
ATOM 5881 C C . LEU B 1 328 ? 16.109 -7.141 -18.234 1 98.75 328 LEU B C 1
ATOM 5883 O O . LEU B 1 328 ? 15.773 -8.047 -19 1 98.75 328 LEU B O 1
ATOM 5887 N N . LYS B 1 329 ? 16.234 -5.883 -18.641 1 98.5 329 LYS B N 1
ATOM 5888 C CA . LYS B 1 329 ? 16.094 -5.504 -20.047 1 98.5 329 LYS B CA 1
ATOM 5889 C C . LYS B 1 329 ? 17.344 -5.887 -20.844 1 98.5 329 LYS B C 1
ATOM 5891 O O . LYS B 1 329 ? 17.297 -5.945 -22.078 1 98.5 329 LYS B O 1
ATOM 5896 N N . SER B 1 330 ? 18.391 -6.188 -20.188 1 98.5 330 SER B N 1
ATOM 5897 C CA . SER B 1 330 ? 19.688 -6.379 -20.828 1 98.5 330 SER B CA 1
ATOM 5898 C C . SER B 1 330 ? 19.938 -7.848 -21.156 1 98.5 330 SER B C 1
ATOM 5900 O O . SER B 1 330 ? 19.047 -8.68 -21 1 98.5 330 SER B O 1
ATOM 5902 N N . ASN B 1 331 ? 21.188 -8.148 -21.656 1 98.56 331 ASN B N 1
ATOM 5903 C CA . ASN B 1 331 ? 21.594 -9.516 -21.938 1 98.56 331 ASN B CA 1
ATOM 5904 C C . ASN B 1 331 ? 21.609 -10.375 -20.688 1 98.56 331 ASN B C 1
ATOM 5906 O O . ASN B 1 331 ? 21.25 -11.555 -20.719 1 98.56 331 ASN B O 1
ATOM 5910 N N . GLU B 1 332 ? 22 -9.805 -19.625 1 98.62 332 GLU B N 1
ATOM 5911 C CA . GLU B 1 332 ? 21.969 -10.539 -18.375 1 98.62 332 GLU B CA 1
ATOM 5912 C C . GLU B 1 332 ? 20.562 -10.984 -18.016 1 98.62 332 GLU B C 1
ATOM 5914 O O . GLU B 1 332 ? 20.359 -12.102 -17.531 1 98.62 332 GLU B O 1
ATOM 5919 N N . GLY B 1 333 ? 19.609 -10.039 -18.219 1 98.62 333 GLY B N 1
ATOM 5920 C CA . GLY B 1 333 ? 18.219 -10.406 -17.984 1 98.62 333 GLY B CA 1
ATOM 5921 C C . GLY B 1 333 ? 17.75 -11.562 -18.859 1 98.62 333 GLY B C 1
ATOM 5922 O O . GLY B 1 333 ? 17.047 -12.453 -18.375 1 98.62 333 GLY B O 1
ATOM 5923 N N . ARG B 1 334 ? 18.156 -11.57 -20.078 1 98.69 334 ARG B N 1
ATOM 5924 C CA . ARG B 1 334 ? 17.797 -12.656 -21 1 98.69 334 ARG B CA 1
ATOM 5925 C C . ARG B 1 334 ? 18.406 -13.969 -20.531 1 98.69 334 ARG B C 1
ATOM 5927 O O . ARG B 1 334 ? 17.766 -15.016 -20.594 1 98.69 334 ARG B O 1
ATOM 5934 N N . GLN B 1 335 ? 19.609 -13.938 -20.078 1 98.69 335 GLN B N 1
ATOM 5935 C CA . GLN B 1 335 ? 20.281 -15.133 -19.578 1 98.69 335 GLN B CA 1
ATOM 5936 C C . GLN B 1 335 ? 19.609 -15.672 -18.328 1 98.69 335 GLN B C 1
ATOM 5938 O O . GLN B 1 335 ? 19.438 -16.875 -18.172 1 98.69 335 GLN B O 1
ATOM 5943 N N . LEU B 1 336 ? 19.281 -14.75 -17.453 1 98.69 336 LEU B N 1
ATOM 5944 C CA . LEU B 1 336 ? 18.578 -15.156 -16.234 1 98.69 336 LEU B CA 1
ATOM 5945 C C . LEU B 1 336 ? 17.25 -15.828 -16.578 1 98.69 336 LEU B C 1
ATOM 5947 O O . LEU B 1 336 ? 16.906 -16.844 -15.984 1 98.69 336 LEU B O 1
ATOM 5951 N N . ARG B 1 337 ? 16.5 -15.258 -17.5 1 98.56 337 ARG B N 1
ATOM 5952 C CA . ARG B 1 337 ? 15.219 -15.82 -17.922 1 98.56 337 ARG B CA 1
ATOM 5953 C C . ARG B 1 337 ? 15.398 -17.188 -18.562 1 98.56 337 ARG B C 1
ATOM 5955 O O . ARG B 1 337 ? 14.602 -18.109 -18.328 1 98.56 337 ARG B O 1
ATOM 5962 N N . GLU B 1 338 ? 16.406 -17.328 -19.375 1 98.5 338 GLU B N 1
ATOM 5963 C CA . GLU B 1 338 ? 16.688 -18.609 -20 1 98.5 338 GLU B CA 1
ATOM 5964 C C . GLU B 1 338 ? 17 -19.688 -18.953 1 98.5 338 GLU B C 1
ATOM 5966 O O . GLU B 1 338 ? 16.484 -20.797 -19.031 1 98.5 338 GLU B O 1
ATOM 5971 N N . GLU B 1 339 ? 17.844 -19.328 -18.047 1 98.56 339 GLU B N 1
ATOM 5972 C CA . GLU B 1 339 ? 18.188 -20.281 -17 1 98.56 339 GLU B CA 1
ATOM 5973 C C . GLU B 1 339 ? 16.969 -20.609 -16.141 1 98.56 339 GLU B C 1
ATOM 5975 O O . GLU B 1 339 ? 16.797 -21.766 -15.727 1 98.56 339 GLU B O 1
ATOM 5980 N N . GLN B 1 340 ? 16.219 -19.641 -15.812 1 98.5 340 GLN B N 1
ATOM 5981 C CA . GLN B 1 340 ? 15 -19.875 -15.039 1 98.5 340 GLN B CA 1
ATOM 5982 C C . GLN B 1 340 ? 14.078 -20.859 -15.75 1 98.5 340 GLN B C 1
ATOM 5984 O O . GLN B 1 340 ? 13.547 -21.781 -15.133 1 98.5 340 GLN B O 1
ATOM 5989 N N . ARG B 1 341 ? 13.883 -20.688 -17.031 1 97.81 341 ARG B N 1
ATOM 5990 C CA . ARG B 1 341 ? 13.047 -21.578 -17.812 1 97.81 341 ARG B CA 1
ATOM 5991 C C . ARG B 1 341 ? 13.609 -23 -17.812 1 97.81 341 ARG B C 1
ATOM 5993 O O . ARG B 1 341 ? 12.852 -23.969 -17.719 1 97.81 341 ARG B O 1
ATOM 6000 N N . ARG B 1 342 ? 14.852 -23.062 -17.938 1 98.19 342 ARG B N 1
ATOM 6001 C CA . ARG B 1 342 ? 15.508 -24.375 -17.891 1 98.19 342 ARG B CA 1
ATOM 6002 C C . ARG B 1 342 ? 15.258 -25.062 -16.547 1 98.19 342 ARG B C 1
ATOM 6004 O O . ARG B 1 342 ? 14.93 -26.25 -16.516 1 98.19 342 ARG B O 1
ATOM 6011 N N . ARG B 1 343 ? 15.43 -24.281 -15.461 1 98.5 343 ARG B N 1
ATOM 6012 C CA . ARG B 1 343 ? 15.227 -24.828 -14.125 1 98.5 343 ARG B CA 1
ATOM 6013 C C . ARG B 1 343 ? 13.789 -25.297 -13.938 1 98.5 343 ARG B C 1
ATOM 6015 O O . ARG B 1 343 ? 13.547 -26.375 -13.383 1 98.5 343 ARG B O 1
ATOM 6022 N N . VAL B 1 344 ? 12.875 -24.5 -14.391 1 98.31 344 VAL B N 1
ATOM 6023 C CA . VAL B 1 344 ? 11.453 -24.828 -14.289 1 98.31 344 VAL B CA 1
ATOM 6024 C C . VAL B 1 344 ? 11.18 -26.141 -15.023 1 98.31 344 VAL B C 1
ATOM 6026 O O . VAL B 1 344 ? 10.484 -27.016 -14.5 1 98.31 344 VAL B O 1
ATOM 6029 N N . SER B 1 345 ? 11.695 -26.25 -16.188 1 97.88 345 SER B N 1
ATOM 6030 C CA . SER B 1 345 ? 11.5 -27.453 -16.984 1 97.88 345 SER B CA 1
ATOM 6031 C C . SER B 1 345 ? 12.078 -28.688 -16.297 1 97.88 345 SER B C 1
ATOM 6033 O O . SER B 1 345 ? 11.445 -29.734 -16.281 1 97.88 345 SER B O 1
ATOM 6035 N N . ILE B 1 346 ? 13.242 -28.562 -15.766 1 98.25 346 ILE B N 1
ATOM 6036 C CA . ILE B 1 346 ? 13.906 -29.688 -15.102 1 98.25 346 ILE B CA 1
ATOM 6037 C C . ILE B 1 346 ? 13.102 -30.109 -13.875 1 98.25 346 ILE B C 1
ATOM 6039 O O . ILE B 1 346 ? 12.836 -31.297 -13.688 1 98.25 346 ILE B O 1
ATOM 6043 N N . VAL B 1 347 ? 12.719 -29.172 -13.047 1 98.44 347 VAL B N 1
ATOM 6044 C CA . VAL B 1 347 ? 11.984 -29.469 -11.82 1 98.44 347 VAL B CA 1
ATOM 6045 C C . VAL B 1 347 ? 10.648 -30.125 -12.172 1 98.44 347 VAL B C 1
ATOM 6047 O O . VAL B 1 347 ? 10.258 -31.125 -11.57 1 98.44 347 VAL B O 1
ATOM 6050 N N . ARG B 1 348 ? 9.93 -29.562 -13.141 1 97.75 348 ARG B N 1
ATOM 6051 C CA . ARG B 1 348 ? 8.648 -30.109 -13.562 1 97.75 348 ARG B CA 1
ATOM 6052 C C . ARG B 1 348 ? 8.797 -31.547 -14.047 1 97.75 348 ARG B C 1
ATOM 6054 O O . ARG B 1 348 ? 8.031 -32.438 -13.656 1 97.75 348 ARG B O 1
ATOM 6061 N N . ARG B 1 349 ? 9.75 -31.75 -14.906 1 97.25 349 ARG B N 1
ATOM 6062 C CA . ARG B 1 349 ? 9.992 -33.094 -15.453 1 97.25 349 ARG B CA 1
ATOM 6063 C C . ARG B 1 349 ? 10.289 -34.094 -14.344 1 97.25 349 ARG B C 1
ATOM 6065 O O . ARG B 1 349 ? 9.75 -35.188 -14.336 1 97.25 349 ARG B O 1
ATOM 6072 N N . ARG B 1 350 ? 11.117 -33.688 -13.445 1 97.94 350 ARG B N 1
ATOM 6073 C CA . ARG B 1 350 ? 11.5 -34.594 -12.352 1 97.94 350 ARG B CA 1
ATOM 6074 C C . ARG B 1 350 ? 10.297 -34.906 -11.469 1 97.94 350 ARG B C 1
ATOM 6076 O O . ARG B 1 350 ? 10.172 -36.031 -10.977 1 97.94 350 ARG B O 1
ATOM 6083 N N . LEU B 1 351 ? 9.484 -33.969 -11.188 1 98.06 351 LEU B N 1
ATOM 6084 C CA . LEU B 1 351 ? 8.266 -34.188 -10.422 1 98.06 351 LEU B CA 1
ATOM 6085 C C . LEU B 1 351 ? 7.332 -35.156 -11.148 1 98.06 351 LEU B C 1
ATOM 6087 O O . LEU B 1 351 ? 6.766 -36.031 -10.531 1 98.06 351 LEU B O 1
ATOM 6091 N N . GLN B 1 352 ? 7.176 -34.938 -12.414 1 97 352 GLN B N 1
ATOM 6092 C CA . GLN B 1 352 ? 6.309 -35.781 -13.227 1 97 352 GLN B CA 1
ATOM 6093 C C . GLN B 1 352 ? 6.844 -37.219 -13.281 1 97 352 GLN B C 1
ATOM 6095 O O . GLN B 1 352 ? 6.078 -38.188 -13.18 1 97 352 GLN B O 1
ATOM 6100 N N . GLU B 1 353 ? 8.102 -37.281 -13.469 1 97.06 353 GLU B N 1
ATOM 6101 C CA . GLU 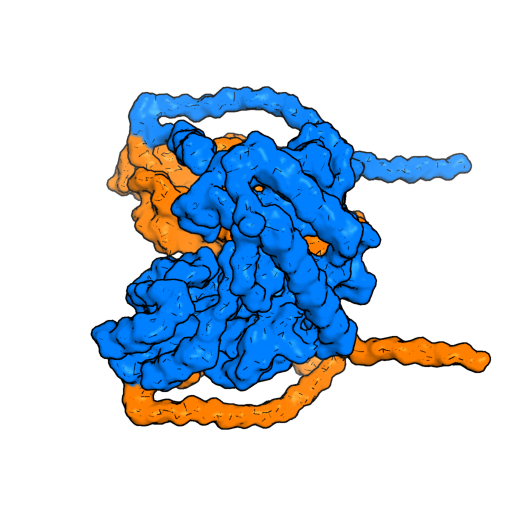B 1 353 ? 8.742 -38.594 -13.492 1 97.06 353 GLU B CA 1
ATOM 6102 C C . GLU B 1 353 ? 8.516 -39.344 -12.18 1 97.06 353 GLU B C 1
ATOM 6104 O O . GLU B 1 353 ? 8.391 -40.562 -12.164 1 97.06 353 GLU B O 1
ATOM 6109 N N . ALA B 1 354 ? 8.461 -38.594 -11.117 1 97.69 354 ALA B N 1
ATOM 6110 C CA . ALA B 1 354 ? 8.258 -39.188 -9.797 1 97.69 354 ALA B CA 1
ATOM 6111 C C . ALA B 1 354 ? 6.781 -39.5 -9.547 1 97.69 354 ALA B C 1
ATOM 6113 O O . ALA B 1 354 ? 6.43 -40.125 -8.547 1 97.69 354 ALA B O 1
ATOM 6114 N N . GLY B 1 355 ? 5.891 -39 -10.453 1 97.31 355 GLY B N 1
ATOM 6115 C CA . GLY B 1 355 ? 4.488 -39.375 -10.406 1 97.31 355 GLY B CA 1
ATOM 6116 C C . GLY B 1 355 ? 3.605 -38.312 -9.766 1 97.31 355 GLY B C 1
ATOM 6117 O O . GLY B 1 355 ? 2.416 -38.562 -9.539 1 97.31 355 GLY B O 1
ATOM 6118 N N . PHE B 1 356 ? 4.113 -37.188 -9.469 1 97.69 356 PHE B N 1
ATOM 6119 C CA . PHE B 1 356 ? 3.344 -36.125 -8.805 1 97.69 356 PHE B CA 1
ATOM 6120 C C . PHE B 1 356 ? 2.34 -35.5 -9.766 1 97.69 356 PHE B C 1
ATOM 6122 O O . PHE B 1 356 ? 2.578 -35.469 -10.977 1 97.69 356 PHE B O 1
ATOM 6129 N N . PRO B 1 357 ? 1.195 -35.031 -9.25 1 95.81 357 PRO B N 1
ATOM 6130 C CA . PRO B 1 357 ? 0.223 -34.312 -10.062 1 95.81 357 PRO B CA 1
ATOM 6131 C C . PRO B 1 357 ? 0.661 -32.875 -10.359 1 95.81 357 PRO B C 1
ATOM 6133 O O . PRO B 1 357 ? 0.005 -31.922 -9.922 1 95.81 357 PRO B O 1
ATOM 6136 N N . ALA B 1 358 ? 1.68 -32.75 -11.094 1 95.12 358 ALA B N 1
ATOM 6137 C CA . ALA B 1 358 ? 2.219 -31.484 -11.586 1 95.12 358 ALA B CA 1
ATOM 6138 C C . ALA B 1 358 ? 1.944 -31.312 -13.078 1 95.12 358 ALA B C 1
ATOM 6140 O O . ALA B 1 358 ? 2.729 -31.766 -13.914 1 95.12 358 ALA B O 1
ATOM 6141 N N . PRO B 1 359 ? 0.889 -30.609 -13.398 1 91.75 359 PRO B N 1
ATOM 6142 C CA . PRO B 1 359 ? 0.487 -30.516 -14.805 1 91.75 359 PRO B CA 1
ATOM 6143 C C . PRO B 1 359 ? 1.541 -29.844 -15.68 1 91.75 359 PRO B C 1
ATOM 6145 O O . PRO B 1 359 ? 2.355 -29.062 -15.18 1 91.75 359 PRO B O 1
ATOM 6148 N N . ASP B 1 360 ? 1.437 -30.203 -16.953 1 90.81 360 ASP B N 1
ATOM 6149 C CA . ASP B 1 360 ? 2.287 -29.547 -17.938 1 90.81 360 ASP B CA 1
ATOM 6150 C C . ASP B 1 360 ? 1.742 -28.172 -18.312 1 90.81 360 ASP B C 1
ATOM 6152 O O . ASP B 1 360 ? 0.711 -28.062 -18.969 1 90.81 360 ASP B O 1
ATOM 6156 N N . LEU B 1 361 ? 2.387 -27.203 -17.781 1 90.06 361 LEU B N 1
ATOM 6157 C CA . LEU B 1 361 ? 2 -25.812 -18.016 1 90.06 361 LEU B CA 1
ATOM 6158 C C . LEU B 1 361 ? 3.137 -25.031 -18.672 1 90.06 361 LEU B C 1
ATOM 6160 O O . LEU B 1 361 ? 4.289 -25.469 -18.656 1 90.06 361 LEU B O 1
ATOM 6164 N N . GLN B 1 362 ? 2.758 -23.969 -19.203 1 88.75 362 GLN B N 1
ATOM 6165 C CA . GLN B 1 362 ? 3.758 -23.172 -19.906 1 88.75 362 GLN B CA 1
ATOM 6166 C C . GLN B 1 362 ? 4.41 -22.156 -18.984 1 88.75 362 GLN B C 1
ATOM 6168 O O . GLN B 1 362 ? 5.484 -21.641 -19.281 1 88.75 362 GLN B O 1
ATOM 6173 N N . SER B 1 363 ? 3.84 -21.906 -17.875 1 96.12 363 SER B N 1
ATOM 6174 C CA . SER B 1 363 ? 4.363 -20.828 -17.031 1 96.12 363 SER B CA 1
ATOM 6175 C C . SER B 1 363 ? 5.465 -21.344 -16.109 1 96.12 363 SER B C 1
ATOM 6177 O O . SER B 1 363 ? 5.785 -22.547 -16.125 1 96.12 363 SER B O 1
ATOM 6179 N N . HIS B 1 364 ? 6.031 -20.422 -15.383 1 97.69 364 HIS B N 1
ATOM 6180 C CA . HIS B 1 364 ? 7.133 -20.719 -14.469 1 97.69 364 HIS B CA 1
ATOM 6181 C C . HIS B 1 364 ? 6.613 -21.25 -13.133 1 97.69 364 HIS B C 1
ATOM 6183 O O . HIS B 1 364 ? 7.398 -21.688 -12.289 1 97.69 364 HIS B O 1
ATOM 6189 N N . ILE B 1 365 ? 5.344 -21.203 -12.891 1 96.88 365 ILE B N 1
ATOM 6190 C CA . ILE B 1 365 ? 4.723 -21.688 -11.656 1 96.88 365 ILE B CA 1
ATOM 6191 C C . ILE B 1 365 ? 4.387 -23.172 -11.781 1 96.88 365 ILE B C 1
ATOM 6193 O O . ILE B 1 365 ? 3.785 -23.594 -12.773 1 96.88 365 ILE B O 1
ATOM 6197 N N . ILE B 1 366 ? 4.758 -23.938 -10.805 1 97.5 366 ILE B N 1
ATOM 6198 C CA . ILE B 1 366 ? 4.48 -25.375 -10.797 1 97.5 366 ILE B CA 1
ATOM 6199 C C . ILE B 1 366 ? 3.564 -25.719 -9.625 1 97.5 366 ILE B C 1
ATOM 6201 O O . ILE B 1 366 ? 4.031 -25.938 -8.508 1 97.5 366 ILE B O 1
ATOM 6205 N N . PRO B 1 367 ? 2.303 -25.828 -9.875 1 96.62 367 PRO B N 1
ATOM 6206 C CA . PRO B 1 367 ? 1.395 -26.297 -8.828 1 96.62 367 PRO B CA 1
ATOM 6207 C C . PRO B 1 367 ? 1.413 -27.828 -8.672 1 96.62 367 PRO B C 1
ATOM 6209 O O . PRO B 1 367 ? 1.528 -28.547 -9.656 1 96.62 367 PRO B O 1
ATOM 6212 N N . ILE B 1 368 ? 1.401 -28.312 -7.484 1 97.06 368 ILE B N 1
ATOM 6213 C CA . ILE B 1 368 ? 1.184 -29.719 -7.172 1 97.06 368 ILE B CA 1
ATOM 6214 C C . ILE B 1 368 ? -0.147 -29.891 -6.441 1 97.06 368 ILE B C 1
ATOM 6216 O O . ILE B 1 368 ? -0.272 -29.5 -5.273 1 97.06 368 ILE B O 1
ATOM 6220 N N . LEU B 1 369 ? -1.078 -30.469 -7.07 1 95.75 369 LEU B N 1
ATOM 6221 C CA . LEU B 1 369 ? -2.436 -30.578 -6.547 1 95.75 369 LEU B CA 1
ATOM 6222 C C . LEU B 1 369 ? -2.508 -31.594 -5.414 1 95.75 369 LEU B C 1
ATOM 6224 O O . LEU B 1 369 ? -2.008 -32.719 -5.551 1 95.75 369 LEU B O 1
ATOM 6228 N N . VAL B 1 370 ? -3.096 -31.188 -4.27 1 95.81 370 VAL B N 1
ATOM 6229 C CA . VAL B 1 370 ? -3.311 -32.062 -3.125 1 95.81 370 VAL B CA 1
ATOM 6230 C C . VAL B 1 370 ? -4.809 -32.281 -2.896 1 95.81 370 VAL B C 1
ATOM 6232 O O . VAL B 1 370 ? -5.27 -33.375 -2.688 1 95.81 370 VAL B O 1
ATOM 6235 N N . GLY B 1 371 ? -5.598 -31.156 -2.824 1 94.5 371 GLY B N 1
ATOM 6236 C CA . GLY B 1 371 ? -7.051 -31.219 -2.818 1 94.5 371 GLY B CA 1
ATOM 6237 C C . GLY B 1 371 ? -7.641 -31.281 -1.421 1 94.5 371 GLY B C 1
ATOM 6238 O O . GLY B 1 371 ? -8.859 -31.328 -1.257 1 94.5 371 GLY B O 1
ATOM 6239 N N . ASN B 1 372 ? -6.766 -31.312 -0.435 1 94.12 372 ASN B N 1
ATOM 6240 C CA . ASN B 1 372 ? -7.176 -31.328 0.966 1 94.12 372 ASN B CA 1
ATOM 6241 C C . ASN B 1 372 ? -6.344 -30.375 1.804 1 94.12 372 ASN B C 1
ATOM 6243 O O . ASN B 1 372 ? -5.117 -30.5 1.875 1 94.12 372 ASN B O 1
ATOM 6247 N N . PRO B 1 373 ? -7.039 -29.438 2.479 1 93.56 373 PRO B N 1
ATOM 6248 C CA . PRO B 1 373 ? -6.285 -28.391 3.172 1 93.56 373 PRO B CA 1
ATOM 6249 C C . PRO B 1 373 ? -5.434 -28.938 4.316 1 93.56 373 PRO B C 1
ATOM 6251 O O . PRO B 1 373 ? -4.312 -28.484 4.527 1 93.56 373 PRO B O 1
ATOM 6254 N N . ASP B 1 374 ? -5.922 -29.891 5.078 1 94.12 374 ASP B N 1
ATOM 6255 C CA . ASP B 1 374 ? -5.18 -30.453 6.203 1 94.12 374 ASP B CA 1
ATOM 6256 C C . ASP B 1 374 ? -3.932 -31.188 5.719 1 94.12 374 ASP B C 1
ATOM 6258 O O . ASP B 1 374 ? -2.848 -31.016 6.281 1 94.12 374 ASP B O 1
ATOM 6262 N N . ILE B 1 375 ? -4.129 -31.969 4.715 1 95.88 375 ILE B N 1
ATOM 6263 C CA . ILE B 1 375 ? -3.021 -32.75 4.172 1 95.88 375 ILE B CA 1
ATOM 6264 C C . ILE B 1 375 ? -1.993 -31.828 3.539 1 95.88 375 ILE B C 1
ATOM 6266 O O . ILE B 1 375 ? -0.787 -32 3.723 1 95.88 375 ILE B O 1
ATOM 6270 N N . CYS B 1 376 ? -2.463 -30.859 2.791 1 95.88 376 CYS B N 1
ATOM 6271 C CA . CYS B 1 376 ? -1.583 -29.891 2.127 1 95.88 376 CYS B CA 1
ATOM 6272 C C . CYS B 1 376 ? -0.702 -29.172 3.137 1 95.88 376 CYS B C 1
ATOM 6274 O O . CYS B 1 376 ? 0.51 -29.062 2.943 1 95.88 376 CYS B O 1
ATOM 6276 N N . SER B 1 377 ? -1.319 -28.703 4.199 1 94.62 377 SER B N 1
ATOM 6277 C CA . SER B 1 377 ? -0.585 -28.016 5.258 1 94.62 377 SER B CA 1
ATOM 6278 C C . SER B 1 377 ? 0.412 -28.953 5.93 1 94.62 377 SER B C 1
ATOM 6280 O O . SER B 1 377 ? 1.535 -28.562 6.246 1 94.62 377 SER B O 1
ATOM 6282 N N . SER B 1 378 ? -0.015 -30.141 6.168 1 96.25 378 SER B N 1
ATOM 6283 C CA . SER B 1 378 ? 0.843 -31.125 6.816 1 96.25 378 SER B CA 1
ATOM 6284 C C . SER B 1 378 ? 2.072 -31.438 5.969 1 96.25 378 SER B C 1
ATOM 6286 O O . SER B 1 378 ? 3.176 -31.578 6.496 1 96.25 378 SER B O 1
ATOM 6288 N N . ILE B 1 379 ? 1.859 -31.562 4.688 1 97.69 379 ILE B N 1
ATOM 6289 C CA . ILE B 1 379 ? 2.979 -31.812 3.787 1 97.69 379 ILE B CA 1
ATOM 6290 C C . ILE B 1 379 ? 3.986 -30.672 3.875 1 97.69 379 ILE B C 1
ATOM 6292 O O . ILE B 1 379 ? 5.188 -30.906 4.016 1 97.69 379 ILE B O 1
ATOM 6296 N N . SER B 1 380 ? 3.506 -29.453 3.771 1 96.44 380 SER B N 1
ATOM 6297 C CA . SER B 1 380 ? 4.367 -28.281 3.875 1 96.44 380 SER B CA 1
ATOM 6298 C C . SER B 1 380 ? 5.141 -28.281 5.188 1 96.44 380 SER B C 1
ATOM 6300 O O . SER B 1 380 ? 6.344 -28.016 5.203 1 96.44 380 SER B O 1
ATOM 6302 N N . GLU B 1 381 ? 4.469 -28.594 6.293 1 95.06 381 GLU B N 1
ATOM 6303 C CA . GLU B 1 381 ? 5.078 -28.609 7.617 1 95.06 381 GLU B CA 1
ATOM 6304 C C . GLU B 1 381 ? 6.16 -29.672 7.715 1 95.06 381 GLU B C 1
ATOM 6306 O O . GLU B 1 381 ? 7.234 -29.438 8.273 1 95.06 381 GLU B O 1
ATOM 6311 N N . LYS B 1 382 ? 5.879 -30.812 7.207 1 97.25 382 LYS B N 1
ATOM 6312 C CA . LYS B 1 382 ? 6.832 -31.922 7.277 1 97.25 382 LYS B CA 1
ATOM 6313 C C . LYS B 1 382 ? 8.047 -31.656 6.398 1 97.25 382 LYS B C 1
ATOM 6315 O O . LYS B 1 382 ? 9.172 -32 6.758 1 97.25 382 LYS B O 1
ATOM 6320 N N . LEU B 1 383 ? 7.793 -31.094 5.258 1 97.81 383 LEU B N 1
ATOM 6321 C CA . LEU B 1 383 ? 8.914 -30.719 4.406 1 97.81 383 LEU B CA 1
ATOM 6322 C C . LEU B 1 383 ? 9.836 -29.734 5.129 1 97.81 383 LEU B C 1
ATOM 6324 O O . LEU B 1 383 ? 11.062 -29.859 5.047 1 97.81 383 LEU B O 1
ATOM 6328 N N . LEU B 1 384 ? 9.266 -28.797 5.812 1 96.12 384 LEU B N 1
ATOM 6329 C CA . LEU B 1 384 ? 10.031 -27.781 6.52 1 96.12 384 LEU B CA 1
ATOM 6330 C C . LEU B 1 384 ? 10.781 -28.391 7.699 1 96.12 384 LEU B C 1
ATOM 6332 O O . LEU B 1 384 ? 11.992 -28.188 7.836 1 96.12 384 LEU B O 1
ATOM 6336 N N . SER B 1 385 ? 10.078 -29.141 8.547 1 95.69 385 SER B N 1
ATOM 6337 C CA . SER B 1 385 ? 10.617 -29.609 9.82 1 95.69 385 SER B CA 1
ATOM 6338 C C . SER B 1 385 ? 11.602 -30.766 9.609 1 95.69 385 SER B C 1
ATOM 6340 O O . SER B 1 385 ? 12.594 -30.875 10.328 1 95.69 385 SER B O 1
ATOM 6342 N N . ASN B 1 386 ? 11.32 -31.609 8.57 1 96.5 386 ASN B N 1
ATOM 6343 C CA . ASN B 1 386 ? 12.102 -32.844 8.438 1 96.5 386 ASN B CA 1
ATOM 6344 C C . ASN B 1 386 ? 13.148 -32.719 7.332 1 96.5 386 ASN B C 1
ATOM 6346 O O . ASN B 1 386 ? 14.133 -33.469 7.332 1 96.5 386 ASN B O 1
ATOM 6350 N N . HIS B 1 387 ? 12.891 -31.812 6.434 1 97.81 387 HIS B N 1
ATOM 6351 C CA . HIS B 1 387 ? 13.758 -31.859 5.258 1 97.81 387 HIS B CA 1
ATOM 6352 C C . HIS B 1 387 ? 14.32 -30.484 4.941 1 97.81 387 HIS B C 1
ATOM 6354 O O . HIS B 1 387 ? 15.07 -30.312 3.973 1 97.81 387 HIS B O 1
ATOM 6360 N N . GLN B 1 388 ? 14.016 -29.406 5.707 1 97.69 388 GLN B N 1
ATOM 6361 C CA . GLN B 1 388 ? 14.516 -28.047 5.543 1 97.69 388 GLN B CA 1
ATOM 6362 C C . GLN B 1 388 ? 14.156 -27.484 4.172 1 97.69 388 GLN B C 1
ATOM 6364 O O . GLN B 1 388 ? 14.977 -26.812 3.531 1 97.69 388 GLN B O 1
ATOM 6369 N N . ILE B 1 389 ? 12.969 -27.844 3.746 1 98.12 389 ILE B N 1
ATOM 6370 C CA . ILE B 1 389 ? 12.422 -27.328 2.492 1 98.12 389 ILE B CA 1
ATOM 6371 C C . ILE B 1 389 ? 11.172 -26.5 2.773 1 98.12 389 ILE B C 1
ATOM 6373 O O . ILE B 1 389 ? 10.25 -26.953 3.451 1 98.12 389 ILE B O 1
ATOM 6377 N N . TYR B 1 390 ? 11.211 -25.297 2.309 1 97.06 390 TYR B N 1
ATOM 6378 C CA . TYR B 1 390 ? 10.023 -24.469 2.469 1 97.06 390 TYR B CA 1
ATOM 6379 C C . TYR B 1 390 ? 9.227 -24.406 1.175 1 97.06 390 TYR B C 1
ATOM 6381 O O . TYR B 1 390 ? 9.68 -23.812 0.186 1 97.06 390 TYR B O 1
ATOM 6389 N N . LEU B 1 391 ? 8.133 -24.984 1.189 1 95.88 391 LEU B N 1
ATOM 6390 C CA . LEU B 1 391 ? 7.094 -24.969 0.169 1 95.88 391 LEU B CA 1
ATOM 6391 C C . LEU B 1 391 ? 5.742 -24.594 0.777 1 95.88 391 LEU B C 1
ATOM 6393 O O . LEU B 1 391 ? 5.277 -25.266 1.707 1 95.88 391 LEU B O 1
ATOM 6397 N N . GLN B 1 392 ? 5.109 -23.625 0.196 1 91.94 392 GLN B N 1
ATOM 6398 C CA . GLN B 1 392 ? 3.91 -23.094 0.835 1 91.94 392 GLN B CA 1
ATOM 6399 C C . GLN B 1 392 ? 2.672 -23.875 0.42 1 91.94 392 GLN B C 1
ATOM 6401 O O . GLN B 1 392 ? 2.523 -24.25 -0.749 1 91.94 392 GLN B O 1
ATOM 6406 N N . SER B 1 393 ? 1.893 -24.203 1.41 1 93.94 393 SER B N 1
ATOM 6407 C CA . SER B 1 393 ? 0.551 -24.719 1.161 1 93.94 393 SER B CA 1
ATOM 6408 C C . SER B 1 393 ? -0.424 -23.594 0.836 1 93.94 393 SER B C 1
ATOM 6410 O O . SER B 1 393 ? -0.508 -22.609 1.572 1 93.94 393 SER B O 1
ATOM 6412 N N . ILE B 1 394 ? -1.068 -23.688 -0.258 1 93.38 394 ILE B N 1
ATOM 6413 C CA . ILE B 1 394 ? -2.045 -22.688 -0.688 1 93.38 394 ILE B CA 1
ATOM 6414 C C . ILE B 1 394 ? -3.457 -23.203 -0.432 1 93.38 394 ILE B C 1
ATOM 6416 O O . ILE B 1 394 ? -3.84 -24.266 -0.942 1 93.38 394 ILE B O 1
ATOM 6420 N N . ASN B 1 395 ? -4.176 -22.453 0.363 1 89.12 395 ASN B N 1
ATOM 6421 C CA . ASN B 1 395 ? -5.523 -22.859 0.752 1 89.12 395 ASN B CA 1
ATOM 6422 C C . ASN B 1 395 ? -6.543 -21.75 0.487 1 89.12 395 ASN B C 1
ATOM 6424 O O . ASN B 1 395 ? -6.191 -20.688 -0.024 1 89.12 395 ASN B O 1
ATOM 6428 N N . TYR B 1 396 ? -7.805 -22.125 0.673 1 84.62 396 TYR B N 1
ATOM 6429 C CA . TYR B 1 396 ? -8.867 -21.141 0.593 1 84.62 396 TYR B CA 1
ATOM 6430 C C . TYR B 1 396 ? -8.586 -19.953 1.522 1 84.62 396 TYR B C 1
ATOM 6432 O O . TYR B 1 396 ? -8.102 -20.141 2.641 1 84.62 396 TYR B O 1
ATOM 6440 N N . PRO B 1 397 ? -8.812 -18.688 1.027 1 80.94 397 PRO B N 1
ATOM 6441 C CA . PRO B 1 397 ? -9.562 -18.266 -0.158 1 80.94 397 PRO B CA 1
ATOM 6442 C C . PRO B 1 397 ? -8.664 -18.031 -1.374 1 80.94 397 PRO B C 1
ATOM 6444 O O . PRO B 1 397 ? -9.156 -17.641 -2.436 1 80.94 397 PRO B O 1
ATOM 6447 N N . THR B 1 398 ? -7.441 -18.312 -1.247 1 83.56 398 THR B N 1
ATOM 6448 C CA . THR B 1 398 ? -6.559 -18.078 -2.383 1 83.56 398 THR B CA 1
ATOM 6449 C C . THR B 1 398 ? -6.914 -19 -3.545 1 83.56 398 THR B C 1
ATOM 6451 O O . THR B 1 398 ? -6.844 -18.594 -4.707 1 83.56 398 THR B O 1
ATOM 6454 N N . VAL B 1 399 ? -7.242 -20.25 -3.207 1 88.75 399 VAL B N 1
ATOM 6455 C CA . VAL B 1 399 ? -7.785 -21.188 -4.188 1 88.75 399 VAL B CA 1
ATOM 6456 C C . VAL B 1 399 ? -9.102 -21.766 -3.682 1 88.75 399 VAL B C 1
ATOM 6458 O O . VAL B 1 399 ? -9.406 -21.672 -2.488 1 88.75 399 VAL B O 1
ATOM 6461 N N . ALA B 1 400 ? -9.859 -22.297 -4.586 1 89.06 400 ALA B N 1
ATOM 6462 C CA . ALA B 1 400 ? -11.148 -22.875 -4.211 1 89.06 400 ALA B CA 1
ATOM 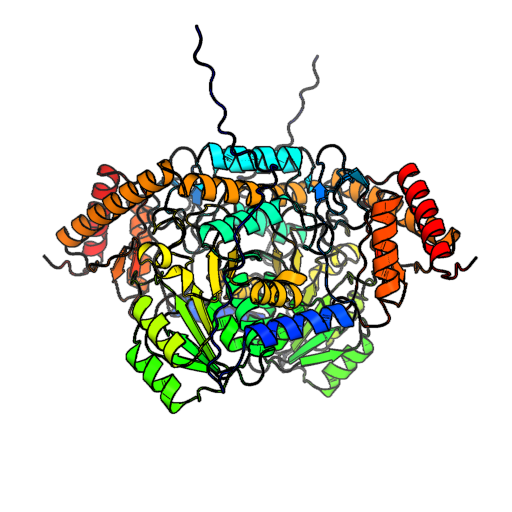6463 C C . ALA B 1 400 ? -10.969 -24.109 -3.326 1 89.06 400 ALA B C 1
ATOM 6465 O O . ALA B 1 400 ? -9.961 -24.812 -3.436 1 89.06 400 ALA B O 1
ATOM 6466 N N . LYS B 1 401 ? -11.953 -24.375 -2.398 1 90.88 401 LYS B N 1
ATOM 6467 C CA . LYS B 1 401 ? -11.945 -25.562 -1.556 1 90.88 401 LYS B CA 1
ATOM 6468 C C . LYS B 1 401 ? -11.875 -26.828 -2.4 1 90.88 401 LYS B C 1
ATOM 6470 O O . LYS B 1 401 ? -12.547 -26.938 -3.432 1 90.88 401 LYS B O 1
ATOM 6475 N N . GLY B 1 402 ? -11.062 -27.672 -2.039 1 92.62 402 GLY B N 1
ATOM 6476 C CA . GLY B 1 402 ? -10.922 -28.922 -2.764 1 92.62 402 GLY B CA 1
ATOM 6477 C C . GLY B 1 402 ? -9.828 -28.891 -3.816 1 92.62 402 GLY B C 1
ATOM 6478 O O . GLY B 1 402 ? -9.508 -29.906 -4.426 1 92.62 402 GLY B O 1
ATOM 6479 N N . THR B 1 403 ? -9.219 -27.656 -3.998 1 93.75 403 THR B N 1
ATOM 6480 C CA . THR B 1 403 ? -8.164 -27.531 -4.996 1 93.75 403 THR B CA 1
ATOM 6481 C C . THR B 1 403 ? -6.859 -27.062 -4.355 1 93.75 403 THR B C 1
ATOM 6483 O O . THR B 1 403 ? -6.02 -26.453 -5.016 1 93.75 403 THR B O 1
ATOM 6486 N N . GLU B 1 404 ? -6.754 -27.312 -3.041 1 94.88 404 GLU B N 1
ATOM 6487 C CA . GLU B 1 404 ? -5.547 -26.922 -2.324 1 94.88 404 GLU B CA 1
ATOM 6488 C C . GLU B 1 404 ? -4.301 -27.516 -2.977 1 94.88 404 GLU B C 1
ATOM 6490 O O . GLU B 1 404 ? -4.34 -28.641 -3.49 1 94.88 404 GLU B O 1
ATOM 6495 N N . ARG B 1 405 ? -3.238 -26.781 -2.943 1 96.56 405 ARG B N 1
ATOM 6496 C CA . ARG B 1 405 ? -2.057 -27.188 -3.695 1 96.56 405 ARG B CA 1
ATOM 6497 C C . ARG B 1 405 ? -0.788 -26.609 -3.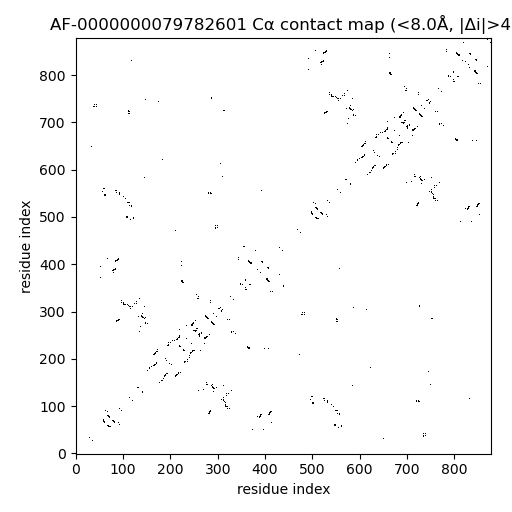08 1 96.56 405 ARG B C 1
ATOM 6499 O O . ARG B 1 405 ? -0.851 -25.672 -2.279 1 96.56 405 ARG B O 1
ATOM 6506 N N . LEU B 1 406 ? 0.255 -27.281 -3.367 1 96.81 406 LEU B N 1
ATOM 6507 C CA . LEU B 1 406 ? 1.568 -26.672 -3.174 1 96.81 406 LEU B CA 1
ATOM 6508 C C . LEU B 1 406 ? 1.981 -25.875 -4.398 1 96.81 406 LEU B C 1
ATOM 6510 O O . LEU B 1 406 ? 1.591 -26.188 -5.52 1 96.81 406 LEU B O 1
ATOM 6514 N N . ARG B 1 407 ? 2.676 -24.781 -4.211 1 95.5 407 ARG B N 1
ATOM 6515 C CA . ARG B 1 407 ? 3.082 -23.938 -5.324 1 95.5 407 ARG B CA 1
ATOM 6516 C C . ARG B 1 407 ? 4.594 -23.734 -5.336 1 95.5 407 ARG B C 1
ATOM 6518 O O . ARG B 1 407 ? 5.152 -23.141 -4.414 1 95.5 407 ARG B O 1
ATOM 6525 N N . LEU B 1 408 ? 5.199 -24.234 -6.383 1 96.75 408 LEU B N 1
ATOM 6526 C CA . LEU B 1 408 ? 6.637 -24.078 -6.582 1 96.75 408 LEU B CA 1
ATOM 6527 C C . LEU B 1 408 ? 6.93 -22.969 -7.586 1 96.75 408 LEU B C 1
ATOM 6529 O O . LEU B 1 408 ? 6.203 -22.797 -8.57 1 96.75 408 LEU B O 1
ATOM 6533 N N . ALA B 1 409 ? 7.98 -22.266 -7.285 1 96.75 409 ALA B N 1
ATOM 6534 C CA . ALA B 1 409 ? 8.492 -21.234 -8.188 1 96.75 409 ALA B CA 1
ATOM 6535 C C . ALA B 1 409 ? 10.016 -21.312 -8.297 1 96.75 409 ALA B C 1
ATOM 6537 O O . ALA B 1 409 ? 10.734 -20.562 -7.641 1 96.75 409 ALA B O 1
ATOM 6538 N N . PRO B 1 410 ? 10.539 -22.219 -9.141 1 98 410 PRO B N 1
ATOM 6539 C CA . PRO B 1 410 ? 11.992 -22.344 -9.258 1 98 410 PRO B CA 1
ATOM 6540 C C . PRO B 1 410 ? 12.664 -21.078 -9.781 1 98 410 PRO B C 1
ATOM 6542 O O . PRO B 1 410 ? 12.109 -20.391 -10.648 1 98 410 PRO B O 1
ATOM 6545 N N . SER B 1 411 ? 13.781 -20.766 -9.266 1 97.81 411 SER B N 1
ATOM 6546 C CA . SER B 1 411 ? 14.625 -19.672 -9.719 1 97.81 411 SER B CA 1
ATOM 6547 C C . SER B 1 411 ? 15.867 -20.188 -10.422 1 97.81 411 SER B C 1
ATOM 6549 O O . SER B 1 411 ? 16.172 -21.375 -10.383 1 97.81 411 SER B O 1
ATOM 6551 N N . PRO B 1 412 ? 16.625 -19.25 -11.07 1 98.31 412 PRO B N 1
ATOM 6552 C CA . PRO B 1 412 ? 17.875 -19.672 -11.711 1 98.31 412 PRO B CA 1
ATOM 6553 C C . PRO B 1 412 ? 18.906 -20.188 -10.719 1 98.31 412 PRO B C 1
ATOM 6555 O O . PRO B 1 412 ? 19.906 -20.781 -11.117 1 98.31 412 PRO B O 1
ATOM 6558 N N . PHE B 1 413 ? 18.641 -20.125 -9.484 1 98 413 PHE B N 1
ATOM 6559 C CA . PHE B 1 413 ? 19.641 -20.422 -8.477 1 98 413 PHE B CA 1
ATOM 6560 C C . PHE B 1 413 ? 19.359 -21.75 -7.793 1 98 413 PHE B C 1
ATOM 6562 O O . PHE B 1 413 ? 20.141 -22.203 -6.953 1 98 413 PHE B O 1
ATOM 6569 N N . HIS B 1 414 ? 18.281 -22.359 -8.125 1 98.5 414 HIS B N 1
ATOM 6570 C CA . HIS B 1 414 ? 18.031 -23.719 -7.699 1 98.5 414 HIS B CA 1
ATOM 6571 C C . HIS B 1 414 ? 18.844 -24.719 -8.523 1 98.5 414 HIS B C 1
ATOM 6573 O O . HIS B 1 414 ? 18.719 -24.75 -9.758 1 98.5 414 HIS B O 1
ATOM 6579 N N . THR B 1 415 ? 19.578 -25.547 -7.859 1 98.12 415 THR B N 1
ATOM 6580 C CA . THR B 1 415 ? 20.516 -26.438 -8.547 1 98.12 415 THR B CA 1
ATOM 6581 C C . THR B 1 415 ? 19.906 -27.828 -8.734 1 98.12 415 THR B C 1
ATOM 6583 O O . THR B 1 415 ? 18.828 -28.109 -8.219 1 98.12 415 THR B O 1
ATOM 6586 N N . ASP B 1 416 ? 20.672 -28.625 -9.516 1 98.12 416 ASP B N 1
ATOM 6587 C CA . ASP B 1 416 ? 20.25 -30 -9.727 1 98.12 416 ASP B CA 1
ATOM 6588 C C . ASP B 1 416 ? 20.203 -30.781 -8.406 1 98.12 416 ASP B C 1
ATOM 6590 O O . ASP B 1 416 ? 19.297 -31.562 -8.164 1 98.12 416 ASP B O 1
ATOM 6594 N N . GLU B 1 417 ? 21.188 -30.531 -7.566 1 98.44 417 GLU B N 1
ATOM 6595 C CA . GLU B 1 417 ? 21.25 -31.188 -6.266 1 98.44 417 GLU B CA 1
ATOM 6596 C C . GLU B 1 417 ? 20.062 -30.797 -5.395 1 98.44 417 GLU B C 1
ATOM 6598 O O . GLU B 1 417 ? 19.469 -31.656 -4.715 1 98.44 417 GLU B O 1
ATOM 6603 N N . MET B 1 418 ? 19.75 -29.531 -5.43 1 98.5 418 MET B N 1
ATOM 6604 C CA . MET B 1 418 ? 18.594 -29.047 -4.684 1 98.5 418 MET B CA 1
ATOM 6605 C C . MET B 1 418 ? 17.312 -29.688 -5.203 1 98.5 418 MET B C 1
ATOM 6607 O O . MET B 1 418 ? 16.422 -30.016 -4.418 1 98.5 418 MET B O 1
ATOM 6611 N N . THR B 1 419 ? 17.219 -29.828 -6.496 1 98.56 419 THR B N 1
ATOM 6612 C CA . THR B 1 419 ? 16.062 -30.438 -7.133 1 98.56 419 THR B CA 1
ATOM 6613 C C . THR B 1 419 ? 15.914 -31.891 -6.719 1 98.56 419 THR B C 1
ATOM 6615 O O . THR B 1 419 ? 14.812 -32.344 -6.406 1 98.56 419 THR B O 1
ATOM 6618 N N . ASP B 1 420 ? 17.016 -32.594 -6.75 1 98.5 420 ASP B N 1
ATOM 6619 C CA . ASP B 1 420 ? 17 -34 -6.32 1 98.5 420 ASP B CA 1
ATOM 6620 C C . ASP B 1 420 ? 16.516 -34.125 -4.879 1 98.5 420 ASP B C 1
ATOM 6622 O O . ASP B 1 420 ? 15.672 -34.969 -4.574 1 98.5 420 ASP B O 1
ATOM 6626 N N . HIS B 1 421 ? 17.031 -33.281 -4.055 1 98.69 421 HIS B N 1
ATOM 6627 C CA . HIS B 1 421 ? 16.641 -33.281 -2.652 1 98.69 421 HIS B CA 1
ATOM 6628 C C . HIS B 1 421 ? 15.148 -33 -2.502 1 98.69 421 HIS B C 1
ATOM 6630 O O . HIS B 1 421 ? 14.461 -33.625 -1.702 1 98.69 421 HIS B O 1
ATOM 6636 N N . LEU B 1 422 ? 14.648 -32.031 -3.205 1 98.69 422 LEU B N 1
ATOM 6637 C CA . LEU B 1 422 ? 13.234 -31.656 -3.186 1 98.69 422 LEU B CA 1
ATOM 6638 C C . LEU B 1 422 ? 12.359 -32.844 -3.564 1 98.69 422 LEU B C 1
ATOM 6640 O O . LEU B 1 422 ? 11.406 -33.188 -2.852 1 98.69 422 LEU B O 1
ATOM 6644 N N . VAL B 1 423 ? 12.656 -33.469 -4.66 1 98.5 423 VAL B N 1
ATOM 6645 C CA . VAL B 1 423 ? 11.828 -34.562 -5.191 1 98.5 423 VAL B CA 1
ATOM 6646 C C . VAL B 1 423 ? 11.859 -35.75 -4.238 1 98.5 423 VAL B C 1
ATOM 6648 O O . VAL B 1 423 ? 10.812 -36.344 -3.932 1 98.5 423 VAL B O 1
ATOM 6651 N N . ASP B 1 424 ? 13.039 -36.062 -3.756 1 98.62 424 ASP B N 1
ATOM 6652 C CA . ASP B 1 424 ? 13.18 -37.188 -2.816 1 98.62 424 ASP B CA 1
ATOM 6653 C C . ASP B 1 424 ? 12.367 -36.938 -1.55 1 98.62 424 ASP B C 1
ATOM 6655 O O . ASP B 1 424 ? 11.672 -37.844 -1.064 1 98.62 424 ASP B O 1
ATOM 6659 N N . ALA B 1 425 ? 12.516 -35.75 -1.011 1 98.75 425 ALA B N 1
ATOM 6660 C CA . ALA B 1 425 ? 11.789 -35.375 0.201 1 98.75 425 ALA B CA 1
ATOM 6661 C C . ALA B 1 425 ? 10.281 -35.406 -0.032 1 98.75 425 ALA B C 1
ATOM 6663 O O . ALA B 1 425 ? 9.531 -35.906 0.816 1 98.75 425 ALA B O 1
ATOM 6664 N N . LEU B 1 426 ? 9.812 -34.906 -1.143 1 98.56 426 LEU B N 1
ATOM 6665 C CA . LEU B 1 426 ? 8.391 -34.875 -1.487 1 98.56 426 LEU B CA 1
ATOM 6666 C C . LEU B 1 426 ? 7.836 -36.281 -1.594 1 98.56 426 LEU B C 1
ATOM 6668 O O . LEU B 1 426 ? 6.715 -36.562 -1.147 1 98.56 426 LEU B O 1
ATOM 6672 N N . VAL B 1 427 ? 8.594 -37.156 -2.219 1 98.25 427 VAL B N 1
ATOM 6673 C CA . VAL B 1 427 ? 8.164 -38.531 -2.355 1 98.25 427 VAL B CA 1
ATOM 6674 C C . VAL B 1 427 ? 7.957 -39.156 -0.974 1 98.25 427 VAL B C 1
ATOM 6676 O O . VAL B 1 427 ? 6.941 -39.812 -0.721 1 98.25 427 VAL B O 1
ATOM 6679 N N . LYS B 1 428 ? 8.898 -38.969 -0.117 1 98.31 428 LYS B N 1
ATOM 6680 C CA . LYS B 1 428 ? 8.836 -39.531 1.232 1 98.31 428 LYS B CA 1
ATOM 6681 C C . LYS B 1 428 ? 7.609 -39 1.98 1 98.31 428 LYS B C 1
ATOM 6683 O O . LYS B 1 428 ? 6.859 -39.781 2.576 1 98.31 428 LYS B O 1
ATOM 6688 N N . VAL B 1 429 ? 7.43 -37.688 1.942 1 98.31 429 VAL B N 1
ATOM 6689 C CA . VAL B 1 429 ? 6.336 -37.062 2.682 1 98.31 429 VAL B CA 1
ATOM 6690 C C . VAL B 1 429 ? 5 -37.469 2.049 1 98.31 429 VAL B C 1
ATOM 6692 O O . VAL B 1 429 ? 4.023 -37.719 2.754 1 98.31 429 VAL B O 1
ATOM 6695 N N . TRP B 1 430 ? 4.953 -37.469 0.768 1 97.56 430 TRP B N 1
ATOM 6696 C CA . TRP B 1 430 ? 3.758 -37.844 0.018 1 97.56 430 TRP B CA 1
ATOM 6697 C C . TRP B 1 430 ? 3.301 -39.25 0.384 1 97.56 430 TRP B C 1
ATOM 6699 O O . TRP B 1 430 ? 2.115 -39.5 0.638 1 97.56 430 TRP B O 1
ATOM 6709 N N . LYS B 1 431 ? 4.184 -40.188 0.423 1 97 431 LYS B N 1
ATOM 6710 C CA . LYS B 1 431 ? 3.895 -41.594 0.758 1 97 431 LYS B CA 1
ATOM 6711 C C . LYS B 1 431 ? 3.434 -41.719 2.207 1 97 431 LYS B C 1
ATOM 6713 O O . LYS B 1 431 ? 2.553 -42.531 2.514 1 97 431 LYS B O 1
ATOM 6718 N N . SER B 1 432 ? 4.031 -40.938 3.016 1 97.25 432 SER B N 1
ATOM 6719 C CA . SER B 1 432 ? 3.658 -41 4.426 1 97.25 432 SER B CA 1
ATOM 6720 C C . SER B 1 432 ? 2.217 -40.562 4.637 1 97.25 432 SER B C 1
ATOM 6722 O O . SER B 1 432 ? 1.593 -40.906 5.641 1 97.25 432 SER B O 1
ATOM 6724 N N . HIS B 1 433 ? 1.69 -39.75 3.75 1 97.06 433 HIS B N 1
ATOM 6725 C CA . HIS B 1 433 ? 0.304 -39.312 3.822 1 97.06 433 HIS B CA 1
ATOM 6726 C C . HIS B 1 433 ? -0.607 -40.219 2.99 1 97.06 433 HIS B C 1
ATOM 6728 O O . HIS B 1 433 ? -1.783 -39.906 2.795 1 97.06 433 HIS B O 1
ATOM 6734 N N . LYS B 1 434 ? -0.094 -41.25 2.4 1 95.75 434 LYS B N 1
ATOM 6735 C CA . LYS B 1 434 ? -0.814 -42.281 1.622 1 95.75 434 LYS B CA 1
ATOM 6736 C C . LYS B 1 434 ? -1.456 -41.656 0.384 1 95.75 434 LYS B C 1
ATOM 6738 O O . LYS B 1 434 ? -2.584 -42 0.024 1 95.75 434 LYS B O 1
ATOM 6743 N N . LEU B 1 435 ? -0.787 -40.656 -0.131 1 95.81 435 LEU B N 1
ATOM 6744 C CA . LEU B 1 435 ? -1.233 -40.062 -1.385 1 95.81 435 LEU B CA 1
ATOM 6745 C C . LEU B 1 435 ? -0.693 -40.844 -2.58 1 95.81 435 LEU B C 1
ATOM 6747 O O . LEU B 1 435 ? 0.425 -41.375 -2.535 1 95.81 435 LEU B O 1
ATOM 6751 N N . PRO B 1 436 ? -1.43 -40.938 -3.645 1 93.62 436 PRO B N 1
ATOM 6752 C CA . PRO B 1 436 ? -0.992 -41.719 -4.801 1 93.62 436 PRO B CA 1
ATOM 6753 C C . PRO B 1 436 ? 0.06 -41 -5.641 1 93.62 436 PRO B C 1
ATOM 6755 O O . PRO B 1 436 ? 0.031 -39.75 -5.746 1 93.62 436 PRO B O 1
ATOM 6758 N N . LEU B 1 437 ? 0.972 -41.688 -6.141 1 94.06 437 LEU B N 1
ATOM 6759 C CA . LEU B 1 437 ? 1.903 -41.281 -7.176 1 94.06 437 LEU B CA 1
ATOM 6760 C C . LEU B 1 437 ? 1.626 -42 -8.492 1 94.06 437 LEU B C 1
ATOM 6762 O O . LEU B 1 437 ? 1.383 -43.219 -8.5 1 94.06 437 LEU B O 1
ATOM 6766 N N . GLU B 1 438 ? 1.358 -41.188 -9.516 1 83.44 438 GLU B N 1
ATOM 6767 C CA . GLU B 1 438 ? 1.02 -41.844 -10.789 1 83.44 438 GLU B CA 1
ATOM 6768 C C . GLU B 1 438 ? 2.27 -42.094 -11.625 1 83.44 438 GLU B C 1
ATOM 6770 O O . GLU B 1 438 ? 3.008 -41.156 -11.953 1 83.44 438 GLU B O 1
ATOM 6775 N N . HIS B 1 439 ? 2.746 -43.438 -11.711 1 68.19 439 HIS B N 1
ATOM 6776 C CA . HIS B 1 439 ? 3.883 -43.812 -12.539 1 68.19 439 HIS B CA 1
ATOM 6777 C C . HIS B 1 439 ? 3.422 -44.469 -13.836 1 68.19 439 HIS B C 1
ATOM 6779 O O . HIS B 1 439 ? 2.359 -45.094 -13.891 1 68.19 439 HIS B O 1
#

Solvent-accessible surface area (backbone atoms only — not comparable to full-atom values): 43482 Å² total; per-residue (Å²): 137,79,80,77,80,76,69,83,77,77,66,83,81,68,79,73,80,74,72,74,69,80,67,75,77,67,69,72,64,55,92,70,41,55,56,63,64,61,52,27,46,50,56,43,46,53,28,52,77,65,49,42,57,82,79,67,53,34,28,45,54,31,30,85,51,58,56,30,27,40,33,47,67,78,80,51,82,44,70,25,44,52,36,35,37,38,35,37,68,49,38,22,42,30,67,69,24,39,48,39,19,44,51,28,28,66,46,39,6,50,21,27,18,18,20,38,73,36,64,16,28,29,51,58,54,53,49,38,22,50,50,51,5,57,60,55,67,37,75,26,39,42,76,32,72,24,36,41,48,29,38,20,26,50,39,23,40,50,31,62,66,42,78,77,30,34,37,38,34,36,62,65,44,55,68,34,47,50,48,8,43,61,56,28,64,31,55,69,46,77,27,60,63,75,38,51,70,52,44,47,51,49,49,62,74,74,51,53,54,48,45,42,34,34,36,39,42,47,42,42,35,88,77,74,17,46,66,45,62,61,68,61,46,49,52,47,26,61,75,47,55,28,46,38,36,40,36,28,53,78,19,34,51,63,24,34,76,53,14,51,3,57,42,48,55,70,70,48,40,83,76,52,50,35,40,34,33,48,23,24,24,38,32,11,18,61,17,11,26,41,32,17,45,52,45,58,48,52,32,43,64,74,63,18,60,69,49,61,71,24,62,33,69,24,47,23,44,43,38,20,29,43,44,32,49,55,46,27,42,33,72,65,22,44,51,48,37,51,42,21,53,52,37,32,50,51,51,48,50,53,38,38,70,68,8,46,62,44,74,94,61,88,44,66,45,46,34,35,64,64,36,35,48,64,60,32,45,49,47,27,48,47,34,35,77,74,62,32,31,43,43,41,52,45,36,48,86,82,35,59,84,62,57,13,23,36,45,36,29,54,24,57,64,60,45,72,67,55,46,51,50,50,50,54,50,48,52,55,54,39,51,75,68,71,50,86,60,60,122,135,79,80,78,80,77,70,81,75,80,62,83,80,65,80,72,81,74,72,73,71,79,69,74,77,69,68,72,65,54,91,68,41,56,57,63,63,60,51,28,44,49,58,43,47,53,28,54,77,64,51,43,57,82,78,67,52,32,29,47,54,30,31,85,51,59,55,29,25,40,32,46,67,81,79,50,81,44,72,26,45,52,37,34,37,37,34,39,67,50,38,23,43,32,66,69,24,40,48,38,18,45,50,28,29,65,45,39,6,49,20,27,18,16,18,40,73,35,63,15,28,28,52,58,54,54,51,38,21,49,50,51,6,56,60,55,65,36,73,25,38,43,77,34,71,24,34,41,49,31,39,21,27,48,39,22,42,49,31,60,66,42,80,77,28,35,36,37,34,35,61,65,44,54,68,35,48,51,48,9,42,60,58,27,64,32,55,70,45,78,27,59,63,73,37,52,69,52,42,47,49,48,50,65,74,74,49,54,55,48,43,43,34,36,38,39,44,47,43,44,36,88,78,73,14,47,66,42,61,60,69,61,44,49,50,48,25,60,74,47,56,27,47,36,36,40,35,29,53,77,20,33,50,62,25,33,76,54,13,51,4,57,44,49,57,71,70,47,40,82,76,53,49,32,40,34,33,47,24,24,24,40,31,10,19,61,17,12,26,41,32,17,46,52,44,57,48,52,34,43,66,74,64,17,58,70,48,61,70,24,63,32,70,23,46,23,42,42,38,20,28,44,45,32,48,56,46,27,43,34,70,64,22,44,50,48,37,52,42,20,52,50,36,31,52,51,51,49,50,53,39,39,70,67,8,47,62,43,74,94,59,87,43,66,44,46,35,35,66,63,34,36,48,63,59,33,44,48,47,27,49,47,34,36,77,74,64,32,30,42,45,38,53,45,37,48,85,82,35,60,84,62,56,14,22,37,45,36,27,54,25,56,62,60,46,71,68,56,46,52,52,52,51,54,51,48,50,54,52,40,51,73,68,70,50,86,59,57,121

Nearest PDB structures (foldseek):
  5qqq-assembly1_A  TM=9.885E-01  e=2.060E-58  Homo sapiens
  5qqr-assembly1_B  TM=9.908E-01  e=1.304E-57  Homo sapiens
  5qqt-assembly1_B  TM=9.909E-01  e=7.802E-57  Homo sapiens
  2bwo-assembly2_D  TM=9.890E-01  e=5.114E-54  Rhodobacter capsulatus
  5vnx-assembly2_B  TM=9.357E-01  e=1.771E-38  Burkholderia multivorans ATCC 17616

pLDDT: mean 91.91, std 17.18, range [21.3, 98.94]

Foldseek 3Di:
DDPDPPDPPPDDDDPPPPPPDPPPPCPVPDPPDDDPVVVVVVVQVVCVVQLNRDDDWDWAQDLVQPPWIWTCRVVDTDIFGEFFALLQLSLQSPPQLVVLLVVLCVPPNFFQPFACVPSNNDVLQQVLQVLLCVLLVADTKDWFQALLLVLQLLLLQCLQPAPQEEEEEEPLDDPSNVNNPVNSVHHYHYDYHLPLVVVLVCLVVVHALPGEYAYEDEQARQAQGAGHPVVSNLVSCVVSVYQYEYEFASAALQAALLRSGPCNNVVNSVSHAKYKYFCVGNLPAGIIMIGHYPVSNVSSCVGRCSRRHDGDHGRSRSSSSSSSSVCLRDPNVVVQNVLLQVQLVVLLVLLVVQQFPFDDHDGQKTKTWDQGSVLLVQLQVCCCPPQSYHWDWDDPPNPDRRGITTIGHDGSSQDPVNSVSVNVSSSVSCVVSVHDGHD/DDPDPPDPPPDPPDPPPPPPDPPPPCPVPDPPDDDPVVVVVVVQVVCVVQLNRDDDWDWAQDLVQPPWIWTCRVVDTDIFGEFFALLQLSLQSPPVLVVLLVVLCVPPNFFQPFACVPSNNDVLQQVLQVLLCVLLVADTKDWFQALLLVLQLLLLQCLQPAPQEEEEEEPLDDPSNVNNPVVSVHHYHYDYHLPLVVVLVCLVVVHALPGEYAYEDEQARQAQGAGHPVVSNLVSCVVSVYQYEYEFASAALQAALLRSGPCNNVVNSVSHAKYKYFCVGNLPAGIIMIGHYPVSNVSSCVGRCSRRHDGGHGRSRSSSSSSSSVCLRDPNVVVQNVLLQVQLVVLLVLLVVQQFPFDDHDGQKTKTWDQGSVLLVQLQVCCCPPQSYHWDWDDPPNPDRRGITTIGHDGSSQDPVNSVSVNVSSSVSCVVVVHDGHD

Organism: Hymenolepis diminuta (NCBI:txid6216)